Protein 1MUK (pdb70)

Secondary structure (DSSP, 8-state):
-THHHHHHHHHHHHTTTSS---HHHHHHHHHHHHHS-HHHHHHHHHTS---GGG-----GGGT----GGGGEEE-TT--EEEPPSS-TT--S------GGGEEE-SS-TTEEEE-HHHHHHHHTT-HHHHHHHHHHHHHHHHHT-BSS-HHHHHHHHHHHHTT-SPEETTTTEE--PPPGGG-HHHHHHHHHHHHHHTT-S---SEEE-SS-EEEE--TT--TTHHHHHHHHHHHHHHHHHS---HHHHHHHHHHHHHHHHSS-HHHHHHHHTTHHHHTTGGG--SS--EEEEEEEEEPSSGGG-BEEEEEEEE--GGGS--SPP-HHHHHHHHHHTT-HHHHHHHHHHHHT--EESHHHHHHHHHHHTSS---B----HHHHHHHHSS-----SSPPPGGGEEEEETTEEEE-TT--STHHHHHHHHHHHHHHHHH-GGGG-HHHHHHHHHTT-SSS---HHHHHHHHHTTT-PPP--TT--S-SSSHHHHHHHHTTS-HHHHGGGGGS-EE-EEEEEBTEEEEEE-B--HHHHHHHHHHHHHHHHIIIIISB-----SSGGGS-HHHHHHHHSTT-EEEEEEEETHHHHS-IIIIIHHHHHHHHHHTHHHHTT--BTTBPPEEEEE--SSS--EEEEE-HHHHHHHHHHHHHHH-EEEEEE-SSSTT-EEEEEE-PPPSBSSSHHHHHHHHHHHHHHHIIIIIHHHT---HHHHHHHHT--TTTTEEEETTEEEEEE--BTTBSPPHHHHHHHHHHHHHHHHTTT-EEEEE-SS-EEETTEEEETTEEE--GGGS-SSB----SSSPPPPTTHHHHHHHHHHHHHHHTT--HHHHHHHHHHHHHHHSEEEEEETTEEEEEE--HHHHHHTT---SS-TTPPTT-B-TTPPSHHHHHHHHHHHHHHHHHHHHHHTT-EEEEEETTTEEE-HHHHHHHTTHHHHHHHHTS-SS---HHHHHHHHHHHHHTTSHHHHHHHHHHHHHHHHHTBTTBS----GGGHHHHHHHHHHHTSPPPHHHHHHHHHHHHHHHHS--S---HHHHHHTTEEEEEEEEPPPSS-TT--SBTTBSTTSHHHHHHHHHH-B--B-HHHHHGGG-S-S---BTB-HHHHHHHHHHHHHTT--HHHHHHHHHTTT--HHHHHHHHHHHHH----HHHHHGGGT----GGGTTB-HHHHHHHSEE-S-TTS--TTTPPPTT-TTHHHHHHHHHHHHHHHBSSS-EEEEEEEETTHHHHHHHHHHHHHHHS--

Structure (mmCIF, N/CA/C/O backbone):
data_1MUK
#
_entry.id   1MUK
#
_cell.length_a   70.874
_cell.length_b   85.162
_cell.length_c   248.641
_cell.angle_alpha   90.00
_cell.angle_beta   90.00
_cell.angle_gamma   90.00
#
_symmetry.space_group_name_H-M   'P 21 21 21'
#
loop_
_entity.id
_entity.type
_entity.pdbx_description
1 polymer 'MINOR CORE PROTEIN LAMBDA 3'
2 water water
#
loop_
_atom_site.group_PDB
_atom_site.id
_atom_site.type_symbol
_atom_site.label_atom_id
_atom_site.label_alt_id
_atom_site.label_comp_id
_atom_site.label_asym_id
_atom_site.label_entity_id
_atom_site.label_seq_id
_atom_site.pdbx_PDB_ins_code
_atom_site.Cartn_x
_atom_site.Cartn_y
_atom_site.Cartn_z
_atom_site.occupancy
_atom_site.B_iso_or_equiv
_atom_site.auth_seq_id
_atom_site.auth_comp_id
_atom_site.auth_asym_id
_atom_site.auth_atom_id
_atom_site.pdbx_PDB_model_num
ATOM 1 N N . SER A 1 2 ? -30.214 108.820 54.075 1.00 62.98 2 SER A N 1
ATOM 2 C CA . SER A 1 2 ? -31.356 109.584 53.502 1.00 61.86 2 SER A CA 1
ATOM 3 C C . SER A 1 2 ? -32.684 108.918 53.875 1.00 60.52 2 SER A C 1
ATOM 4 O O . SER A 1 2 ? -33.207 108.093 53.121 1.00 61.90 2 SER A O 1
ATOM 7 N N . SER A 1 3 ? -33.211 109.286 55.046 1.00 57.92 3 SER A N 1
ATOM 8 C CA . SER A 1 3 ? -34.468 108.751 55.568 1.00 54.62 3 SER A CA 1
ATOM 9 C C . SER A 1 3 ? -34.659 107.274 55.243 1.00 51.47 3 SER A C 1
ATOM 10 O O . SER A 1 3 ? -34.262 106.417 56.022 1.00 52.03 3 SER A O 1
ATOM 13 N N . MET A 1 4 ? -35.265 106.973 54.100 1.00 47.22 4 MET A N 1
ATOM 14 C CA . MET A 1 4 ? -35.480 105.586 53.703 1.00 43.49 4 MET A CA 1
ATOM 15 C C . MET A 1 4 ? -34.140 104.828 53.747 1.00 41.15 4 MET A C 1
ATOM 16 O O . MET A 1 4 ? -34.039 103.773 54.384 1.00 41.16 4 MET A O 1
ATOM 21 N N . ILE A 1 5 ? -33.110 105.374 53.096 1.00 36.28 5 ILE A N 1
ATOM 22 C CA . ILE A 1 5 ? -31.791 104.737 53.079 1.00 32.40 5 ILE A CA 1
ATOM 23 C C . ILE A 1 5 ? -31.084 104.832 54.436 1.00 32.50 5 ILE A C 1
ATOM 24 O O . ILE A 1 5 ? -30.578 103.833 54.966 1.00 30.54 5 ILE A O 1
ATOM 29 N N . LEU A 1 6 ? -31.049 106.043 54.984 1.00 32.78 6 LEU A N 1
ATOM 30 C CA . LEU A 1 6 ? -30.412 106.309 56.272 1.00 33.31 6 LEU A CA 1
ATOM 31 C C . LEU A 1 6 ? -31.034 105.479 57.389 1.00 34.17 6 LEU A C 1
ATOM 32 O O . LEU A 1 6 ? -30.330 104.991 58.278 1.00 35.14 6 LEU A O 1
ATOM 37 N N . THR A 1 7 ? -32.355 105.323 57.339 1.00 33.47 7 THR A N 1
ATOM 38 C CA . THR A 1 7 ? -33.080 104.557 58.342 1.00 32.02 7 THR A CA 1
ATOM 39 C C . THR A 1 7 ? -32.695 103.087 58.284 1.00 31.24 7 THR A C 1
ATOM 40 O O . THR A 1 7 ? -32.455 102.461 59.313 1.00 32.45 7 THR A O 1
ATOM 44 N N . GLN A 1 8 ? -32.610 102.538 57.079 1.00 30.08 8 GLN A N 1
ATOM 45 C CA . GLN A 1 8 ? -32.270 101.125 56.926 1.00 28.34 8 GLN A CA 1
ATOM 46 C C . GLN A 1 8 ? -30.800 100.701 56.923 1.00 24.70 8 GLN A C 1
ATOM 47 O O . GLN A 1 8 ? -30.489 99.544 57.194 1.00 23.85 8 GLN A O 1
ATOM 53 N N . PHE A 1 9 ? -29.894 101.620 56.631 1.00 20.70 9 PHE A N 1
ATOM 54 C CA . PHE A 1 9 ? -28.485 101.258 56.582 1.00 17.79 9 PHE A CA 1
ATOM 55 C C . PHE A 1 9 ? -27.626 102.109 57.516 1.00 17.36 9 PHE A C 1
ATOM 56 O O . PHE A 1 9 ? -26.397 102.022 57.490 1.00 16.51 9 PHE A O 1
ATOM 64 N N . GLY A 1 10 ? -28.286 102.933 58.328 1.00 17.39 10 GLY A N 1
ATOM 65 C CA . GLY A 1 10 ? -27.601 103.816 59.258 1.00 15.61 10 GLY A CA 1
ATOM 66 C C . GLY A 1 10 ? -26.293 103.327 59.860 1.00 15.88 10 GLY A C 1
ATOM 67 O O . GLY A 1 10 ? -25.226 103.896 59.587 1.00 17.13 10 GLY A O 1
ATOM 68 N N . PRO A 1 11 ? -26.338 102.283 60.696 1.00 13.63 11 PRO A N 1
ATOM 69 C CA . PRO A 1 11 ? -25.130 101.748 61.326 1.00 13.72 11 PRO A CA 1
ATOM 70 C C . PRO A 1 11 ? -24.034 101.275 60.363 1.00 14.62 11 PRO A C 1
ATOM 71 O O . PRO A 1 11 ? -22.836 101.442 60.639 1.00 14.67 11 PRO A O 1
ATOM 75 N N . PHE A 1 12 ? -24.439 100.692 59.241 1.00 13.20 12 PHE A N 1
ATOM 76 C CA . PHE A 1 12 ? -23.488 100.202 58.260 1.00 14.09 12 PHE A CA 1
ATOM 77 C C . PHE A 1 12 ? -22.831 101.393 57.572 1.00 17.16 12 PHE A C 1
ATOM 78 O O . PHE A 1 12 ? -21.631 101.387 57.274 1.00 17.44 12 PHE A O 1
ATOM 86 N N . ILE A 1 13 ? -23.635 102.422 57.328 1.00 18.16 13 ILE A N 1
ATOM 87 C CA . ILE A 1 13 ? -23.160 103.625 56.667 1.00 18.69 13 ILE A CA 1
ATOM 88 C C . ILE A 1 13 ? -22.029 104.276 57.438 1.00 19.18 13 ILE A C 1
ATOM 89 O O . ILE A 1 13 ? -21.044 104.719 56.856 1.00 20.07 13 ILE A O 1
ATOM 94 N N . GLU A 1 14 ? -22.172 104.337 58.755 1.00 21.14 14 GLU A N 1
ATOM 95 C CA . GLU A 1 14 ? -21.152 104.964 59.573 1.00 22.44 14 GLU A CA 1
ATOM 96 C C . GLU A 1 14 ? -19.907 104.102 59.707 1.00 21.91 14 GLU A C 1
ATOM 97 O O . GLU A 1 14 ? -18.806 104.625 59.906 1.00 23.35 14 GLU A O 1
ATOM 103 N N . SER A 1 15 ? -20.076 102.790 59.585 1.00 21.00 15 SER A N 1
ATOM 104 C CA . SER A 1 15 ? -18.950 101.879 59.718 1.00 20.87 15 SER A CA 1
ATOM 105 C C . SER A 1 15 ? -18.065 101.873 58.471 1.00 21.36 15 SER A C 1
ATOM 106 O O . SER A 1 15 ? -16.896 101.471 58.530 1.00 21.18 15 SER A O 1
ATOM 109 N N . ILE A 1 16 ? -18.611 102.315 57.342 1.00 19.42 16 ILE A N 1
ATOM 110 C CA . ILE A 1 16 ? -17.829 102.334 56.124 1.00 18.44 16 ILE A CA 1
ATOM 111 C C . ILE A 1 16 ? -17.460 103.762 55.764 1.00 19.06 16 ILE A C 1
ATOM 112 O O . ILE A 1 16 ? -16.909 104.033 54.682 1.00 18.39 16 ILE A O 1
ATOM 117 N N . SER A 1 17 ? -17.771 104.679 56.678 1.00 17.86 17 SER A N 1
ATOM 118 C CA . SER A 1 17 ? -17.425 106.079 56.488 1.00 18.03 17 SER A CA 1
ATOM 119 C C . SER A 1 17 ? -16.303 106.501 57.436 1.00 18.24 17 SER A C 1
ATOM 120 O O . SER A 1 17 ? -15.846 107.637 57.382 1.00 20.65 17 SER A O 1
ATOM 123 N N . GLY A 1 18 ? -15.863 105.587 58.298 1.00 17.18 18 GLY A N 1
ATOM 124 C CA . GLY A 1 18 ? -14.785 105.896 59.224 1.00 18.52 18 GLY A CA 1
ATOM 125 C C . GLY A 1 18 ? -15.224 106.463 60.562 1.00 19.98 18 GLY A C 1
ATOM 126 O O . GLY A 1 18 ? -14.414 106.974 61.324 1.00 19.25 18 GLY A O 1
ATOM 127 N N . ILE A 1 19 ? -16.510 106.346 60.864 1.00 20.60 19 ILE A N 1
ATOM 128 C CA . ILE A 1 19 ? -17.063 106.877 62.101 1.00 20.16 19 ILE A CA 1
ATOM 129 C C . ILE A 1 19 ? -17.254 105.795 63.159 1.00 20.18 19 ILE A C 1
ATOM 130 O O . ILE A 1 19 ? -17.165 106.055 64.354 1.00 18.85 19 ILE A O 1
ATOM 135 N N . THR A 1 20 ? -17.499 104.581 62.692 1.00 20.77 20 THR A N 1
ATOM 136 C CA . THR A 1 20 ? -17.760 103.428 63.546 1.00 22.94 20 THR A CA 1
ATOM 137 C C . THR A 1 20 ? -16.928 102.227 63.103 1.00 22.05 20 THR A C 1
ATOM 138 O O . THR A 1 20 ? -16.519 102.153 61.949 1.00 22.76 20 THR A O 1
ATOM 142 N N . ASP A 1 21 ? -16.673 101.288 64.010 1.00 21.12 21 ASP A N 1
ATOM 143 C CA . ASP A 1 21 ? -15.939 100.084 63.636 1.00 18.39 21 ASP A CA 1
ATOM 144 C C . ASP A 1 21 ? -16.866 99.256 62.756 1.00 17.67 21 ASP A C 1
ATOM 145 O O . ASP A 1 21 ? -18.087 99.390 62.828 1.00 17.58 21 ASP A O 1
ATOM 150 N N . GLN A 1 22 ? -16.285 98.414 61.914 1.00 17.31 22 GLN A N 1
ATOM 151 C CA . GLN A 1 22 ? -17.067 97.523 61.068 1.00 16.88 22 GLN A CA 1
ATOM 152 C C . GLN A 1 22 ? -17.270 96.260 61.912 1.00 16.47 22 GLN A C 1
ATOM 153 O O . GLN A 1 22 ? -16.448 95.933 62.762 1.00 16.88 22 GLN A O 1
ATOM 159 N N . SER A 1 23 ? -18.355 95.545 61.681 1.00 15.64 23 SER A N 1
ATOM 160 C CA . SER A 1 23 ? -18.617 94.335 62.446 1.00 15.28 23 SER A CA 1
ATOM 161 C C . SER A 1 23 ? -19.495 93.475 61.567 1.00 15.75 23 SER A C 1
ATOM 162 O O . SER A 1 23 ? -20.395 93.989 60.890 1.00 13.73 23 SER A O 1
ATOM 165 N N . ASN A 1 24 ? -19.235 92.171 61.569 1.00 16.02 24 ASN A N 1
ATOM 166 C CA . ASN A 1 24 ? -20.009 91.281 60.737 1.00 17.25 24 ASN A CA 1
ATOM 167 C C . ASN A 1 24 ? -21.510 91.390 60.985 1.00 19.16 24 ASN A C 1
ATOM 168 O O . ASN A 1 24 ? -22.302 91.326 60.041 1.00 21.45 24 ASN A O 1
ATOM 173 N N . ASP A 1 25 ? -21.904 91.557 62.243 1.00 17.94 25 ASP A N 1
ATOM 174 C CA . ASP A 1 25 ? -23.318 91.690 62.561 1.00 19.34 25 ASP A CA 1
ATOM 175 C C . ASP A 1 25 ? -23.951 92.831 61.766 1.00 18.77 25 ASP A C 1
ATOM 176 O O . ASP A 1 25 ? -25.001 92.669 61.137 1.00 18.02 25 ASP A O 1
ATOM 181 N N . VAL A 1 26 ? -23.318 93.994 61.796 1.00 17.84 26 VAL A N 1
ATOM 182 C CA . VAL A 1 26 ? -23.866 95.120 61.069 1.00 17.09 26 VAL A CA 1
ATOM 183 C C . VAL A 1 26 ? -23.744 94.845 59.578 1.00 17.39 26 VAL A C 1
ATOM 184 O O . VAL A 1 26 ? -24.681 95.094 58.818 1.00 17.61 26 VAL A O 1
ATOM 188 N N . PHE A 1 27 ? -22.606 94.300 59.158 1.00 15.97 27 PHE A N 1
ATOM 189 C CA . PHE A 1 27 ? -22.420 94.005 57.743 1.00 15.06 27 PHE A CA 1
ATOM 190 C C . PHE A 1 27 ? -23.531 93.092 57.249 1.00 15.01 27 PHE A C 1
ATOM 191 O O . PHE A 1 27 ? -24.118 93.331 56.196 1.00 15.48 27 PHE A O 1
ATOM 199 N N . GLU A 1 28 ? -23.827 92.051 58.017 1.00 15.17 28 GLU A N 1
ATOM 200 C CA . GLU A 1 28 ? -24.848 91.107 57.598 1.00 17.97 28 GLU A CA 1
ATOM 201 C C . GLU A 1 28 ? -26.261 91.672 57.687 1.00 19.10 28 GLU A C 1
ATOM 202 O O . GLU A 1 28 ? -27.140 91.267 56.922 1.00 19.58 28 GLU A O 1
ATOM 208 N N . ASP A 1 29 ? -26.488 92.605 58.609 1.00 19.87 29 ASP A N 1
ATOM 209 C CA . ASP A 1 29 ? -27.806 93.223 58.709 1.00 20.22 29 A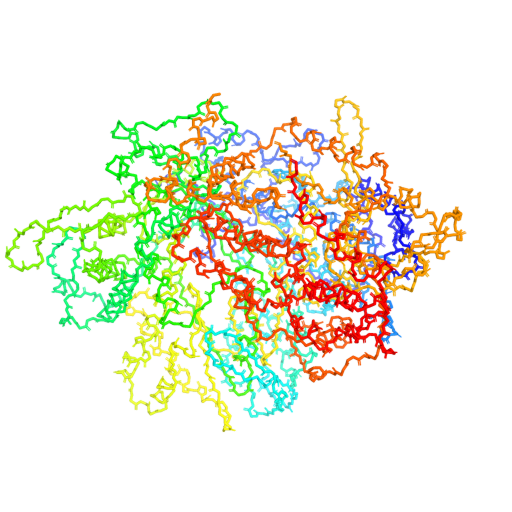SP A CA 1
ATOM 210 C C . ASP A 1 29 ? -27.985 94.045 57.438 1.00 17.96 29 ASP A C 1
ATOM 211 O O . ASP A 1 29 ? -29.056 94.041 56.822 1.00 17.33 29 ASP A O 1
ATOM 216 N N . ALA A 1 30 ? -26.924 94.747 57.049 1.00 15.14 30 ALA A N 1
ATOM 217 C CA . ALA A 1 30 ? -26.943 95.548 55.834 1.00 14.14 30 ALA A CA 1
ATOM 218 C C . ALA A 1 30 ? -27.203 94.613 54.635 1.00 14.37 30 ALA A C 1
ATOM 219 O O . ALA A 1 30 ? -27.990 94.929 53.741 1.00 12.12 30 ALA A O 1
ATOM 221 N N . ALA A 1 31 ? -26.538 93.462 54.619 1.00 12.93 31 ALA A N 1
ATOM 222 C CA . ALA A 1 31 ? -26.735 92.514 53.534 1.00 15.50 31 ALA A CA 1
ATOM 223 C C . ALA A 1 31 ? -28.214 92.083 53.471 1.00 16.73 31 ALA A C 1
ATOM 224 O O . ALA A 1 31 ? -28.811 92.020 52.397 1.00 16.01 31 ALA A O 1
ATOM 226 N N . LYS A 1 32 ? -28.802 91.793 54.622 1.00 18.65 32 LYS A N 1
ATOM 227 C CA . LYS A 1 32 ? -30.200 91.410 54.661 1.00 21.59 32 LYS A CA 1
ATOM 228 C C . LYS A 1 32 ? -31.049 92.566 54.119 1.00 21.94 32 LYS A C 1
ATOM 229 O O . LYS A 1 32 ? -32.024 92.336 53.395 1.00 22.27 32 LYS A O 1
ATOM 235 N N . ALA A 1 33 ? -30.670 93.798 54.459 1.00 18.85 33 ALA A N 1
ATOM 236 C CA . ALA A 1 33 ? -31.406 94.980 54.011 1.00 18.18 33 ALA A CA 1
ATOM 237 C C . ALA A 1 33 ? -31.338 95.153 52.506 1.00 18.43 33 ALA A C 1
ATOM 238 O O . ALA A 1 33 ? -32.330 95.519 51.869 1.00 20.07 33 ALA A O 1
ATOM 240 N N . PHE A 1 34 ? -30.172 94.898 51.929 1.00 17.65 34 PHE A N 1
ATOM 241 C CA . PHE A 1 34 ? -30.027 95.037 50.484 1.00 19.69 34 PHE A CA 1
ATOM 242 C C . PHE A 1 34 ? -30.919 94.036 49.745 1.00 21.53 34 PHE A C 1
ATOM 243 O O . PHE A 1 34 ? -31.606 94.384 48.783 1.00 22.30 34 PHE A O 1
ATOM 251 N N . SER A 1 35 ? -30.904 92.793 50.205 1.00 23.12 35 SER A N 1
ATOM 252 C CA . SER A 1 35 ? -31.663 91.734 49.568 1.00 25.40 35 SER A CA 1
ATOM 253 C C . SER A 1 35 ? -33.168 91.835 49.743 1.00 26.55 35 SER A C 1
ATOM 254 O O . SER A 1 35 ? -33.912 91.202 48.995 1.00 27.63 35 SER A O 1
ATOM 257 N N . MET A 1 36 ? -33.620 92.608 50.725 1.00 26.49 36 MET A N 1
ATOM 258 C CA . MET A 1 36 ? -35.051 92.745 50.959 1.00 28.40 36 MET A CA 1
ATOM 259 C C . MET A 1 36 ? -35.613 94.008 50.322 1.00 28.00 36 MET A C 1
ATOM 260 O O . MET A 1 36 ? -36.832 94.187 50.233 1.00 28.52 36 MET A O 1
ATOM 265 N N . PHE A 1 37 ? -34.716 94.884 49.886 1.00 25.67 37 PHE A N 1
ATOM 266 C CA . PHE A 1 37 ? -35.093 96.130 49.236 1.00 22.32 37 PHE A CA 1
ATOM 267 C C . PHE A 1 37 ? -35.740 95.809 47.891 1.00 23.36 37 PHE A C 1
ATOM 268 O O . PHE A 1 37 ? -35.094 95.242 47.002 1.00 22.67 37 P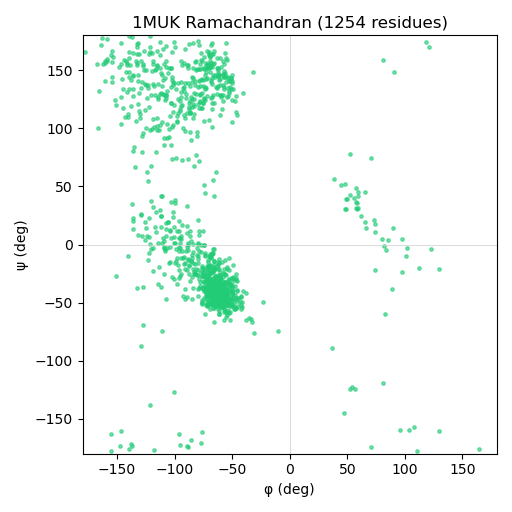HE A O 1
ATOM 276 N N . THR A 1 38 ? -37.009 96.162 47.733 1.00 23.13 38 THR A N 1
ATOM 277 C CA . THR A 1 38 ? -37.674 95.910 46.466 1.00 23.60 38 THR A CA 1
ATOM 278 C C . THR A 1 38 ? -37.060 96.843 45.419 1.00 22.51 38 THR A C 1
ATOM 279 O O . THR A 1 38 ? -36.563 97.932 45.734 1.00 20.27 38 THR A O 1
ATOM 283 N N . ARG A 1 39 ? -37.109 96.405 44.171 1.00 21.76 39 ARG A N 1
ATOM 284 C CA . ARG A 1 39 ? -36.569 97.167 43.060 1.00 22.05 39 ARG A CA 1
ATOM 285 C C . ARG A 1 39 ? -37.164 98.580 42.973 1.00 21.98 39 ARG A C 1
ATOM 286 O O . ARG A 1 39 ? -36.432 99.568 42.901 1.00 23.42 39 ARG A O 1
ATOM 294 N N . SER A 1 40 ? -38.487 98.686 43.000 1.00 21.26 40 SER A N 1
ATOM 295 C CA . SER A 1 40 ? -39.122 99.995 42.913 1.00 21.74 40 SER A CA 1
ATOM 296 C C . SER A 1 40 ? -38.812 100.876 44.112 1.00 21.68 40 SER A C 1
ATOM 297 O O . SER A 1 40 ? -38.933 102.099 44.038 1.00 20.70 40 SER A O 1
ATOM 300 N N . ASP A 1 41 ? -38.422 100.271 45.227 1.00 22.42 41 ASP A N 1
ATOM 301 C CA . ASP A 1 41 ? -38.097 101.084 46.387 1.00 23.63 41 ASP A CA 1
ATOM 302 C C . ASP A 1 41 ? -36.847 101.888 46.103 1.00 23.01 41 ASP A C 1
ATOM 303 O O . ASP A 1 41 ? -36.703 102.997 46.604 1.00 24.38 41 ASP A O 1
ATOM 308 N N . VAL A 1 42 ? -35.937 101.336 45.305 1.00 20.51 42 VAL A N 1
ATOM 309 C CA . VAL A 1 42 ? -34.713 102.053 44.994 1.00 18.59 42 VAL A CA 1
ATOM 310 C C . VAL A 1 42 ? -35.085 103.358 44.304 1.00 18.76 42 VAL A C 1
ATOM 311 O O . VAL A 1 42 ? -34.532 104.415 44.604 1.00 17.76 42 VAL A O 1
ATOM 315 N N . TYR A 1 43 ? -36.037 103.277 43.380 1.00 19.04 43 TYR A N 1
ATOM 316 C CA . TYR A 1 43 ? -36.504 104.458 42.663 1.00 20.35 43 TYR A CA 1
ATOM 317 C C . TYR A 1 43 ? -37.214 105.415 43.625 1.00 21.28 43 TYR A C 1
ATOM 318 O O . TYR A 1 43 ? -37.134 106.639 43.470 1.00 23.58 43 TYR A O 1
ATOM 327 N N . LYS A 1 44 ? -37.909 104.874 44.620 1.00 22.19 44 LYS A N 1
ATOM 328 C CA . LYS A 1 44 ? -38.563 105.749 45.583 1.00 23.89 44 LYS A CA 1
ATOM 329 C C . LYS A 1 44 ? -37.467 106.452 46.386 1.00 22.99 44 LYS A C 1
ATOM 330 O O . LYS A 1 44 ? -37.610 107.611 46.762 1.00 24.82 44 LYS A O 1
ATOM 336 N N . ALA A 1 45 ? -36.369 105.748 46.638 1.00 20.85 45 ALA A N 1
ATOM 337 C CA . ALA A 1 45 ? -35.255 106.331 47.372 1.00 19.56 45 ALA A CA 1
ATOM 338 C C . ALA A 1 45 ? -34.675 107.476 46.535 1.00 19.00 45 ALA A C 1
ATOM 339 O O . ALA A 1 45 ? -34.300 108.513 47.067 1.00 18.07 45 ALA A O 1
ATOM 341 N N . LEU A 1 46 ? -34.615 107.288 45.221 1.00 19.79 46 LEU A N 1
ATOM 342 C CA . LEU A 1 46 ? -34.102 108.328 44.339 1.00 20.48 46 LEU A CA 1
ATOM 343 C C . LEU A 1 46 ? -35.008 109.550 44.398 1.00 22.50 46 LEU A C 1
ATOM 344 O O . LEU A 1 46 ? -34.523 110.680 44.329 1.00 23.20 46 LEU A O 1
ATOM 349 N N . ASP A 1 47 ? -36.319 109.320 44.527 1.00 23.32 47 ASP A N 1
ATOM 350 C CA . ASP A 1 47 ? -37.306 110.409 44.633 1.00 23.39 47 ASP A CA 1
ATOM 351 C C . ASP A 1 47 ? -37.045 111.344 45.836 1.00 23.52 47 ASP A C 1
ATOM 352 O O . ASP A 1 47 ? -37.311 112.548 45.766 1.00 21.96 47 ASP A O 1
ATOM 357 N N . GLU A 1 48 ? -36.543 110.783 46.938 1.00 23.07 48 GLU A N 1
ATOM 358 C CA . GLU A 1 48 ? -36.269 111.555 48.147 1.00 24.72 48 GLU A CA 1
ATOM 359 C C . GLU A 1 48 ? -35.108 112.539 48.014 1.00 24.59 48 GLU A C 1
ATOM 360 O O . GLU A 1 48 ? -34.981 113.462 48.820 1.00 26.04 48 GLU A O 1
ATOM 366 N N . ILE A 1 49 ? -34.258 112.349 47.011 1.00 22.02 49 ILE A N 1
ATOM 367 C CA . ILE A 1 49 ? -33.124 113.246 46.812 1.00 21.56 49 ILE A CA 1
ATOM 368 C C . ILE A 1 49 ? -33.553 114.602 46.215 1.00 21.97 49 ILE A C 1
ATOM 369 O O . ILE A 1 49 ? -34.144 114.666 45.131 1.00 20.83 49 ILE A O 1
ATOM 374 N N . PRO A 1 50 ? -33.247 115.704 46.924 1.00 22.38 50 PRO A N 1
ATOM 375 C CA . PRO A 1 50 ? -33.572 117.077 46.524 1.00 22.70 50 PRO A CA 1
ATOM 376 C C . PRO A 1 50 ? -32.584 117.581 45.484 1.00 23.96 50 PRO A C 1
ATOM 377 O O . PRO A 1 50 ? -31.735 118.437 45.771 1.00 24.65 50 PRO A O 1
ATOM 381 N N . PHE A 1 51 ? -32.690 117.047 44.277 1.00 23.58 51 PHE A N 1
ATOM 382 C CA . PHE A 1 51 ? -31.787 117.445 43.217 1.00 23.67 51 PHE A CA 1
ATOM 383 C C . PHE A 1 51 ? -31.680 118.946 43.038 1.00 24.15 51 PHE A C 1
ATOM 384 O O . PHE A 1 51 ? -32.664 119.664 43.147 1.00 23.97 51 PHE A O 1
ATOM 392 N N . SER A 1 52 ? -30.459 119.402 42.771 1.00 26.26 52 SER A N 1
ATOM 393 C CA . SER A 1 52 ? -30.142 120.813 42.548 1.00 26.45 52 SER A CA 1
ATOM 394 C C . SER A 1 52 ? -30.327 121.142 41.069 1.00 26.52 52 SER A C 1
ATOM 395 O O . SER A 1 52 ? -30.219 120.254 40.216 1.00 26.62 52 SER A O 1
ATOM 398 N N . ASP A 1 53 ? -30.604 122.406 40.753 1.00 25.27 53 ASP A N 1
ATOM 399 C CA . ASP A 1 53 ? -30.798 122.773 39.360 1.00 25.93 53 ASP A CA 1
ATOM 400 C C . ASP A 1 53 ? -29.578 122.429 38.510 1.00 25.01 53 ASP A C 1
ATOM 401 O O . ASP A 1 53 ? -29.714 122.060 37.340 1.00 24.69 53 ASP A O 1
ATOM 406 N N . ASP A 1 54 ? -28.388 122.538 39.093 1.00 23.20 54 ASP A N 1
ATOM 407 C CA . ASP A 1 54 ? -27.178 122.248 38.337 1.00 22.34 54 ASP A CA 1
ATOM 408 C C . ASP A 1 54 ? -27.030 120.781 37.955 1.00 20.20 54 ASP A C 1
ATOM 409 O O . ASP A 1 54 ? -26.134 120.431 37.190 1.00 20.81 54 ASP A O 1
ATOM 414 N N . ALA A 1 55 ? -27.903 119.925 38.474 1.00 17.29 55 ALA A N 1
ATOM 415 C CA . ALA A 1 55 ? -27.831 118.507 38.130 1.00 18.63 55 ALA A CA 1
ATOM 416 C C . ALA A 1 55 ? -28.790 118.203 36.983 1.00 19.20 55 ALA A C 1
ATOM 417 O O . ALA A 1 55 ? -28.950 117.045 36.581 1.00 17.45 55 ALA A O 1
ATOM 419 N N . MET A 1 56 ? -29.408 119.250 36.442 1.00 20.48 56 MET A N 1
ATOM 420 C CA . MET A 1 56 ? -30.366 119.064 35.371 1.00 22.96 56 MET A CA 1
ATOM 421 C C . MET A 1 56 ? -29.954 119.607 34.024 1.00 23.69 56 MET A C 1
ATOM 422 O O . MET A 1 56 ? -29.173 120.549 33.916 1.00 24.42 56 MET A O 1
ATOM 427 N N . LEU A 1 57 ? -30.482 118.980 32.988 1.00 23.99 57 LEU A N 1
ATOM 428 C CA . LEU A 1 57 ? -30.225 119.416 31.629 1.00 25.42 57 LEU A CA 1
ATOM 429 C C . LEU A 1 57 ? -31.418 118.961 30.807 1.00 23.51 57 LEU A C 1
ATOM 430 O O . LEU A 1 57 ? -32.183 118.106 31.235 1.00 24.38 57 LEU A O 1
ATOM 435 N N . PRO A 1 58 ? -31.611 119.550 29.632 1.00 23.42 58 PRO A N 1
ATOM 436 C CA . PRO A 1 58 ? -32.732 119.205 28.748 1.00 24.13 58 PRO A CA 1
ATOM 437 C C . PRO A 1 58 ? -32.762 117.752 28.310 1.00 23.14 58 PRO A C 1
ATOM 438 O O . PRO A 1 58 ? -31.770 117.242 27.809 1.00 27.37 58 PRO A O 1
ATOM 442 N N . ILE A 1 59 ? -33.883 117.075 28.504 1.00 21.66 59 ILE A N 1
ATOM 443 C CA . ILE A 1 59 ? -33.972 115.691 28.060 1.00 21.59 59 ILE A CA 1
ATOM 444 C C . ILE A 1 59 ? -34.815 115.603 26.782 1.00 22.37 59 ILE A C 1
ATOM 445 O O . ILE A 1 59 ? -36.029 115.807 26.807 1.00 21.26 59 ILE A O 1
ATOM 450 N N . PRO A 1 60 ? -34.162 115.288 25.646 1.00 24.00 60 PRO A N 1
ATOM 451 C CA . PRO A 1 60 ? -34.756 115.153 24.307 1.00 24.70 60 PRO A CA 1
ATOM 452 C C . PRO A 1 60 ? -36.034 114.328 24.329 1.00 25.55 60 PRO A C 1
ATOM 453 O O . PRO A 1 60 ? -35.994 113.132 24.595 1.00 27.03 60 PRO A O 1
ATOM 457 N N . PRO A 1 61 ? -37.182 114.951 24.030 1.00 26.31 61 PRO A N 1
ATOM 458 C CA . PRO A 1 61 ? -38.448 114.204 24.041 1.00 25.22 61 PRO A CA 1
ATOM 459 C C . PRO A 1 61 ? -38.425 113.045 23.052 1.00 23.46 61 PRO A C 1
ATOM 460 O O . PRO A 1 61 ? -39.070 112.022 23.266 1.00 22.43 61 PRO A O 1
ATOM 464 N N . THR A 1 62 ? -37.661 113.209 21.978 1.00 23.63 62 THR A N 1
ATOM 465 C CA . THR A 1 62 ? -37.563 112.181 20.950 1.00 25.16 62 THR A CA 1
ATOM 466 C C . THR A 1 62 ? -36.897 110.892 21.443 1.00 26.45 62 THR A C 1
ATOM 467 O O . THR A 1 62 ? -36.804 109.907 20.711 1.00 29.00 62 THR A O 1
ATOM 471 N N . ILE A 1 63 ? -36.432 110.888 22.681 1.00 25.11 63 ILE A N 1
ATOM 472 C CA . ILE A 1 63 ? -35.818 109.691 23.224 1.00 25.30 63 ILE A CA 1
ATOM 473 C C . ILE A 1 63 ? -36.896 108.656 23.541 1.00 25.89 63 ILE A C 1
ATOM 474 O O . ILE A 1 63 ? -36.644 107.449 23.512 1.00 25.88 63 ILE A O 1
ATOM 479 N N . TYR A 1 64 ? -38.109 109.138 23.801 1.00 25.95 64 TYR A N 1
ATOM 480 C CA . TYR A 1 64 ? -39.220 108.272 24.185 1.00 25.92 64 TYR A CA 1
ATOM 481 C C . TYR A 1 64 ? -40.171 107.802 23.096 1.00 26.57 64 TYR A C 1
ATOM 482 O O . TYR A 1 64 ? -40.797 106.757 23.220 1.00 28.12 64 TYR A O 1
ATOM 491 N N . THR A 1 65 ? -40.312 108.565 22.034 1.00 27.23 65 THR A N 1
ATOM 492 C CA . THR A 1 65 ? -41.242 108.160 20.991 1.00 28.55 65 THR A CA 1
ATOM 493 C C . THR A 1 65 ? -40.451 107.634 19.819 1.00 27.28 65 THR A C 1
ATOM 494 O O . THR A 1 65 ? -39.942 108.418 19.024 1.00 29.71 65 THR A O 1
ATOM 498 N N . LYS A 1 66 ? -40.337 106.316 19.708 1.00 24.99 66 LYS A N 1
ATOM 499 C CA . LYS A 1 66 ? -39.552 105.745 18.618 1.00 23.61 66 LYS A CA 1
ATOM 500 C C . LYS A 1 66 ? -40.328 104.891 17.630 1.00 23.46 66 LYS A C 1
ATOM 501 O O . LYS A 1 66 ? -41.314 104.246 17.982 1.00 24.84 66 LYS A O 1
ATOM 507 N N . PRO A 1 67 ? -39.867 104.862 16.371 1.00 22.62 67 PRO A N 1
ATOM 508 C CA . PRO A 1 67 ? -40.486 104.097 15.285 1.00 21.87 67 PRO A CA 1
ATOM 509 C C . PRO A 1 67 ? -40.429 102.589 15.468 1.00 21.57 67 PRO A C 1
ATOM 510 O O . PRO A 1 67 ? -39.687 102.062 16.302 1.00 21.34 67 PRO A O 1
ATOM 514 N N . SER A 1 68 ? -41.213 101.906 14.644 1.00 21.93 68 SER A N 1
ATOM 515 C CA . SER A 1 68 ? -41.259 100.459 14.628 1.00 20.59 68 SER A CA 1
ATOM 516 C C . SER A 1 68 ? -39.938 99.942 14.076 1.00 19.88 68 SER A C 1
ATOM 517 O O . SER A 1 68 ? -39.309 100.577 13.239 1.00 19.24 68 SER A O 1
ATOM 520 N N . HIS A 1 69 ? -39.523 98.781 14.548 1.00 20.32 69 HIS A N 1
ATOM 521 C CA . HIS A 1 69 ? -38.283 98.188 14.084 1.00 20.62 69 HIS A CA 1
ATOM 522 C C . HIS A 1 69 ? -38.396 97.781 12.612 1.00 20.62 69 HIS A C 1
ATOM 523 O O . HIS A 1 69 ? -37.414 97.834 11.886 1.00 21.47 69 HIS A O 1
ATOM 530 N N . ASP A 1 70 ? -39.590 97.375 12.180 1.00 20.40 70 ASP A N 1
ATOM 531 C CA . ASP A 1 70 ? -39.771 96.865 10.824 1.00 20.24 70 ASP A CA 1
ATOM 532 C C . ASP A 1 70 ? -39.067 97.519 9.619 1.00 21.48 70 ASP A C 1
ATOM 533 O O . ASP A 1 70 ? -38.568 96.801 8.747 1.00 22.97 70 ASP A O 1
ATOM 538 N N . SER A 1 71 ? -38.983 98.842 9.559 1.00 19.91 71 SER A N 1
ATOM 539 C CA . SER A 1 71 ? -38.320 99.493 8.423 1.00 20.22 71 SER A CA 1
ATOM 540 C C . SER A 1 71 ? -36.803 99.431 8.504 1.00 21.59 71 SER A C 1
ATOM 541 O O . SER A 1 71 ? -36.095 99.924 7.615 1.00 20.80 71 SER A O 1
ATOM 544 N N . TYR A 1 72 ? -36.312 98.814 9.573 1.00 21.08 72 TYR A N 1
ATOM 545 C CA . TYR A 1 72 ? -34.883 98.708 9.824 1.00 19.55 72 TYR A CA 1
ATOM 546 C C . TYR A 1 72 ? -34.251 97.391 9.421 1.00 18.84 72 TYR A C 1
ATOM 547 O O . TYR A 1 72 ? -33.041 97.232 9.514 1.00 19.94 72 TYR A O 1
ATOM 556 N N . TYR A 1 73 ? -35.064 96.449 8.968 1.00 18.49 73 TYR A N 1
ATOM 557 C CA . TYR A 1 73 ? -34.542 95.156 8.551 1.00 18.04 73 TYR A CA 1
ATOM 558 C C . TYR A 1 73 ? -35.114 94.745 7.208 1.00 19.50 73 TYR A C 1
ATOM 559 O O . TYR A 1 73 ? -36.034 95.385 6.690 1.00 17.96 73 TYR A O 1
ATOM 568 N N . TYR A 1 74 ? -34.547 93.681 6.649 1.00 20.07 74 TYR A N 1
ATOM 569 C CA . TYR A 1 74 ? -34.999 93.135 5.377 1.00 20.73 74 TYR A CA 1
ATOM 570 C C . TYR A 1 74 ? -34.428 91.722 5.228 1.00 21.65 74 TYR A C 1
ATOM 571 O O . TYR A 1 74 ? -33.613 91.289 6.041 1.00 22.80 74 TYR A O 1
ATOM 580 N N . ILE A 1 75 ? -34.874 90.995 4.210 1.00 21.68 75 ILE A N 1
ATOM 581 C CA . ILE A 1 75 ? -34.365 89.650 3.960 1.00 21.20 75 ILE A CA 1
ATOM 582 C C . ILE A 1 75 ? -33.474 89.736 2.712 1.00 22.26 75 ILE A C 1
ATOM 583 O O . ILE A 1 75 ? -33.902 90.274 1.689 1.00 23.36 75 ILE A O 1
ATOM 588 N N . ASP A 1 76 ? -32.246 89.230 2.770 1.00 20.68 76 ASP A N 1
ATOM 589 C CA . ASP A 1 76 ? -31.401 89.335 1.584 1.00 20.72 76 ASP A CA 1
ATOM 590 C C . ASP A 1 76 ? -31.547 88.177 0.597 1.00 19.67 76 ASP A C 1
ATOM 591 O O . ASP A 1 76 ? -32.403 87.304 0.753 1.00 18.33 76 ASP A O 1
ATOM 596 N N . ALA A 1 77 ? -30.706 88.190 -0.427 1.00 18.99 77 ALA A N 1
ATOM 597 C CA . ALA A 1 77 ? -30.738 87.156 -1.454 1.00 21.32 77 ALA A CA 1
ATOM 598 C C . ALA A 1 77 ? -30.554 85.735 -0.905 1.00 20.83 77 ALA A C 1
ATOM 599 O O . ALA A 1 77 ? -31.096 84.777 -1.451 1.00 20.72 77 ALA A O 1
ATOM 601 N N . LEU A 1 78 ? -29.787 85.600 0.169 1.00 22.10 78 LEU A N 1
ATOM 602 C CA . LEU A 1 78 ? -29.555 84.298 0.775 1.00 21.31 78 LEU A CA 1
ATOM 603 C C . LEU A 1 78 ? -30.567 84.038 1.896 1.00 22.32 78 LEU A C 1
ATOM 604 O O . LEU A 1 78 ? -30.376 83.150 2.743 1.00 22.36 78 LEU A O 1
ATOM 609 N N . ASN A 1 79 ? -31.641 84.825 1.898 1.00 20.81 79 ASN A N 1
ATOM 610 C CA . ASN A 1 79 ? -32.711 84.684 2.883 1.00 21.47 79 ASN A CA 1
ATOM 611 C C . ASN A 1 79 ? -32.291 84.915 4.351 1.00 20.98 79 ASN A C 1
ATOM 612 O O . ASN A 1 79 ? -32.939 84.399 5.278 1.00 17.74 79 ASN A O 1
ATOM 617 N N . ARG A 1 80 ? -31.213 85.682 4.552 1.00 19.57 80 ARG A N 1
ATOM 618 C CA . ARG A 1 80 ? -30.727 85.992 5.898 1.00 19.59 80 ARG A CA 1
ATOM 619 C C . ARG A 1 80 ? -31.381 87.302 6.358 1.00 19.76 80 ARG A C 1
ATOM 620 O O . ARG A 1 80 ? -31.459 88.254 5.581 1.00 19.59 80 ARG A O 1
ATOM 628 N N . VAL A 1 81 ? -31.859 87.355 7.602 1.00 17.97 81 VAL A N 1
ATOM 629 C CA . VAL A 1 81 ? -32.435 88.597 8.116 1.00 17.55 81 VAL A CA 1
ATOM 630 C C . VAL A 1 81 ? -31.275 89.582 8.242 1.00 18.94 81 VAL A C 1
ATOM 631 O O . VAL A 1 81 ? -30.263 89.295 8.891 1.00 17.22 81 VAL A O 1
ATOM 635 N N . ARG A 1 82 ? -31.407 90.747 7.632 1.00 19.65 82 ARG A N 1
ATOM 636 C CA . ARG A 1 82 ? -30.319 91.701 7.702 1.00 21.79 82 ARG A CA 1
ATOM 637 C C . ARG A 1 82 ? -30.763 93.061 8.194 1.00 22.39 82 ARG A C 1
ATOM 638 O O . ARG A 1 82 ? -31.950 93.364 8.268 1.00 24.04 82 ARG A O 1
ATOM 646 N N . ARG A 1 83 ? -29.791 93.882 8.537 1.00 21.67 83 ARG A N 1
ATOM 647 C CA . ARG A 1 83 ? -30.097 95.213 8.983 1.00 22.95 83 ARG A CA 1
ATOM 648 C C . ARG A 1 83 ? -30.157 96.098 7.736 1.00 24.25 83 ARG A C 1
ATOM 649 O O . ARG A 1 83 ? -29.351 95.949 6.809 1.00 23.61 83 ARG A O 1
ATOM 657 N N . LYS A 1 84 ? -31.133 96.999 7.703 1.00 25.97 84 LYS A N 1
ATOM 658 C CA . LYS A 1 84 ? -31.302 97.907 6.570 1.00 26.35 84 LYS A CA 1
ATOM 659 C C . LYS A 1 84 ? -30.592 99.215 6.895 1.00 24.92 84 LYS A C 1
ATOM 660 O O . LYS A 1 84 ? -30.965 99.918 7.830 1.00 26.67 84 LYS A O 1
ATOM 666 N N . THR A 1 85 ? -29.575 99.538 6.113 1.00 23.75 85 THR A N 1
ATOM 667 C CA . THR A 1 85 ? -28.780 100.749 6.305 1.00 23.37 85 THR A CA 1
ATOM 668 C C . THR A 1 85 ? -29.400 102.088 5.892 1.00 23.81 85 THR A C 1
ATOM 669 O O . THR A 1 85 ? -29.998 102.203 4.821 1.00 25.30 85 THR A O 1
ATOM 673 N N . TYR A 1 86 ? -29.225 103.101 6.743 1.00 23.98 86 TYR A N 1
ATOM 674 C CA . TYR A 1 86 ? -29.745 104.448 6.493 1.00 22.63 86 TYR A CA 1
ATOM 675 C C . TYR A 1 86 ? -28.697 105.543 6.738 1.00 22.55 86 TYR A C 1
ATOM 676 O O . TYR A 1 86 ? -28.650 106.550 6.020 1.00 19.96 86 TYR A O 1
ATOM 685 N N . GLN A 1 87 ? -27.867 105.360 7.761 1.00 23.07 87 GLN A N 1
ATOM 686 C CA . GLN A 1 87 ? -26.854 106.362 8.079 1.00 23.36 87 GLN A CA 1
ATOM 687 C C . GLN A 1 87 ? -25.462 105.923 7.673 1.00 22.66 87 GLN A C 1
ATOM 688 O O . GLN A 1 87 ? -24.486 106.458 8.180 1.00 25.58 87 GLN A O 1
ATOM 694 N N . GLY A 1 88 ? -25.359 104.950 6.774 1.00 20.18 88 GLY A N 1
ATOM 695 C CA . GLY A 1 88 ? -24.046 104.507 6.354 1.00 20.84 88 GLY A CA 1
ATOM 696 C C . GLY A 1 88 ? -23.702 103.041 6.569 1.00 22.41 88 GLY A C 1
ATOM 697 O O . GLY A 1 88 ? -24.419 102.307 7.244 1.00 22.43 88 GLY A O 1
ATOM 698 N N . PRO A 1 89 ? -22.578 102.592 6.000 1.00 24.37 89 PRO A N 1
ATOM 699 C CA . PRO A 1 89 ? -22.079 101.214 6.087 1.00 26.51 89 PRO A CA 1
ATOM 700 C C . PRO A 1 89 ? -22.037 100.660 7.506 1.00 27.05 89 PRO A C 1
ATOM 701 O O . PRO A 1 89 ? -22.158 99.451 7.710 1.00 28.86 89 PRO A O 1
ATOM 705 N N . ASP A 1 90 ? -21.856 101.545 8.480 1.00 26.08 90 ASP A N 1
ATOM 706 C CA . ASP A 1 90 ? -21.786 101.143 9.878 1.00 26.24 90 ASP A CA 1
ATOM 707 C C . ASP A 1 90 ? -23.141 100.949 10.541 1.00 23.91 90 ASP A C 1
ATOM 708 O O . ASP A 1 90 ? -23.239 100.202 11.513 1.00 21.70 90 ASP A O 1
ATOM 713 N N . ASP A 1 91 ? -24.162 101.634 10.025 1.00 20.08 91 ASP A N 1
ATOM 714 C CA . ASP A 1 91 ? -25.506 101.597 10.593 1.00 19.74 91 ASP A CA 1
ATOM 715 C C . ASP A 1 91 ? -26.154 100.218 10.534 1.00 18.98 91 ASP A C 1
ATOM 716 O O . ASP A 1 91 ? -27.221 100.002 9.939 1.00 18.74 91 ASP A O 1
ATOM 721 N N . VAL A 1 92 ? -25.504 99.303 11.232 1.00 16.02 92 VAL A N 1
ATOM 722 C CA . VAL A 1 92 ? -25.889 97.919 11.271 1.00 13.90 92 VAL A CA 1
ATOM 723 C C . VAL A 1 92 ? -26.228 97.373 12.680 1.00 12.78 92 VAL A C 1
ATOM 724 O O . VAL A 1 92 ? -26.648 96.234 12.814 1.00 12.98 92 VAL A O 1
ATOM 728 N N . TYR A 1 93 ? -26.063 98.193 13.715 1.00 12.32 93 TYR A N 1
ATOM 729 C CA . TYR A 1 93 ? -26.333 97.782 15.098 1.00 12.60 93 TYR A CA 1
ATOM 730 C C . TYR A 1 93 ? -27.836 97.744 15.420 1.00 13.24 93 TYR A C 1
ATOM 731 O O . TYR A 1 93 ? -28.665 97.685 14.513 1.00 16.40 93 TYR A O 1
ATOM 740 N N . VAL A 1 94 ? -28.184 97.762 16.702 1.00 11.99 94 VAL A N 1
ATOM 741 C CA . VAL A 1 94 ? -29.584 97.748 17.113 1.00 12.24 94 VAL A CA 1
ATOM 742 C C . VAL A 1 94 ? -30.165 99.141 16.934 1.00 11.80 94 VAL A C 1
ATOM 743 O O . VAL A 1 94 ? -29.619 100.121 17.414 1.00 12.04 94 VAL A O 1
ATOM 747 N N . PRO A 1 95 ? -31.299 99.241 16.245 1.00 12.61 95 PRO A N 1
ATOM 748 C CA . PRO A 1 95 ? -31.964 100.523 15.992 1.00 11.31 95 PRO A CA 1
ATOM 749 C C . PRO A 1 95 ? -32.815 100.993 17.178 1.00 11.07 95 PRO A C 1
ATOM 750 O O . PRO A 1 95 ? -33.341 100.166 17.924 1.00 12.69 95 PRO A O 1
ATOM 754 N N . ASN A 1 96 ? -32.953 102.308 17.344 1.00 9.88 96 ASN A N 1
ATOM 755 C CA . ASN A 1 96 ? -33.746 102.879 18.438 1.00 10.60 96 ASN A CA 1
ATOM 756 C C . ASN A 1 96 ? -35.219 102.852 18.065 1.00 12.51 96 ASN A C 1
ATOM 757 O O . ASN A 1 96 ? -35.751 103.780 17.442 1.00 10.76 96 ASN A O 1
ATOM 762 N N . CYS A 1 97 ? -35.885 101.784 18.478 1.00 13.48 97 CYS A N 1
ATOM 763 C CA . CYS A 1 97 ? -37.278 101.603 18.132 1.00 15.55 97 CYS A CA 1
ATOM 764 C C . CYS A 1 97 ? -38.157 101.233 19.304 1.00 16.59 97 CYS A C 1
ATOM 765 O O . CYS A 1 97 ? -37.674 100.975 20.424 1.00 13.79 97 CYS A O 1
ATOM 768 N N . SER A 1 98 ? -39.460 101.203 19.024 1.00 16.77 98 SER A N 1
ATOM 769 C CA . SER A 1 98 ? -40.446 100.828 20.019 1.00 17.98 98 SER A CA 1
ATOM 770 C C . SER A 1 98 ? -40.220 99.341 20.295 1.00 18.10 98 SER A C 1
ATOM 771 O O . SER A 1 98 ? -39.444 98.678 19.599 1.00 16.14 98 SER A O 1
ATOM 774 N N . ILE A 1 99 ? -40.896 98.814 21.304 1.00 18.10 99 ILE A N 1
ATOM 775 C CA . ILE A 1 99 ? -40.686 97.428 21.667 1.00 17.63 99 ILE A CA 1
ATOM 776 C C . ILE A 1 99 ? -41.935 96.798 22.287 1.00 17.98 99 ILE A C 1
ATOM 777 O O . ILE A 1 99 ? -42.148 95.580 22.189 1.00 18.62 99 ILE A O 1
ATOM 782 N N . VAL A 1 100 ? -42.765 97.625 22.913 1.00 16.52 100 VAL A N 1
ATOM 783 C CA . VAL A 1 100 ? -43.956 97.117 23.563 1.00 16.99 100 VAL A CA 1
ATOM 784 C C . VAL A 1 100 ? -44.873 96.283 22.659 1.00 17.33 100 VAL A C 1
ATOM 785 O O . VAL A 1 100 ? -45.298 95.196 23.046 1.00 16.68 100 VAL A O 1
ATOM 789 N N . GLU A 1 101 ? -45.161 96.769 21.455 1.00 16.27 101 GLU A N 1
ATOM 790 C CA . GLU A 1 101 ? -46.043 96.045 20.556 1.00 18.02 101 GLU A CA 1
ATOM 791 C C . GLU A 1 101 ? -45.589 94.609 20.243 1.00 19.47 101 GLU A C 1
ATOM 792 O O . GLU A 1 101 ? -46.361 93.809 19.719 1.00 20.54 101 GLU A O 1
ATOM 798 N N . LEU A 1 102 ? -44.352 94.267 20.574 1.00 19.80 102 LEU A N 1
ATOM 799 C CA . LEU A 1 102 ? -43.844 92.927 20.289 1.00 20.09 102 LEU A CA 1
ATOM 800 C C . LEU A 1 102 ? -43.849 91.968 21.467 1.00 22.63 102 LEU A C 1
ATOM 801 O O . LEU A 1 102 ? -43.420 90.821 21.313 1.00 23.93 102 LEU A O 1
ATOM 806 N N . LEU A 1 103 ? -44.334 92.411 22.626 1.00 23.49 103 LEU A N 1
ATOM 807 C CA . LEU A 1 103 ? -44.307 91.572 23.827 1.00 25.68 103 LEU A CA 1
ATOM 808 C C . LEU A 1 103 ? -45.622 90.958 24.350 1.00 27.39 103 LEU A C 1
ATOM 809 O O . LEU A 1 103 ? -46.717 91.438 24.059 1.00 26.43 103 LEU A O 1
ATOM 814 N N . GLU A 1 104 ? -45.484 89.880 25.124 1.00 29.58 104 GLU A N 1
ATOM 815 C CA . GLU A 1 104 ? -46.616 89.191 25.752 1.00 32.26 104 GLU A CA 1
ATOM 816 C C . GLU A 1 104 ? -46.395 89.414 27.237 1.00 32.02 104 GLU A C 1
ATOM 817 O O . GLU A 1 104 ? -45.324 89.114 27.753 1.00 31.39 104 GLU A O 1
ATOM 823 N N . PRO A 1 105 ? -47.400 89.937 27.946 1.00 32.32 105 PRO A N 1
ATOM 824 C CA . PRO A 1 105 ? -47.246 90.179 29.383 1.00 32.51 105 PRO A CA 1
ATOM 825 C C . PRO A 1 105 ? -46.710 88.956 30.124 1.00 32.74 105 PRO A C 1
ATOM 826 O O . PRO A 1 105 ? -47.010 87.815 29.756 1.00 33.15 105 PRO A O 1
ATOM 830 N N . HIS A 1 106 ? -45.902 89.195 31.152 1.00 31.69 106 HIS A N 1
ATOM 831 C CA . HIS A 1 106 ? -45.357 88.106 31.950 1.00 33.39 106 HIS A CA 1
ATOM 832 C C . HIS A 1 106 ? -46.482 87.585 32.835 1.00 34.51 106 HIS A C 1
ATOM 833 O O . HIS A 1 106 ? -47.390 88.335 33.189 1.00 34.19 106 HIS A O 1
ATOM 840 N N . GLU A 1 107 ? -46.433 86.308 33.190 1.00 35.90 107 GLU A N 1
ATOM 841 C CA . GLU A 1 107 ? -47.476 85.749 34.036 1.00 39.31 107 GLU A CA 1
ATOM 842 C C . GLU A 1 107 ? -47.678 86.512 35.352 1.00 40.11 107 GLU A C 1
ATOM 843 O O . GLU A 1 107 ? -48.753 87.068 35.590 1.00 41.35 107 GLU A O 1
ATOM 849 N N . THR A 1 108 ? -46.645 86.547 36.194 1.00 38.74 108 THR A N 1
ATOM 850 C CA . THR A 1 108 ? -46.714 87.215 37.494 1.00 37.30 108 THR A CA 1
ATOM 851 C C . THR A 1 108 ? -46.445 88.727 37.475 1.00 36.28 108 THR A C 1
ATOM 852 O O . THR A 1 108 ? -47.072 89.483 38.221 1.00 35.71 108 THR A O 1
ATOM 856 N N . LEU A 1 109 ? -45.508 89.162 36.639 1.00 33.95 109 LEU A N 1
ATOM 857 C CA . LEU A 1 109 ? -45.174 90.576 36.540 1.00 32.90 109 LEU A CA 1
ATOM 858 C C . LEU A 1 109 ? -45.987 91.202 35.415 1.00 32.60 109 LEU A C 1
ATOM 859 O O . LEU A 1 109 ? -45.451 91.538 34.360 1.00 33.49 109 LEU A O 1
ATOM 864 N N . THR A 1 110 ? -47.279 91.368 35.655 1.00 32.43 110 THR A N 1
ATOM 865 C CA . THR A 1 110 ? -48.199 91.924 34.667 1.00 33.89 110 THR A CA 1
ATOM 866 C C . THR A 1 110 ? -47.768 93.186 33.915 1.00 33.30 110 THR A C 1
ATOM 867 O O . THR A 1 110 ? -48.195 93.394 32.778 1.00 34.42 110 THR A O 1
ATOM 871 N N . SER A 1 111 ? -46.941 94.028 34.529 1.00 31.25 111 SER A N 1
ATOM 872 C CA . SER A 1 111 ? -46.493 95.244 33.852 1.00 30.26 111 SER A CA 1
ATOM 873 C C . SER A 1 111 ? -45.228 95.065 33.001 1.00 28.47 111 SER A C 1
ATOM 874 O O . SER A 1 111 ? -44.734 96.017 32.398 1.00 26.74 111 SER A O 1
ATOM 877 N N . TYR A 1 112 ? -44.713 93.841 32.947 1.00 26.61 112 TYR A N 1
ATOM 878 C CA . TYR A 1 112 ? -43.522 93.549 32.158 1.00 24.88 112 TYR A CA 1
ATOM 879 C C . TYR A 1 112 ? -43.859 92.529 31.097 1.00 24.81 112 TYR A C 1
ATOM 880 O O . TYR A 1 112 ? -44.810 91.769 31.247 1.00 25.54 112 TYR A O 1
ATOM 889 N N . GLY A 1 113 ? -43.087 92.525 30.016 1.00 25.41 113 GLY A N 1
ATOM 890 C CA . GLY A 1 113 ? -43.329 91.583 28.942 1.00 25.33 113 GLY A CA 1
ATOM 891 C C . GLY A 1 113 ? -42.061 91.084 28.274 1.00 26.91 113 GLY A C 1
ATOM 892 O O . GLY A 1 113 ? -41.005 91.724 28.332 1.00 25.42 113 GLY A O 1
ATOM 893 N N . ARG A 1 114 ? -42.185 89.932 27.625 1.00 28.49 114 ARG A N 1
ATOM 894 C CA . ARG A 1 114 ? -41.089 89.286 26.922 1.00 30.00 114 ARG A CA 1
ATOM 895 C C . ARG A 1 114 ? -41.503 89.186 25.457 1.00 29.67 114 ARG A C 1
ATOM 896 O O . ARG A 1 114 ? -42.680 89.367 25.138 1.00 29.19 114 ARG A O 1
ATOM 904 N N . LEU A 1 115 ? -40.541 88.920 24.573 1.00 28.81 115 LEU A N 1
ATOM 905 C CA . LEU A 1 115 ? -40.822 88.784 23.148 1.00 27.90 115 LEU A CA 1
ATOM 906 C C . LEU A 1 115 ? -41.942 87.767 22.943 1.00 28.20 115 LEU A C 1
ATOM 907 O O . LEU A 1 115 ? -41.891 86.667 23.487 1.00 26.30 115 LEU A O 1
ATOM 912 N N . SER A 1 116 ? -42.946 88.137 22.154 1.00 29.58 116 SER A N 1
ATOM 913 C CA . SER A 1 116 ? -44.101 87.266 21.895 1.00 33.03 116 SER A CA 1
ATOM 914 C C . SER A 1 116 ? -43.775 85.838 21.460 1.00 34.21 116 SER A C 1
ATOM 915 O O . SER A 1 116 ? -43.079 85.615 20.465 1.00 34.24 116 SER A O 1
ATOM 918 N N . GLU A 1 117 ? -44.308 84.876 22.207 1.00 35.29 117 GLU A N 1
ATOM 919 C CA . GLU A 1 117 ? -44.101 83.462 21.926 1.00 36.14 117 GLU A CA 1
ATOM 920 C C . GLU A 1 117 ? -44.690 83.121 20.556 1.00 34.42 117 GLU A C 1
ATOM 921 O O . GLU A 1 117 ? -44.171 82.272 19.832 1.00 33.82 117 GLU A O 1
ATOM 927 N N . ALA A 1 118 ? -45.782 83.788 20.209 1.00 32.75 118 ALA A N 1
ATOM 928 C CA . ALA A 1 118 ? -46.414 83.562 18.919 1.00 32.05 118 ALA A CA 1
ATOM 929 C C . ALA A 1 118 ? -45.493 84.044 17.794 1.00 30.77 118 ALA A C 1
ATOM 930 O O . ALA A 1 118 ? -45.318 83.349 16.790 1.00 30.79 118 ALA A O 1
ATOM 932 N N . ILE A 1 119 ? -44.902 85.225 17.968 1.00 29.44 119 ILE A N 1
ATOM 933 C CA . ILE A 1 119 ? -44.002 85.780 16.960 1.00 27.34 119 ILE A CA 1
ATOM 934 C C . ILE A 1 119 ? -42.777 84.892 16.743 1.00 28.28 119 ILE A C 1
ATOM 935 O O . ILE A 1 119 ? -42.332 84.720 15.606 1.00 28.53 119 ILE A O 1
ATOM 940 N N . GLU A 1 120 ? -42.243 84.315 17.820 1.00 27.64 120 GLU A N 1
ATOM 941 C CA . GLU A 1 120 ? -41.064 83.457 17.706 1.00 28.43 120 GLU A CA 1
ATOM 942 C C . GLU A 1 120 ? -41.341 82.144 16.982 1.00 29.19 120 GLU A C 1
ATOM 943 O O . GLU A 1 120 ? -40.505 81.668 16.216 1.00 27.90 120 GLU A O 1
ATOM 949 N N . ASN A 1 121 ? -42.505 81.551 17.232 1.00 30.46 121 ASN A N 1
ATOM 950 C CA . ASN A 1 121 ? -42.861 80.292 16.586 1.00 29.72 121 ASN A CA 1
ATOM 951 C C . ASN A 1 121 ? -43.208 80.575 15.147 1.00 29.19 121 ASN A C 1
ATOM 952 O O . ASN A 1 121 ? -42.899 79.793 14.249 1.00 29.36 121 ASN A O 1
ATOM 957 N N . ARG A 1 122 ? -43.848 81.712 14.930 1.00 28.89 122 ARG A N 1
ATOM 958 C CA . ARG A 1 122 ? -44.217 82.102 13.587 1.00 30.40 122 ARG A CA 1
ATOM 959 C C . ARG A 1 122 ? -42.921 82.304 12.809 1.00 29.87 122 ARG A C 1
ATOM 960 O O . ARG A 1 122 ? -42.857 82.061 11.606 1.00 30.93 122 ARG A O 1
ATOM 968 N N . ALA A 1 123 ? -41.879 82.734 13.513 1.00 30.59 123 ALA A N 1
ATOM 969 C CA . ALA A 1 123 ? -40.576 82.957 12.889 1.00 29.66 123 ALA A CA 1
ATOM 970 C C . ALA A 1 123 ? -39.865 81.617 12.700 1.00 29.17 123 ALA A C 1
ATOM 971 O O . ALA A 1 123 ? -39.189 81.397 11.693 1.00 28.60 123 ALA A O 1
ATOM 973 N N . LYS A 1 124 ? -40.028 80.727 13.673 1.00 28.99 124 LYS A N 1
ATOM 974 C CA . LYS A 1 124 ? -39.402 79.416 13.617 1.00 31.27 124 LYS A CA 1
ATOM 975 C C . LYS A 1 124 ? -39.912 78.643 12.416 1.00 32.78 124 LYS A C 1
ATOM 976 O O . LYS A 1 124 ? -39.152 77.892 11.801 1.00 32.64 124 LYS A O 1
ATOM 982 N N . ASP A 1 125 ? -41.187 78.811 12.068 1.00 32.86 125 ASP A N 1
ATOM 983 C CA . ASP A 1 125 ? -41.683 78.090 10.910 1.00 34.66 125 ASP A CA 1
ATOM 984 C C . ASP A 1 125 ? -41.429 78.847 9.610 1.00 33.51 125 ASP A C 1
ATOM 985 O O . ASP A 1 125 ? -41.966 78.496 8.557 1.00 33.22 125 ASP A O 1
ATOM 990 N N . GLY A 1 126 ? -40.606 79.891 9.692 1.00 31.84 126 GLY A N 1
ATOM 991 C CA . GLY A 1 126 ? -40.229 80.628 8.498 1.00 29.71 126 GLY A CA 1
ATOM 992 C C . GLY A 1 126 ? -40.909 81.910 8.071 1.00 29.30 126 GLY A C 1
ATOM 993 O O . GLY A 1 126 ? -40.591 82.425 7.001 1.00 29.89 126 GLY A O 1
ATOM 994 N N . ASP A 1 127 ? -41.829 82.449 8.859 1.00 27.79 127 ASP A N 1
ATOM 995 C CA . ASP A 1 127 ? -42.454 83.682 8.417 1.00 27.28 127 ASP A CA 1
ATOM 996 C C . ASP A 1 127 ? -41.410 84.786 8.334 1.00 27.26 127 ASP A C 1
ATOM 997 O O . ASP A 1 127 ? -40.594 84.955 9.230 1.00 27.06 127 ASP A O 1
ATOM 1002 N N . SER A 1 128 ? -41.462 85.550 7.254 1.00 27.46 128 SER A N 1
ATOM 1003 C CA . SER A 1 128 ? -40.518 86.624 7.027 1.00 28.00 128 SER A CA 1
ATOM 1004 C C . SER A 1 128 ? -40.684 87.797 8.004 1.00 28.99 128 SER A C 1
ATOM 1005 O O . SER A 1 128 ? -39.704 88.286 8.561 1.00 28.88 128 SER A O 1
ATOM 1008 N N . GLN A 1 129 ? -41.918 88.245 8.229 1.00 29.34 129 GLN A N 1
ATOM 1009 C CA . GLN A 1 129 ? -42.153 89.372 9.130 1.00 28.09 129 GLN A CA 1
ATOM 1010 C C . GLN A 1 129 ? -41.751 89.041 10.570 1.00 26.82 129 GLN A C 1
ATOM 1011 O O . GLN A 1 129 ? -41.146 89.860 11.275 1.00 26.92 129 GLN A O 1
ATOM 1017 N N . ALA A 1 130 ? -42.090 87.836 11.003 1.00 24.18 130 ALA A N 1
ATOM 1018 C CA . ALA A 1 130 ? -41.761 87.407 12.346 1.00 22.69 130 ALA A CA 1
ATOM 1019 C C . ALA A 1 130 ? -40.242 87.224 12.528 1.00 22.42 130 ALA A C 1
ATOM 1020 O O . ALA A 1 130 ? -39.697 87.597 13.565 1.00 24.22 130 ALA A O 1
ATOM 1022 N N . ARG A 1 131 ? -39.557 86.661 11.534 1.00 20.78 131 ARG A N 1
ATOM 1023 C CA . ARG A 1 131 ? -38.106 86.482 11.644 1.00 20.50 131 ARG A CA 1
ATOM 1024 C C . ARG A 1 131 ? -37.470 87.840 11.947 1.00 21.16 131 ARG A C 1
ATOM 1025 O O . ARG A 1 131 ? -36.552 87.942 12.765 1.00 20.22 131 ARG A O 1
ATOM 1033 N N . ILE A 1 132 ? -37.976 88.880 11.286 1.00 20.57 132 ILE A N 1
ATOM 1034 C CA . ILE A 1 132 ? -37.469 90.225 11.485 1.00 21.38 132 ILE A CA 1
ATOM 1035 C C . ILE A 1 132 ? -37.740 90.694 12.906 1.00 20.62 132 ILE A C 1
ATOM 1036 O O . ILE A 1 132 ? -36.839 91.201 13.570 1.00 19.58 132 ILE A O 1
ATOM 1041 N N . ALA A 1 133 ? -38.976 90.525 13.370 1.00 19.12 133 ALA A N 1
ATOM 1042 C CA . ALA A 1 133 ? -39.330 90.963 14.722 1.00 17.94 133 ALA A CA 1
ATOM 1043 C C . ALA A 1 133 ? -38.574 90.152 15.769 1.00 15.96 133 ALA A C 1
ATOM 1044 O O . ALA A 1 133 ? -38.172 90.681 16.804 1.00 16.02 133 ALA A O 1
ATOM 1046 N N . THR A 1 134 ? -38.379 88.868 15.509 1.00 13.34 134 THR A N 1
ATOM 1047 C CA . THR A 1 134 ? -37.657 88.051 16.467 1.00 13.64 134 THR A CA 1
ATOM 1048 C C . THR A 1 134 ? -36.190 88.486 16.509 1.00 13.81 134 THR A C 1
ATOM 1049 O O . THR A 1 134 ? -35.592 88.558 17.588 1.00 14.57 134 THR A O 1
ATOM 1053 N N . THR A 1 135 ? -35.610 88.789 15.349 1.00 10.80 135 THR A N 1
ATOM 1054 C CA . THR A 1 135 ? -34.223 89.225 15.323 1.00 9.96 135 THR A CA 1
ATOM 1055 C C . THR A 1 135 ? -34.097 90.505 16.169 1.00 8.73 135 THR A C 1
ATOM 1056 O O . THR A 1 135 ? -33.255 90.587 17.066 1.00 7.31 135 THR A O 1
ATOM 1060 N N . TYR A 1 136 ? -34.948 91.487 15.895 1.00 7.23 136 TYR A N 1
ATOM 1061 C CA . TYR A 1 136 ? -34.935 92.750 16.637 1.00 8.01 136 TYR A CA 1
ATOM 1062 C C . TYR A 1 136 ? -35.135 92.534 18.126 1.00 9.08 136 TYR A C 1
ATOM 1063 O O . TYR A 1 136 ? -34.381 93.059 18.952 1.00 9.99 136 TYR A O 1
ATOM 1072 N N . GLY A 1 137 ? -36.163 91.770 18.467 1.00 10.10 137 GLY A N 1
ATOM 1073 C CA . GLY A 1 137 ? -36.430 91.493 19.864 1.00 12.74 137 GLY A CA 1
ATOM 1074 C C . GLY A 1 137 ? -35.234 90.884 20.577 1.00 12.85 137 GLY A C 1
ATOM 1075 O O . GLY A 1 137 ? -34.843 91.358 21.636 1.00 11.99 137 GLY A O 1
ATOM 1076 N N . ARG A 1 138 ? -34.658 89.840 19.985 1.00 14.51 138 ARG A N 1
ATOM 1077 C CA . ARG A 1 138 ? -33.505 89.148 20.550 1.00 14.26 138 ARG A CA 1
ATOM 1078 C C . ARG A 1 138 ? -32.248 90.008 20.621 1.00 15.99 138 ARG A C 1
ATOM 1079 O O . ARG A 1 138 ? -31.510 89.955 21.613 1.00 16.66 138 ARG A O 1
ATOM 1087 N N . ILE A 1 139 ? -31.995 90.792 19.574 1.00 15.65 139 ILE A N 1
ATOM 1088 C CA . ILE A 1 139 ? -30.798 91.615 19.559 1.00 15.83 139 ILE A CA 1
ATOM 1089 C C . ILE A 1 139 ? -30.935 92.775 20.528 1.00 15.72 139 ILE A C 1
ATOM 1090 O O . ILE A 1 139 ? -29.969 93.147 21.187 1.00 17.12 139 ILE A O 1
ATOM 1095 N N . ALA A 1 140 ? -32.130 93.344 20.640 1.00 15.38 140 ALA A N 1
ATOM 1096 C CA . ALA A 1 140 ? -32.327 94.445 21.586 1.00 15.76 140 ALA A CA 1
ATOM 1097 C C . ALA A 1 140 ? -32.104 93.901 23.000 1.00 16.01 140 ALA A C 1
ATOM 1098 O O . ALA A 1 140 ? -31.464 94.540 23.835 1.00 16.24 140 ALA A O 1
ATOM 1100 N N . GLU A 1 141 ? -32.637 92.710 23.253 1.00 14.73 141 GLU A N 1
ATOM 1101 C CA . GLU A 1 141 ? -32.482 92.052 24.535 1.00 16.14 141 GLU A CA 1
ATOM 1102 C C . GLU A 1 141 ? -30.991 91.900 24.849 1.00 16.97 141 GLU A C 1
ATOM 1103 O O . GLU A 1 141 ? -30.509 92.369 25.887 1.00 17.42 141 GLU A O 1
ATOM 1109 N N . SER A 1 142 ? -30.267 91.228 23.956 1.00 15.58 142 SER A N 1
ATOM 1110 C CA . SER A 1 142 ? -28.832 91.044 24.130 1.00 15.21 142 SER A CA 1
ATOM 1111 C C . SER A 1 142 ? -28.188 92.373 24.521 1.00 15.70 142 SER A C 1
ATOM 1112 O O . SER A 1 142 ? -27.373 92.432 25.446 1.00 15.95 142 SER A O 1
ATOM 1115 N N . GLN A 1 143 ? -28.551 93.444 23.821 1.00 13.93 143 GLN A N 1
ATOM 1116 C CA . GLN A 1 143 ? -27.993 94.751 24.153 1.00 12.85 143 GLN A CA 1
ATOM 1117 C C . GLN A 1 143 ? -28.321 95.120 25.613 1.00 12.10 143 GLN A C 1
ATOM 1118 O O . GLN A 1 143 ? -27.479 95.672 26.331 1.00 11.62 143 GLN A O 1
ATOM 1124 N N . ALA A 1 144 ? -29.529 94.794 26.063 1.00 9.88 144 ALA A N 1
ATOM 1125 C CA . ALA A 1 144 ? -29.913 95.098 27.430 1.00 10.81 144 ALA A CA 1
ATOM 1126 C C . ALA A 1 144 ? -29.200 94.217 28.473 1.00 13.30 144 ALA A C 1
ATOM 1127 O O . ALA A 1 144 ? -29.131 94.590 29.640 1.00 16.79 144 ALA A O 1
ATOM 1129 N N . ARG A 1 145 ? -28.657 93.075 28.056 1.00 12.57 145 ARG A N 1
ATOM 1130 C CA . ARG A 1 145 ? -27.960 92.162 28.972 1.00 15.41 145 ARG A CA 1
ATOM 1131 C C . ARG A 1 145 ? -26.468 92.392 29.165 1.00 14.64 145 ARG A C 1
ATOM 1132 O O . ARG A 1 145 ? -25.846 91.659 29.921 1.00 15.54 145 ARG A O 1
ATOM 1140 N N . GLN A 1 146 ? -25.881 93.364 28.478 1.00 15.15 146 GLN A N 1
ATOM 1141 C CA . GLN A 1 146 ? -24.435 93.591 28.589 1.00 14.10 146 GLN A CA 1
ATOM 1142 C C . GLN A 1 146 ? -23.968 94.230 29.901 1.00 12.99 146 GLN A C 1
ATOM 1143 O O . GLN A 1 146 ? -23.144 95.140 29.900 1.00 12.45 146 GLN A O 1
ATOM 1149 N N . ILE A 1 147 ? -24.497 93.736 31.014 1.00 13.04 147 ILE A N 1
ATOM 1150 C CA . ILE A 1 147 ? -24.146 94.234 32.338 1.00 10.91 147 ILE A CA 1
ATOM 1151 C C . ILE A 1 147 ? -23.944 93.035 33.267 1.00 11.52 147 ILE A C 1
ATOM 1152 O O . ILE A 1 147 ? -24.329 91.903 32.926 1.00 10.30 147 ILE A O 1
ATOM 1157 N N . LYS A 1 148 ? -23.318 93.291 34.417 1.00 9.93 148 LYS A N 1
ATOM 1158 C CA . LYS A 1 148 ? -23.013 92.256 35.397 1.00 10.13 148 LYS A CA 1
ATOM 1159 C C . LYS A 1 148 ? -24.196 91.852 36.218 1.00 9.89 148 LYS A C 1
ATOM 1160 O O . LYS A 1 148 ? -24.322 90.694 36.581 1.00 13.32 148 LYS A O 1
ATOM 1166 N N . ALA A 1 149 ? -25.051 92.819 36.527 1.00 9.84 149 ALA A N 1
ATOM 1167 C CA . ALA A 1 149 ? -26.216 92.584 37.363 1.00 10.13 149 ALA A CA 1
ATOM 1168 C C . ALA A 1 149 ? -27.181 93.741 37.193 1.00 10.28 149 ALA A C 1
ATOM 1169 O O . ALA A 1 149 ? -26.888 94.693 36.480 1.00 10.89 149 ALA A O 1
ATOM 1171 N N . PRO A 1 150 ? -28.343 93.680 37.864 1.00 10.17 150 PRO A N 1
ATOM 1172 C CA . PRO A 1 150 ? -29.349 94.746 37.768 1.00 10.21 150 PRO A CA 1
ATOM 1173 C C . PRO A 1 150 ? -28.799 96.108 38.167 1.00 10.86 150 PRO A C 1
ATOM 1174 O O . PRO A 1 150 ? -28.136 96.236 39.193 1.00 12.54 150 PRO A O 1
ATOM 1178 N N . LEU A 1 151 ? -29.080 97.128 37.367 1.00 10.79 151 LEU A N 1
ATOM 1179 C CA . LEU A 1 151 ? -28.603 98.462 37.688 1.00 11.45 151 LEU A CA 1
ATOM 1180 C C . LEU A 1 151 ? -28.988 98.902 39.107 1.00 12.65 151 LEU A C 1
ATOM 1181 O O . LEU A 1 151 ? -28.215 99.590 39.775 1.00 14.78 151 LEU A O 1
ATOM 1186 N N . GLU A 1 152 ? -30.166 98.498 39.573 1.00 11.98 152 GLU A N 1
ATOM 1187 C CA . GLU A 1 152 ? -30.625 98.871 40.909 1.00 12.16 152 GLU A CA 1
ATOM 1188 C C . GLU A 1 152 ? -29.665 98.475 42.040 1.00 13.62 152 GLU A C 1
ATOM 1189 O O . GLU A 1 152 ? -29.677 99.082 43.104 1.00 14.48 152 GLU A O 1
ATOM 1195 N N . LYS A 1 153 ? -28.847 97.453 41.821 1.00 14.69 153 LYS A N 1
ATOM 1196 C CA . LYS A 1 153 ? -27.883 97.019 42.831 1.00 15.47 153 LYS A CA 1
ATOM 1197 C C . LYS A 1 153 ? -26.800 98.080 42.945 1.00 14.27 153 LYS A C 1
ATOM 1198 O O . LYS A 1 153 ? -26.450 98.524 44.037 1.00 12.33 153 LYS A O 1
ATOM 1204 N N . PHE A 1 154 ? -26.271 98.484 41.798 1.00 14.10 154 PHE A N 1
ATOM 1205 C CA . PHE A 1 154 ? -25.224 99.500 41.765 1.00 14.09 154 PHE A CA 1
ATOM 1206 C C . PHE A 1 154 ? -25.709 100.850 42.255 1.00 14.03 154 PHE A C 1
ATOM 1207 O O . PHE A 1 154 ? -24.950 101.573 42.904 1.00 16.49 154 PHE A O 1
ATOM 1215 N N . VAL A 1 155 ? -26.966 101.186 41.964 1.00 13.64 155 VAL A N 1
ATOM 1216 C CA . VAL A 1 155 ? -27.530 102.460 42.416 1.00 13.73 155 VAL A CA 1
ATOM 1217 C C . VAL A 1 155 ? -27.775 102.402 43.921 1.00 14.26 155 VAL A C 1
ATOM 1218 O O . VAL A 1 155 ? -27.408 103.315 44.662 1.00 15.11 155 VAL A O 1
ATOM 1222 N N . LEU A 1 156 ? -28.392 101.319 44.377 1.00 14.42 156 LEU A N 1
ATOM 1223 C CA . LEU A 1 156 ? -28.669 101.191 45.793 1.00 13.15 156 LEU A CA 1
ATOM 1224 C C . LEU A 1 156 ? -27.349 101.291 46.544 1.00 13.00 156 LEU A C 1
ATOM 1225 O O . LEU A 1 156 ? -27.223 102.058 47.509 1.00 13.63 156 LEU A O 1
ATOM 1230 N N . ALA A 1 157 ? -26.346 100.549 46.096 1.00 12.11 157 ALA A N 1
ATOM 1231 C CA . ALA A 1 157 ? -25.063 100.622 46.786 1.00 12.83 157 ALA A CA 1
ATOM 1232 C C . ALA A 1 157 ? -24.547 102.066 46.774 1.00 13.51 157 ALA A C 1
ATOM 1233 O O . ALA A 1 157 ? -24.075 102.569 47.802 1.00 15.15 157 ALA A O 1
ATOM 1235 N N . LEU A 1 158 ? -24.646 102.750 45.633 1.00 12.28 158 LEU A N 1
ATOM 1236 C CA . LEU A 1 158 ? -24.166 104.129 45.594 1.00 12.19 158 LEU A CA 1
ATOM 1237 C C . LEU A 1 158 ? -24.922 105.025 46.607 1.00 13.89 158 LEU A C 1
ATOM 1238 O O . LEU A 1 158 ? -24.322 105.902 47.243 1.00 12.15 158 LEU A O 1
ATOM 1243 N N . LEU A 1 159 ? -26.230 104.809 46.765 1.00 13.89 159 LEU A N 1
ATOM 1244 C CA . LEU A 1 159 ? -26.991 105.604 47.725 1.00 14.46 159 LEU A CA 1
ATOM 1245 C C . LEU A 1 159 ? -26.522 105.303 49.158 1.00 14.63 159 LEU A C 1
ATOM 1246 O O . LEU A 1 159 ? -26.374 106.201 49.981 1.00 14.09 159 LEU A O 1
ATOM 1251 N N . VAL A 1 160 ? -26.282 104.036 49.454 1.00 14.31 160 VAL A N 1
ATOM 1252 C CA . VAL A 1 160 ? -25.861 103.684 50.791 1.00 15.58 160 VAL A CA 1
ATOM 1253 C C . VAL A 1 160 ? -24.485 104.262 51.104 1.00 16.88 160 VAL A C 1
ATOM 1254 O O . VAL A 1 160 ? -24.283 104.856 52.171 1.00 17.53 160 VAL A O 1
ATOM 1258 N N . ALA A 1 161 ? -23.554 104.124 50.166 1.00 16.00 161 ALA A N 1
ATOM 1259 C CA . ALA A 1 161 ? -22.205 104.634 50.368 1.00 16.47 161 ALA A CA 1
ATOM 1260 C C . ALA A 1 161 ? -22.158 106.153 50.526 1.00 16.74 161 ALA A C 1
ATOM 1261 O O . ALA A 1 161 ? -21.444 106.670 51.392 1.00 18.17 161 ALA A O 1
ATOM 1263 N N . GLU A 1 162 ? -22.931 106.861 49.702 1.00 15.59 162 GLU A N 1
ATOM 1264 C CA . GLU A 1 162 ? -22.959 108.323 49.732 1.00 13.19 162 GLU A CA 1
ATOM 1265 C C . GLU A 1 162 ? -23.741 108.950 50.874 1.00 10.81 162 GLU A C 1
ATOM 1266 O O . GLU A 1 162 ? -23.538 110.114 51.210 1.00 8.01 162 GLU A O 1
ATOM 1272 N N . ALA A 1 163 ? -24.613 108.178 51.504 1.00 12.40 163 ALA A N 1
ATOM 1273 C CA . ALA A 1 163 ? -25.380 108.719 52.620 1.00 13.15 163 ALA A CA 1
ATOM 1274 C C . ALA A 1 163 ? -24.427 108.999 53.788 1.00 15.03 163 ALA A C 1
ATOM 1275 O O . ALA A 1 163 ? -24.818 109.602 54.790 1.00 16.19 163 ALA A O 1
ATOM 1277 N N . GLY A 1 164 ? -23.173 108.569 53.640 1.00 15.08 164 GLY A N 1
ATOM 1278 C CA . GLY A 1 164 ? -22.185 108.776 54.674 1.00 14.55 164 GLY A CA 1
ATOM 1279 C C . GLY A 1 164 ? -21.546 110.144 54.598 1.00 16.87 164 GLY A C 1
ATOM 1280 O O . GLY A 1 164 ? -20.767 110.510 55.472 1.00 17.92 164 GLY A O 1
ATOM 1281 N N . GLY A 1 165 ? -21.864 110.902 53.553 1.00 17.60 165 GLY A N 1
ATOM 1282 C CA . GLY A 1 165 ? -21.298 112.235 53.407 1.00 16.79 165 GLY A CA 1
ATOM 1283 C C . GLY A 1 165 ? -19.817 112.263 53.070 1.00 17.20 165 GLY A C 1
ATOM 1284 O O . GLY A 1 165 ? -19.194 111.227 52.834 1.00 17.65 165 GLY A O 1
ATOM 1285 N N . SER A 1 166 ? -19.243 113.460 53.042 1.00 17.07 166 SER A N 1
ATOM 1286 C CA . SER A 1 166 ? -17.831 113.610 52.733 1.00 16.11 166 SER A CA 1
ATOM 1287 C C . SER A 1 166 ? -16.928 112.844 53.688 1.00 15.72 166 SER A C 1
ATOM 1288 O O . SER A 1 166 ? -17.224 112.703 54.878 1.00 13.46 166 SER A O 1
ATOM 1291 N N . LEU A 1 167 ? -15.818 112.355 53.148 1.00 14.57 167 LEU A N 1
ATOM 1292 C CA . LEU A 1 167 ? -14.861 111.605 53.929 1.00 13.98 167 LEU A CA 1
ATOM 1293 C C . LEU A 1 167 ? -13.637 112.427 54.326 1.00 14.99 167 LEU A C 1
ATOM 1294 O O . LEU A 1 167 ? -13.117 113.233 53.539 1.00 14.30 167 LEU A O 1
ATOM 1299 N N . TYR A 1 168 ? -13.197 112.215 55.569 1.00 14.96 168 TYR A N 1
ATOM 1300 C CA . TYR A 1 168 ? -12.046 112.911 56.135 1.00 13.39 168 TYR A CA 1
ATOM 1301 C C . TYR A 1 168 ? -10.758 112.211 55.758 1.00 12.00 168 TYR A C 1
ATOM 1302 O O . TYR A 1 168 ? -10.561 111.067 56.118 1.00 9.80 168 TYR A O 1
ATOM 1311 N N . ASP A 1 169 ? -9.875 112.897 55.041 1.00 13.57 169 ASP A N 1
ATOM 1312 C CA . ASP A 1 169 ? -8.610 112.289 54.642 1.00 14.95 169 ASP A CA 1
ATOM 1313 C C . ASP A 1 169 ? -7.626 112.307 55.804 1.00 14.59 169 ASP A C 1
ATOM 1314 O O . ASP A 1 169 ? -7.225 113.362 56.260 1.00 16.01 169 ASP A O 1
ATOM 1319 N N . PRO A 1 170 ? -7.200 111.129 56.271 1.00 16.05 170 PRO A N 1
ATOM 1320 C CA . PRO A 1 170 ? -6.260 111.019 57.391 1.00 17.74 170 PRO A CA 1
ATOM 1321 C C . PRO A 1 170 ? -4.924 111.736 57.174 1.00 18.67 170 PRO A C 1
ATOM 1322 O O . PRO A 1 170 ? -4.333 112.245 58.116 1.00 21.21 170 PRO A O 1
ATOM 1326 N N . VAL A 1 171 ? -4.442 111.772 55.940 1.00 18.76 171 VAL A N 1
ATOM 1327 C CA . VAL A 1 171 ? -3.171 112.430 55.663 1.00 19.39 171 VAL A CA 1
ATOM 1328 C C . VAL A 1 171 ? -3.307 113.938 55.441 1.00 18.64 171 VAL A C 1
ATOM 1329 O O . VAL A 1 171 ? -2.539 114.720 55.989 1.00 17.98 171 VAL A O 1
ATOM 1333 N N . LEU A 1 172 ? -4.280 114.334 54.628 1.00 18.71 172 LEU A N 1
ATOM 1334 C CA . LEU A 1 172 ? -4.516 115.743 54.329 1.00 19.15 172 LEU A CA 1
ATOM 1335 C C . LEU A 1 172 ? -5.185 116.458 55.497 1.00 19.68 172 LEU A C 1
ATOM 1336 O O . LEU A 1 172 ? -5.156 117.689 55.599 1.00 20.26 172 LEU A O 1
ATOM 1341 N N . GLN A 1 173 ? -5.809 115.670 56.360 1.00 18.10 173 GLN A N 1
ATOM 1342 C CA . GLN A 1 173 ? -6.497 116.192 57.518 1.00 18.58 173 GLN A CA 1
ATOM 1343 C C . GLN A 1 173 ? -7.617 117.178 57.203 1.00 17.35 173 GLN A C 1
ATOM 1344 O O . GLN A 1 173 ? -7.745 118.212 57.835 1.00 16.70 173 GLN A O 1
ATOM 1350 N N . LYS A 1 174 ? -8.431 116.828 56.217 1.00 16.54 174 LYS A N 1
ATOM 1351 C CA . LYS A 1 174 ? -9.585 117.626 55.827 1.00 17.58 174 LYS A CA 1
ATOM 1352 C C . LYS A 1 174 ? -10.609 116.771 55.065 1.00 17.01 174 LYS A C 1
ATOM 1353 O O . LYS A 1 174 ? -10.286 115.719 54.514 1.00 17.69 174 LYS A O 1
ATOM 1359 N N . TYR A 1 175 ? -11.851 117.219 55.051 1.00 16.66 175 TYR A N 1
ATOM 1360 C CA . TYR A 1 175 ? -12.899 116.489 54.356 1.00 18.00 175 TYR A CA 1
ATOM 1361 C C . TYR A 1 175 ? -12.775 116.785 52.871 1.00 17.91 175 TYR A C 1
ATOM 1362 O O . TYR A 1 175 ? -12.289 117.850 52.493 1.00 17.97 175 TYR A O 1
ATOM 1371 N N . ASP A 1 176 ? -13.187 115.843 52.025 1.00 18.59 176 ASP A N 1
ATOM 1372 C CA . ASP A 1 176 ? -13.100 116.078 50.591 1.00 18.35 176 ASP A CA 1
ATOM 1373 C C . ASP A 1 176 ? -14.211 117.064 50.237 1.00 18.81 176 ASP A C 1
ATOM 1374 O O . ASP A 1 176 ? -15.145 117.249 51.011 1.00 17.48 176 ASP A O 1
ATOM 1379 N N . GLU A 1 177 ? -14.108 117.713 49.085 1.00 19.85 177 GLU A N 1
ATOM 1380 C CA . GLU A 1 177 ? -15.136 118.666 48.698 1.00 22.56 177 GLU A CA 1
ATOM 1381 C C . GLU A 1 177 ? -15.935 118.168 47.497 1.00 22.31 177 GLU A C 1
ATOM 1382 O O . GLU A 1 177 ? -16.517 118.955 46.743 1.00 21.77 177 GLU A O 1
ATOM 1388 N N . ILE A 1 178 ? -15.956 116.848 47.332 1.00 21.19 178 ILE A N 1
ATOM 1389 C CA . ILE A 1 178 ? -16.699 116.223 46.252 1.00 20.44 178 ILE A CA 1
ATOM 1390 C C . ILE A 1 178 ? -18.192 116.417 46.501 1.00 18.37 178 ILE A C 1
ATOM 1391 O O . ILE A 1 178 ? -18.711 116.023 47.531 1.00 18.50 178 ILE A O 1
ATOM 1396 N N . PRO A 1 179 ? -18.896 117.044 45.549 1.00 17.24 179 PRO A N 1
ATOM 1397 C CA . PRO A 1 179 ? -20.340 117.311 45.646 1.00 16.92 179 PRO A CA 1
ATOM 1398 C C . PRO A 1 179 ? -21.222 116.109 46.002 1.00 15.94 179 PRO A C 1
ATOM 1399 O O . PRO A 1 179 ? -20.964 114.983 45.575 1.00 17.26 179 PRO A O 1
ATOM 1403 N N . ASP A 1 180 ? -22.265 116.342 46.786 1.00 15.09 180 ASP A N 1
ATOM 1404 C CA . ASP A 1 180 ? -23.139 115.238 47.151 1.00 17.79 180 ASP A CA 1
ATOM 1405 C C . ASP A 1 180 ? -24.101 114.893 46.006 1.00 17.22 180 ASP A C 1
ATOM 1406 O O . ASP A 1 180 ? -24.175 115.607 44.996 1.00 17.10 180 ASP A O 1
ATOM 1411 N N . LEU A 1 181 ? -24.828 113.793 46.168 1.00 15.40 181 LEU A N 1
ATOM 1412 C CA . LEU A 1 181 ? -25.736 113.314 45.136 1.00 14.04 181 LEU A CA 1
ATOM 1413 C C . LEU A 1 181 ? -26.763 114.289 44.590 1.00 14.32 181 LEU A C 1
ATOM 1414 O O . LEU A 1 181 ? -27.250 114.101 43.468 1.00 15.23 181 LEU A O 1
ATOM 1419 N N . SER A 1 182 ? -27.080 115.334 45.348 1.00 13.09 182 SER A N 1
ATOM 1420 C CA . SER A 1 182 ? -28.059 116.312 44.878 1.00 14.23 182 SER A CA 1
ATOM 1421 C C . SER A 1 182 ? -27.521 117.094 43.680 1.00 14.68 182 SER A C 1
ATOM 1422 O O . SER A 1 182 ? -28.254 117.840 43.046 1.00 15.85 182 SER A O 1
ATOM 1425 N N . HIS A 1 183 ? -26.241 116.897 43.368 1.00 15.94 183 HIS A N 1
ATOM 1426 C CA . HIS A 1 183 ? -25.571 117.575 42.260 1.00 16.15 183 HIS A CA 1
ATOM 1427 C C . HIS A 1 183 ? -25.124 116.587 41.187 1.00 16.31 183 HIS A C 1
ATOM 1428 O O . HIS A 1 183 ? -24.369 116.947 40.281 1.00 15.39 183 HIS A O 1
ATOM 1435 N N . ASN A 1 184 ? -25.582 115.345 41.293 1.00 16.02 184 ASN A N 1
ATOM 1436 C CA . ASN A 1 184 ? -25.192 114.296 40.351 1.00 15.49 184 ASN A CA 1
ATOM 1437 C C . ASN A 1 184 ? -26.178 114.240 39.168 1.00 16.64 184 ASN A C 1
ATOM 1438 O O . ASN A 1 184 ? -27.258 113.642 39.269 1.00 14.68 184 ASN A O 1
ATOM 1443 N N . CYS A 1 185 ? -25.805 114.884 38.059 1.00 16.55 185 CYS A N 1
ATOM 1444 C CA . CYS A 1 185 ? -26.645 114.924 36.862 1.00 17.13 185 CYS A CA 1
ATOM 1445 C C . CYS A 1 185 ? -26.910 113.525 36.295 1.00 18.39 185 CYS A C 1
ATOM 1446 O O . CYS A 1 185 ? -28.036 113.214 35.884 1.00 18.43 185 CYS A O 1
ATOM 1449 N N . PRO A 1 186 ? -25.882 112.657 36.247 1.00 18.20 186 PRO A N 1
ATOM 1450 C CA . PRO A 1 186 ? -26.219 111.335 35.711 1.00 17.81 186 PRO A CA 1
ATOM 1451 C C . PRO A 1 186 ? -27.389 110.708 36.501 1.00 15.39 186 PRO A C 1
ATOM 1452 O O . PRO A 1 186 ? -28.355 110.236 35.899 1.00 16.75 186 PRO A O 1
ATOM 1456 N N . LEU A 1 187 ? -27.315 110.729 37.834 1.00 13.94 187 LEU A N 1
ATOM 1457 C CA . LEU A 1 187 ? -28.378 110.151 38.680 1.00 14.77 187 LEU A CA 1
ATOM 1458 C C . LEU A 1 187 ? -29.744 110.813 38.489 1.00 14.43 187 LEU A C 1
ATOM 1459 O O . LEU A 1 187 ? -30.777 110.137 38.473 1.00 13.24 187 LEU A O 1
ATOM 1464 N N . TRP A 1 188 ? -29.742 112.138 38.367 1.00 15.40 188 TRP A N 1
ATOM 1465 C CA . TRP A 1 188 ? -30.971 112.889 38.169 1.00 15.87 188 TRP A CA 1
ATOM 1466 C C . TRP A 1 188 ? -31.622 112.405 36.871 1.00 18.39 188 TRP A C 1
ATOM 1467 O O . TRP A 1 188 ? -32.832 112.153 36.839 1.00 17.65 188 TRP A O 1
ATOM 1478 N N . CYS A 1 189 ? -30.820 112.280 35.805 1.00 19.09 189 CYS A N 1
ATOM 1479 C CA . CYS A 1 189 ? -31.326 111.803 34.515 1.00 21.14 189 CYS A CA 1
ATOM 1480 C C . CYS A 1 189 ? -31.915 110.410 34.647 1.00 20.10 189 CYS A C 1
ATOM 1481 O O . CYS A 1 189 ? -33.005 110.129 34.130 1.00 19.13 189 CYS A O 1
ATOM 1484 N N . PHE A 1 190 ? -31.179 109.534 35.321 1.00 18.62 190 PHE A N 1
ATOM 1485 C CA . PHE A 1 190 ? -31.644 108.168 35.525 1.00 17.69 190 PHE A CA 1
ATOM 1486 C C . PHE A 1 190 ? -33.052 108.224 36.152 1.00 18.71 190 PHE A C 1
ATOM 1487 O O . PHE A 1 190 ? -33.980 107.547 35.698 1.00 18.96 190 PHE A O 1
ATOM 1495 N N . ARG A 1 191 ? -33.218 109.046 37.184 1.00 17.27 191 ARG A N 1
ATOM 1496 C CA . ARG A 1 191 ? -34.515 109.138 37.822 1.00 17.97 191 ARG A CA 1
ATOM 1497 C C . ARG A 1 191 ? -35.593 109.665 36.874 1.00 19.60 191 ARG A C 1
ATOM 1498 O O . ARG A 1 191 ? -36.658 109.055 36.759 1.00 20.84 191 ARG A O 1
ATOM 1506 N N . GLU A 1 192 ? -35.324 110.778 36.185 1.00 20.65 192 GLU A N 1
ATOM 1507 C CA . GLU A 1 192 ? -36.312 111.363 35.271 1.00 20.69 192 GLU A CA 1
ATOM 1508 C C . GLU A 1 192 ? -36.674 110.473 34.099 1.00 19.85 192 GLU A C 1
ATOM 1509 O O . GLU A 1 192 ? -37.855 110.320 33.782 1.00 19.04 192 GLU A O 1
ATOM 1515 N N . ILE A 1 193 ? -35.661 109.889 33.458 1.00 18.34 193 ILE A N 1
ATOM 1516 C CA . ILE A 1 193 ? -35.883 109.029 32.308 1.00 14.27 193 ILE A CA 1
ATOM 1517 C C . ILE A 1 193 ? -36.865 107.943 32.715 1.00 14.77 193 ILE A C 1
ATOM 1518 O O . ILE A 1 193 ? -37.936 107.794 32.118 1.00 14.60 193 ILE A O 1
ATOM 1523 N N . CYS A 1 194 ? -36.496 107.193 33.748 1.00 14.30 194 CYS A N 1
ATOM 1524 C CA . CYS A 1 194 ? -37.318 106.098 34.248 1.00 13.81 194 CYS A CA 1
ATOM 1525 C C . CYS A 1 194 ? -38.696 106.544 34.719 1.00 13.97 194 CYS A C 1
ATOM 1526 O O . CYS A 1 194 ? -39.695 105.898 34.406 1.00 16.90 194 CYS A O 1
ATOM 1529 N N . ARG A 1 195 ? -38.763 107.647 35.452 1.00 12.22 195 ARG A N 1
ATOM 1530 C CA . ARG A 1 195 ? -40.039 108.140 35.930 1.00 12.84 195 ARG A CA 1
ATOM 1531 C C . ARG A 1 195 ? -40.937 108.461 34.723 1.00 13.41 195 ARG A C 1
ATOM 1532 O O . ARG A 1 195 ? -42.110 108.081 34.686 1.00 13.63 195 ARG A O 1
ATOM 1540 N N . HIS A 1 196 ? -40.383 109.139 33.727 1.00 11.60 196 HIS A N 1
ATOM 1541 C CA . HIS A 1 196 ? -41.172 109.489 32.562 1.00 13.69 196 HIS A CA 1
ATOM 1542 C C . HIS A 1 196 ? -41.693 108.226 31.889 1.00 15.27 196 HIS A C 1
ATOM 1543 O O . HIS A 1 196 ? -42.811 108.196 31.376 1.00 15.52 196 HIS A O 1
ATOM 1550 N N . ILE A 1 197 ? -40.883 107.176 31.900 1.00 15.50 197 ILE A N 1
ATOM 1551 C CA . ILE A 1 197 ? -41.282 105.940 31.259 1.00 14.70 197 ILE A CA 1
ATOM 1552 C C . ILE A 1 197 ? -42.302 105.168 32.055 1.00 14.83 197 ILE A C 1
ATOM 1553 O O . ILE A 1 197 ? -43.202 104.569 31.484 1.00 16.14 197 ILE A O 1
ATOM 1558 N N . SER A 1 198 ? -42.174 105.163 33.371 1.00 14.82 198 SER A N 1
ATOM 1559 C CA . SER A 1 198 ? -43.134 104.404 34.166 1.00 17.70 198 SER A CA 1
ATOM 1560 C C . SER A 1 198 ? -44.487 105.108 34.268 1.00 17.13 198 SER A C 1
ATOM 1561 O O . SER A 1 198 ? -45.525 104.450 34.354 1.00 15.78 198 SER A O 1
ATOM 1564 N N . GLY A 1 199 ? -44.464 106.440 34.253 1.00 17.59 199 GLY A N 1
ATOM 1565 C CA . GLY A 1 199 ? -45.691 107.212 34.355 1.00 18.38 199 GLY A CA 1
ATOM 1566 C C . GLY A 1 199 ? -46.518 106.827 35.570 1.00 19.26 199 GLY A C 1
ATOM 1567 O O . GLY A 1 199 ? -46.023 106.876 36.698 1.00 20.82 199 GLY A O 1
ATOM 1568 N N . PRO A 1 200 ? -47.777 106.416 35.376 1.00 18.72 200 PRO A N 1
ATOM 1569 C CA . PRO A 1 200 ? -48.633 106.031 36.499 1.00 19.09 200 PRO A CA 1
ATOM 1570 C C . PRO A 1 200 ? -48.362 104.619 37.014 1.00 19.21 200 PRO A C 1
ATOM 1571 O O . PRO A 1 200 ? -48.780 104.266 38.112 1.00 19.08 200 PRO A O 1
ATOM 1575 N N . LEU A 1 201 ? -47.668 103.811 36.224 1.00 18.81 201 LEU A N 1
ATOM 1576 C CA . LEU A 1 201 ? -47.392 102.445 36.635 1.00 20.83 201 LEU A CA 1
ATOM 1577 C C . LEU A 1 201 ? -46.637 102.383 37.960 1.00 21.33 201 LEU A C 1
ATOM 1578 O O . LEU A 1 201 ? -45.721 103.162 38.192 1.00 21.62 201 LEU A O 1
ATOM 1583 N N . PRO A 1 202 ? -47.028 101.454 38.850 1.00 22.03 202 PRO A N 1
ATOM 1584 C CA . PRO A 1 202 ? -46.416 101.251 40.168 1.00 23.29 202 PRO A CA 1
ATOM 1585 C C . PRO A 1 202 ? -44.982 100.742 40.026 1.00 23.66 202 PRO A C 1
ATOM 1586 O O . PRO A 1 202 ? -44.127 101.011 40.870 1.00 25.28 202 PRO A O 1
ATOM 1590 N N . ASP A 1 203 ? -44.734 99.985 38.965 1.00 21.72 203 ASP A N 1
ATOM 1591 C CA . ASP A 1 203 ? -43.401 99.474 38.700 1.00 21.28 203 ASP A CA 1
ATOM 1592 C C . ASP A 1 203 ? -42.537 100.624 38.179 1.00 20.75 203 ASP A C 1
ATOM 1593 O O . ASP A 1 203 ? -42.907 101.310 37.224 1.00 20.72 203 ASP A O 1
ATOM 1598 N N . ARG A 1 204 ? -41.395 100.844 38.819 1.00 19.52 204 ARG A N 1
ATOM 1599 C CA . ARG A 1 204 ? -40.494 101.930 38.439 1.00 17.39 204 ARG A CA 1
ATOM 1600 C C . ARG A 1 204 ? -39.375 101.517 37.480 1.00 16.84 204 ARG A C 1
ATOM 1601 O O . ARG A 1 204 ? -38.864 102.341 36.733 1.00 16.88 204 ARG A O 1
ATOM 1609 N N . ALA A 1 205 ? -39.007 100.240 37.491 1.00 17.65 205 ALA A N 1
ATOM 1610 C CA . ALA A 1 205 ? -37.945 99.741 36.619 1.00 18.08 205 ALA A CA 1
ATOM 1611 C C . ALA A 1 205 ? -38.381 99.642 35.165 1.00 18.50 205 ALA A C 1
ATOM 1612 O O . ALA A 1 205 ? -39.376 98.996 34.852 1.00 17.83 205 ALA A O 1
ATOM 1614 N N . PRO A 1 206 ? -37.636 100.290 34.257 1.00 19.27 206 PRO A N 1
ATOM 1615 C CA . PRO A 1 206 ? -37.925 100.282 32.817 1.00 18.55 206 PRO A CA 1
ATOM 1616 C C . PRO A 1 206 ? -37.722 98.909 32.176 1.00 17.70 206 PRO A C 1
ATOM 1617 O O . PRO A 1 206 ? -38.284 98.630 31.134 1.00 17.58 206 PRO A O 1
ATOM 1621 N N . TYR A 1 207 ? -36.895 98.070 32.789 1.00 18.07 207 TYR A N 1
ATOM 1622 C CA . TYR A 1 207 ? -36.657 96.707 32.307 1.00 19.65 207 TYR A CA 1
ATOM 1623 C C . TYR A 1 207 ? -36.081 95.904 33.459 1.00 20.53 207 TYR A C 1
ATOM 1624 O O . TYR A 1 207 ? -35.513 96.474 34.387 1.00 20.25 207 TYR A O 1
ATOM 1633 N N . LEU A 1 208 ? -36.241 94.588 33.415 1.00 21.36 208 LEU A N 1
ATOM 1634 C CA . LEU A 1 208 ? -35.722 93.742 34.477 1.00 23.08 208 LEU A CA 1
ATOM 1635 C C . LEU A 1 208 ? -34.623 92.866 33.899 1.00 26.82 208 LEU A C 1
ATOM 1636 O O . LEU A 1 208 ? -34.841 92.171 32.900 1.00 26.90 208 LEU A O 1
ATOM 1641 N N . TYR A 1 209 ? -33.439 92.923 34.512 1.00 28.70 209 TYR A N 1
ATOM 1642 C CA . TYR A 1 209 ? -32.303 92.117 34.069 1.00 29.86 209 TYR A CA 1
ATOM 1643 C C . TYR A 1 209 ? -32.421 90.723 34.670 1.00 30.41 209 TYR A C 1
ATOM 1644 O O . TYR A 1 209 ? -32.394 90.558 35.887 1.00 30.19 209 TYR A O 1
ATOM 1653 N N . LEU A 1 210 ? -32.525 89.720 33.809 1.00 32.60 210 LEU A N 1
ATOM 1654 C CA . LEU A 1 210 ? -32.658 88.335 34.256 1.00 33.67 210 LEU A CA 1
ATOM 1655 C C . LEU A 1 210 ? -31.428 87.529 33.904 1.00 34.37 210 LEU A C 1
ATOM 1656 O O . LEU A 1 210 ? -30.640 87.917 33.040 1.00 35.98 210 LEU A O 1
ATOM 1661 N N . SER A 1 211 ? -31.305 86.384 34.564 1.00 35.65 211 SER A N 1
ATOM 1662 C CA . SER A 1 211 ? -30.194 85.457 34.388 1.00 36.76 211 SER A CA 1
ATOM 1663 C C . SER A 1 211 ? -29.825 85.160 32.937 1.00 36.52 211 SER A C 1
ATOM 1664 O O . SER A 1 211 ? -28.660 84.890 32.635 1.00 36.30 211 SER A O 1
ATOM 1667 N N . ALA A 1 212 ? -30.802 85.199 32.040 1.00 35.79 212 ALA A N 1
ATOM 1668 C CA . ALA A 1 212 ? -30.514 84.909 30.641 1.00 37.76 212 ALA A CA 1
ATOM 1669 C C . ALA A 1 212 ? -31.268 85.827 29.686 1.00 38.62 212 ALA A C 1
ATOM 1670 O O . ALA A 1 212 ? -31.008 85.848 28.477 1.00 38.89 212 ALA A O 1
ATOM 1672 N N . GLY A 1 213 ? -32.203 86.593 30.231 1.00 38.55 213 GLY A N 1
ATOM 1673 C CA . GLY A 1 213 ? -32.979 87.472 29.385 1.00 36.21 213 GLY A CA 1
ATOM 1674 C C . GLY A 1 213 ? -33.387 88.769 30.045 1.00 34.32 213 GLY A C 1
ATOM 1675 O O . GLY A 1 213 ? -32.822 89.188 31.057 1.00 35.42 213 GLY A O 1
ATOM 1676 N N . VAL A 1 214 ? -34.400 89.391 29.461 1.00 30.70 214 VAL A N 1
ATOM 1677 C CA . VAL A 1 214 ? -34.895 90.662 29.936 1.00 26.17 214 VAL A CA 1
ATOM 1678 C C . VAL A 1 214 ? -36.402 90.777 29.728 1.00 23.40 214 VAL A C 1
ATOM 1679 O O . VAL A 1 214 ? -36.981 90.108 28.875 1.00 21.11 214 VAL A O 1
ATOM 1683 N N . PHE A 1 215 ? -37.032 91.611 30.539 1.00 20.16 215 PHE A N 1
ATOM 1684 C CA . PHE A 1 215 ? -38.449 91.868 30.419 1.00 19.74 215 PHE A CA 1
ATOM 1685 C C . PHE A 1 215 ? -38.513 93.371 30.366 1.00 19.24 215 PHE A C 1
ATOM 1686 O O . PHE A 1 215 ? -37.766 94.044 31.066 1.00 20.91 215 PHE A O 1
ATOM 1694 N N . TRP A 1 216 ? -39.378 93.913 29.525 1.00 19.43 216 TRP A N 1
ATOM 1695 C CA . TRP A 1 216 ? -39.471 95.360 29.437 1.00 18.62 216 TRP A CA 1
ATOM 1696 C C . TRP A 1 216 ? -40.757 95.853 30.119 1.00 19.15 216 TRP A C 1
ATOM 1697 O O . TRP A 1 216 ? -41.782 95.166 30.133 1.00 19.04 216 TRP A O 1
ATOM 1708 N N . LEU A 1 217 ? -40.690 97.038 30.709 1.00 18.15 217 LEU A N 1
ATOM 1709 C CA . LEU A 1 217 ? -41.859 97.618 31.334 1.00 17.48 217 LEU A CA 1
ATOM 1710 C C . LEU A 1 217 ? -42.778 97.895 30.140 1.00 19.59 217 LEU A C 1
ATOM 1711 O O . LEU A 1 217 ? -42.361 98.502 29.147 1.00 18.33 217 LEU A O 1
ATOM 1716 N N . MET A 1 218 ? -44.018 97.426 30.229 1.00 21.73 218 MET A N 1
ATOM 1717 C CA . MET A 1 218 ? -44.994 97.583 29.155 1.00 22.01 218 MET A CA 1
ATOM 1718 C C . MET A 1 218 ? -45.413 99.031 28.923 1.00 22.10 218 MET A C 1
ATOM 1719 O O . MET A 1 218 ? -46.598 99.340 28.953 1.00 23.34 218 MET A O 1
ATOM 1724 N N . SER A 1 219 ? -44.449 99.913 28.684 1.00 19.79 219 SER A N 1
ATOM 1725 C CA . SER A 1 219 ? -44.746 101.319 28.469 1.00 18.08 219 SER A CA 1
ATOM 1726 C C . SER A 1 219 ? -44.476 101.692 27.021 1.00 18.41 219 SER A C 1
ATOM 1727 O O . SER A 1 219 ? -43.456 101.301 26.460 1.00 19.69 219 SER A O 1
ATOM 1730 N N . PRO A 1 220 ? -45.387 102.463 26.398 1.00 16.38 220 PRO A N 1
ATOM 1731 C CA . PRO A 1 220 ? -45.244 102.888 25.003 1.00 14.74 220 PRO A CA 1
ATOM 1732 C C . PRO A 1 220 ? -44.119 103.899 24.874 1.00 16.22 220 PRO A C 1
ATOM 1733 O O . PRO A 1 220 ? -43.712 104.264 23.773 1.00 15.69 220 PRO A O 1
ATOM 1737 N N . ARG A 1 221 ? -43.631 104.353 26.020 1.00 17.73 221 ARG A N 1
ATOM 1738 C CA . ARG A 1 221 ? -42.549 105.327 26.065 1.00 19.53 221 ARG A CA 1
ATOM 1739 C C . ARG A 1 221 ? -41.187 104.646 26.191 1.00 18.88 221 ARG A C 1
ATOM 1740 O O . ARG A 1 221 ? -40.148 105.300 26.136 1.00 19.54 221 ARG A O 1
ATOM 1748 N N . MET A 1 222 ? -41.209 103.326 26.360 1.00 17.06 222 MET A N 1
ATOM 1749 C CA . MET A 1 222 ? -39.988 102.557 26.472 1.00 16.09 222 MET A CA 1
ATOM 1750 C C . MET A 1 222 ? -39.381 102.361 25.077 1.00 14.89 222 MET A C 1
ATOM 1751 O O . MET A 1 222 ? -40.089 102.313 24.074 1.00 14.76 222 MET A O 1
ATOM 1756 N N . THR A 1 223 ? -38.065 102.236 25.034 1.00 14.61 223 THR A N 1
ATOM 1757 C CA . THR A 1 223 ? -37.329 102.068 23.785 1.00 15.18 223 THR A CA 1
ATOM 1758 C C . THR A 1 223 ? -36.208 101.055 23.962 1.00 15.12 223 THR A C 1
ATOM 1759 O O . THR A 1 223 ? -35.787 100.784 25.084 1.00 16.70 223 THR A O 1
ATOM 1763 N N . SER A 1 224 ? -35.712 100.506 22.857 1.00 16.27 224 SER A N 1
ATOM 1764 C CA . SER A 1 224 ? -34.624 99.540 22.925 1.00 16.05 224 SER A CA 1
ATOM 1765 C C . SER A 1 224 ? -33.353 100.246 23.345 1.00 15.55 224 SER A C 1
ATOM 1766 O O . SER A 1 224 ? -32.408 99.614 23.793 1.00 17.83 224 SER A O 1
ATOM 1769 N N . ALA A 1 225 ? -33.330 101.561 23.207 1.00 14.96 225 ALA A N 1
ATOM 1770 C CA . ALA A 1 225 ? -32.144 102.323 23.569 1.00 16.81 225 ALA A CA 1
ATOM 1771 C C . ALA A 1 225 ? -32.032 102.649 25.070 1.00 17.40 225 ALA A C 1
ATOM 1772 O O . ALA A 1 225 ? -30.946 102.995 25.562 1.00 20.69 225 ALA A O 1
ATOM 1774 N N . ILE A 1 226 ? -33.130 102.524 25.805 1.00 15.12 226 ILE A N 1
ATOM 1775 C CA . ILE A 1 226 ? -33.108 102.868 27.222 1.00 14.38 226 ILE A CA 1
ATOM 1776 C C . ILE A 1 226 ? -32.110 102.097 28.114 1.00 13.38 226 ILE A C 1
ATOM 1777 O O . ILE A 1 226 ? -31.427 102.700 28.942 1.00 15.06 226 ILE A O 1
ATOM 1782 N N . PRO A 1 227 ? -32.018 100.767 27.970 1.00 12.43 227 PRO A N 1
ATOM 1783 C CA . PRO A 1 227 ? -31.059 100.046 28.824 1.00 13.04 227 PRO A CA 1
ATOM 1784 C C . PRO A 1 227 ? -29.608 100.560 28.664 1.00 14.53 227 PRO A C 1
ATOM 1785 O O . PRO A 1 227 ? -28.932 100.848 29.653 1.00 16.14 227 PRO A O 1
ATOM 1789 N N . PRO A 1 228 ? -29.105 100.670 27.421 1.00 14.94 228 PRO A N 1
ATOM 1790 C CA . PRO A 1 228 ? -27.732 101.164 27.278 1.00 14.01 228 PRO A CA 1
ATOM 1791 C C . PRO A 1 228 ? -27.571 102.551 27.907 1.00 13.64 228 PRO A C 1
ATOM 1792 O O . PRO A 1 228 ? -26.615 102.795 28.661 1.00 11.12 228 PRO A O 1
ATOM 1796 N N . LEU A 1 229 ? -28.505 103.453 27.586 1.00 11.82 229 LEU A N 1
ATOM 1797 C CA . LEU A 1 229 ? -28.483 104.809 28.131 1.00 11.24 229 LEU A CA 1
ATOM 1798 C C . LEU A 1 229 ? -28.379 104.793 29.644 1.00 12.41 229 LEU A C 1
ATOM 1799 O O . LEU A 1 229 ? -27.512 105.453 30.231 1.00 12.49 229 LEU A O 1
ATOM 1804 N N . LEU A 1 230 ? -29.287 104.051 30.273 1.00 12.94 230 LEU A N 1
ATOM 1805 C CA . LEU A 1 230 ? -29.311 103.945 31.725 1.00 12.11 230 LEU A CA 1
ATOM 1806 C C . LEU A 1 230 ? -28.010 103.376 32.275 1.00 12.92 230 LEU A C 1
ATOM 1807 O O . LEU A 1 230 ? -27.509 103.824 33.307 1.00 13.47 230 LEU A O 1
ATOM 1812 N N . SER A 1 231 ? -27.443 102.402 31.574 1.00 12.92 231 SER A N 1
ATOM 1813 C CA . SER A 1 231 ? -26.212 101.792 32.033 1.00 10.38 231 SER A CA 1
ATOM 1814 C C . SER A 1 231 ? -25.062 102.793 32.011 1.00 10.04 231 SER A C 1
ATOM 1815 O O . SER A 1 231 ? -24.182 102.752 32.877 1.00 11.01 231 SER A O 1
ATOM 1818 N N . ASP A 1 232 ? -25.055 103.691 31.030 1.00 9.02 232 ASP A N 1
ATOM 1819 C CA . ASP A 1 232 ? -23.980 104.690 30.963 1.00 8.62 232 ASP A CA 1
ATOM 1820 C C . ASP A 1 232 ? -24.142 105.677 32.110 1.00 8.36 232 ASP A C 1
ATOM 1821 O O . ASP A 1 232 ? -23.167 106.064 32.751 1.00 8.44 232 ASP A O 1
ATOM 1826 N N . LEU A 1 233 ? -25.390 106.075 32.360 1.00 8.60 233 LEU A N 1
ATOM 1827 C CA . LEU A 1 233 ? -25.702 107.030 33.417 1.00 9.48 233 LEU A CA 1
ATOM 1828 C C . LEU A 1 233 ? -25.278 106.542 34.787 1.00 8.35 233 LEU A C 1
ATOM 1829 O O . LEU A 1 233 ? -24.732 107.303 35.570 1.00 8.37 233 LEU A O 1
ATOM 1834 N N . VAL A 1 234 ? -25.510 105.268 35.079 1.00 10.67 234 VAL A N 1
ATOM 1835 C CA . VAL A 1 234 ? -25.120 104.731 36.373 1.00 10.42 234 VAL A CA 1
ATOM 1836 C C . VAL A 1 234 ? -23.604 104.786 36.531 1.00 11.12 234 VAL A C 1
ATOM 1837 O O . VAL A 1 234 ? -23.111 105.225 37.582 1.00 11.61 234 VAL A O 1
ATOM 1841 N N . ASN A 1 235 ? -22.860 104.370 35.501 1.00 9.59 235 ASN A N 1
ATOM 1842 C CA . ASN A 1 235 ? -21.402 104.416 35.594 1.00 10.51 235 ASN A CA 1
ATOM 1843 C C . ASN A 1 235 ? -20.933 105.830 35.864 1.00 11.76 235 ASN A C 1
ATOM 1844 O O . ASN A 1 235 ? -20.057 106.053 36.721 1.00 10.61 235 ASN A O 1
ATOM 1849 N N . LEU A 1 236 ? -21.505 106.788 35.128 1.00 10.33 236 LEU A N 1
ATOM 1850 C CA . LEU A 1 236 ? -21.112 108.170 35.302 1.00 7.79 236 LEU A CA 1
ATOM 1851 C C . LEU A 1 236 ? -21.454 108.644 36.694 1.00 9.09 236 LEU A C 1
ATOM 1852 O O . LEU A 1 236 ? -20.648 109.332 37.332 1.00 10.67 236 LEU A O 1
ATOM 1857 N N . ALA A 1 237 ? -22.637 108.266 37.177 1.00 7.49 237 ALA A N 1
ATOM 1858 C CA . ALA A 1 237 ? -23.077 108.671 38.508 1.00 7.22 237 ALA A CA 1
ATOM 1859 C C . ALA A 1 237 ? -22.080 108.246 39.590 1.00 7.31 237 ALA A C 1
ATOM 1860 O O . ALA A 1 237 ? -21.706 109.046 40.457 1.00 4.63 237 ALA A O 1
ATOM 1862 N N . ILE A 1 238 ? -21.666 106.979 39.519 1.00 9.62 238 ILE A N 1
ATOM 1863 C CA . ILE A 1 238 ? -20.703 106.375 40.445 1.00 10.38 238 ILE A CA 1
ATOM 1864 C C . ILE A 1 238 ? -19.305 107.003 40.296 1.00 12.37 238 ILE A C 1
ATOM 1865 O O . ILE A 1 238 ? -18.667 107.341 41.301 1.00 11.72 238 ILE A O 1
ATOM 1870 N N . LEU A 1 239 ? -18.838 107.170 39.055 1.00 11.66 239 LEU A N 1
ATOM 1871 C CA . LEU A 1 239 ? -17.514 107.750 38.821 1.00 12.97 239 LEU A CA 1
ATOM 1872 C C . LEU A 1 239 ? -17.410 109.195 39.302 1.00 15.41 239 LEU A C 1
ATOM 1873 O O . LEU A 1 239 ? -16.355 109.615 39.792 1.00 18.14 239 LEU A O 1
ATOM 1878 N N . GLN A 1 240 ? -18.490 109.963 39.169 1.00 16.75 240 GLN A N 1
ATOM 1879 C CA . GLN A 1 240 ? -18.464 111.344 39.626 1.00 15.17 240 GLN A CA 1
ATOM 1880 C C . GLN A 1 240 ? -18.281 111.361 41.137 1.00 14.05 240 GLN A C 1
ATOM 1881 O O . GLN A 1 240 ? -17.621 112.245 41.676 1.00 15.07 240 GLN A O 1
ATOM 1887 N N . GLN A 1 241 ? -18.861 110.387 41.827 1.00 12.18 241 GLN A N 1
ATOM 1888 C CA . GLN A 1 241 ? -18.716 110.359 43.272 1.00 12.06 241 GLN A CA 1
ATOM 1889 C C . GLN A 1 241 ? -17.428 109.676 43.684 1.00 13.06 241 GLN A C 1
ATOM 1890 O O . GLN A 1 241 ? -16.870 109.998 44.728 1.00 14.32 241 GLN A O 1
ATOM 1896 N N . THR A 1 242 ? -16.938 108.752 42.858 1.00 15.19 242 THR A N 1
ATOM 1897 C CA . THR A 1 242 ? -15.729 108.008 43.205 1.00 15.11 242 THR A CA 1
ATOM 1898 C C . THR A 1 242 ? -14.430 108.381 42.520 1.00 15.69 242 THR A C 1
ATOM 1899 O O . THR A 1 242 ? -13.352 107.969 42.963 1.00 17.53 242 THR A O 1
ATOM 1903 N N . ALA A 1 243 ? -14.497 109.140 41.440 1.00 14.96 243 ALA A N 1
ATOM 1904 C CA . ALA A 1 243 ? -13.254 109.543 40.796 1.00 15.02 243 ALA A CA 1
ATOM 1905 C C . ALA A 1 243 ? -13.170 111.048 40.955 1.00 15.68 243 ALA A C 1
ATOM 1906 O O . ALA A 1 243 ? -12.223 111.685 40.475 1.00 16.25 243 ALA A O 1
ATOM 1908 N N . GLY A 1 244 ? -14.180 111.599 41.635 1.00 13.80 244 GLY A N 1
ATOM 1909 C CA . GLY A 1 244 ? -14.256 113.027 41.857 1.00 13.42 244 GLY A CA 1
ATOM 1910 C C . GLY A 1 244 ? -14.249 113.784 40.543 1.00 14.50 244 GLY A C 1
ATOM 1911 O O . GLY A 1 244 ? -13.748 114.903 40.475 1.00 13.90 244 GLY A O 1
ATOM 1912 N N . LEU A 1 245 ? -14.802 113.170 39.497 1.00 14.81 245 LEU A N 1
ATOM 1913 C CA . LEU A 1 245 ? -14.852 113.790 38.179 1.00 15.36 245 LEU A CA 1
ATOM 1914 C C . LEU A 1 245 ? -15.477 115.161 38.244 1.00 14.95 245 LEU A C 1
ATOM 1915 O O . LEU A 1 245 ? -16.424 115.395 38.998 1.00 14.79 245 LEU A O 1
ATOM 1920 N N . ASP A 1 246 ? -14.957 116.066 37.428 1.00 15.52 246 ASP A N 1
ATOM 1921 C CA . ASP A 1 246 ? -15.505 117.412 37.366 1.00 16.33 246 ASP A CA 1
ATOM 1922 C C . ASP A 1 246 ? -16.980 117.285 36.956 1.00 14.32 246 ASP A C 1
ATOM 1923 O O . ASP A 1 246 ? -17.288 116.828 35.858 1.00 14.25 246 ASP A O 1
ATOM 1928 N N . PRO A 1 247 ? -17.910 117.697 37.830 1.00 13.90 247 PRO A N 1
ATOM 1929 C CA . PRO A 1 247 ? -19.339 117.592 37.490 1.00 13.50 247 PRO A CA 1
ATOM 1930 C C . PRO A 1 247 ? -19.711 118.229 36.155 1.00 14.19 247 PRO A C 1
ATOM 1931 O O . PRO A 1 247 ? -20.600 117.740 35.452 1.00 17.02 247 PRO A O 1
ATOM 1935 N N . SER A 1 248 ? -19.031 119.314 35.798 1.00 13.76 248 SER A N 1
ATOM 1936 C CA . SER A 1 248 ? -19.339 120.002 34.544 1.00 15.38 248 SER A CA 1
ATOM 1937 C C . SER A 1 248 ? -18.926 119.205 33.314 1.00 15.07 248 SER A C 1
ATOM 1938 O O . SER A 1 248 ? -19.582 119.299 32.278 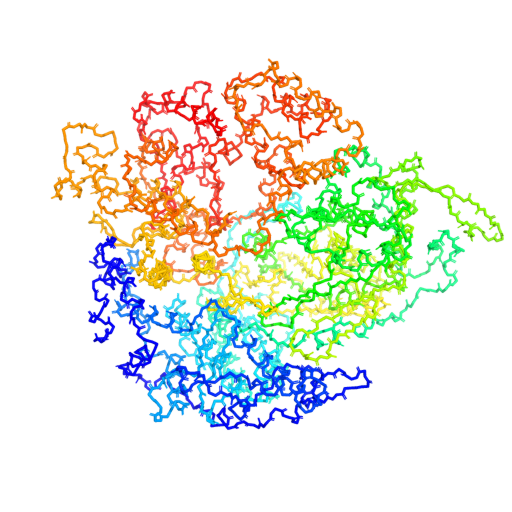1.00 18.91 248 SER A O 1
ATOM 1941 N N . LEU A 1 249 ? -17.840 118.439 33.407 1.00 13.40 249 LEU A N 1
ATOM 1942 C CA . LEU A 1 249 ? -17.429 117.619 32.272 1.00 11.81 249 LEU A CA 1
ATOM 1943 C C . LEU A 1 249 ? -18.410 116.473 32.177 1.00 11.19 249 LEU A C 1
ATOM 1944 O O . LEU A 1 249 ? -18.867 116.123 31.099 1.00 11.60 249 LEU A O 1
ATOM 1949 N N . VAL A 1 250 ? -18.751 115.903 33.325 1.00 11.95 250 VAL A N 1
ATOM 1950 C CA . VAL A 1 250 ? -19.696 114.808 33.371 1.00 11.20 250 VAL A CA 1
ATOM 1951 C C . VAL A 1 250 ? -20.984 115.159 32.612 1.00 13.29 250 VAL A C 1
ATOM 1952 O O . VAL A 1 250 ? -21.417 114.383 31.763 1.00 15.37 250 VAL A O 1
ATOM 1956 N N . LYS A 1 251 ? -21.590 116.314 32.891 1.00 13.90 251 LYS A N 1
ATOM 1957 C CA . LYS A 1 251 ? -22.819 116.702 32.184 1.00 15.98 251 LYS A CA 1
ATOM 1958 C C . LYS A 1 251 ? -22.662 116.654 30.668 1.00 16.30 251 LYS A C 1
ATOM 1959 O O . LYS A 1 251 ? -23.632 116.413 29.951 1.00 16.13 251 LYS A O 1
ATOM 1965 N N . LEU A 1 252 ? -21.454 116.891 30.167 1.00 15.10 252 LEU A N 1
ATOM 1966 C CA . LEU A 1 252 ? -21.244 116.810 28.726 1.00 15.28 252 LEU A CA 1
ATOM 1967 C C . LEU A 1 252 ? -21.442 115.363 28.277 1.00 15.60 252 LEU A C 1
ATOM 1968 O O . LEU A 1 252 ? -22.145 115.084 27.302 1.00 16.74 252 LEU A O 1
ATOM 1973 N N . GLY A 1 253 ? -20.813 114.441 28.998 1.00 16.59 253 GLY A N 1
ATOM 1974 C CA . GLY A 1 253 ? -20.942 113.038 28.673 1.00 15.27 253 GLY A CA 1
ATOM 1975 C C . GLY A 1 253 ? -22.391 112.596 28.700 1.00 15.87 253 GLY A C 1
ATOM 1976 O O . GLY A 1 253 ? -22.802 111.768 27.888 1.00 16.46 253 GLY A O 1
ATOM 1977 N N . VAL A 1 254 ? -23.180 113.125 29.634 1.00 16.13 254 VAL A N 1
ATOM 1978 C CA . VAL A 1 254 ? -24.590 112.741 29.680 1.00 16.02 254 VAL A CA 1
ATOM 1979 C C . VAL A 1 254 ? -25.282 113.231 28.411 1.00 15.32 254 VAL A C 1
ATOM 1980 O O . VAL A 1 254 ? -26.079 112.508 27.819 1.00 16.55 254 VAL A O 1
ATOM 1984 N N . GLN A 1 255 ? -24.964 114.450 27.987 1.00 14.98 255 GLN A N 1
ATOM 1985 C CA . GLN A 1 255 ? -25.536 114.996 26.764 1.00 16.88 255 GLN A CA 1
ATOM 1986 C C . GLN A 1 255 ? -25.285 114.062 25.599 1.00 16.99 255 GLN A C 1
ATOM 1987 O O . GLN A 1 255 ? -26.210 113.697 24.868 1.00 18.26 255 GLN A O 1
ATOM 1993 N N . ILE A 1 256 ? -24.025 113.677 25.422 1.00 16.14 256 ILE A N 1
ATOM 1994 C CA . ILE A 1 256 ? -23.681 112.799 24.317 1.00 14.14 256 ILE A CA 1
ATOM 1995 C C . ILE A 1 256 ? -24.537 111.540 24.344 1.00 14.59 256 ILE A C 1
ATOM 1996 O O . ILE A 1 256 ? -25.018 111.102 23.295 1.00 13.15 256 ILE A O 1
ATOM 2001 N N . CYS A 1 257 ? -24.751 110.979 25.537 1.00 14.78 257 CYS A N 1
ATOM 2002 C CA . CYS A 1 257 ? -25.554 109.767 25.664 1.00 15.48 257 CYS A CA 1
ATOM 2003 C C . CYS A 1 257 ? -27.011 110.059 25.308 1.00 15.79 257 CYS A C 1
ATOM 2004 O O . CYS A 1 257 ? -27.648 109.292 24.571 1.00 15.55 257 CYS A O 1
ATOM 2007 N N . LEU A 1 258 ? -27.540 111.166 25.827 1.00 15.31 258 LEU A N 1
ATOM 2008 C CA . LEU A 1 258 ? -28.915 111.554 25.519 1.00 15.06 258 LEU A CA 1
ATOM 2009 C C . LEU A 1 258 ? -29.061 111.672 23.994 1.00 16.25 258 LEU A C 1
ATOM 2010 O O . LEU A 1 258 ? -30.061 111.222 23.419 1.00 14.83 258 LEU A O 1
ATOM 2015 N N . HIS A 1 259 ? -28.057 112.255 23.339 1.00 16.18 259 HIS A N 1
ATOM 2016 C CA . HIS A 1 259 ? -28.092 112.375 21.888 1.00 17.40 259 HIS A CA 1
ATOM 2017 C C . HIS A 1 259 ? -28.053 111.000 21.222 1.00 17.64 259 HIS A C 1
ATOM 2018 O O . HIS A 1 259 ? -28.673 110.797 20.176 1.00 17.07 259 HIS A O 1
ATOM 2025 N N . ALA A 1 260 ? -27.331 110.058 21.824 1.00 16.19 260 ALA A N 1
ATOM 2026 C CA . ALA A 1 260 ? -27.255 108.711 21.265 1.00 16.39 260 ALA A CA 1
ATOM 2027 C C . ALA A 1 260 ? -28.631 108.025 21.351 1.00 16.26 260 ALA A C 1
ATOM 2028 O O . ALA A 1 260 ? -29.038 107.293 20.438 1.00 15.79 260 ALA A O 1
ATOM 2030 N N . ALA A 1 261 ? -29.342 108.268 22.450 1.00 14.83 261 ALA A N 1
ATOM 2031 C CA . ALA A 1 261 ? -30.670 107.686 22.644 1.00 12.43 261 ALA A CA 1
ATOM 2032 C C . ALA A 1 261 ? -31.683 108.380 21.730 1.00 11.51 261 ALA A C 1
ATOM 2033 O O . ALA A 1 261 ? -32.662 107.771 21.296 1.00 9.71 261 ALA A O 1
ATOM 2035 N N . ALA A 1 262 ? -31.439 109.661 21.457 1.00 10.03 262 ALA A N 1
ATOM 2036 C CA . ALA A 1 262 ? -32.311 110.459 20.601 1.00 11.38 262 ALA A CA 1
ATOM 2037 C C . ALA A 1 262 ? -32.133 110.095 19.125 1.00 11.93 262 ALA A C 1
ATOM 2038 O O . ALA A 1 262 ? -33.014 110.354 18.309 1.00 11.70 262 ALA A O 1
ATOM 2040 N N . SER A 1 263 ? -30.998 109.487 18.796 1.00 12.78 263 SER A N 1
ATOM 2041 C CA . SER A 1 263 ? -30.697 109.111 17.417 1.00 14.41 263 SER A CA 1
ATOM 2042 C C . SER A 1 263 ? -31.450 107.856 17.005 1.00 15.26 263 SER A C 1
ATOM 2043 O O . SER A 1 263 ? -32.312 107.372 17.735 1.00 15.77 263 SER A O 1
ATOM 2046 N N . SER A 1 264 ? -31.109 107.325 15.837 1.00 15.65 264 SER A N 1
ATOM 2047 C CA . SER A 1 264 ? -31.769 106.126 15.337 1.00 15.56 264 SER A CA 1
ATOM 2048 C C . SER A 1 264 ? -31.060 104.854 15.780 1.00 15.22 264 SER A C 1
ATOM 2049 O O . SER A 1 264 ? -31.549 103.759 15.522 1.00 14.84 264 SER A O 1
ATOM 2052 N N . SER A 1 265 ? -29.911 104.999 16.440 1.00 15.48 265 SER A N 1
ATOM 2053 C CA . SER A 1 265 ? -29.153 103.837 16.900 1.00 14.81 265 SER A CA 1
ATOM 2054 C C . SER A 1 265 ? -28.071 104.239 17.895 1.00 16.67 265 SER A C 1
ATOM 2055 O O . SER A 1 265 ? -26.999 104.727 17.522 1.00 16.51 265 SER A O 1
ATOM 2058 N N . TYR A 1 266 ? -28.374 104.030 19.171 1.00 17.66 266 TYR A N 1
ATOM 2059 C CA . TYR A 1 266 ? -27.484 104.364 20.277 1.00 17.67 266 TYR A CA 1
ATOM 2060 C C . TYR A 1 266 ? -26.059 103.858 20.086 1.00 18.09 266 TYR A C 1
ATOM 2061 O O . TYR A 1 266 ? -25.079 104.607 20.163 1.00 18.93 266 TYR A O 1
ATOM 2070 N N . SER A 1 267 ? -25.959 102.558 19.875 1.00 18.10 267 SER A N 1
ATOM 2071 C CA . SER A 1 267 ? -24.676 101.909 19.699 1.00 17.60 267 SER A CA 1
ATOM 2072 C C . SER A 1 267 ? -23.892 102.502 18.520 1.00 15.74 267 SER A C 1
ATOM 2073 O O . SER A 1 267 ? -22.697 102.779 18.638 1.00 12.53 267 SER A O 1
ATOM 2076 N N . TRP A 1 268 ? -24.576 102.707 17.396 1.00 14.76 268 TRP A N 1
ATOM 2077 C CA . TRP A 1 268 ? -23.959 103.290 16.196 1.00 13.97 268 TRP A CA 1
ATOM 2078 C C . TRP A 1 268 ? -23.453 104.717 16.474 1.00 12.47 268 TRP A C 1
ATOM 2079 O O . TRP A 1 268 ? -22.321 105.071 16.126 1.00 11.64 268 TRP A O 1
ATOM 2090 N N . PHE A 1 269 ? -24.302 105.523 17.108 1.00 10.77 269 PHE A N 1
ATOM 2091 C CA . PHE A 1 269 ? -23.978 106.908 17.436 1.00 10.87 269 PHE A CA 1
ATOM 2092 C C . PHE A 1 269 ? -22.727 107.000 18.324 1.00 10.77 269 PHE A C 1
ATOM 2093 O O . PHE A 1 269 ? -21.858 107.844 18.103 1.00 11.41 269 PHE A O 1
ATOM 2101 N N . ILE A 1 270 ? -22.644 106.130 19.325 1.00 11.10 270 ILE A N 1
ATOM 2102 C CA . ILE A 1 270 ? -21.508 106.101 20.240 1.00 10.17 270 ILE A CA 1
ATOM 2103 C C . ILE A 1 270 ? -20.245 105.728 19.484 1.00 11.98 270 ILE A C 1
ATOM 2104 O O . ILE A 1 270 ? -19.171 106.293 19.718 1.00 12.85 270 ILE A O 1
ATOM 2109 N N . LEU A 1 271 ? -20.378 104.766 18.581 1.00 12.62 271 LEU A N 1
ATOM 2110 C CA . LEU A 1 271 ? -19.255 104.329 17.764 1.00 14.58 271 LEU A CA 1
ATOM 2111 C C . LEU A 1 271 ? -18.695 105.495 16.928 1.00 15.51 271 LEU A C 1
ATOM 2112 O O . LEU A 1 271 ? -17.477 105.667 16.808 1.00 15.15 271 LEU A O 1
ATOM 2117 N N . LYS A 1 272 ? -19.593 106.300 16.366 1.00 14.96 272 LYS A N 1
ATOM 2118 C CA . LYS A 1 272 ? -19.181 107.417 15.518 1.00 15.99 272 LYS A CA 1
ATOM 2119 C C . LYS A 1 272 ? -18.639 108.617 16.266 1.00 15.35 272 LYS A C 1
ATOM 2120 O O . LYS A 1 272 ? -17.836 109.366 15.715 1.00 17.07 272 LYS A O 1
ATOM 2126 N N . THR A 1 273 ? -19.068 108.810 17.509 1.00 13.53 273 THR A N 1
ATOM 2127 C CA . THR A 1 273 ? -18.610 109.959 18.271 1.00 13.42 273 THR A CA 1
ATOM 2128 C C . THR A 1 273 ? -17.682 109.668 19.442 1.00 13.81 273 THR A C 1
ATOM 2129 O O . THR A 1 273 ? -17.335 110.585 20.184 1.00 12.25 273 THR A O 1
ATOM 2133 N N . LYS A 1 274 ? -17.274 108.408 19.602 1.00 14.75 274 LYS A N 1
ATOM 2134 C CA . LYS A 1 274 ? -16.394 107.997 20.708 1.00 16.07 274 LYS A CA 1
ATOM 2135 C C . LYS A 1 274 ? -15.081 108.782 20.834 1.00 16.51 274 LYS A C 1
ATOM 2136 O O . LYS A 1 274 ? -14.435 108.764 21.894 1.00 17.77 274 LYS A O 1
ATOM 2142 N N . SER A 1 275 ? -14.667 109.455 19.768 1.00 14.89 275 SER A N 1
ATOM 2143 C CA . SER A 1 275 ? -13.412 110.194 19.829 1.00 16.07 275 SER A CA 1
ATOM 2144 C C . SER A 1 275 ? -13.539 111.607 20.406 1.00 15.42 275 SER A C 1
ATOM 2145 O O . SER A 1 275 ? -12.530 112.219 20.738 1.00 15.14 275 SER A O 1
ATOM 2148 N N . ILE A 1 276 ? -14.766 112.118 20.523 1.00 15.43 276 ILE A N 1
ATOM 2149 C CA . ILE A 1 276 ? -14.994 113.475 21.041 1.00 16.42 276 ILE A CA 1
ATOM 2150 C C . ILE A 1 276 ? -14.093 113.927 22.197 1.00 16.64 276 ILE A C 1
ATOM 2151 O O . ILE A 1 276 ? -13.302 114.869 22.054 1.00 17.28 276 ILE A O 1
ATOM 2156 N N . PHE A 1 277 ? -14.222 113.270 23.341 1.00 15.14 277 PHE A N 1
ATOM 2157 C CA . PHE A 1 277 ? -13.450 113.657 24.516 1.00 15.65 277 PHE A CA 1
ATOM 2158 C C . PHE A 1 277 ? -11.921 113.571 24.399 1.00 16.46 277 PHE A C 1
ATOM 2159 O O . PHE A 1 277 ? -11.214 114.498 24.807 1.00 15.58 277 PHE A O 1
ATOM 2167 N N . PRO A 1 278 ? -11.386 112.473 23.835 1.00 15.98 278 PRO A N 1
ATOM 2168 C CA . PRO A 1 278 ? -9.926 112.381 23.721 1.00 15.14 278 PRO A CA 1
ATOM 2169 C C . PRO A 1 278 ? -9.345 113.393 22.726 1.00 16.10 278 PRO A C 1
ATOM 2170 O O . PRO A 1 278 ? -8.341 114.072 22.994 1.00 15.52 278 PRO A O 1
ATOM 2174 N N . GLN A 1 279 ? -9.982 113.475 21.570 1.00 15.63 279 GLN A N 1
ATOM 2175 C CA . GLN A 1 279 ? -9.527 114.361 20.525 1.00 16.84 279 GLN A CA 1
ATOM 2176 C C . GLN A 1 279 ? -9.506 115.805 20.995 1.00 16.34 279 GLN A C 1
ATOM 2177 O O . GLN A 1 279 ? -8.525 116.518 20.782 1.00 16.70 279 GLN A O 1
ATOM 2183 N N . ASN A 1 280 ? -10.563 116.232 21.672 1.00 16.20 280 ASN A N 1
ATOM 2184 C CA . ASN A 1 280 ? -10.626 117.608 22.120 1.00 16.01 280 ASN A CA 1
ATOM 2185 C C . ASN A 1 280 ? -9.960 117.941 23.459 1.00 16.86 280 ASN A C 1
ATOM 2186 O O . ASN A 1 280 ? -10.018 119.090 23.923 1.00 15.94 280 ASN A O 1
ATOM 2191 N N . THR A 1 281 ? -9.319 116.943 24.069 1.00 16.20 281 THR A N 1
ATOM 2192 C CA . THR A 1 281 ? -8.587 117.146 25.318 1.00 16.04 281 THR A CA 1
ATOM 2193 C C . THR A 1 281 ? -7.181 116.568 25.148 1.00 15.77 281 THR A C 1
ATOM 2194 O O . THR A 1 281 ? -6.258 117.281 24.751 1.00 15.99 281 THR A O 1
ATOM 2198 N N . LEU A 1 282 ? -7.031 115.272 25.421 1.00 14.89 282 LEU A N 1
ATOM 2199 C CA . LEU A 1 282 ? -5.743 114.577 25.297 1.00 13.55 282 LEU A CA 1
ATOM 2200 C C . LEU A 1 282 ? -4.940 114.962 24.051 1.00 13.16 282 LEU A C 1
ATOM 2201 O O . LEU A 1 282 ? -3.780 115.353 24.160 1.00 11.22 282 LEU A O 1
ATOM 2206 N N . HIS A 1 283 ? -5.570 114.858 22.881 1.00 13.42 283 HIS A N 1
ATOM 2207 C CA . HIS A 1 283 ? -4.916 115.162 21.608 1.00 13.18 283 HIS A CA 1
ATOM 2208 C C . HIS A 1 283 ? -4.776 116.651 21.221 1.00 13.28 283 HIS A C 1
ATOM 2209 O O . HIS A 1 283 ? -4.361 116.952 20.102 1.00 11.04 283 HIS A O 1
ATOM 2216 N N . SER A 1 284 ? -5.091 117.577 22.126 1.00 13.03 284 SER A N 1
ATOM 2217 C CA . SER A 1 284 ? -4.995 119.003 21.798 1.00 12.77 284 SER A CA 1
ATOM 2218 C C . SER A 1 284 ? -4.359 119.803 22.922 1.00 15.61 284 SER A C 1
ATOM 2219 O O . SER A 1 284 ? -4.423 121.043 22.937 1.00 17.10 284 SER A O 1
ATOM 2222 N N . MET A 1 285 ? -3.752 119.095 23.865 1.00 15.53 285 MET A N 1
ATOM 2223 C CA . MET A 1 285 ? -3.136 119.745 25.004 1.00 15.01 285 MET A CA 1
ATOM 2224 C C . MET A 1 285 ? -1.857 120.500 24.689 1.00 16.60 285 MET A C 1
ATOM 2225 O O . MET A 1 285 ? -1.117 120.181 23.746 1.00 16.60 285 MET A O 1
ATOM 2230 N N . TYR A 1 286 ? -1.624 121.526 25.495 1.00 16.67 286 TYR A N 1
ATOM 2231 C CA . TYR A 1 286 ? -0.429 122.338 25.415 1.00 16.95 286 TYR A CA 1
ATOM 2232 C C . TYR A 1 286 ? -0.122 123.018 24.092 1.00 20.08 286 TYR A C 1
ATOM 2233 O O . TYR A 1 286 ? 1.007 122.959 23.592 1.00 19.54 286 TYR A O 1
ATOM 2242 N N . GLU A 1 287 ? -1.124 123.677 23.521 1.00 23.14 287 GLU A N 1
ATOM 2243 C CA . GLU A 1 287 ? -0.887 124.407 22.288 1.00 26.75 287 GLU A CA 1
ATOM 2244 C C . GLU A 1 287 ? 0.096 125.511 22.733 1.00 26.59 287 GLU A C 1
ATOM 2245 O O . GLU A 1 287 ? 0.925 126.005 21.959 1.00 26.38 287 GLU A O 1
ATOM 2251 N N . SER A 1 288 ? 0.009 125.866 24.009 1.00 25.91 288 SER A N 1
ATOM 2252 C CA . SER A 1 288 ? 0.913 126.839 24.607 1.00 27.54 288 SER A CA 1
ATOM 2253 C C . SER A 1 288 ? 1.448 126.206 25.877 1.00 27.58 288 SER A C 1
ATOM 2254 O O . SER A 1 288 ? 0.713 126.015 26.831 1.00 31.83 288 SER A O 1
ATOM 2257 N N . LEU A 1 289 ? 2.717 125.836 25.873 1.00 27.23 289 LEU A N 1
ATOM 2258 C CA . LEU A 1 289 ? 3.313 125.240 27.046 1.00 27.77 289 LEU A CA 1
ATOM 2259 C C . LEU A 1 289 ? 4.151 126.333 27.685 1.00 28.26 289 LEU A C 1
ATOM 2260 O O . LEU A 1 289 ? 5.063 126.877 27.076 1.00 28.96 289 LEU A O 1
ATOM 2265 N N . GLU A 1 290 ? 3.841 126.635 28.929 1.00 28.62 290 GLU A N 1
ATOM 2266 C CA . GLU A 1 290 ? 4.497 127.712 29.636 1.00 29.30 290 GLU A CA 1
ATOM 2267 C C . GLU A 1 290 ? 5.240 127.234 30.881 1.00 29.13 290 GLU A C 1
ATOM 2268 O O . GLU A 1 290 ? 5.894 128.037 31.553 1.00 27.35 290 GLU A O 1
ATOM 2274 N N . GLY A 1 291 ? 5.136 125.937 31.187 1.00 27.72 291 GLY A N 1
ATOM 2275 C CA . GLY A 1 291 ? 5.811 125.404 32.358 1.00 27.21 291 GLY A CA 1
ATOM 2276 C C . GLY A 1 291 ? 5.359 124.031 32.836 1.00 27.30 291 GLY A C 1
ATOM 2277 O O . GLY A 1 291 ? 4.502 123.392 32.220 1.00 26.21 291 GLY A O 1
ATOM 2278 N N . GLY A 1 292 ? 5.937 123.591 33.957 1.00 25.93 292 GLY A N 1
ATOM 2279 C CA . GLY A 1 292 ? 5.627 122.287 34.521 1.00 24.05 292 GLY A CA 1
ATOM 2280 C C . GLY A 1 292 ? 6.817 121.335 34.384 1.00 23.92 292 GLY A C 1
ATOM 2281 O O . GLY A 1 292 ? 7.867 121.720 33.862 1.00 24.00 292 GLY A O 1
ATOM 2282 N N . TYR A 1 293 ? 6.654 120.088 34.819 1.00 22.26 293 TYR A N 1
ATOM 2283 C CA . TYR A 1 293 ? 7.734 119.102 34.766 1.00 20.79 293 TYR A CA 1
ATOM 2284 C C . TYR A 1 293 ? 7.301 117.752 34.186 1.00 20.80 293 TYR A C 1
ATOM 2285 O O . TYR A 1 293 ? 6.133 117.392 34.242 1.00 21.65 293 TYR A O 1
ATOM 2294 N N . CYS A 1 294 ? 8.248 117.009 33.629 1.00 18.86 294 CYS A N 1
ATOM 2295 C CA . CYS A 1 294 ? 7.952 115.698 33.081 1.00 18.07 294 CYS A CA 1
ATOM 2296 C C . CYS A 1 294 ? 9.133 114.788 33.423 1.00 18.11 294 CYS A C 1
ATOM 2297 O O . CYS A 1 294 ? 10.244 115.258 33.658 1.00 17.53 294 CYS A O 1
ATOM 2300 N N . PRO A 1 295 ? 8.905 113.473 33.462 1.00 17.23 295 PRO A N 1
ATOM 2301 C CA . PRO A 1 295 ? 9.960 112.512 33.790 1.00 17.23 295 PRO A CA 1
ATOM 2302 C C . PRO A 1 295 ? 11.133 112.566 32.822 1.00 17.01 295 PRO A C 1
ATOM 2303 O O . PRO A 1 295 ? 10.986 112.943 31.666 1.00 17.92 295 PRO A O 1
ATOM 2307 N N . ASN A 1 296 ? 12.300 112.186 33.315 1.00 16.61 296 ASN A N 1
ATOM 2308 C CA . ASN A 1 296 ? 13.492 112.108 32.499 1.00 16.90 296 ASN A CA 1
ATOM 2309 C C . ASN A 1 296 ? 14.008 110.701 32.736 1.00 16.94 296 ASN A C 1
ATOM 2310 O O . ASN A 1 296 ? 14.698 110.437 33.723 1.00 16.73 296 ASN A O 1
ATOM 2315 N N . LEU A 1 297 ? 13.643 109.797 31.834 1.00 15.19 297 LEU A N 1
ATOM 2316 C CA . LEU A 1 297 ? 14.051 108.413 31.937 1.00 14.17 297 LEU A CA 1
ATOM 2317 C C . LEU A 1 297 ? 15.147 108.034 30.951 1.00 13.51 297 LEU A C 1
ATOM 2318 O O . LEU A 1 297 ? 15.281 108.624 29.878 1.00 10.81 297 LEU A O 1
ATOM 2323 N N . GLU A 1 298 ? 15.946 107.049 31.349 1.00 14.02 298 GLU A N 1
ATOM 2324 C CA . GLU A 1 298 ? 16.991 106.510 30.501 1.00 12.68 298 GLU A CA 1
ATOM 2325 C C . GLU A 1 298 ? 16.542 105.090 30.173 1.00 13.54 298 GLU A C 1
ATOM 2326 O O . GLU A 1 298 ? 16.156 104.333 31.062 1.00 13.66 298 GLU A O 1
ATOM 2332 N N . TRP A 1 299 ? 16.555 104.737 28.892 1.00 15.02 299 TRP A N 1
ATOM 2333 C CA . TRP A 1 299 ? 16.151 103.399 28.467 1.00 13.50 299 TRP A CA 1
ATOM 2334 C C . TRP A 1 299 ? 17.423 102.557 28.504 1.00 13.40 299 TRP A C 1
ATOM 2335 O O . TRP A 1 299 ? 18.350 102.802 27.742 1.00 14.40 299 TRP A O 1
ATOM 2346 N N . LEU A 1 300 ? 17.475 101.588 29.412 1.00 13.55 300 LEU A N 1
ATOM 2347 C CA . LEU A 1 300 ? 18.641 100.724 29.564 1.00 13.52 300 LEU A CA 1
ATOM 2348 C C . LEU A 1 300 ? 18.849 99.770 28.389 1.00 14.94 300 LEU A C 1
ATOM 2349 O O . LEU A 1 300 ? 17.927 99.518 27.612 1.00 13.59 300 LEU A O 1
ATOM 2354 N N . GLU A 1 301 ? 20.065 99.237 28.276 1.00 15.66 301 GLU A N 1
ATOM 2355 C CA . GLU A 1 301 ? 20.410 98.285 27.220 1.00 17.90 301 GLU A CA 1
ATOM 2356 C C . GLU A 1 301 ? 20.411 96.901 27.869 1.00 17.22 301 GLU A C 1
ATOM 2357 O O . GLU A 1 301 ? 20.854 96.741 29.004 1.00 17.80 301 GLU A O 1
ATOM 2363 N N . PRO A 1 302 ? 19.921 95.876 27.163 1.00 15.53 302 PRO A N 1
ATOM 2364 C CA . PRO A 1 302 ? 19.335 95.868 25.819 1.00 13.44 302 PRO A CA 1
ATOM 2365 C C . PRO A 1 302 ? 17.947 96.503 25.859 1.00 12.14 302 PRO A C 1
ATOM 2366 O O . PRO A 1 302 ? 17.150 96.183 26.743 1.00 12.11 302 PRO A O 1
ATOM 2370 N N . ARG A 1 303 ? 17.643 97.376 24.905 1.00 12.44 303 ARG A N 1
ATOM 2371 C CA . ARG A 1 303 ? 16.335 98.009 24.889 1.00 14.42 303 ARG A CA 1
ATOM 2372 C C . ARG A 1 303 ? 15.200 96.986 24.999 1.00 16.18 303 ARG A C 1
ATOM 2373 O O . ARG A 1 303 ? 14.147 97.291 25.565 1.00 16.69 303 ARG A O 1
ATOM 2381 N N . SER A 1 304 ? 15.434 95.767 24.510 1.00 15.62 304 SER A N 1
ATOM 2382 C CA . SER A 1 304 ? 14.426 94.710 24.546 1.00 17.38 304 SER A CA 1
ATOM 2383 C C . SER A 1 304 ? 14.064 94.206 25.944 1.00 18.35 304 SER A C 1
ATOM 2384 O O . SER A 1 304 ? 13.146 93.398 26.095 1.00 19.77 304 SER A O 1
ATOM 2387 N N . ASP A 1 305 ? 14.796 94.651 26.958 1.00 18.32 305 ASP A N 1
ATOM 2388 C CA . ASP A 1 305 ? 14.506 94.254 28.331 1.00 19.59 305 ASP A CA 1
ATOM 2389 C C . ASP A 1 305 ? 13.416 95.160 28.905 1.00 17.91 305 ASP A C 1
ATOM 2390 O O . ASP A 1 305 ? 12.822 94.843 29.928 1.00 16.16 305 ASP A O 1
ATOM 2395 N N . TYR A 1 306 ? 13.179 96.288 28.238 1.00 15.43 306 TYR A N 1
ATOM 2396 C CA . TYR A 1 306 ? 12.173 97.260 28.660 1.00 13.98 306 TYR A CA 1
ATOM 2397 C C . TYR A 1 306 ? 12.405 97.712 30.085 1.00 13.13 306 TYR A C 1
ATOM 2398 O O . TYR A 1 306 ? 11.467 97.867 30.850 1.00 12.96 306 TYR A O 1
ATOM 2407 N N . LYS A 1 307 ? 13.670 97.906 30.433 1.00 13.96 307 LYS A N 1
ATOM 2408 C CA . LYS A 1 307 ? 14.053 98.333 31.764 1.00 13.53 307 LYS A CA 1
ATOM 2409 C C . LYS A 1 307 ? 14.518 99.773 31.673 1.00 15.01 307 LYS A C 1
ATOM 2410 O O . LYS A 1 307 ? 15.423 100.109 30.901 1.00 13.66 307 LYS A O 1
ATOM 2416 N N . PHE A 1 308 ? 13.880 100.623 32.470 1.00 15.36 308 PHE A N 1
ATOM 2417 C CA . PHE A 1 308 ? 14.171 102.045 32.494 1.00 13.56 308 PHE A CA 1
ATOM 2418 C C . PHE A 1 308 ? 14.654 102.507 33.860 1.00 14.98 308 PHE A C 1
ATOM 2419 O O . PHE A 1 308 ? 14.401 101.855 34.883 1.00 17.47 308 PHE A O 1
ATOM 2427 N N . MET A 1 309 ? 15.357 103.630 33.881 1.00 14.63 309 MET A N 1
ATOM 2428 C CA . MET A 1 309 ? 15.824 104.197 35.138 1.00 14.25 309 MET A CA 1
ATOM 2429 C C . MET A 1 309 ? 15.461 105.672 35.169 1.00 14.43 309 MET A C 1
ATOM 2430 O O . MET A 1 309 ? 15.694 106.410 34.204 1.00 12.72 309 MET A O 1
ATOM 2435 N N . TYR A 1 310 ? 14.849 106.077 36.278 1.00 14.08 310 TYR A N 1
ATOM 2436 C CA . TYR A 1 310 ? 14.412 107.442 36.479 1.00 13.60 310 TYR A CA 1
ATOM 2437 C C . TYR A 1 310 ? 15.587 108.313 36.849 1.00 16.15 310 TYR A C 1
ATOM 2438 O O . TYR A 1 310 ? 16.254 108.057 37.850 1.00 15.35 310 TYR A O 1
ATOM 2447 N N . MET A 1 311 ? 15.824 109.360 36.065 1.00 18.25 311 MET A N 1
ATOM 2448 C CA . MET A 1 311 ? 16.943 110.253 36.327 1.00 19.94 311 MET A CA 1
ATOM 2449 C C . MET A 1 311 ? 16.586 111.648 36.835 1.00 20.57 311 MET A C 1
ATOM 2450 O O . MET A 1 311 ? 17.476 112.473 37.048 1.00 22.20 311 MET A O 1
ATOM 2455 N N . GLY A 1 312 ? 15.301 111.911 37.050 1.00 20.56 312 GLY A N 1
ATOM 2456 C CA . GLY A 1 312 ? 14.896 113.224 37.529 1.00 19.94 312 GLY A CA 1
ATOM 2457 C C . GLY A 1 312 ? 13.777 113.843 36.711 1.00 20.73 312 GLY A C 1
ATOM 2458 O O . GLY A 1 312 ? 13.070 113.156 35.984 1.00 19.87 312 GLY A O 1
ATOM 2459 N N . VAL A 1 313 ? 13.621 115.153 36.819 1.00 21.72 313 VAL A N 1
ATOM 2460 C CA . VAL A 1 313 ? 12.574 115.850 36.090 1.00 22.11 313 VAL A CA 1
ATOM 2461 C C . VAL A 1 313 ? 13.138 116.709 34.968 1.00 23.49 313 VAL A C 1
ATOM 2462 O O . VAL A 1 313 ? 14.290 117.142 35.024 1.00 23.71 313 VAL A O 1
ATOM 2466 N N . MET A 1 314 ? 12.303 116.958 33.963 1.00 24.96 314 MET A N 1
ATOM 2467 C CA . MET A 1 314 ? 12.647 117.771 32.792 1.00 25.53 314 MET A CA 1
ATOM 2468 C C . MET A 1 314 ? 11.755 119.018 32.800 1.00 24.45 314 MET A C 1
ATOM 2469 O O . MET A 1 314 ? 10.551 118.940 32.559 1.00 23.19 314 MET A O 1
ATOM 2474 N N . PRO A 1 315 ? 12.340 120.184 33.083 1.00 23.75 315 PRO A N 1
ATOM 2475 C CA . PRO A 1 315 ? 11.612 121.458 33.134 1.00 23.63 315 PRO A CA 1
ATOM 2476 C C . PRO A 1 315 ? 10.980 121.749 31.793 1.00 23.52 315 PRO A C 1
ATOM 2477 O O . PRO A 1 315 ? 11.662 121.719 30.768 1.00 25.28 315 PRO A O 1
ATOM 2481 N N . LEU A 1 316 ? 9.691 122.045 31.784 1.00 22.29 316 LEU A N 1
ATOM 2482 C CA . LEU A 1 316 ? 9.022 122.321 30.523 1.00 21.98 316 LEU A CA 1
ATOM 2483 C C . LEU A 1 316 ? 8.992 123.807 30.176 1.00 23.32 316 LEU A C 1
ATOM 2484 O O . LEU A 1 316 ? 9.064 124.674 31.055 1.00 24.08 316 LEU A O 1
ATOM 2489 N N . SER A 1 317 ? 8.905 124.099 28.884 1.00 23.48 317 SER A N 1
ATOM 2490 C CA . SER A 1 317 ? 8.840 125.480 28.417 1.00 24.63 317 SER A CA 1
ATOM 2491 C C . SER A 1 317 ? 8.240 125.494 27.018 1.00 25.86 317 SER A C 1
ATOM 2492 O O . SER A 1 317 ? 7.932 124.441 26.465 1.00 27.34 317 SER A O 1
ATOM 2495 N N . ALA A 1 318 ? 8.051 126.683 26.456 1.00 27.34 318 ALA A N 1
ATOM 2496 C CA . ALA A 1 318 ? 7.471 126.819 25.123 1.00 26.80 318 ALA A CA 1
ATOM 2497 C C . ALA A 1 318 ? 8.167 125.903 24.122 1.00 27.52 318 ALA A C 1
ATOM 2498 O O . ALA A 1 318 ? 7.576 125.486 23.133 1.00 27.49 318 ALA A O 1
ATOM 2500 N N . LYS A 1 319 ? 9.435 125.610 24.393 1.00 28.93 319 LYS A N 1
ATOM 2501 C CA . LYS A 1 319 ? 10.269 124.741 23.559 1.00 30.53 319 LYS A CA 1
ATOM 2502 C C . LYS A 1 319 ? 9.557 123.406 23.239 1.00 30.48 319 LYS A C 1
ATOM 2503 O O . LYS A 1 319 ? 9.675 122.875 22.129 1.00 30.77 319 LYS A O 1
ATOM 2509 N N . TYR A 1 320 ? 8.803 122.885 24.210 1.00 27.90 320 TYR A N 1
ATOM 2510 C CA . TYR A 1 320 ? 8.097 121.612 24.053 1.00 24.47 320 TYR A CA 1
ATOM 2511 C C . TYR A 1 320 ? 6.593 121.685 23.812 1.00 22.47 320 TYR A C 1
ATOM 2512 O O . TYR A 1 320 ? 5.912 120.663 23.895 1.00 22.31 320 TYR A O 1
ATOM 2521 N N . ALA A 1 321 ? 6.074 122.871 23.515 1.00 18.99 321 ALA A N 1
ATOM 2522 C CA . ALA A 1 321 ? 4.647 123.019 23.258 1.00 19.37 321 ALA A CA 1
ATOM 2523 C C . ALA A 1 321 ? 4.236 122.092 22.112 1.00 19.73 321 ALA A C 1
ATOM 2524 O O . ALA A 1 321 ? 5.066 121.726 21.288 1.00 20.42 321 ALA A O 1
ATOM 2526 N N . ARG A 1 322 ? 2.959 121.713 22.065 1.00 20.50 322 ARG A N 1
ATOM 2527 C CA . ARG A 1 322 ? 2.455 120.816 21.025 1.00 21.87 322 ARG A CA 1
ATOM 2528 C C . ARG A 1 322 ? 2.957 121.267 19.661 1.00 23.46 322 ARG A C 1
ATOM 2529 O O . ARG A 1 322 ? 2.802 122.433 19.302 1.00 25.77 322 ARG A O 1
ATOM 2537 N N . SER A 1 323 ? 3.567 120.351 18.910 1.00 24.38 323 SER A N 1
ATOM 2538 C CA . SER A 1 323 ? 4.089 120.675 17.588 1.00 24.09 323 SER A CA 1
ATOM 2539 C C . SER A 1 323 ? 3.469 119.774 16.533 1.00 26.47 323 SER A C 1
ATOM 2540 O O . SER A 1 323 ? 3.681 119.967 15.336 1.00 26.86 323 SER A O 1
ATOM 2543 N N . ALA A 1 324 ? 2.708 118.780 16.974 1.00 28.02 324 ALA A N 1
ATOM 2544 C CA . ALA A 1 324 ? 2.064 117.855 16.042 1.00 29.02 324 ALA A CA 1
ATOM 2545 C C . ALA A 1 324 ? 0.967 118.572 15.266 1.00 28.65 324 ALA A C 1
ATOM 2546 O O . ALA A 1 324 ? 0.508 119.639 15.670 1.00 28.95 324 ALA A O 1
ATOM 2548 N N . PRO A 1 325 ? 0.538 117.996 14.137 1.00 28.33 325 PRO A N 1
ATOM 2549 C CA . PRO A 1 325 ? -0.515 118.602 13.321 1.00 29.46 325 PRO A CA 1
ATOM 2550 C C . PRO A 1 325 ? -1.768 118.951 14.141 1.00 30.91 325 PRO A C 1
ATOM 2551 O O . PRO A 1 325 ? -2.168 118.203 15.044 1.00 30.48 325 PRO A O 1
ATOM 2555 N N . SER A 1 326 ? -2.367 120.099 13.822 1.00 29.63 326 SER A N 1
ATOM 2556 C CA . SER A 1 326 ? -3.573 120.563 14.492 1.00 29.05 326 SER A CA 1
ATOM 2557 C C . SER A 1 326 ? -4.726 119.674 14.048 1.00 27.31 326 SER A C 1
ATOM 2558 O O . SER A 1 326 ? -4.694 119.124 12.955 1.00 27.38 326 SER A O 1
ATOM 2561 N N . ASN A 1 327 ? -5.743 119.527 14.886 1.00 25.52 327 ASN A N 1
ATOM 2562 C CA . ASN A 1 327 ? -6.878 118.694 14.516 1.00 24.17 327 ASN A CA 1
ATOM 2563 C C . ASN A 1 327 ? -8.214 119.425 14.684 1.00 22.61 327 ASN A C 1
ATOM 2564 O O . ASN A 1 327 ? -9.283 118.839 14.519 1.00 20.47 327 ASN A O 1
ATOM 2569 N N . ASP A 1 328 ? -8.124 120.722 14.979 1.00 23.21 328 ASP A N 1
ATOM 2570 C CA . ASP A 1 328 ? -9.278 121.605 15.164 1.00 22.66 328 ASP A CA 1
ATOM 2571 C C . ASP A 1 328 ? -10.345 121.455 14.078 1.00 23.42 328 ASP A C 1
ATOM 2572 O O . ASP A 1 328 ? -11.530 121.335 14.371 1.00 23.50 328 ASP A O 1
ATOM 2577 N N . LYS A 1 329 ? -9.920 121.475 12.822 1.00 25.02 329 LYS A N 1
ATOM 2578 C CA . LYS A 1 329 ? -10.849 121.356 11.711 1.00 27.34 329 LYS A CA 1
ATOM 2579 C C . LYS A 1 329 ? -11.599 120.021 11.744 1.00 27.18 329 LYS A C 1
ATOM 2580 O O . LYS A 1 329 ? -12.832 119.998 11.821 1.00 28.06 329 LYS A O 1
ATOM 2586 N N . LYS A 1 330 ? -10.861 118.916 11.683 1.00 27.08 330 LYS A N 1
ATOM 2587 C CA . LYS A 1 330 ? -11.480 117.592 11.716 1.00 27.91 330 LYS A CA 1
ATOM 2588 C C . LYS A 1 330 ? -12.382 117.443 12.945 1.00 25.30 330 LYS A C 1
ATOM 2589 O O . LYS A 1 330 ? -13.535 117.023 12.834 1.00 23.90 330 LYS A O 1
ATOM 2595 N N . ALA A 1 331 ? -11.841 117.791 14.111 1.00 22.28 331 ALA A N 1
ATOM 2596 C CA . ALA A 1 331 ? -12.577 117.696 15.364 1.00 21.25 331 ALA A CA 1
ATOM 2597 C C . ALA A 1 331 ? -13.913 118.436 15.297 1.00 21.06 331 ALA A C 1
ATOM 2598 O O . ALA A 1 331 ? -14.958 117.880 15.643 1.00 17.94 331 ALA A O 1
ATOM 2600 N N . ARG A 1 332 ? -13.879 119.691 14.849 1.00 21.29 332 ARG A N 1
ATOM 2601 C CA . ARG A 1 332 ? -15.106 120.473 14.740 1.00 20.43 332 ARG A CA 1
ATOM 2602 C C . ARG A 1 332 ? -16.047 119.923 13.684 1.00 19.87 332 ARG A C 1
ATOM 2603 O O . ARG A 1 332 ? -17.261 120.008 13.830 1.00 20.26 332 ARG A O 1
ATOM 2611 N N . GLU A 1 333 ? -15.497 119.347 12.626 1.00 20.33 333 GLU A N 1
ATOM 2612 C CA . GLU A 1 333 ? -16.358 118.791 11.597 1.00 21.08 333 GLU A CA 1
ATOM 2613 C C . GLU A 1 333 ? -17.110 117.615 12.193 1.00 20.73 333 GLU A C 1
ATOM 2614 O O . GLU A 1 333 ? -18.308 117.473 11.963 1.00 22.33 333 GLU A O 1
ATOM 2620 N N . LEU A 1 334 ? -16.418 116.781 12.973 1.00 21.07 334 LEU A N 1
ATOM 2621 C CA . LEU A 1 334 ? -17.058 115.616 13.603 1.00 20.17 334 LEU A CA 1
ATOM 2622 C C . LEU A 1 334 ? -18.249 116.041 14.457 1.00 19.23 334 LEU A C 1
ATOM 2623 O O . LEU A 1 334 ? -19.333 115.471 14.351 1.00 19.76 334 LEU A O 1
ATOM 2628 N N . GLY A 1 335 ? -18.046 117.050 15.292 1.00 18.19 335 GLY A N 1
ATOM 2629 C CA . GLY A 1 335 ? -19.121 117.535 16.138 1.00 20.48 335 GLY A CA 1
ATOM 2630 C C . GLY A 1 335 ? -20.344 118.014 15.367 1.00 21.12 335 GLY A C 1
ATOM 2631 O O . GLY A 1 335 ? -21.469 117.567 15.633 1.00 19.05 335 GLY A O 1
ATOM 2632 N N . GLU A 1 336 ? -20.125 118.935 14.424 1.00 21.94 336 GLU A N 1
ATOM 2633 C CA . GLU A 1 336 ? -21.196 119.482 13.583 1.00 21.36 336 GLU A CA 1
ATOM 2634 C C . GLU A 1 336 ? -22.010 118.358 12.947 1.00 22.46 336 GLU A C 1
ATOM 2635 O O . GLU A 1 336 ? -23.246 118.389 12.943 1.00 22.63 336 GLU A O 1
ATOM 2641 N N . LYS A 1 337 ? -21.296 117.371 12.407 1.00 20.53 337 LYS A N 1
ATOM 2642 C CA . LYS A 1 337 ? -21.906 116.231 11.750 1.00 18.69 337 LYS A CA 1
ATOM 2643 C C . LYS A 1 337 ? -22.829 115.380 12.632 1.00 18.95 337 LYS A C 1
ATOM 2644 O O . LYS A 1 337 ? -23.762 114.752 12.123 1.00 17.52 337 LYS A O 1
ATOM 2650 N N . TYR A 1 338 ? -22.569 115.337 13.939 1.00 17.60 338 TYR A N 1
ATOM 2651 C CA . TYR A 1 338 ? -23.412 114.539 14.837 1.00 17.80 338 TYR A CA 1
ATOM 2652 C C . TYR A 1 338 ? -24.159 115.360 15.877 1.00 18.14 338 TYR A C 1
ATOM 2653 O O . TYR A 1 338 ? -24.473 114.868 16.956 1.00 19.82 338 TYR A O 1
ATOM 2662 N N . GLY A 1 339 ? -24.441 116.614 15.543 1.00 18.48 339 GLY A N 1
ATOM 2663 C CA . GLY A 1 339 ? -25.159 117.482 16.452 1.00 18.81 339 GLY A CA 1
ATOM 2664 C C . GLY A 1 339 ? -24.505 117.723 17.802 1.00 20.54 339 GLY A C 1
ATOM 2665 O O . GLY A 1 339 ? -25.211 117.946 18.787 1.00 18.78 339 GLY A O 1
ATOM 2666 N N . LEU A 1 340 ? -23.171 117.722 17.853 1.00 21.25 340 LEU A N 1
ATOM 2667 C CA . LEU A 1 340 ? -22.466 117.931 19.116 1.00 22.84 340 LEU A CA 1
ATOM 2668 C C . LEU A 1 340 ? -21.435 119.070 19.121 1.00 23.18 340 LEU A C 1
ATOM 2669 O O . LEU A 1 340 ? -20.558 119.116 20.000 1.00 23.18 340 LEU A O 1
ATOM 2674 N N . SER A 1 341 ? -21.542 119.994 18.170 1.00 22.53 341 SER A N 1
ATOM 2675 C CA . SER A 1 341 ? -20.578 121.089 18.079 1.00 23.80 341 SER A CA 1
ATOM 2676 C C . SER A 1 341 ? -20.421 121.925 19.356 1.00 23.00 341 SER A C 1
ATOM 2677 O O . SER A 1 341 ? -19.331 122.426 19.644 1.00 21.44 341 SER A O 1
ATOM 2680 N N . SER A 1 342 ? -21.496 122.070 20.125 1.00 22.53 342 SER A N 1
ATOM 2681 C CA . SER A 1 342 ? -21.436 122.840 21.369 1.00 23.00 342 SER A CA 1
ATOM 2682 C C . SER A 1 342 ? -20.503 122.153 22.358 1.00 22.31 342 SER A C 1
ATOM 2683 O O . SER A 1 342 ? -19.766 122.806 23.104 1.00 22.49 342 SER A O 1
ATOM 2686 N N . VAL A 1 343 ? -20.562 120.824 22.364 1.00 21.17 343 VAL A N 1
ATOM 2687 C CA . VAL A 1 343 ? -19.731 120.010 23.235 1.00 19.21 343 VAL A CA 1
ATOM 2688 C C . VAL A 1 343 ? -18.280 120.090 22.770 1.00 18.76 343 VAL A C 1
ATOM 2689 O O . VAL A 1 343 ? -17.370 120.298 23.573 1.00 19.06 343 VAL A O 1
ATOM 2693 N N . VAL A 1 344 ? -18.053 119.924 21.475 1.00 17.57 344 VAL A N 1
ATOM 2694 C CA . VAL A 1 344 ? -16.690 120.022 20.973 1.00 17.60 344 VAL A CA 1
ATOM 2695 C C . VAL A 1 344 ? -16.153 121.433 21.264 1.00 18.70 344 VAL A C 1
ATOM 2696 O O . VAL A 1 344 ? -15.059 121.592 21.817 1.00 18.57 344 VAL A O 1
ATOM 2700 N N . GLY A 1 345 ? -16.944 122.448 20.918 1.00 19.85 345 GLY A N 1
ATOM 2701 C CA . GLY A 1 345 ? -16.539 123.826 21.133 1.00 18.34 345 GLY A CA 1
ATOM 2702 C C . GLY A 1 345 ? -16.145 124.118 22.565 1.00 20.22 345 GLY A C 1
ATOM 2703 O O . GLY A 1 345 ? -15.098 124.726 22.811 1.00 19.89 345 GLY A O 1
ATOM 2704 N N . GLU A 1 346 ? -16.985 123.687 23.509 1.00 20.48 346 GLU A N 1
ATOM 2705 C CA . GLU A 1 346 ? -16.728 123.893 24.934 1.00 20.42 346 GLU A CA 1
ATOM 2706 C C . GLU A 1 346 ? -15.440 123.183 25.354 1.00 19.69 346 GLU A C 1
ATOM 2707 O O . GLU A 1 346 ? -14.599 123.760 26.043 1.00 19.13 346 GLU A O 1
ATOM 2713 N N . LEU A 1 347 ? -15.284 121.931 24.929 1.00 18.59 347 LEU A N 1
ATOM 2714 C CA . LEU A 1 347 ? -14.089 121.163 25.268 1.00 17.13 347 LEU A CA 1
ATOM 2715 C C . LEU A 1 347 ? -12.812 121.809 24.733 1.00 16.03 347 LEU A C 1
ATOM 2716 O O . LEU A 1 347 ? -11.801 121.854 25.442 1.00 12.79 347 LEU A O 1
ATOM 2721 N N . ARG A 1 348 ? -12.858 122.311 23.494 1.00 16.11 348 ARG A N 1
ATOM 2722 C CA . ARG A 1 348 ? -11.682 122.951 22.886 1.00 14.70 348 ARG A CA 1
ATOM 2723 C C . ARG A 1 348 ? -11.299 124.198 23.658 1.00 14.47 348 ARG A C 1
ATOM 2724 O O . ARG A 1 348 ? -10.119 124.434 23.945 1.00 15.25 348 ARG A O 1
ATOM 2732 N N . LYS A 1 349 ? -12.310 124.980 24.015 1.00 15.08 349 LYS A N 1
ATOM 2733 C CA . LYS A 1 349 ? -12.113 126.194 24.786 1.00 14.98 349 LYS A CA 1
ATOM 2734 C C . LYS A 1 349 ? -11.497 125.870 26.146 1.00 15.57 349 LYS A C 1
ATOM 2735 O O . LYS A 1 349 ? -10.536 126.508 26.566 1.00 17.77 349 LYS A O 1
ATOM 2741 N N . ARG A 1 350 ? -12.041 124.887 26.850 1.00 15.33 350 ARG A N 1
ATOM 2742 C CA . ARG A 1 350 ? -11.464 124.556 28.138 1.00 17.32 350 ARG A CA 1
ATOM 2743 C C . ARG A 1 350 ? -10.017 124.077 27.989 1.00 17.30 350 ARG A C 1
ATOM 2744 O O . ARG A 1 350 ? -9.140 124.494 28.746 1.00 17.11 350 ARG A O 1
ATOM 2752 N N . THR A 1 351 ? -9.758 123.230 27.000 1.00 15.83 351 THR A N 1
ATOM 2753 C CA . THR A 1 351 ? -8.413 122.716 26.798 1.00 16.37 351 THR A CA 1
ATOM 2754 C C . THR A 1 351 ? -7.340 123.787 26.610 1.00 17.38 351 THR A C 1
ATOM 2755 O O . THR A 1 351 ? -6.225 123.631 27.097 1.00 18.23 351 THR A O 1
ATOM 2759 N N . LYS A 1 352 ? -7.667 124.874 25.920 1.00 18.53 352 LYS A N 1
ATOM 2760 C CA . LYS A 1 352 ? -6.689 125.937 25.702 1.00 18.38 352 LYS A CA 1
ATOM 2761 C C . LYS A 1 352 ? -6.272 126.659 26.984 1.00 17.88 352 LYS A C 1
ATOM 2762 O O . LYS A 1 352 ? -5.209 127.286 27.015 1.00 16.32 352 LYS A O 1
ATOM 2768 N N . THR A 1 353 ? -7.087 126.566 28.037 1.00 16.06 353 THR A N 1
ATOM 2769 C CA . THR A 1 353 ? -6.753 127.232 29.293 1.00 15.14 353 THR A CA 1
ATOM 2770 C C . THR A 1 353 ? -5.613 126.594 30.064 1.00 15.76 353 THR A C 1
ATOM 2771 O O . THR A 1 353 ? -4.999 127.254 30.896 1.00 18.46 353 THR A O 1
ATOM 2775 N N . TYR A 1 354 ? -5.330 125.317 29.820 1.00 15.64 354 TYR A N 1
ATOM 2776 C CA . TYR A 1 354 ? -4.221 124.659 30.527 1.00 16.42 354 TYR A CA 1
ATOM 2777 C C . TYR A 1 354 ? -2.935 124.981 29.783 1.00 16.23 354 TYR A C 1
ATOM 2778 O O . TYR A 1 354 ? -2.685 124.490 28.687 1.00 17.24 354 TYR A O 1
ATOM 2787 N N . VAL A 1 355 ? -2.126 125.818 30.408 1.00 17.24 355 VAL A N 1
ATOM 2788 C CA . VAL A 1 355 ? -0.897 126.287 29.818 1.00 18.78 355 VAL A CA 1
ATOM 2789 C C . VAL A 1 355 ? 0.305 125.672 30.503 1.00 19.17 355 VAL A C 1
ATOM 2790 O O . VAL A 1 355 ? 1.447 125.885 30.099 1.00 19.19 355 VAL A O 1
ATOM 2794 N N . LYS A 1 356 ? 0.041 124.895 31.544 1.00 19.70 356 LYS A N 1
ATOM 2795 C CA . LYS A 1 356 ? 1.109 124.189 32.245 1.00 21.01 356 LYS A CA 1
ATOM 2796 C C . LYS A 1 356 ? 0.726 122.719 32.288 1.00 19.59 356 LYS A C 1
ATOM 2797 O O . LYS A 1 356 ? -0.455 122.374 32.291 1.00 18.29 356 LYS A O 1
ATOM 2803 N N . HIS A 1 357 ? 1.732 121.856 32.292 1.00 18.69 357 HIS A N 1
ATOM 2804 C CA . HIS A 1 357 ? 1.502 120.429 32.387 1.00 16.37 357 HIS A CA 1
ATOM 2805 C C . HIS A 1 357 ? 1.713 120.090 33.856 1.00 15.42 357 HIS A C 1
ATOM 2806 O O . HIS A 1 357 ? 2.831 120.168 34.361 1.00 13.67 357 HIS A O 1
ATOM 2813 N N . ASP A 1 358 ? 0.629 119.749 34.542 1.00 15.02 358 ASP A N 1
ATOM 2814 C CA . ASP A 1 358 ? 0.696 119.401 35.956 1.00 15.49 358 ASP A CA 1
ATOM 2815 C C . ASP A 1 358 ? -0.467 118.492 36.368 1.00 14.11 358 ASP A C 1
ATOM 2816 O O . ASP A 1 358 ? -1.291 118.106 35.527 1.00 14.49 358 ASP A O 1
ATOM 2821 N N . PHE A 1 359 ? -0.535 118.149 37.653 1.00 12.52 359 PHE A N 1
ATOM 2822 C CA . PHE A 1 359 ? -1.598 117.272 38.148 1.00 11.50 359 PHE A CA 1
ATOM 2823 C C . PHE A 1 359 ? -2.961 117.741 37.663 1.00 10.57 359 PHE A C 1
ATOM 2824 O O . PHE A 1 359 ? -3.734 116.967 37.096 1.00 10.28 359 PHE A O 1
ATOM 2832 N N . ALA A 1 360 ? -3.238 119.021 37.877 1.00 10.57 360 ALA A N 1
ATOM 2833 C CA . ALA A 1 360 ? -4.499 119.620 37.451 1.00 11.23 360 ALA A CA 1
ATOM 2834 C C . ALA A 1 360 ? -4.848 119.334 35.988 1.00 10.43 360 ALA A C 1
ATOM 2835 O O . ALA A 1 360 ? -5.972 118.929 35.692 1.00 12.68 360 ALA A O 1
ATOM 2837 N N . SER A 1 361 ? -3.900 119.532 35.077 1.00 9.40 361 SER A N 1
ATOM 2838 C CA . SER A 1 361 ? -4.185 119.306 33.660 1.00 10.22 361 SER A CA 1
ATOM 2839 C C . SER A 1 361 ? -4.392 117.836 33.252 1.00 9.68 361 SER A C 1
ATOM 2840 O O . SER A 1 361 ? -5.311 117.526 32.492 1.00 9.81 361 SER A O 1
ATOM 2843 N N . VAL A 1 362 ? -3.556 116.928 33.743 1.00 9.57 362 VAL A N 1
ATOM 2844 C CA . VAL A 1 362 ? -3.728 115.537 33.368 1.00 9.73 362 VAL A CA 1
ATOM 2845 C C . VAL A 1 362 ? -5.010 114.994 33.995 1.00 10.94 362 VAL A C 1
ATOM 2846 O O . VAL A 1 362 ? -5.689 114.148 33.401 1.00 10.06 362 VAL A O 1
ATOM 2850 N N . ARG A 1 363 ? -5.359 115.505 35.176 1.00 10.68 363 ARG A N 1
ATOM 2851 C CA . ARG A 1 363 ? -6.593 115.091 35.849 1.00 10.42 363 ARG A CA 1
ATOM 2852 C C . ARG A 1 363 ? -7.778 115.568 35.005 1.00 10.88 363 ARG A C 1
ATOM 2853 O O . ARG A 1 363 ? -8.817 114.910 34.936 1.00 10.51 363 ARG A O 1
ATOM 2861 N N . TYR A 1 364 ? -7.605 116.720 34.365 1.00 11.71 364 TYR A N 1
ATOM 2862 C CA . TYR A 1 364 ? -8.642 117.293 33.525 1.00 12.87 364 TYR A CA 1
ATOM 2863 C C . TYR A 1 364 ? -8.912 116.351 32.348 1.00 13.55 364 TYR A C 1
ATOM 2864 O O . TYR A 1 364 ? -10.071 116.060 32.025 1.00 13.25 364 TYR A O 1
ATOM 2873 N N . ILE A 1 365 ? -7.832 115.885 31.720 1.00 12.42 365 ILE A N 1
ATOM 2874 C CA . ILE A 1 365 ? -7.908 114.960 30.589 1.00 11.43 365 ILE A CA 1
ATOM 2875 C C . ILE A 1 365 ? -8.599 113.678 31.049 1.00 11.11 365 ILE A C 1
ATOM 2876 O O . ILE A 1 365 ? -9.545 113.186 30.408 1.00 11.47 365 ILE A O 1
ATOM 2881 N N . ARG A 1 366 ? -8.124 113.147 32.170 1.00 8.21 366 ARG A N 1
ATOM 2882 C CA . ARG A 1 366 ? -8.668 111.913 32.700 1.00 7.44 366 ARG A CA 1
ATOM 2883 C C . ARG A 1 366 ? -10.159 112.054 32.923 1.00 8.23 366 ARG A C 1
ATOM 2884 O O . ARG A 1 366 ? -10.950 111.215 32.487 1.00 8.58 366 ARG A O 1
ATOM 2892 N N . ASP A 1 367 ? -10.543 113.126 33.593 1.00 9.32 367 ASP A N 1
ATOM 2893 C CA . ASP A 1 367 ? -11.950 113.364 33.861 1.00 12.14 367 ASP A CA 1
ATOM 2894 C C . ASP A 1 367 ? -12.757 113.394 32.586 1.00 13.34 367 ASP A C 1
ATOM 2895 O O . ASP A 1 367 ? -13.843 112.812 32.517 1.00 13.45 367 ASP A O 1
ATOM 2900 N N . ALA A 1 368 ? -12.216 114.065 31.575 1.00 13.22 368 ALA A N 1
ATOM 2901 C CA . ALA A 1 368 ? -12.906 114.188 30.305 1.00 13.37 368 ALA A CA 1
ATOM 2902 C C . ALA A 1 368 ? -13.043 112.826 29.654 1.00 13.74 368 ALA A C 1
ATOM 2903 O O . ALA A 1 368 ? -14.107 112.487 29.132 1.00 13.11 368 ALA A O 1
ATOM 2905 N N . MET A 1 369 ? -11.975 112.033 29.720 1.00 13.47 369 MET A N 1
ATOM 2906 C CA . MET A 1 369 ? -11.987 110.724 29.087 1.00 12.05 369 MET A CA 1
ATOM 2907 C C . MET A 1 369 ? -12.817 109.688 29.812 1.00 12.00 369 MET A C 1
ATOM 2908 O O . MET A 1 369 ? -13.045 108.587 29.300 1.00 12.45 369 MET A O 1
ATOM 2913 N N . ALA A 1 370 ? -13.304 110.047 30.991 1.00 11.95 370 ALA A N 1
ATOM 2914 C CA . ALA A 1 370 ? -14.111 109.115 31.769 1.00 11.16 370 ALA A CA 1
ATOM 2915 C C . ALA A 1 370 ? -15.566 109.247 31.378 1.00 10.88 370 ALA A C 1
ATOM 2916 O O . ALA A 1 370 ? -16.394 108.409 31.734 1.00 10.81 370 ALA A O 1
ATOM 2918 N N . CYS A 1 371 ? -15.868 110.300 30.635 1.00 11.17 371 CYS A N 1
ATOM 2919 C CA . CYS A 1 371 ? -17.241 110.579 30.260 1.00 13.41 371 CYS A CA 1
ATOM 2920 C C . CYS A 1 371 ? -17.769 109.868 29.025 1.00 13.63 371 CYS A C 1
ATOM 2921 O O . CYS A 1 371 ? -18.965 109.913 28.760 1.00 15.64 371 CYS A O 1
ATOM 2924 N N . THR A 1 372 ? -16.882 109.201 28.290 1.00 12.57 372 THR A N 1
ATOM 2925 C CA . THR A 1 372 ? -17.235 108.467 27.077 1.00 11.63 372 THR A CA 1
ATOM 2926 C C . THR A 1 372 ? -18.101 107.259 27.429 1.00 11.04 372 THR A C 1
ATOM 2927 O O . THR A 1 3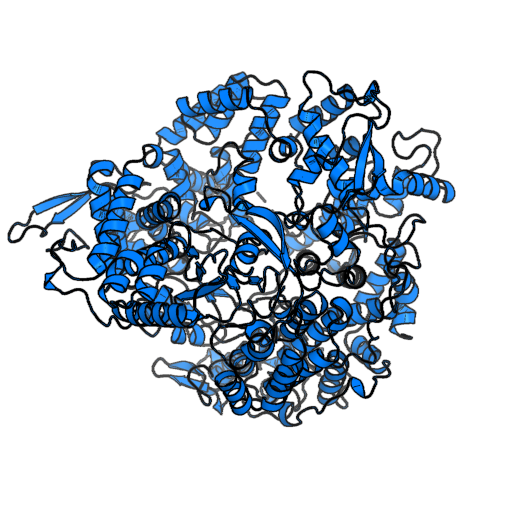72 ? -17.891 106.621 28.461 1.00 11.66 372 THR A O 1
ATOM 2931 N N . SER A 1 373 ? -19.068 106.939 26.575 1.00 11.29 373 SER A N 1
ATOM 2932 C CA . SER A 1 373 ? -19.940 105.795 26.828 1.00 10.88 373 SER A CA 1
ATOM 2933 C C . SER A 1 373 ? -19.111 104.547 27.021 1.00 10.61 373 SER A C 1
ATOM 2934 O O . SER A 1 373 ? -18.126 104.334 26.314 1.00 12.96 373 SER A O 1
ATOM 2937 N N . GLY A 1 374 ? -19.508 103.717 27.972 1.00 10.82 374 GLY A N 1
ATOM 2938 C CA . GLY A 1 374 ? -18.761 102.502 28.225 1.00 11.03 374 GLY A CA 1
ATOM 2939 C C . GLY A 1 374 ? -19.539 101.256 27.849 1.00 12.12 374 GLY A C 1
ATOM 2940 O O . GLY A 1 374 ? -19.278 100.173 28.365 1.00 14.04 374 GLY A O 1
ATOM 2941 N N . ILE A 1 375 ? -20.495 101.385 26.940 1.00 10.65 375 ILE A N 1
ATOM 2942 C CA . ILE A 1 375 ? -21.278 100.222 26.573 1.00 10.28 375 ILE A CA 1
ATOM 2943 C C . ILE A 1 375 ? -20.508 99.267 25.674 1.00 12.46 375 ILE A C 1
ATOM 2944 O O . ILE A 1 375 ? -19.603 99.667 24.938 1.00 12.52 375 ILE A O 1
ATOM 2949 N N . PHE A 1 376 ? -20.867 97.992 25.753 1.00 12.53 376 PHE A N 1
ATOM 2950 C CA . PHE A 1 376 ? -20.256 96.979 24.910 1.00 12.08 376 PHE A CA 1
ATOM 2951 C C . PHE A 1 376 ? -21.174 96.964 23.697 1.00 13.39 376 PHE A C 1
ATOM 2952 O O . PHE A 1 376 ? -22.308 96.511 23.796 1.00 16.38 376 PHE A O 1
ATOM 2960 N N . LEU A 1 377 ? -20.702 97.471 22.567 1.00 11.50 377 LEU A N 1
ATOM 2961 C CA . LEU A 1 377 ? -21.521 97.526 21.367 1.00 12.89 377 LEU A CA 1
ATOM 2962 C C . LEU A 1 377 ? -22.045 96.155 20.949 1.00 13.74 377 LEU A C 1
ATOM 2963 O O . LEU A 1 377 ? -21.314 95.169 20.936 1.00 13.28 377 LEU A O 1
ATOM 2968 N N . VAL A 1 378 ? -23.323 96.100 20.590 1.00 14.46 378 VAL A N 1
ATOM 2969 C CA . VAL A 1 378 ? -23.923 94.835 20.194 1.00 11.92 378 VAL A CA 1
ATOM 2970 C C . VAL A 1 378 ? -24.591 94.871 18.837 1.00 10.41 378 VAL A C 1
ATOM 2971 O O . VAL A 1 378 ? -25.260 95.836 18.497 1.00 9.23 378 VAL A O 1
ATOM 2975 N N . ARG A 1 379 ? -24.389 93.802 18.071 1.00 11.39 379 ARG A N 1
ATOM 2976 C CA . ARG A 1 379 ? -25.019 93.622 16.764 1.00 11.30 379 ARG A CA 1
ATOM 2977 C C . ARG A 1 379 ? -25.064 92.120 16.524 1.00 11.83 379 ARG A C 1
ATOM 2978 O O . ARG A 1 379 ? -24.375 91.361 17.196 1.00 12.74 379 ARG A O 1
ATOM 2986 N N . THR A 1 380 ? -25.878 91.678 15.583 1.00 11.63 380 THR A N 1
ATOM 2987 C CA . THR A 1 380 ? -25.997 90.246 15.332 1.00 11.43 380 THR A CA 1
ATOM 2988 C C . THR A 1 380 ? -24.719 89.692 14.696 1.00 12.03 380 THR A C 1
ATOM 2989 O O . THR A 1 380 ? -23.994 90.422 14.010 1.00 12.45 380 THR A O 1
ATOM 2993 N N . PRO A 1 381 ? -24.424 88.395 14.919 1.00 12.06 381 PRO A N 1
ATOM 2994 C CA . PRO A 1 381 ? -23.222 87.797 14.337 1.00 12.37 381 PRO A CA 1
ATOM 2995 C C . PRO A 1 381 ? -23.247 87.935 12.828 1.00 13.59 381 PRO A C 1
ATOM 2996 O O . PRO A 1 381 ? -22.221 88.203 12.205 1.00 16.60 381 PRO A O 1
ATOM 3000 N N . THR A 1 382 ? -24.422 87.763 12.239 1.00 13.74 382 THR A N 1
ATOM 3001 C CA . THR A 1 382 ? -24.555 87.905 10.793 1.00 14.78 382 THR A CA 1
ATOM 3002 C C . THR A 1 382 ? -23.943 89.231 10.334 1.00 15.67 382 THR A C 1
ATOM 3003 O O . THR A 1 382 ? -23.194 89.272 9.359 1.00 17.60 382 THR A O 1
ATOM 3007 N N . GLU A 1 383 ? -24.275 90.312 11.033 1.00 15.47 383 GLU A N 1
ATOM 3008 C CA . GLU A 1 383 ? -23.761 91.625 10.671 1.00 17.33 383 GLU A CA 1
ATOM 3009 C C . GLU A 1 383 ? -22.249 91.713 10.831 1.00 17.40 383 GLU A C 1
ATOM 3010 O O . GLU A 1 383 ? -21.571 92.248 9.967 1.00 17.26 383 GLU A O 1
ATOM 3016 N N . THR A 1 384 ? -21.721 91.197 11.934 1.00 18.17 384 THR A N 1
ATOM 3017 C CA . THR A 1 384 ? -20.278 91.232 12.138 1.00 19.13 384 THR A CA 1
ATOM 3018 C C . THR A 1 384 ? -19.571 90.416 11.060 1.00 19.22 384 THR A C 1
ATOM 3019 O O . THR A 1 384 ? -18.578 90.859 10.499 1.00 18.05 384 THR A O 1
ATOM 3023 N N . VAL A 1 385 ? -20.085 89.228 10.766 1.00 20.38 385 VAL A N 1
ATOM 3024 C CA . VAL A 1 385 ? -19.463 88.392 9.751 1.00 23.37 385 VAL A CA 1
ATOM 3025 C C . VAL A 1 385 ? -19.418 89.095 8.401 1.00 24.52 385 VAL A C 1
ATOM 3026 O O . VAL A 1 385 ? -18.377 89.132 7.740 1.00 24.84 385 VAL A O 1
ATOM 3030 N N . LEU A 1 386 ? -20.550 89.654 7.994 1.00 23.98 386 LEU A N 1
ATOM 3031 C CA . LEU A 1 386 ? -20.625 90.316 6.710 1.00 24.84 386 LEU A CA 1
ATOM 3032 C C . LEU A 1 386 ? -19.834 91.618 6.600 1.00 27.82 386 LEU A C 1
ATOM 3033 O O . LEU A 1 386 ? -19.550 92.070 5.492 1.00 28.94 386 LEU A O 1
ATOM 3038 N N . GLN A 1 387 ? -19.454 92.219 7.725 1.00 30.37 387 GLN A N 1
ATOM 3039 C CA . GLN A 1 387 ? -18.689 93.458 7.653 1.00 32.65 387 GLN A CA 1
ATOM 3040 C C . GLN A 1 387 ? -17.182 93.253 7.813 1.00 34.07 387 GLN A C 1
ATOM 3041 O O . GLN A 1 387 ? -16.394 93.953 7.186 1.00 35.11 387 GLN A O 1
ATOM 3047 N N . GLU A 1 388 ? -16.776 9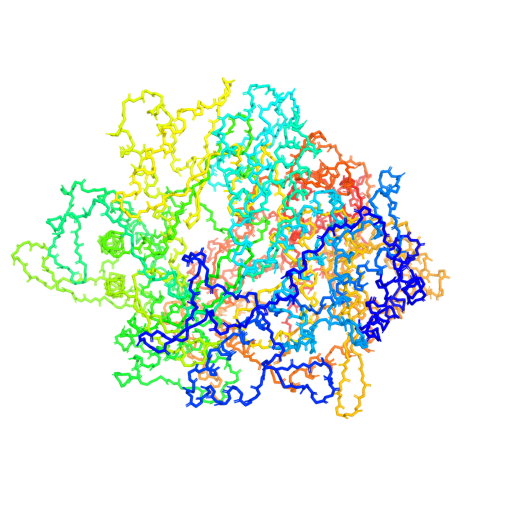2.284 8.628 1.00 36.54 388 GLU A N 1
ATOM 3048 C CA . GLU A 1 388 ? -15.351 92.042 8.871 1.00 39.46 388 GLU A CA 1
ATOM 3049 C C . GLU A 1 388 ? -14.698 90.955 7.991 1.00 41.10 388 GLU A C 1
ATOM 3050 O O . GLU A 1 388 ? -13.504 90.680 8.127 1.00 40.97 388 GLU A O 1
ATOM 3056 N N . TYR A 1 389 ? -15.459 90.352 7.080 1.00 43.08 389 TYR A N 1
ATOM 3057 C CA . TYR A 1 389 ? -14.908 89.300 6.224 1.00 44.76 389 TYR A CA 1
ATOM 3058 C C . TYR A 1 389 ? -15.332 89.458 4.772 1.00 45.34 389 TYR A C 1
ATOM 3059 O O . TYR A 1 389 ? -15.319 88.501 4.008 1.00 45.36 389 TYR A O 1
ATOM 3068 N N . THR A 1 390 ? -15.691 90.665 4.375 1.00 48.15 390 THR A N 1
ATOM 3069 C CA . THR A 1 390 ? -16.167 90.856 3.022 1.00 51.32 390 THR A CA 1
ATOM 3070 C C . THR A 1 390 ? -15.184 91.465 2.028 1.00 52.72 390 THR A C 1
ATOM 3071 O O . THR A 1 390 ? -15.260 91.203 0.823 1.00 53.32 390 THR A O 1
ATOM 3075 N N . GLN A 1 391 ? -14.255 92.267 2.521 1.00 54.27 391 GLN A N 1
ATOM 3076 C CA . GLN A 1 391 ? -13.329 92.920 1.610 1.00 57.28 391 GLN A CA 1
ATOM 3077 C C . GLN A 1 391 ? -11.894 92.434 1.729 1.00 55.89 391 GLN A C 1
ATOM 3078 O O . GLN A 1 391 ? -11.424 92.081 2.811 1.00 56.50 391 GLN A O 1
ATOM 3084 N N . SER A 1 392 ? -11.202 92.440 0.597 1.00 53.59 392 SER A N 1
ATOM 3085 C CA . SER A 1 392 ? -9.814 92.020 0.540 1.00 52.01 392 SER A CA 1
ATOM 3086 C C . SER A 1 392 ? -8.936 93.270 0.469 1.00 49.79 392 SER A C 1
ATOM 3087 O O . SER A 1 392 ? -9.425 94.367 0.221 1.00 49.77 392 SER A O 1
ATOM 3090 N N . PRO A 1 393 ? -7.630 93.124 0.707 1.00 47.80 393 PRO A N 1
ATOM 3091 C CA . PRO A 1 393 ? -6.761 94.300 0.642 1.00 46.72 393 PRO A CA 1
ATOM 3092 C C . PRO A 1 393 ? -6.470 94.641 -0.816 1.00 44.51 393 PRO A C 1
ATOM 3093 O O . PRO A 1 393 ? -6.545 93.773 -1.683 1.00 44.58 393 PRO A O 1
ATOM 3097 N N . GLU A 1 394 ? -6.152 95.897 -1.099 1.00 42.07 394 GLU A N 1
ATOM 3098 C CA . GLU A 1 394 ? -5.827 96.254 -2.473 1.00 39.84 394 GLU A CA 1
ATOM 3099 C C . GLU A 1 394 ? -4.311 96.277 -2.623 1.00 37.23 394 GLU A C 1
ATOM 3100 O O . GLU A 1 394 ? -3.653 97.191 -2.125 1.00 36.04 394 GLU A O 1
ATOM 3106 N N . ILE A 1 395 ? -3.760 95.265 -3.289 1.00 33.61 395 ILE A N 1
ATOM 3107 C CA . ILE A 1 395 ? -2.324 95.198 -3.513 1.00 31.19 395 ILE A CA 1
ATOM 3108 C C . ILE A 1 395 ? -2.027 96.118 -4.689 1.00 30.16 395 ILE A C 1
ATOM 3109 O O . ILE A 1 395 ? -2.165 95.710 -5.843 1.00 29.42 395 ILE A O 1
ATOM 3114 N N . LYS A 1 396 ? -1.612 97.348 -4.408 1.00 27.87 396 LYS A N 1
ATOM 3115 C CA . LYS A 1 396 ? -1.352 98.285 -5.490 1.00 28.90 396 LYS A CA 1
ATOM 3116 C C . LYS A 1 396 ? -0.187 97.918 -6.407 1.00 28.09 396 LYS A C 1
ATOM 3117 O O . LYS A 1 396 ? -0.137 98.388 -7.545 1.00 28.36 396 LYS A O 1
ATOM 3123 N N . VAL A 1 397 ? 0.740 97.092 -5.922 1.00 26.09 397 VAL A N 1
ATOM 3124 C CA . VAL A 1 397 ? 1.872 96.637 -6.735 1.00 24.74 397 VAL A CA 1
ATOM 3125 C C . VAL A 1 397 ? 2.049 95.138 -6.493 1.00 23.82 397 VAL A C 1
ATOM 3126 O O . VAL A 1 397 ? 2.916 94.723 -5.731 1.00 23.93 397 VAL A O 1
ATOM 3130 N N . PRO A 1 398 ? 1.232 94.306 -7.153 1.00 22.76 398 PRO A N 1
ATOM 3131 C CA . PRO A 1 398 ? 1.290 92.846 -7.005 1.00 21.26 398 PRO A CA 1
ATOM 3132 C C . PRO A 1 398 ? 2.655 92.254 -7.306 1.00 20.30 398 PRO A C 1
ATOM 3133 O O . PRO A 1 398 ? 3.520 92.886 -7.914 1.00 18.27 398 PRO A O 1
ATOM 3137 N N . ILE A 1 399 ? 2.842 91.014 -6.888 1.00 20.29 399 ILE A N 1
ATOM 3138 C CA . ILE A 1 399 ? 4.095 90.344 -7.165 1.00 20.62 399 ILE A CA 1
ATOM 3139 C C . ILE A 1 399 ? 3.937 89.779 -8.574 1.00 21.46 399 ILE A C 1
ATOM 3140 O O . ILE A 1 399 ? 3.008 89.020 -8.847 1.00 20.95 399 ILE A O 1
ATOM 3145 N N . PRO A 1 400 ? 4.824 90.182 -9.497 1.00 23.29 400 PRO A N 1
ATOM 3146 C CA . PRO A 1 400 ? 4.759 89.704 -10.879 1.00 24.62 400 PRO A CA 1
ATOM 3147 C C . PRO A 1 400 ? 4.634 88.189 -10.905 1.00 26.80 400 PRO A C 1
ATOM 3148 O O . PRO A 1 400 ? 5.358 87.494 -10.194 1.00 26.24 400 PRO A O 1
ATOM 3152 N N . GLN A 1 401 ? 3.715 87.693 -11.728 1.00 27.61 401 GLN A N 1
ATOM 3153 C CA . GLN A 1 401 ? 3.485 86.266 -11.884 1.00 27.65 401 GLN A CA 1
ATOM 3154 C C . GLN A 1 401 ? 4.782 85.557 -12.325 1.00 27.14 401 GLN A C 1
ATOM 3155 O O . GLN A 1 401 ? 5.076 84.442 -11.886 1.00 24.03 401 GLN A O 1
ATOM 3161 N N . LYS A 1 402 ? 5.565 86.220 -13.173 1.00 26.84 402 LYS A N 1
ATOM 3162 C CA . LYS A 1 402 ? 6.815 85.644 -13.662 1.00 27.10 402 LYS A CA 1
ATOM 3163 C C . LYS A 1 402 ? 7.902 85.527 -12.597 1.00 27.52 402 LYS A C 1
ATOM 3164 O O . LYS A 1 402 ? 8.933 84.888 -12.827 1.00 26.78 402 LYS A O 1
ATOM 3170 N N . ASP A 1 403 ? 7.683 86.134 -11.433 1.00 27.01 403 ASP A N 1
ATOM 3171 C CA . ASP A 1 403 ? 8.684 86.058 -10.377 1.00 28.21 403 ASP A CA 1
ATOM 3172 C C . ASP A 1 403 ? 8.608 84.793 -9.498 1.00 27.22 403 ASP A C 1
ATOM 3173 O O . ASP A 1 403 ? 9.407 84.615 -8.572 1.00 26.04 403 ASP A O 1
ATOM 3178 N N . TRP A 1 404 ? 7.657 83.914 -9.798 1.00 25.08 404 TRP A N 1
ATOM 3179 C CA . TRP A 1 404 ? 7.527 82.661 -9.058 1.00 24.90 404 TRP A CA 1
ATOM 3180 C C . TRP A 1 404 ? 8.083 81.498 -9.896 1.00 24.41 404 TRP A C 1
ATOM 3181 O O . TRP A 1 404 ? 8.069 81.547 -11.130 1.00 24.16 404 TRP A O 1
ATOM 3192 N N . THR A 1 405 ? 8.569 80.456 -9.228 1.00 23.33 405 THR A N 1
ATOM 3193 C CA . THR A 1 405 ? 9.087 79.293 -9.937 1.00 23.40 405 THR A CA 1
ATOM 3194 C C . THR A 1 405 ? 7.914 78.351 -10.150 1.00 22.82 405 THR A C 1
ATOM 3195 O O . THR A 1 405 ? 6.772 78.701 -9.856 1.00 19.41 405 THR A O 1
ATOM 3199 N N . GLY A 1 406 ? 8.210 77.160 -10.667 1.00 24.05 406 GLY A N 1
ATOM 3200 C CA . GLY A 1 406 ? 7.173 76.171 -10.860 1.00 25.53 406 GLY A CA 1
ATOM 3201 C C . GLY A 1 406 ? 6.848 75.712 -9.452 1.00 27.29 406 GLY A C 1
ATOM 3202 O O . GLY A 1 406 ? 7.619 75.995 -8.532 1.00 28.17 406 GLY A O 1
ATOM 3203 N N . PRO A 1 407 ? 5.738 74.994 -9.241 1.00 27.33 407 PRO A N 1
ATOM 3204 C CA . PRO A 1 407 ? 5.375 74.536 -7.899 1.00 27.35 407 PRO A CA 1
ATOM 3205 C C . PRO A 1 407 ? 6.243 73.423 -7.320 1.00 26.94 407 PRO A C 1
ATOM 3206 O O . PRO A 1 407 ? 6.835 72.630 -8.045 1.00 26.92 407 PRO A O 1
ATOM 3210 N N . ILE A 1 408 ? 6.310 73.404 -5.997 1.00 26.28 408 ILE A N 1
ATOM 3211 C CA . ILE A 1 408 ? 7.006 72.382 -5.248 1.00 26.09 408 ILE A CA 1
ATOM 3212 C C . ILE A 1 408 ? 5.890 72.002 -4.292 1.00 24.76 408 ILE A C 1
ATOM 3213 O O . ILE A 1 408 ? 5.845 72.453 -3.159 1.00 27.57 408 ILE A O 1
ATOM 3218 N N . GLY A 1 409 ? 4.971 71.188 -4.787 1.00 23.21 409 GLY A N 1
ATOM 3219 C CA . GLY A 1 409 ? 3.827 70.808 -4.001 1.00 22.13 409 GLY A CA 1
ATOM 3220 C C . GLY A 1 409 ? 2.799 71.919 -4.075 1.00 23.18 409 GLY A C 1
ATOM 3221 O O . GLY A 1 409 ? 2.320 72.261 -5.147 1.00 23.37 409 GLY A O 1
ATOM 3222 N N . GLU A 1 410 ? 2.466 72.490 -2.930 1.00 23.94 410 GLU A N 1
ATOM 3223 C CA . GLU A 1 410 ? 1.475 73.545 -2.861 1.00 26.29 410 GLU A CA 1
ATOM 3224 C C . GLU A 1 410 ? 2.080 74.937 -2.993 1.00 25.79 410 GLU A C 1
ATOM 3225 O O . GLU A 1 410 ? 1.368 75.902 -3.240 1.00 25.20 410 GLU A O 1
ATOM 3231 N N . ILE A 1 411 ? 3.393 75.041 -2.831 1.00 26.25 411 ILE A N 1
ATOM 3232 C CA . ILE A 1 411 ? 4.040 76.345 -2.885 1.00 26.41 411 ILE A CA 1
ATOM 3233 C C . ILE A 1 411 ? 4.931 76.610 -4.094 1.00 26.33 411 ILE A C 1
ATOM 3234 O O . ILE A 1 411 ? 5.277 75.705 -4.853 1.00 26.86 411 ILE A O 1
ATOM 3239 N N . ARG A 1 412 ? 5.305 77.874 -4.238 1.00 25.87 412 ARG A N 1
ATOM 3240 C CA . ARG A 1 412 ? 6.183 78.336 -5.306 1.00 25.23 412 ARG A CA 1
ATOM 3241 C C . ARG A 1 412 ? 7.269 79.207 -4.666 1.00 24.00 412 ARG A C 1
ATOM 3242 O O . ARG A 1 412 ? 7.005 79.976 -3.741 1.00 23.96 412 ARG A O 1
ATOM 3250 N N . ILE A 1 413 ? 8.495 79.074 -5.145 1.00 22.96 413 ILE A N 1
ATOM 3251 C CA . ILE A 1 413 ? 9.579 79.867 -4.608 1.00 22.98 413 ILE A CA 1
ATOM 3252 C C . ILE A 1 413 ? 9.619 81.223 -5.304 1.00 23.13 413 ILE A C 1
ATOM 3253 O O . ILE A 1 413 ? 9.401 81.325 -6.511 1.00 21.63 413 ILE A O 1
ATOM 3258 N N . LEU A 1 414 ? 9.877 82.266 -4.526 1.00 23.57 414 LEU A N 1
ATOM 3259 C CA . LEU A 1 414 ? 9.961 83.620 -5.051 1.00 24.30 414 LEU A CA 1
ATOM 3260 C C . LEU A 1 414 ? 11.411 83.798 -5.508 1.00 25.43 414 LEU A C 1
ATOM 3261 O O . LEU A 1 414 ? 12.345 83.753 -4.696 1.00 25.94 414 LEU A O 1
ATOM 3266 N N . LYS A 1 415 ? 11.597 83.960 -6.814 1.00 26.07 415 LYS A N 1
ATOM 3267 C CA . LYS A 1 415 ? 12.933 84.118 -7.376 1.00 28.49 415 LYS A CA 1
ATOM 3268 C C . LYS A 1 415 ? 13.640 85.307 -6.741 1.00 28.97 415 LYS A C 1
ATOM 3269 O O . LYS A 1 415 ? 13.013 86.313 -6.423 1.00 28.60 415 LYS A O 1
ATOM 3275 N N . ASP A 1 416 ? 14.947 85.181 -6.554 1.00 31.30 416 ASP A N 1
ATOM 3276 C CA . ASP A 1 416 ? 15.735 86.245 -5.959 1.00 33.97 416 ASP A CA 1
ATOM 3277 C C . ASP A 1 416 ? 15.851 87.439 -6.910 1.00 33.76 416 ASP A C 1
ATOM 3278 O O . ASP A 1 416 ? 16.051 88.576 -6.471 1.00 34.55 416 ASP A O 1
ATOM 3283 N N . THR A 1 417 ? 15.723 87.182 -8.209 1.00 32.23 417 THR A N 1
ATOM 3284 C CA . THR A 1 417 ? 15.824 88.244 -9.207 1.00 31.00 417 THR A CA 1
ATOM 3285 C C . THR A 1 417 ? 14.647 89.200 -9.143 1.00 29.31 417 THR A C 1
ATOM 3286 O O . THR A 1 417 ? 14.668 90.245 -9.774 1.00 28.84 417 THR A O 1
ATOM 3290 N N . THR A 1 418 ? 13.622 88.840 -8.379 1.00 29.29 418 THR A N 1
ATOM 3291 C CA . THR A 1 418 ? 12.429 89.670 -8.280 1.00 27.98 418 THR A CA 1
ATOM 3292 C C . THR A 1 418 ? 12.717 91.086 -7.836 1.00 29.12 418 THR A C 1
ATOM 3293 O O . THR A 1 418 ? 13.622 91.338 -7.037 1.00 31.10 418 THR A O 1
ATOM 3297 N N . SER A 1 419 ? 11.913 92.005 -8.346 1.00 28.51 419 SER A N 1
ATOM 3298 C CA . SER A 1 419 ? 12.073 93.409 -8.035 1.00 28.65 419 SER A CA 1
ATOM 3299 C C . SER A 1 419 ? 11.094 93.832 -6.960 1.00 27.59 419 SER A C 1
ATOM 3300 O O . SER A 1 419 ? 11.255 94.888 -6.350 1.00 28.52 419 SER A O 1
ATOM 3303 N N . SER A 1 420 ? 10.082 93.002 -6.732 1.00 26.02 420 SER A N 1
ATOM 3304 C CA . SER A 1 420 ? 9.049 93.278 -5.734 1.00 24.24 420 SER A CA 1
ATOM 3305 C C . SER A 1 420 ? 9.572 93.484 -4.318 1.00 24.80 420 SER A C 1
ATOM 3306 O O . SER A 1 420 ? 10.667 93.029 -3.966 1.00 24.63 420 SER A O 1
ATOM 3309 N N . ILE A 1 421 ? 8.769 94.167 -3.508 1.00 24.18 421 ILE A N 1
ATOM 3310 C CA . ILE A 1 421 ? 9.123 94.411 -2.122 1.00 24.16 421 ILE A CA 1
ATOM 3311 C C . ILE A 1 421 ? 9.087 93.069 -1.388 1.00 22.61 421 ILE A C 1
ATOM 3312 O O . ILE A 1 421 ? 9.712 92.908 -0.349 1.00 22.37 421 ILE A O 1
ATOM 3317 N N . ALA A 1 422 ? 8.361 92.107 -1.945 1.00 21.27 422 ALA A N 1
ATOM 3318 C CA . ALA A 1 422 ? 8.244 90.780 -1.344 1.00 22.70 422 ALA A CA 1
ATOM 3319 C C . ALA A 1 422 ? 9.618 90.170 -1.072 1.00 22.52 422 ALA A C 1
ATOM 3320 O O . ALA A 1 422 ? 9.811 89.414 -0.114 1.00 21.68 422 ALA A O 1
ATOM 3322 N N . ARG A 1 423 ? 10.562 90.500 -1.940 1.00 22.75 423 ARG A N 1
ATOM 3323 C CA . ARG A 1 423 ? 11.932 90.034 -1.823 1.00 23.39 423 ARG A CA 1
ATOM 3324 C C . ARG A 1 423 ? 12.396 90.094 -0.357 1.00 21.47 423 ARG A C 1
ATOM 3325 O O . ARG A 1 423 ? 12.923 89.117 0.177 1.00 19.21 423 ARG A O 1
ATOM 3333 N N . TYR A 1 424 ? 12.172 91.239 0.286 1.00 18.60 424 TYR A N 1
ATOM 3334 C CA . TYR A 1 424 ? 12.580 91.450 1.670 1.00 16.60 424 TYR A CA 1
ATOM 3335 C C . TYR A 1 424 ? 11.761 90.671 2.690 1.00 15.74 424 TYR A C 1
ATOM 3336 O O . TYR A 1 424 ? 12.312 90.165 3.669 1.00 14.26 424 TYR A O 1
ATOM 3345 N N . LEU A 1 425 ? 10.453 90.571 2.462 1.00 14.63 425 LEU A N 1
ATOM 3346 C CA . LEU A 1 425 ? 9.576 89.825 3.359 1.00 13.70 425 LEU A CA 1
ATOM 3347 C C . LEU A 1 425 ? 10.002 88.365 3.314 1.00 15.99 425 LEU A C 1
ATOM 3348 O O . LEU A 1 425 ? 9.853 87.618 4.283 1.00 15.88 425 LEU A O 1
ATOM 3353 N N . TYR A 1 426 ? 10.535 87.969 2.167 1.00 16.54 426 TYR A N 1
ATOM 3354 C CA . TYR A 1 426 ? 10.989 86.608 1.971 1.00 18.28 426 TYR A CA 1
ATOM 3355 C C . TYR A 1 426 ? 12.283 86.349 2.736 1.00 18.57 426 TYR A C 1
ATOM 3356 O O . TYR A 1 426 ? 12.319 85.483 3.610 1.00 19.29 426 TYR A O 1
ATOM 3365 N N . ARG A 1 427 ? 13.332 87.106 2.414 1.00 19.75 427 ARG A N 1
ATOM 3366 C CA . ARG A 1 427 ? 14.638 86.959 3.069 1.00 22.61 427 ARG A CA 1
ATOM 3367 C C . ARG A 1 427 ? 14.555 86.843 4.592 1.00 22.01 427 ARG A C 1
ATOM 3368 O O . ARG A 1 427 ? 15.193 85.964 5.200 1.00 20.23 427 ARG A O 1
ATOM 3376 N N . THR A 1 428 ? 13.757 87.725 5.194 1.00 20.53 428 THR A N 1
ATOM 3377 C CA . THR A 1 428 ? 13.580 87.753 6.633 1.00 19.52 428 THR A CA 1
ATOM 3378 C C . THR A 1 428 ? 12.960 86.478 7.204 1.00 19.58 428 THR A C 1
ATOM 3379 O O . THR A 1 428 ? 13.481 85.927 8.185 1.00 18.28 428 THR A O 1
ATOM 3383 N N . TRP A 1 429 ? 11.865 86.007 6.604 1.00 17.70 429 TRP A N 1
ATOM 3384 C CA . TRP A 1 429 ? 11.222 84.788 7.092 1.00 16.29 429 TRP A CA 1
ATOM 3385 C C . TRP A 1 429 ? 12.084 83.564 6.801 1.00 18.02 429 TRP A C 1
ATOM 3386 O O . TRP A 1 429 ? 12.121 82.622 7.592 1.00 19.56 429 TRP A O 1
ATOM 3397 N N . TYR A 1 430 ? 12.785 83.587 5.672 1.00 18.03 430 TYR A N 1
ATOM 3398 C CA . TYR A 1 430 ? 13.666 82.488 5.288 1.00 18.78 430 TYR A CA 1
ATOM 3399 C C . TYR A 1 430 ? 14.770 82.373 6.323 1.00 17.49 430 TYR A C 1
ATOM 3400 O O . TYR A 1 430 ? 15.026 81.302 6.863 1.00 18.23 430 TYR A O 1
ATOM 3409 N N . LEU A 1 431 ? 15.423 83.497 6.582 1.00 18.25 431 LEU A N 1
ATOM 3410 C CA . LEU A 1 431 ? 16.512 83.560 7.544 1.00 20.00 431 LEU A CA 1
ATOM 3411 C C . LEU A 1 431 ? 16.053 83.003 8.885 1.00 18.57 431 LEU A C 1
ATOM 3412 O O . LEU A 1 431 ? 16.652 82.067 9.426 1.00 18.20 431 LEU A O 1
ATOM 3417 N N . ALA A 1 432 ? 14.981 83.585 9.413 1.00 16.17 432 ALA A N 1
ATOM 3418 C CA . ALA A 1 432 ? 14.439 83.157 10.691 1.00 14.37 432 ALA A CA 1
ATOM 3419 C C . ALA A 1 432 ? 14.124 81.657 10.722 1.00 14.02 432 ALA A C 1
ATOM 3420 O O . ALA A 1 432 ? 14.482 80.967 11.673 1.00 12.72 432 ALA A O 1
ATOM 3422 N N . ALA A 1 433 ? 13.454 81.156 9.686 1.00 15.05 433 ALA A N 1
ATOM 3423 C CA . ALA A 1 433 ? 13.112 79.736 9.627 1.00 15.72 433 ALA A CA 1
ATOM 3424 C C . ALA A 1 433 ? 14.369 78.896 9.803 1.00 16.76 433 ALA A C 1
ATOM 3425 O O . ALA A 1 433 ? 14.420 77.994 10.652 1.00 18.24 433 ALA A O 1
ATOM 3427 N N . ALA A 1 434 ? 15.389 79.214 9.014 1.00 15.88 434 ALA A N 1
ATOM 3428 C CA . ALA A 1 434 ? 16.656 78.495 9.076 1.00 14.56 434 ALA A CA 1
ATOM 3429 C C . ALA A 1 434 ? 17.292 78.502 10.464 1.00 14.83 434 ALA A C 1
ATOM 3430 O O . ALA A 1 434 ? 17.808 77.481 10.907 1.00 16.73 434 ALA A O 1
ATOM 3432 N N . ARG A 1 435 ? 17.268 79.637 11.156 1.00 15.61 435 ARG A N 1
ATOM 3433 C CA . ARG A 1 435 ? 17.879 79.697 12.481 1.00 15.79 435 ARG A CA 1
ATOM 3434 C C . ARG A 1 435 ? 17.020 78.995 13.503 1.00 16.64 435 ARG A C 1
ATOM 3435 O O . ARG A 1 435 ? 17.519 78.335 14.423 1.00 16.73 435 ARG A O 1
ATOM 3443 N N . MET A 1 436 ? 15.715 79.123 13.323 1.00 18.01 436 MET A N 1
ATOM 3444 C CA . MET A 1 436 ? 14.767 78.480 14.212 1.00 18.34 436 MET A CA 1
ATOM 3445 C C . MET A 1 436 ? 14.990 76.970 14.097 1.00 19.71 436 MET A C 1
ATOM 3446 O O . MET A 1 436 ? 15.268 76.291 15.099 1.00 20.53 436 MET A O 1
ATOM 3451 N N . ALA A 1 437 ? 14.910 76.458 12.870 1.00 18.22 437 ALA A N 1
ATOM 3452 C CA . ALA A 1 437 ? 15.101 75.034 12.617 1.00 18.60 437 ALA A CA 1
ATOM 3453 C C . ALA A 1 437 ? 16.486 74.503 12.988 1.00 18.53 437 ALA A C 1
ATOM 3454 O O . ALA A 1 437 ? 16.635 73.314 13.267 1.00 20.82 437 ALA A O 1
ATOM 3456 N N . ALA A 1 438 ? 17.500 75.358 12.984 1.00 17.15 438 ALA A N 1
ATOM 3457 C CA . ALA A 1 438 ? 18.853 74.898 13.321 1.00 19.88 438 ALA A CA 1
ATOM 3458 C C . ALA A 1 438 ? 19.083 74.752 14.824 1.00 20.68 438 ALA A C 1
ATOM 3459 O O . ALA A 1 438 ? 20.105 74.220 15.250 1.00 20.51 438 ALA A O 1
ATOM 3461 N N . GLN A 1 439 ? 18.149 75.242 15.629 1.00 21.81 439 GLN A N 1
ATOM 3462 C CA . GLN A 1 439 ? 18.306 75.144 17.073 1.00 22.85 439 GLN A CA 1
ATOM 3463 C C . GLN A 1 439 ? 18.103 73.707 17.492 1.00 22.17 439 GLN A C 1
ATOM 3464 O O . GLN A 1 439 ? 17.105 73.087 17.133 1.00 23.24 439 GLN A O 1
ATOM 3470 N N . PRO A 1 440 ? 19.059 73.152 18.244 1.00 21.84 440 PRO A N 1
ATOM 3471 C CA . PRO A 1 440 ? 18.980 71.768 18.715 1.00 20.88 440 PRO A CA 1
ATOM 3472 C C . PRO A 1 440 ? 17.672 71.517 19.470 1.00 21.94 440 PRO A C 1
ATOM 3473 O O . PRO A 1 440 ? 17.048 70.462 19.333 1.00 21.03 440 PRO A O 1
ATOM 3477 N N . ARG A 1 441 ? 17.257 72.503 20.256 1.00 23.68 441 ARG A N 1
ATOM 3478 C CA . ARG A 1 441 ? 16.031 72.399 21.043 1.00 26.88 441 ARG A CA 1
ATOM 3479 C C . ARG A 1 441 ? 14.793 72.098 20.195 1.00 26.05 441 ARG A C 1
ATOM 3480 O O . ARG A 1 441 ? 13.910 71.350 20.611 1.00 26.08 441 ARG A O 1
ATOM 3488 N N . THR A 1 442 ? 14.720 72.692 19.013 1.00 25.02 442 THR A N 1
ATOM 3489 C CA . THR A 1 442 ? 13.591 72.452 18.126 1.00 23.57 442 THR A CA 1
ATOM 3490 C C . THR A 1 442 ? 13.335 70.957 17.947 1.00 24.43 442 THR A C 1
ATOM 3491 O O . THR A 1 442 ? 12.187 70.537 17.777 1.00 23.66 442 THR A O 1
ATOM 3495 N N . TRP A 1 443 ? 14.405 70.161 17.984 1.00 24.56 443 TRP A N 1
ATOM 3496 C CA . TRP A 1 443 ? 14.294 68.716 17.797 1.00 25.25 443 TRP A CA 1
ATOM 3497 C C . TRP A 1 443 ? 14.236 67.909 19.095 1.00 25.44 443 TRP A C 1
ATOM 3498 O O . TRP A 1 443 ? 14.345 66.680 19.076 1.00 26.15 443 TRP A O 1
ATOM 3509 N N . ASP A 1 444 ? 14.057 68.603 20.215 1.00 24.82 444 ASP A N 1
ATOM 3510 C CA . ASP A 1 444 ? 13.951 67.944 21.514 1.00 26.10 444 ASP A CA 1
ATOM 3511 C C . ASP A 1 444 ? 12.486 67.528 21.711 1.00 24.91 444 ASP A C 1
ATOM 3512 O O . ASP A 1 444 ? 11.576 68.351 21.583 1.00 24.58 444 ASP A O 1
ATOM 3517 N N . PRO A 1 445 ? 12.242 66.243 22.024 1.00 23.53 445 PRO A N 1
ATOM 3518 C CA . PRO A 1 445 ? 10.890 65.714 22.237 1.00 21.39 445 PRO A CA 1
ATOM 3519 C C . PRO A 1 445 ? 10.046 66.551 23.198 1.00 19.99 445 PRO A C 1
ATOM 3520 O O . PRO A 1 445 ? 8.847 66.732 22.975 1.00 20.11 445 PRO A O 1
ATOM 3524 N N . LEU A 1 446 ? 10.668 67.051 24.266 1.00 18.61 446 LEU A N 1
ATOM 3525 C CA . LEU A 1 446 ? 9.959 67.871 25.251 1.00 16.33 446 LEU A CA 1
ATOM 3526 C C . LEU A 1 446 ? 9.420 69.122 24.605 1.00 15.72 446 LEU A C 1
ATOM 3527 O O . LEU A 1 446 ? 8.255 69.498 24.799 1.00 15.09 446 LEU A O 1
ATOM 3532 N N . PHE A 1 447 ? 10.284 69.776 23.843 1.00 15.92 447 PHE A N 1
ATOM 3533 C CA . PHE A 1 447 ? 9.897 70.989 23.161 1.00 17.75 447 PHE A CA 1
ATOM 3534 C C . PHE A 1 447 ? 8.711 70.745 22.248 1.00 18.21 447 PHE A C 1
ATOM 3535 O O . PHE A 1 447 ? 7.813 71.586 22.150 1.00 19.64 447 PHE A O 1
ATOM 3543 N N . GLN A 1 448 ? 8.713 69.597 21.578 1.00 17.83 448 GLN A N 1
ATOM 3544 C CA . GLN A 1 448 ? 7.628 69.253 20.672 1.00 18.43 448 GLN A CA 1
ATOM 3545 C C . GLN A 1 448 ? 6.357 68.853 21.409 1.00 18.83 448 GLN A C 1
ATOM 3546 O O . GLN A 1 448 ? 5.258 68.991 20.880 1.00 20.62 448 GLN A O 1
ATOM 3552 N N . ALA A 1 449 ? 6.498 68.337 22.621 1.00 19.35 449 ALA A N 1
ATOM 3553 C CA . ALA A 1 449 ? 5.323 67.983 23.396 1.00 19.13 449 ALA A CA 1
ATOM 3554 C C . ALA A 1 449 ? 4.704 69.325 23.781 1.00 20.06 449 ALA A C 1
ATOM 3555 O O . ALA A 1 449 ? 3.489 69.493 23.756 1.00 21.65 449 ALA A O 1
ATOM 3557 N N . ILE A 1 450 ? 5.557 70.290 24.115 1.00 20.48 450 ILE A N 1
ATOM 3558 C CA . ILE A 1 450 ? 5.088 71.614 24.514 1.00 21.59 450 ILE A CA 1
ATOM 3559 C C . ILE A 1 450 ? 4.301 72.275 23.383 1.00 22.26 450 ILE A C 1
ATOM 3560 O O . ILE A 1 450 ? 3.224 72.824 23.602 1.00 23.05 450 ILE A O 1
ATOM 3565 N N . MET A 1 451 ? 4.834 72.204 22.171 1.00 23.94 451 MET A N 1
ATOM 3566 C CA . MET A 1 451 ? 4.166 72.785 21.013 1.00 23.98 451 MET A CA 1
ATOM 3567 C C . MET A 1 451 ? 2.839 72.086 20.737 1.00 24.69 451 MET A C 1
ATOM 3568 O O . MET A 1 451 ? 1.878 72.727 20.305 1.00 26.37 451 MET A O 1
ATOM 3573 N N . ARG A 1 452 ? 2.788 70.780 21.000 1.00 23.91 452 ARG A N 1
ATOM 3574 C CA . ARG A 1 452 ? 1.576 69.998 20.787 1.00 23.96 452 ARG A CA 1
ATOM 3575 C C . ARG A 1 452 ? 0.531 70.206 21.879 1.00 23.67 452 ARG A C 1
ATOM 3576 O O . ARG A 1 452 ? -0.656 69.989 21.659 1.00 23.54 452 ARG A O 1
ATOM 3584 N N . SER A 1 453 ? 0.970 70.631 23.057 1.00 24.56 453 SER A N 1
ATOM 3585 C CA . SER A 1 453 ? 0.058 70.849 24.174 1.00 25.17 453 SER A CA 1
ATOM 3586 C C . SER A 1 453 ? -0.421 72.292 24.222 1.00 26.36 453 SER A C 1
ATOM 3587 O O . SER A 1 453 ? -1.338 72.623 24.962 1.00 25.92 453 SER A O 1
ATOM 3590 N N . GLN A 1 454 ? 0.213 73.148 23.434 1.00 27.11 454 GLN A N 1
ATOM 3591 C CA . GLN A 1 454 ? -0.125 74.557 23.426 1.00 28.96 454 GLN A CA 1
ATOM 3592 C C . GLN A 1 454 ? -1.598 74.797 23.149 1.00 27.82 454 GLN A C 1
ATOM 3593 O O . GLN A 1 454 ? -2.236 75.607 23.809 1.00 27.35 454 GLN A O 1
ATOM 3599 N N . TYR A 1 455 ? -2.137 74.077 22.176 1.00 27.03 455 TYR A N 1
ATOM 3600 C CA . TYR A 1 455 ? -3.529 74.249 21.799 1.00 25.31 455 TYR A CA 1
ATOM 3601 C C . TYR A 1 455 ? -4.476 73.203 22.364 1.00 24.73 455 TYR A C 1
ATOM 3602 O O . TYR A 1 455 ? -5.649 73.181 22.015 1.00 24.80 455 TYR A O 1
ATOM 3611 N N . VAL A 1 456 ? -3.968 72.338 23.235 1.00 25.43 456 VAL A N 1
ATOM 3612 C CA . VAL A 1 456 ? -4.797 71.312 23.863 1.00 24.48 456 VAL A CA 1
ATOM 3613 C C . VAL A 1 456 ? -5.418 71.986 25.065 1.00 23.99 456 VAL A C 1
ATOM 3614 O O . VAL A 1 456 ? -4.857 71.966 26.153 1.00 25.32 456 VAL A O 1
ATOM 3618 N N . THR A 1 457 ? -6.580 72.594 24.873 1.00 24.00 457 THR A N 1
ATOM 3619 C CA . THR A 1 457 ? -7.217 73.311 25.966 1.00 22.91 457 THR A CA 1
ATOM 3620 C C . THR A 1 457 ? -8.719 73.097 26.093 1.00 24.35 457 THR A C 1
ATOM 3621 O O . THR A 1 457 ? -9.317 72.287 25.381 1.00 22.10 457 THR A O 1
ATOM 3625 N N . ALA A 1 458 ? -9.314 73.863 27.006 1.00 25.61 458 ALA A N 1
ATOM 3626 C CA . ALA A 1 458 ? -10.738 73.794 27.284 1.00 26.18 458 ALA A CA 1
ATOM 3627 C C . ALA A 1 458 ? -11.538 74.563 26.249 1.00 27.53 458 ALA A C 1
ATOM 3628 O O . ALA A 1 458 ? -12.728 74.307 26.066 1.00 28.83 458 ALA A O 1
ATOM 3630 N N . ARG A 1 459 ? -10.886 75.498 25.567 1.00 29.03 459 ARG A N 1
ATOM 3631 C CA . ARG A 1 459 ? -11.557 76.293 24.540 1.00 31.95 459 ARG A CA 1
ATOM 3632 C C . ARG A 1 459 ? -12.002 75.450 23.338 1.00 30.20 459 ARG A C 1
ATOM 3633 O O . ARG A 1 459 ? -11.436 74.392 23.061 1.00 28.33 459 ARG A O 1
ATOM 3641 N N . GLY A 1 460 ? -13.004 75.946 22.614 1.00 29.67 460 GLY A N 1
ATOM 3642 C CA . GLY A 1 460 ? -13.506 75.237 21.448 1.00 28.81 460 GLY A CA 1
ATOM 3643 C C . GLY A 1 460 ? -12.508 75.193 20.301 1.00 28.99 460 GLY A C 1
ATOM 3644 O O . GLY A 1 460 ? -11.649 76.070 20.177 1.00 26.82 460 GLY A O 1
ATOM 3645 N N . GLY A 1 461 ? -12.620 74.162 19.465 1.00 29.20 461 GLY A N 1
ATOM 3646 C CA . GLY A 1 461 ? -11.724 74.014 18.330 1.00 27.63 461 GLY A CA 1
ATOM 3647 C C . GLY A 1 461 ? -12.475 73.586 17.080 1.00 27.01 461 GLY A C 1
ATOM 3648 O O . GLY A 1 461 ? -11.951 72.832 16.259 1.00 26.18 461 GLY A O 1
ATOM 3649 N N . SER A 1 462 ? -13.705 74.074 16.936 1.00 26.45 462 SER A N 1
ATOM 3650 C CA . SER A 1 462 ? -14.554 73.747 15.794 1.00 25.54 462 SER A CA 1
ATOM 3651 C C . SER A 1 462 ? -14.784 72.237 15.715 1.00 26.80 462 SER A C 1
ATOM 3652 O O . SER A 1 462 ? -14.759 71.645 14.628 1.00 25.78 462 SER A O 1
ATOM 3655 N N . GLY A 1 463 ? -15.016 71.629 16.883 1.00 28.23 463 GLY A N 1
ATOM 3656 C CA . GLY A 1 463 ? -15.247 70.191 16.982 1.00 28.65 463 GLY A CA 1
ATOM 3657 C C . GLY A 1 463 ? -16.246 69.593 16.001 1.00 28.66 463 GLY A C 1
ATOM 3658 O O . GLY A 1 463 ? -16.016 68.531 15.419 1.00 27.41 463 GLY A O 1
ATOM 3659 N N . ALA A 1 464 ? -17.364 70.278 15.815 1.00 29.23 464 ALA A N 1
ATOM 3660 C CA . ALA A 1 464 ? -18.390 69.806 14.899 1.00 29.90 464 ALA A CA 1
ATOM 3661 C C . ALA A 1 464 ? -17.873 69.586 13.472 1.00 29.65 464 ALA A C 1
ATOM 3662 O O . ALA A 1 464 ? -18.016 68.490 12.908 1.00 28.56 464 ALA A O 1
ATOM 3664 N N . ALA A 1 465 ? -17.285 70.631 12.893 1.00 28.13 465 ALA A N 1
ATOM 3665 C CA . ALA A 1 465 ? -16.777 70.556 11.529 1.00 28.03 465 ALA A CA 1
ATOM 3666 C C . ALA A 1 465 ? -15.660 69.527 11.360 1.00 27.46 465 ALA A C 1
ATOM 3667 O O . ALA A 1 465 ? -15.542 68.902 10.306 1.00 24.40 465 ALA A O 1
ATOM 3669 N N . LEU A 1 466 ? -14.840 69.353 12.390 1.00 29.14 466 LEU A N 1
ATOM 3670 C CA . LEU A 1 466 ? -13.753 68.384 12.308 1.00 30.97 466 LEU A CA 1
ATOM 3671 C C . LEU A 1 466 ? -14.330 66.978 12.161 1.00 32.13 466 LEU A C 1
ATOM 3672 O O . LEU A 1 466 ? -13.920 66.217 11.284 1.00 31.79 466 LEU A O 1
ATOM 3677 N N . ARG A 1 467 ? -15.293 66.642 13.012 1.00 34.36 467 ARG A N 1
ATOM 3678 C CA . ARG A 1 467 ? -15.920 65.330 12.952 1.00 38.08 467 ARG A CA 1
ATOM 3679 C C . ARG A 1 467 ? -16.621 65.106 11.616 1.00 38.72 467 ARG A C 1
ATOM 3680 O O . ARG A 1 467 ? -16.690 63.978 11.135 1.00 39.50 467 ARG A O 1
ATOM 3688 N N . GLU A 1 468 ? -17.133 66.180 11.018 1.00 39.16 468 GLU A N 1
ATOM 3689 C CA . GLU A 1 468 ? -17.825 66.083 9.734 1.00 39.74 468 GLU A CA 1
ATOM 3690 C C . GLU A 1 468 ? -16.853 65.880 8.574 1.00 39.85 468 GLU A C 1
ATOM 3691 O O . GLU A 1 468 ? -17.068 65.023 7.714 1.00 39.63 468 GLU A O 1
ATOM 3697 N N . SER A 1 469 ? -15.779 66.660 8.548 1.00 39.23 469 SER A N 1
ATOM 3698 C CA . SER A 1 469 ? -14.802 66.521 7.479 1.00 38.34 469 SER A CA 1
ATOM 3699 C C . SER A 1 469 ? -14.142 65.156 7.611 1.00 38.27 469 SER A C 1
ATOM 3700 O O . SER A 1 469 ? -13.826 64.511 6.616 1.00 38.00 469 SER A O 1
ATOM 3703 N N . LEU A 1 470 ? -13.942 64.712 8.847 1.00 38.58 470 LEU A N 1
ATOM 3704 C CA . LEU A 1 470 ? -13.319 63.422 9.081 1.00 38.70 470 LEU A CA 1
ATOM 3705 C C . LEU A 1 470 ? -14.316 62.320 8.776 1.00 41.88 470 LEU A C 1
ATOM 3706 O O . LEU A 1 470 ? -13.963 61.294 8.196 1.00 43.49 470 LEU A O 1
ATOM 3711 N N . TYR A 1 471 ? -15.570 62.529 9.152 1.00 44.43 471 TYR A N 1
ATOM 3712 C CA . TYR A 1 471 ? -16.577 61.519 8.883 1.00 47.09 471 TYR A CA 1
ATOM 3713 C C . TYR A 1 471 ? -16.727 61.293 7.377 1.00 46.04 471 TYR A C 1
ATOM 3714 O O . TYR A 1 471 ? -17.081 60.197 6.934 1.00 46.19 471 TYR A O 1
ATOM 3723 N N . ALA A 1 472 ? -16.448 62.337 6.602 1.00 45.13 472 ALA A N 1
ATOM 3724 C CA . ALA A 1 472 ? -16.566 62.290 5.147 1.00 42.95 472 ALA A CA 1
ATOM 3725 C C . ALA A 1 472 ? -15.574 61.349 4.468 1.00 42.11 472 ALA A C 1
ATOM 3726 O O . ALA A 1 472 ? -15.612 61.173 3.249 1.00 41.51 472 ALA A O 1
ATOM 3728 N N . ILE A 1 473 ? -14.679 60.751 5.245 1.00 40.92 473 ILE A N 1
ATOM 3729 C CA . ILE A 1 473 ? -13.713 59.836 4.664 1.00 39.43 473 ILE A CA 1
ATOM 3730 C C . ILE A 1 473 ? -13.673 58.511 5.412 1.00 40.69 473 ILE A C 1
ATOM 3731 O O . ILE A 1 473 ? -12.664 57.806 5.405 1.00 40.97 473 ILE A O 1
ATOM 3736 N N . ASN A 1 474 ? -14.786 58.185 6.057 1.00 41.32 474 ASN A N 1
ATOM 3737 C CA . ASN A 1 474 ? -14.925 56.933 6.788 1.00 43.52 474 ASN A CA 1
ATOM 3738 C C . ASN A 1 474 ? -13.913 56.705 7.896 1.00 42.93 474 ASN A C 1
ATOM 3739 O O . ASN A 1 474 ? -13.466 55.582 8.134 1.00 42.99 474 ASN A O 1
ATOM 3744 N N . VAL A 1 475 ? -13.553 57.790 8.565 1.00 43.26 475 VAL A N 1
ATOM 3745 C CA . VAL A 1 475 ? -12.639 57.738 9.686 1.00 43.32 475 VAL A CA 1
ATOM 3746 C C . VAL A 1 475 ? -13.483 58.178 10.867 1.00 44.91 475 VAL A C 1
ATOM 3747 O O . VAL A 1 475 ? -13.701 59.377 11.063 1.00 45.61 475 VAL A O 1
ATOM 3751 N N . SER A 1 476 ? -13.984 57.218 11.636 1.00 44.81 476 SER A N 1
ATOM 3752 C CA . SER A 1 476 ? -14.805 57.567 12.779 1.00 46.62 476 SER A CA 1
ATOM 3753 C C . SER A 1 476 ? -13.955 57.729 14.037 1.00 46.84 476 SER A C 1
ATOM 3754 O O . SER A 1 476 ? -13.012 56.965 14.282 1.00 46.01 476 SER A O 1
ATOM 3757 N N . LEU A 1 477 ? -14.294 58.747 14.818 1.00 46.26 477 LEU A N 1
ATOM 3758 C CA . LEU A 1 477 ? -13.581 59.052 16.046 1.00 46.23 477 LEU A CA 1
ATOM 3759 C C . LEU A 1 477 ? -14.370 58.564 17.253 1.00 46.45 477 LEU A C 1
ATOM 3760 O O . LEU A 1 477 ? -15.604 58.629 17.264 1.00 46.76 477 LEU A O 1
ATOM 3765 N N . PRO A 1 478 ? -13.665 58.079 18.289 1.00 45.85 478 PRO A N 1
ATOM 3766 C CA . PRO A 1 478 ? -14.306 57.583 19.509 1.00 45.51 478 PRO A CA 1
ATOM 3767 C C . PRO A 1 478 ? -15.235 58.649 20.081 1.00 45.44 478 PRO A C 1
ATOM 3768 O O . PRO A 1 478 ? -14.941 59.843 20.018 1.00 43.58 478 PRO A O 1
ATOM 3772 N N . ASP A 1 479 ? -16.358 58.213 20.636 1.00 46.43 479 ASP A N 1
ATOM 3773 C CA . ASP A 1 479 ? -17.328 59.142 21.203 1.00 46.83 479 ASP A CA 1
ATOM 3774 C C . ASP A 1 479 ? -17.220 59.269 22.717 1.00 44.80 479 ASP A C 1
ATOM 3775 O O . ASP A 1 479 ? -17.777 60.198 23.295 1.00 42.84 479 ASP A O 1
ATOM 3780 N N . PHE A 1 480 ? -16.498 58.345 23.351 1.00 44.36 480 PHE A N 1
ATOM 3781 C CA . PHE A 1 480 ? -16.348 58.359 24.809 1.00 45.54 480 PHE A CA 1
ATOM 3782 C C . PHE A 1 480 ? -17.732 58.534 25.438 1.00 46.47 480 PHE A C 1
ATOM 3783 O O . PHE A 1 480 ? -17.945 59.424 26.270 1.00 47.10 480 PHE A O 1
ATOM 3791 N N . LYS A 1 481 ? -18.670 57.684 25.031 1.00 46.89 481 LYS A N 1
ATOM 3792 C CA . LYS A 1 481 ? -20.036 57.761 25.533 1.00 48.26 481 LYS A CA 1
ATOM 3793 C C . LYS A 1 481 ? -20.125 57.642 27.054 1.00 47.73 481 LYS A C 1
ATOM 3794 O O . LYS A 1 481 ? -19.644 56.672 27.639 1.00 47.25 481 LYS A O 1
ATOM 3800 N N . GLY A 1 482 ? -20.728 58.641 27.691 1.00 47.33 482 GLY A N 1
ATOM 3801 C CA . GLY A 1 482 ? -20.872 58.593 29.131 1.00 47.54 482 GLY A CA 1
ATOM 3802 C C . GLY A 1 482 ? -19.921 59.427 29.969 1.00 48.07 482 GLY A C 1
ATOM 3803 O O . GLY A 1 482 ? -20.056 59.440 31.191 1.00 48.42 482 GLY A O 1
ATOM 3804 N N . LEU A 1 483 ? -18.966 60.116 29.347 1.00 47.65 483 LEU A N 1
ATOM 3805 C CA . LEU A 1 483 ? -18.029 60.948 30.104 1.00 47.34 483 LEU A CA 1
ATOM 3806 C C . LEU A 1 483 ? -18.540 62.375 30.357 1.00 46.42 483 LEU A C 1
ATOM 3807 O O . LEU A 1 483 ? -18.821 63.121 29.419 1.00 46.50 483 LEU A O 1
ATOM 3812 N N . PRO A 1 484 ? -18.645 62.774 31.638 1.00 45.46 484 PRO A N 1
ATOM 3813 C CA . PRO A 1 484 ? -19.115 64.098 32.070 1.00 44.21 484 PRO A CA 1
ATOM 3814 C C . PRO A 1 484 ? -18.209 65.267 31.677 1.00 42.74 484 PRO A C 1
ATOM 3815 O O . PRO A 1 484 ? -17.983 66.178 32.479 1.00 42.79 484 PRO A O 1
ATOM 3819 N N . VAL A 1 485 ? -17.691 65.250 30.456 1.00 39.87 485 VAL A N 1
ATOM 3820 C CA . VAL A 1 485 ? -16.821 66.330 30.019 1.00 36.94 485 VAL A CA 1
ATOM 3821 C C . VAL A 1 485 ? -17.441 67.106 28.869 1.00 36.32 485 VAL A C 1
ATOM 3822 O O . VAL A 1 485 ? -18.272 66.580 28.122 1.00 35.37 485 VAL A O 1
ATOM 3826 N N . LYS A 1 486 ? -17.041 68.365 28.737 1.00 34.77 486 LYS A N 1
ATOM 3827 C CA . LYS A 1 486 ? -17.535 69.200 27.654 1.00 34.37 486 LYS A CA 1
ATOM 3828 C C . LYS A 1 486 ? -16.842 68.746 26.357 1.00 34.34 486 LYS A C 1
ATOM 3829 O O . LYS A 1 486 ? -15.652 68.997 26.148 1.00 34.46 486 LYS A O 1
ATOM 3835 N N . ALA A 1 487 ? -17.589 68.065 25.495 1.00 33.89 487 ALA A N 1
ATOM 3836 C CA . ALA A 1 487 ? -17.044 67.566 24.237 1.00 32.36 487 ALA A CA 1
ATOM 3837 C C . ALA A 1 487 ? -16.508 68.682 23.345 1.00 31.51 487 ALA A C 1
ATOM 3838 O O . ALA A 1 487 ? -15.524 68.492 22.627 1.00 30.14 487 ALA A O 1
ATOM 3840 N N . ALA A 1 488 ? -17.153 69.845 23.394 1.00 30.83 488 ALA A N 1
ATOM 3841 C CA . ALA A 1 488 ? -16.731 70.968 22.565 1.00 30.39 488 ALA A CA 1
ATOM 3842 C C . ALA A 1 488 ? -15.452 71.622 23.071 1.00 29.40 488 ALA A C 1
ATOM 3843 O O . ALA A 1 488 ? -15.390 72.836 23.245 1.00 30.13 488 ALA A O 1
ATOM 3845 N N . THR A 1 489 ? -14.430 70.811 23.304 1.00 28.28 489 THR A N 1
ATOM 3846 C CA . THR A 1 489 ? -13.150 71.326 23.764 1.00 28.53 489 THR A CA 1
ATOM 3847 C C . THR A 1 489 ? -12.035 70.638 22.987 1.00 28.33 489 THR A C 1
ATOM 3848 O O . THR A 1 489 ? -12.140 69.454 22.649 1.00 28.83 489 THR A O 1
ATOM 3852 N N . LYS A 1 490 ? -10.966 71.373 22.707 1.00 26.91 490 LYS A N 1
ATOM 3853 C CA . LYS A 1 490 ? -9.842 70.796 21.991 1.00 24.93 490 LYS A CA 1
ATOM 3854 C C . LYS A 1 490 ? -9.250 69.626 22.792 1.00 24.97 490 LYS A C 1
ATOM 3855 O O . LYS A 1 490 ? -8.668 68.707 22.218 1.00 25.77 490 LYS A O 1
ATOM 3861 N N . ILE A 1 491 ? -9.425 69.653 24.113 1.00 23.63 491 ILE A N 1
ATOM 3862 C CA . ILE A 1 491 ? -8.959 68.574 24.976 1.00 22.01 491 ILE A CA 1
ATOM 3863 C C . ILE A 1 491 ? -9.676 67.294 24.521 1.00 23.56 491 ILE A C 1
ATOM 3864 O O . ILE A 1 491 ? -9.055 66.243 24.338 1.00 24.06 491 ILE A O 1
ATOM 3869 N N . PHE A 1 492 ? -10.988 67.392 24.334 1.00 24.13 492 PHE A N 1
ATOM 3870 C CA . PHE A 1 492 ? -11.771 66.255 23.877 1.00 24.86 492 PHE A CA 1
ATOM 3871 C C . PHE A 1 492 ? -11.266 65.867 22.484 1.00 24.19 492 PHE A C 1
ATOM 3872 O O . PHE A 1 492 ? -11.086 64.690 22.173 1.00 24.74 492 PHE A O 1
ATOM 3880 N N . GLN A 1 493 ? -11.042 66.868 21.643 1.00 23.63 493 GLN A N 1
ATOM 3881 C CA . GLN A 1 493 ? -10.537 66.620 20.300 1.00 23.53 493 GLN A CA 1
ATOM 3882 C C . GLN A 1 493 ? -9.236 65.825 20.346 1.00 22.94 493 GLN A C 1
ATOM 3883 O O . GLN A 1 493 ? -9.039 64.898 19.563 1.00 22.62 493 GLN A O 1
ATOM 3889 N N . ALA A 1 494 ? -8.348 66.199 21.265 1.00 23.20 494 ALA A N 1
ATOM 3890 C CA . ALA A 1 494 ? -7.061 65.532 21.401 1.00 23.69 494 ALA A CA 1
ATOM 3891 C C . ALA A 1 494 ? -7.286 64.071 21.738 1.00 24.78 494 ALA A C 1
ATOM 3892 O O . ALA A 1 494 ? -6.643 63.179 21.180 1.00 24.77 494 ALA A O 1
ATOM 3894 N N . ALA A 1 495 ? -8.205 63.832 22.662 1.00 25.30 495 ALA A N 1
ATOM 3895 C CA . ALA A 1 495 ? -8.521 62.474 23.063 1.00 26.15 495 ALA A CA 1
ATOM 3896 C C . ALA A 1 495 ? -8.985 61.645 21.866 1.00 25.46 495 ALA A C 1
ATOM 3897 O O . ALA A 1 495 ? -8.578 60.493 21.719 1.00 26.50 495 ALA A O 1
ATOM 3899 N N . GLN A 1 496 ? -9.827 62.224 21.013 1.00 24.32 496 GLN A N 1
ATOM 3900 C CA . GLN A 1 496 ? -10.330 61.499 19.843 1.00 24.37 496 GLN A CA 1
ATOM 3901 C C . GLN A 1 496 ? -9.274 61.210 18.767 1.00 24.57 496 GLN A C 1
ATOM 3902 O O . GLN A 1 496 ? -9.313 60.170 18.104 1.00 23.42 496 GLN A O 1
ATOM 3908 N N . LEU A 1 497 ? -8.330 62.126 18.597 1.00 25.27 497 LEU A N 1
ATOM 3909 C CA . LEU A 1 497 ? -7.315 61.981 17.565 1.00 25.76 497 LEU A CA 1
ATOM 3910 C C . LEU A 1 497 ? -6.097 61.190 18.003 1.00 25.80 497 LEU A C 1
ATOM 3911 O O . LEU A 1 497 ? -5.417 60.578 17.189 1.00 25.23 497 LEU A O 1
ATOM 3916 N N . ALA A 1 498 ? -5.848 61.196 19.302 1.00 27.60 498 ALA A N 1
ATOM 3917 C CA . ALA A 1 498 ? -4.706 60.516 19.907 1.00 28.82 498 ALA A CA 1
ATOM 3918 C C . ALA A 1 498 ? -4.042 59.345 19.171 1.00 30.17 498 ALA A C 1
ATOM 3919 O O . ALA A 1 498 ? -2.821 59.323 19.024 1.00 30.46 498 ALA A O 1
ATOM 3921 N N . ASN A 1 499 ? -4.812 58.370 18.703 1.00 30.49 499 ASN A N 1
ATOM 3922 C CA . ASN A 1 499 ? -4.173 57.221 18.063 1.00 32.55 499 ASN A CA 1
ATOM 3923 C C . ASN A 1 499 ? -4.382 57.081 16.560 1.00 32.50 499 ASN A C 1
ATOM 3924 O O . ASN A 1 499 ? -4.600 55.978 16.054 1.00 33.83 499 ASN A O 1
ATOM 3929 N N . LEU A 1 500 ? -4.304 58.189 15.841 1.00 31.20 500 LEU A N 1
ATOM 3930 C CA . LEU A 1 500 ? -4.490 58.144 14.404 1.00 30.80 500 LEU A CA 1
ATOM 3931 C C . LEU A 1 500 ? -3.287 58.764 13.722 1.00 31.75 500 LEU A C 1
ATOM 3932 O O . LEU A 1 500 ? -2.748 59.774 14.185 1.00 33.20 500 LEU A O 1
ATOM 3937 N N . PRO A 1 501 ? -2.810 58.138 12.641 1.00 31.55 501 PRO A N 1
ATOM 3938 C CA . PRO A 1 501 ? -1.651 58.712 11.953 1.00 31.05 501 PRO A CA 1
ATOM 3939 C C . PRO A 1 501 ? -2.050 60.018 11.284 1.00 31.21 501 PRO A C 1
ATOM 3940 O O . PRO A 1 501 ? -3.223 60.222 10.965 1.00 30.62 501 PRO A O 1
ATOM 3944 N N . PHE A 1 502 ? -1.073 60.898 11.096 1.00 31.14 502 PHE A N 1
ATOM 3945 C CA . PHE A 1 502 ? -1.296 62.185 10.460 1.00 31.15 502 PHE A CA 1
ATOM 3946 C C . PHE A 1 502 ? -2.133 62.022 9.203 1.00 32.84 502 PHE A C 1
ATOM 3947 O O . PHE A 1 502 ? -2.997 62.844 8.917 1.00 33.86 502 PHE A O 1
ATOM 3955 N N . SER A 1 503 ? -1.875 60.951 8.462 1.00 34.58 503 SER A N 1
ATOM 3956 C CA . SER A 1 503 ? -2.575 60.675 7.206 1.00 36.75 503 SER A CA 1
ATOM 3957 C C . SER A 1 503 ? -4.090 60.487 7.284 1.00 36.10 503 SER A C 1
ATOM 3958 O O . SER A 1 503 ? -4.795 60.744 6.308 1.00 37.65 503 SER A O 1
ATOM 3961 N N . HIS A 1 504 ? -4.594 60.040 8.425 1.00 35.40 504 HIS A N 1
ATOM 3962 C CA . HIS A 1 504 ? -6.031 59.822 8.585 1.00 34.97 504 HIS A CA 1
ATOM 3963 C C . HIS A 1 504 ? -6.801 61.088 8.914 1.00 34.11 504 HIS A C 1
ATOM 3964 O O . HIS A 1 504 ? -7.992 61.183 8.655 1.00 34.76 504 HIS A O 1
ATOM 3971 N N . THR A 1 505 ? -6.117 62.063 9.489 1.00 33.40 505 THR A N 1
ATOM 3972 C CA . THR A 1 505 ? -6.762 63.303 9.868 1.00 32.52 505 THR A CA 1
ATOM 3973 C C . THR A 1 505 ? -6.389 64.463 8.941 1.00 32.58 505 THR A C 1
ATOM 3974 O O . THR A 1 505 ? -6.902 65.568 9.085 1.00 33.23 505 THR A O 1
ATOM 3978 N N . SER A 1 506 ? -5.504 64.209 7.986 1.00 31.54 506 SER A N 1
ATOM 3979 C CA . SER A 1 506 ? -5.068 65.244 7.054 1.00 31.56 506 SER A CA 1
ATOM 3980 C C . SER A 1 506 ? -6.188 66.136 6.547 1.00 30.34 506 SER A C 1
ATOM 3981 O O . SER A 1 506 ? -6.083 67.362 6.608 1.00 30.01 506 SER A O 1
ATOM 3984 N N . VAL A 1 507 ? -7.258 65.526 6.039 1.00 27.91 507 VAL A N 1
ATOM 3985 C CA . VAL A 1 507 ? -8.361 66.306 5.490 1.00 27.47 507 VAL A CA 1
ATOM 3986 C C . VAL A 1 507 ? -8.987 67.276 6.480 1.00 25.24 507 VAL A C 1
ATOM 3987 O O . VAL A 1 507 ? -9.570 68.277 6.084 1.00 24.85 507 VAL A O 1
ATOM 3991 N N . ALA A 1 508 ? -8.859 66.987 7.767 1.00 24.01 508 ALA A N 1
ATOM 3992 C CA . ALA A 1 508 ? -9.431 67.858 8.782 1.00 23.33 508 ALA A CA 1
ATOM 3993 C C . ALA A 1 508 ? -8.793 69.238 8.726 1.00 22.10 508 ALA A C 1
ATOM 3994 O O . ALA A 1 508 ? -9.345 70.203 9.250 1.00 22.54 508 ALA A O 1
ATOM 3996 N N . ILE A 1 509 ? -7.635 69.332 8.079 1.00 21.13 509 ILE A N 1
ATOM 3997 C CA . ILE A 1 509 ? -6.936 70.606 7.974 1.00 19.69 509 ILE A CA 1
ATOM 3998 C C . ILE A 1 509 ? -7.720 71.594 7.128 1.00 20.08 509 ILE A C 1
ATOM 3999 O O . ILE A 1 509 ? -7.569 72.806 7.274 1.00 21.50 509 ILE A O 1
ATOM 4004 N N . LEU A 1 510 ? -8.592 71.075 6.275 1.00 21.41 510 LEU A N 1
ATOM 4005 C CA . LEU A 1 510 ? -9.412 71.920 5.415 1.00 20.99 510 LEU A CA 1
ATOM 4006 C C . LEU A 1 510 ? -10.862 72.059 5.892 1.00 20.78 510 LEU A C 1
ATOM 4007 O O . LEU A 1 510 ? -11.682 72.665 5.208 1.00 19.44 510 LEU A O 1
ATOM 4012 N N . ALA A 1 511 ? -11.186 71.515 7.063 1.00 20.31 511 ALA A N 1
ATOM 4013 C CA . ALA A 1 511 ? -12.557 71.615 7.576 1.00 21.26 511 ALA A CA 1
ATOM 4014 C C . ALA A 1 511 ? -12.977 73.044 7.969 1.00 23.09 511 ALA A C 1
ATOM 4015 O O . ALA A 1 511 ? -12.132 73.892 8.273 1.00 22.40 511 ALA A O 1
ATOM 4017 N N . ASP A 1 512 ? -14.289 73.296 7.966 1.00 24.46 512 ASP A N 1
ATOM 4018 C CA . ASP A 1 512 ? -14.840 74.601 8.344 1.00 24.43 512 ASP A CA 1
ATOM 4019 C C . ASP A 1 512 ? -14.371 75.035 9.738 1.00 24.99 512 ASP A C 1
ATOM 4020 O O . ASP A 1 512 ? -13.954 74.217 10.567 1.00 23.58 512 ASP A O 1
ATOM 4025 N N . THR A 1 513 ? -14.485 76.335 9.988 1.00 25.78 513 THR A N 1
ATOM 4026 C CA . THR A 1 513 ? -14.106 76.944 11.259 1.00 25.87 513 THR A CA 1
ATOM 4027 C C . THR A 1 513 ? -15.366 77.612 11.845 1.00 26.99 513 THR A C 1
ATOM 4028 O O . THR A 1 513 ? -16.050 78.373 11.157 1.00 26.99 513 THR A O 1
ATOM 4032 N N . SER A 1 514 ? -15.684 77.320 13.102 1.00 27.78 514 SER A N 1
ATOM 4033 C CA . SER A 1 514 ? -16.875 77.895 13.726 1.00 29.88 514 SER A CA 1
ATOM 4034 C C . SER A 1 514 ? -16.621 79.250 14.363 1.00 30.63 514 SER A C 1
ATOM 4035 O O . SER A 1 514 ? -15.768 79.387 15.235 1.00 31.44 514 SER A O 1
ATOM 4038 N N . MET A 1 515 ? -17.383 80.248 13.937 1.00 31.02 515 MET A N 1
ATOM 4039 C CA . MET A 1 515 ? -17.215 81.586 14.461 1.00 32.01 515 MET A CA 1
ATOM 4040 C C . MET A 1 515 ? -17.714 81.825 15.871 1.00 31.38 515 MET A C 1
ATOM 4041 O O . MET A 1 515 ? -18.823 81.442 16.221 1.00 32.12 515 MET A O 1
ATOM 4046 N N . GLY A 1 516 ? -16.874 82.485 16.664 1.00 31.21 516 GLY A N 1
ATOM 4047 C CA . GLY A 1 516 ? -17.209 82.839 18.031 1.00 29.97 516 GLY A CA 1
ATOM 4048 C C . GLY A 1 516 ? -17.320 84.354 18.048 1.00 30.10 516 GLY A C 1
ATOM 4049 O O . GLY A 1 516 ? -17.018 85.014 17.047 1.00 29.10 516 GLY A O 1
ATOM 4050 N N . LEU A 1 517 ? -17.738 84.924 19.168 1.00 28.70 517 LEU A N 1
ATOM 4051 C CA . LEU A 1 517 ? -17.892 86.364 19.220 1.00 27.36 517 LEU A CA 1
ATOM 4052 C C . LEU A 1 517 ? -17.626 86.908 20.599 1.00 27.57 517 LEU A C 1
ATOM 4053 O O . LEU A 1 517 ? -17.816 86.207 21.593 1.00 29.14 517 LEU A O 1
ATOM 4058 N N . ARG A 1 518 ? -17.186 88.162 20.654 1.00 26.07 518 ARG A N 1
ATOM 4059 C CA . ARG A 1 518 ? -16.924 88.829 21.914 1.00 25.59 518 ARG A CA 1
ATOM 4060 C C . ARG A 1 518 ? -17.135 90.318 21.709 1.00 23.85 518 ARG A C 1
ATOM 4061 O O . ARG A 1 518 ? -16.533 90.926 20.819 1.00 22.84 518 ARG A O 1
ATOM 4069 N N . ASN A 1 519 ? -18.007 90.904 22.521 1.00 20.38 519 ASN A N 1
ATOM 4070 C CA . ASN A 1 519 ? -18.295 92.320 22.395 1.00 18.28 519 ASN A CA 1
ATOM 4071 C C . ASN A 1 519 ? -17.242 93.203 23.079 1.00 18.00 519 ASN A C 1
ATOM 4072 O O . ASN A 1 519 ? -16.510 92.765 23.976 1.00 15.45 519 ASN A O 1
ATOM 4077 N N . GLN A 1 520 ? -17.161 94.452 22.638 1.00 17.40 520 GLN A N 1
ATOM 4078 C CA . GLN A 1 520 ? -16.159 95.371 23.163 1.00 17.59 520 GLN A CA 1
ATOM 4079 C C . GLN A 1 520 ? -16.708 96.741 23.523 1.00 15.58 520 GLN A C 1
ATOM 4080 O O . GLN A 1 520 ? -17.739 97.178 23.013 1.00 14.14 520 GLN A O 1
ATOM 4086 N N . VAL A 1 521 ? -16.002 97.431 24.397 1.00 13.83 521 VAL A N 1
ATOM 4087 C CA . VAL A 1 521 ? -16.413 98.767 24.740 1.00 13.71 521 VAL A CA 1
ATOM 4088 C C . VAL A 1 521 ? -15.876 99.683 23.634 1.00 15.32 521 VAL A C 1
ATOM 4089 O O . VAL A 1 521 ? -14.774 99.473 23.119 1.00 14.43 521 VAL A O 1
ATOM 4093 N N . GLN A 1 522 ? -16.668 100.675 23.244 1.00 16.33 522 GLN A N 1
ATOM 4094 C CA . GLN A 1 522 ? -16.250 101.630 22.217 1.00 18.46 522 GLN A CA 1
ATOM 4095 C C . GLN A 1 522 ? -15.679 101.027 20.946 1.00 20.08 522 GLN A C 1
ATOM 4096 O O . GLN A 1 522 ? -14.844 101.660 20.289 1.00 20.03 522 GLN A O 1
ATOM 4102 N N . ARG A 1 523 ? -16.135 99.830 20.583 1.00 21.16 523 ARG A N 1
ATOM 4103 C CA . ARG A 1 523 ? -15.632 99.160 19.385 1.00 21.21 523 ARG A CA 1
ATOM 4104 C C . ARG A 1 523 ? -16.601 98.104 18.854 1.00 20.18 523 ARG A C 1
ATOM 4105 O O . ARG A 1 523 ? -17.470 97.636 19.580 1.00 21.04 523 ARG A O 1
ATOM 4113 N N . ARG A 1 524 ? -16.451 97.741 17.584 1.00 19.68 524 ARG A N 1
ATOM 4114 C CA . ARG A 1 524 ? -17.293 96.728 16.966 1.00 20.75 524 ARG A CA 1
ATOM 4115 C C . ARG A 1 524 ? -16.921 95.380 17.584 1.00 20.79 524 ARG A C 1
ATOM 4116 O O . ARG A 1 524 ? -15.869 95.251 18.203 1.00 20.80 524 ARG A O 1
ATOM 4124 N N . PRO A 1 525 ? -17.779 94.360 17.434 1.00 20.85 525 PRO A N 1
ATOM 4125 C CA . PRO A 1 525 ? -17.476 93.040 18.005 1.00 23.10 525 PRO A CA 1
ATOM 4126 C C . PRO A 1 525 ? -16.251 92.354 17.395 1.00 25.76 525 PRO A C 1
ATOM 4127 O O . PRO A 1 525 ? -15.967 92.491 16.208 1.00 25.20 525 PRO A O 1
ATOM 4131 N N . ARG A 1 526 ? -15.538 91.606 18.228 1.00 30.08 526 ARG A N 1
ATOM 4132 C CA . ARG A 1 526 ? -14.349 90.868 17.814 1.00 32.15 526 ARG A CA 1
ATOM 4133 C C . ARG A 1 526 ? -14.778 89.437 17.468 1.00 32.51 526 ARG A C 1
ATOM 4134 O O . ARG A 1 526 ? -15.431 88.761 18.269 1.00 30.92 526 ARG A O 1
ATOM 4142 N N . SER A 1 527 ? -14.423 88.986 16.270 1.00 33.63 527 SER A N 1
ATOM 4143 C CA . SER A 1 527 ? -14.776 87.642 15.828 1.00 34.88 527 SER A CA 1
ATOM 4144 C C . SER A 1 527 ? -13.754 86.633 16.337 1.00 34.99 527 SER A C 1
ATOM 4145 O O . SER A 1 527 ? -12.559 86.929 16.407 1.00 35.32 527 SER A O 1
ATOM 4148 N N . ILE A 1 528 ? -14.224 85.442 16.692 1.00 34.76 528 ILE A N 1
ATOM 4149 C CA . ILE A 1 528 ? -13.340 84.398 17.202 1.00 35.10 528 ILE A CA 1
ATOM 4150 C C . ILE A 1 528 ? -13.332 83.163 16.300 1.00 34.92 528 ILE A C 1
ATOM 4151 O O . ILE A 1 528 ? -14.248 82.351 16.349 1.00 33.51 528 ILE A O 1
ATOM 4156 N N . MET A 1 529 ? -12.297 83.028 15.474 1.00 35.04 529 MET A N 1
ATOM 4157 C CA . MET A 1 529 ? -12.202 81.884 14.574 1.00 34.99 529 MET A CA 1
ATOM 4158 C C . MET A 1 529 ? -11.142 80.915 15.081 1.00 32.37 529 MET A C 1
ATOM 4159 O O . MET A 1 529 ? -9.966 81.036 14.748 1.00 32.62 529 MET A O 1
ATOM 4164 N N . PRO A 1 530 ? -11.553 79.931 15.893 1.00 29.65 530 PRO A N 1
ATOM 4165 C CA . PRO A 1 530 ? -10.707 78.901 16.500 1.00 26.59 530 PRO A CA 1
ATOM 4166 C C . PRO A 1 530 ? -10.476 77.664 15.633 1.00 25.54 530 PRO A C 1
ATOM 4167 O O . PRO A 1 530 ? -11.399 76.882 15.376 1.00 25.39 530 PRO A O 1
ATOM 4171 N N . LEU A 1 531 ? -9.234 77.480 15.204 1.00 23.02 531 LEU A N 1
ATOM 4172 C CA . LEU A 1 531 ? -8.866 76.335 14.380 1.00 20.47 531 LEU A CA 1
ATOM 4173 C C . LEU A 1 531 ? -8.960 75.020 15.159 1.00 18.58 531 LEU A C 1
ATOM 4174 O O . LEU A 1 531 ? -9.032 75.023 16.393 1.00 17.62 531 LEU A O 1
ATOM 4179 N N . ASN A 1 532 ? -8.974 73.896 14.445 1.00 16.85 532 ASN A N 1
ATOM 4180 C CA . ASN A 1 532 ? -9.038 72.604 15.125 1.00 16.24 532 ASN A CA 1
ATOM 4181 C C . ASN A 1 532 ? -7.633 72.064 15.410 1.00 15.45 532 ASN A C 1
ATOM 4182 O O . ASN A 1 532 ? -6.632 72.573 14.889 1.00 12.60 532 ASN A O 1
ATOM 4187 N N . VAL A 1 533 ? -7.566 71.024 16.233 1.00 15.03 533 VAL A N 1
ATOM 4188 C CA . VAL A 1 533 ? -6.282 70.446 16.594 1.00 14.66 533 VAL A CA 1
ATOM 4189 C C . VAL A 1 533 ? -5.383 70.126 15.388 1.00 15.46 533 VAL A C 1
ATOM 4190 O O . VAL A 1 533 ? -4.219 70.536 15.361 1.00 15.76 533 VAL A O 1
ATOM 4194 N N . PRO A 1 534 ? -5.896 69.390 14.377 1.00 14.85 534 PRO A N 1
ATOM 4195 C CA . PRO A 1 534 ? -5.023 69.091 13.227 1.00 15.08 534 PRO A CA 1
ATOM 4196 C C . PRO A 1 534 ? -4.528 70.362 12.530 1.00 16.72 534 PRO A C 1
ATOM 4197 O O . PRO A 1 534 ? -3.400 70.406 12.043 1.00 19.65 534 PRO A O 1
ATOM 4201 N N . GLN A 1 535 ? -5.370 71.390 12.475 1.00 17.09 535 GLN A N 1
ATOM 4202 C CA . GLN A 1 535 ? -4.979 72.653 11.847 1.00 18.97 535 GLN A CA 1
ATOM 4203 C C . GLN A 1 535 ? -3.885 73.345 12.668 1.00 19.03 535 GLN A C 1
ATOM 4204 O O . GLN A 1 535 ? -2.880 73.811 12.128 1.00 21.14 535 GLN A O 1
ATOM 4210 N N . GLN A 1 536 ? -4.078 73.410 13.978 1.00 17.92 536 GLN A N 1
ATOM 4211 C CA . GLN A 1 536 ? -3.091 74.041 14.836 1.00 17.43 536 GLN A CA 1
ATOM 4212 C C . GLN A 1 536 ? -1.764 73.308 14.724 1.00 17.34 536 GLN A C 1
ATOM 4213 O O . GLN A 1 536 ? -0.708 73.930 14.604 1.00 17.55 536 GLN A O 1
ATOM 4219 N N . GLN A 1 537 ? -1.823 71.982 14.747 1.00 17.24 537 GLN A N 1
ATOM 4220 C CA . GLN A 1 537 ? -0.611 71.171 14.664 1.00 17.28 537 GLN A CA 1
ATOM 4221 C C . GLN A 1 537 ? 0.216 71.585 13.453 1.00 16.86 537 GLN A C 1
ATOM 4222 O O . GLN A 1 537 ? 1.418 71.875 13.552 1.00 15.59 537 GLN A O 1
ATOM 4228 N N . VAL A 1 538 ? -0.459 71.631 12.314 1.00 16.25 538 VAL A N 1
ATOM 4229 C CA . VAL A 1 538 ? 0.165 71.967 11.052 1.00 15.82 538 VAL A CA 1
ATOM 4230 C C . VAL A 1 538 ? 0.649 73.423 10.985 1.00 16.85 538 VAL A C 1
ATOM 4231 O O . VAL A 1 538 ? 1.511 73.755 10.169 1.00 15.66 538 VAL A O 1
ATOM 4235 N N . SER A 1 539 ? 0.114 74.277 11.861 1.00 15.91 539 SER A N 1
ATOM 4236 C CA . SER A 1 539 ? 0.497 75.692 11.907 1.00 15.64 539 SER A CA 1
ATOM 4237 C C . SER A 1 539 ? 1.816 75.958 12.657 1.00 15.00 539 SER A C 1
ATOM 4238 O O . SER A 1 539 ? 2.347 77.072 12.616 1.00 15.20 539 SER A O 1
ATOM 4241 N N . ALA A 1 540 ? 2.345 74.941 13.329 1.00 12.14 540 ALA A N 1
ATOM 4242 C CA . ALA A 1 540 ? 3.561 75.095 14.118 1.00 13.27 540 ALA A CA 1
ATOM 4243 C C . ALA A 1 540 ? 4.742 75.810 13.461 1.00 14.28 540 ALA A C 1
ATOM 4244 O O . ALA A 1 540 ? 5.359 76.693 14.072 1.00 13.70 540 ALA A O 1
ATOM 4246 N N . PRO A 1 541 ? 5.084 75.433 12.220 1.00 13.38 541 PRO A N 1
ATOM 4247 C CA . PRO A 1 541 ? 6.213 76.068 11.527 1.00 14.93 541 PRO A CA 1
ATOM 4248 C C . PRO A 1 541 ? 6.050 77.581 11.379 1.00 14.04 541 PRO A C 1
ATOM 4249 O O . PRO A 1 541 ? 6.982 78.346 11.575 1.00 14.64 541 PRO A O 1
ATOM 4253 N N . HIS A 1 542 ? 4.844 77.987 11.028 1.00 14.22 542 HIS A N 1
ATOM 4254 C CA . HIS A 1 542 ? 4.489 79.380 10.851 1.00 13.41 542 HIS A CA 1
ATOM 4255 C C . HIS A 1 542 ? 4.700 80.088 12.199 1.00 12.83 542 HIS A C 1
ATOM 4256 O O . HIS A 1 542 ? 5.408 81.102 12.302 1.00 12.32 542 HIS A O 1
ATOM 4263 N N . THR A 1 543 ? 4.101 79.525 13.235 1.00 12.24 543 THR A N 1
ATOM 4264 C CA . THR A 1 543 ? 4.195 80.083 14.572 1.00 13.12 543 THR A CA 1
ATOM 4265 C C . THR A 1 543 ? 5.626 80.156 15.125 1.00 13.15 543 THR A C 1
ATOM 4266 O O . THR A 1 543 ? 6.041 81.185 15.671 1.00 11.61 543 THR A O 1
ATOM 4270 N N . LEU A 1 544 ? 6.368 79.062 14.984 1.00 12.25 544 LEU A N 1
ATOM 4271 C CA . LEU A 1 544 ? 7.735 78.987 15.489 1.00 13.50 544 LEU A CA 1
ATOM 4272 C C . LEU A 1 544 ? 8.648 80.007 14.846 1.00 13.80 544 LEU A C 1
ATOM 4273 O O . LEU A 1 544 ? 9.413 80.679 15.538 1.00 14.10 544 LEU A O 1
ATOM 4278 N N . THR A 1 545 ? 8.569 80.123 13.525 1.00 13.87 545 THR A N 1
ATOM 4279 C CA . THR A 1 545 ? 9.401 81.081 12.817 1.00 14.85 545 THR A CA 1
ATOM 4280 C C . THR A 1 545 ? 9.035 82.495 13.270 1.00 15.07 545 THR A C 1
ATOM 4281 O O . THR A 1 545 ? 9.905 83.358 13.424 1.00 15.26 545 THR A O 1
ATOM 4285 N N . ALA A 1 546 ? 7.746 82.725 13.498 1.00 15.43 546 ALA A N 1
ATOM 4286 C CA . ALA A 1 546 ? 7.280 84.033 13.949 1.00 14.66 546 ALA A CA 1
ATOM 4287 C C . ALA A 1 546 ? 7.875 84.352 15.326 1.00 13.82 546 ALA A C 1
ATOM 4288 O O . ALA A 1 546 ? 8.376 85.446 15.549 1.00 14.35 546 ALA A O 1
ATOM 4290 N N . ASP A 1 547 ? 7.831 83.394 16.245 1.00 14.27 547 ASP A N 1
ATOM 4291 C CA . ASP A 1 547 ? 8.397 83.618 17.574 1.00 14.83 547 ASP A CA 1
ATOM 4292 C C . ASP A 1 547 ? 9.885 83.939 17.490 1.00 14.41 547 ASP A C 1
ATOM 4293 O O . ASP A 1 547 ? 10.389 84.822 18.196 1.00 14.73 547 ASP A O 1
ATOM 4298 N N . TYR A 1 548 ? 10.586 83.210 16.629 1.00 14.62 548 TYR A N 1
ATOM 4299 C CA . TYR A 1 548 ? 12.017 83.412 16.457 1.00 14.69 548 TYR A CA 1
ATOM 4300 C C . TYR A 1 548 ? 12.309 84.860 16.054 1.00 15.22 548 TYR A C 1
ATOM 4301 O O . TYR A 1 548 ? 13.233 85.495 16.583 1.00 14.90 548 TYR A O 1
ATOM 4310 N N . ILE A 1 549 ? 11.516 85.367 15.113 1.00 12.20 549 ILE A N 1
ATOM 4311 C CA . ILE A 1 549 ? 11.664 86.723 14.636 1.00 10.77 549 ILE A CA 1
ATOM 4312 C C . ILE A 1 549 ? 11.407 87.700 15.774 1.00 13.51 549 ILE A C 1
ATOM 4313 O O . ILE A 1 549 ? 12.178 88.647 15.968 1.00 13.88 549 ILE A O 1
ATOM 4318 N N . ASN A 1 550 ? 10.335 87.467 16.533 1.00 13.46 550 ASN A N 1
ATOM 4319 C CA . ASN A 1 550 ? 9.987 88.353 17.638 1.00 16.06 550 ASN A CA 1
ATOM 4320 C C . ASN A 1 550 ? 10.946 88.244 18.807 1.00 18.20 550 ASN A C 1
ATOM 4321 O O . ASN A 1 550 ? 11.021 89.150 19.650 1.00 18.68 550 ASN A O 1
ATOM 4326 N N . TYR A 1 551 ? 11.671 87.137 18.879 1.00 20.30 551 TYR A N 1
ATOM 4327 C CA . TYR A 1 551 ? 12.611 86.981 19.968 1.00 24.47 551 TYR A CA 1
ATOM 4328 C C . TYR A 1 551 ? 14.004 87.506 19.620 1.00 23.99 551 TYR A C 1
ATOM 4329 O O . TYR A 1 551 ? 14.661 88.111 20.455 1.00 23.54 551 TYR A O 1
ATOM 4338 N N . HIS A 1 552 ? 14.442 87.294 18.386 1.00 25.13 552 HIS A N 1
ATOM 4339 C CA . HIS A 1 552 ? 15.790 87.705 17.984 1.00 25.92 552 HIS A CA 1
ATOM 4340 C C . HIS A 1 552 ? 15.905 88.879 17.021 1.00 25.91 552 HIS A C 1
ATOM 4341 O O . HIS A 1 552 ? 16.923 89.571 17.006 1.00 25.73 552 HIS A O 1
ATOM 4348 N N . MET A 1 553 ? 14.868 89.122 16.231 1.00 25.43 553 MET A N 1
ATOM 4349 C CA . MET A 1 553 ? 14.964 90.164 15.224 1.00 24.07 553 MET A CA 1
ATOM 4350 C C . MET A 1 553 ? 14.274 91.493 15.414 1.00 23.10 553 MET A C 1
ATOM 4351 O O . MET A 1 553 ? 14.603 92.442 14.707 1.00 22.68 553 MET A O 1
ATOM 4356 N N . ASN A 1 554 ? 13.322 91.585 16.339 1.00 23.33 554 ASN A N 1
ATOM 4357 C CA . ASN A 1 554 ? 12.643 92.865 16.552 1.00 21.63 554 ASN A CA 1
ATOM 4358 C C . ASN A 1 554 ? 12.420 93.237 18.001 1.00 20.85 554 ASN A C 1
ATOM 4359 O O . ASN A 1 554 ? 12.745 92.494 18.926 1.00 22.21 554 ASN A O 1
ATOM 4364 N N . LEU A 1 555 ? 11.838 94.411 18.168 1.00 20.06 555 LEU A N 1
ATOM 4365 C CA . LEU A 1 555 ? 11.523 94.966 19.461 1.00 20.10 555 LEU A CA 1
ATOM 4366 C C . LEU A 1 555 ? 10.007 94.809 19.642 1.00 19.94 555 LEU A C 1
ATOM 4367 O O . LEU A 1 555 ? 9.240 95.676 19.230 1.00 22.93 555 LEU A O 1
ATOM 4372 N N . SER A 1 556 ? 9.575 93.706 20.250 1.00 20.17 556 SER A N 1
ATOM 4373 C CA . SER A 1 556 ? 8.140 93.443 20.442 1.00 22.02 556 SER A CA 1
ATOM 4374 C C . SER A 1 556 ? 7.751 93.002 21.854 1.00 22.50 556 SER A C 1
ATOM 4375 O O . SER A 1 556 ? 8.607 92.644 22.643 1.00 22.77 556 SER A O 1
ATOM 4378 N N . PRO A 1 557 ? 6.449 93.071 22.199 1.00 25.94 557 PRO A N 1
ATOM 4379 C CA . PRO A 1 557 ? 6.003 92.651 23.522 1.00 27.81 557 PRO A CA 1
ATOM 4380 C C . PRO A 1 557 ? 4.970 91.529 23.335 1.00 30.13 557 PRO A C 1
ATOM 4381 O O . PRO A 1 557 ? 4.525 91.243 22.212 1.00 29.80 557 PRO A O 1
ATOM 4385 N N . THR A 1 558 ? 4.613 90.890 24.443 1.00 33.28 558 THR A N 1
ATOM 4386 C CA . THR A 1 558 ? 3.630 89.822 24.446 1.00 35.93 558 THR A CA 1
ATOM 4387 C C . THR A 1 558 ? 2.722 90.138 25.628 1.00 37.71 558 THR A C 1
ATOM 4388 O O . THR A 1 558 ? 2.698 89.417 26.622 1.00 40.01 558 THR A O 1
ATOM 4392 N N . SER A 1 559 ? 1.983 91.234 25.508 1.00 39.66 559 SER A N 1
ATOM 4393 C CA . SER A 1 559 ? 1.088 91.704 26.558 1.00 40.82 559 SER A CA 1
ATOM 4394 C C . SER A 1 559 ? -0.294 91.043 26.633 1.00 42.55 559 SER A C 1
ATOM 4395 O O . SER A 1 559 ? -0.798 90.480 25.654 1.00 42.63 559 SER A O 1
ATOM 4398 N N . GLY A 1 560 ? -0.892 91.121 27.819 1.00 43.65 560 GLY A N 1
ATOM 4399 C CA . GLY A 1 560 ? -2.209 90.558 28.037 1.00 46.49 560 GLY A CA 1
ATOM 4400 C C . GLY A 1 560 ? -3.281 91.636 27.986 1.00 48.47 560 GLY A C 1
ATOM 4401 O O . GLY A 1 560 ? -3.345 92.409 27.030 1.00 50.14 560 GLY A O 1
ATOM 4402 N N . SER A 1 561 ? -4.113 91.704 29.020 1.00 49.36 561 SER A N 1
ATOM 4403 C CA . SER A 1 561 ? -5.186 92.692 29.070 1.00 49.48 561 SER A CA 1
ATOM 4404 C C . SER A 1 561 ? -5.107 93.590 30.310 1.00 49.87 561 SER A C 1
ATOM 4405 O O . SER A 1 561 ? -5.781 94.620 30.382 1.00 49.18 561 SER A O 1
ATOM 4408 N N . ALA A 1 562 ? -4.280 93.201 31.278 1.00 50.01 562 ALA A N 1
ATOM 4409 C CA . ALA A 1 562 ? -4.121 93.970 32.513 1.00 50.05 562 ALA A CA 1
ATOM 4410 C C . ALA A 1 562 ? -3.091 95.090 32.367 1.00 49.85 562 ALA A C 1
ATOM 4411 O O . ALA A 1 562 ? -2.083 94.930 31.681 1.00 48.92 562 ALA A O 1
ATOM 4413 N N . VAL A 1 563 ? -3.352 96.220 33.018 1.00 50.07 563 VAL A N 1
ATOM 4414 C CA . VAL A 1 563 ? -2.447 97.367 32.967 1.00 50.34 563 VAL A CA 1
ATOM 4415 C C . VAL A 1 563 ? -1.053 96.950 33.438 1.00 50.11 563 VAL A C 1
ATOM 4416 O O . VAL A 1 563 ? -0.042 97.399 32.900 1.00 49.56 563 VAL A O 1
ATOM 4420 N N . ILE A 1 564 ? -1.021 96.078 34.442 1.00 50.18 564 ILE A N 1
ATOM 4421 C CA . ILE A 1 564 ? 0.222 95.577 35.032 1.00 49.75 564 ILE A CA 1
ATOM 4422 C C . ILE A 1 564 ? 1.201 94.932 34.045 1.00 48.31 564 ILE A C 1
ATOM 4423 O O . ILE A 1 564 ? 2.412 94.911 34.281 1.00 47.71 564 ILE A O 1
ATOM 4428 N N . GLU A 1 565 ? 0.680 94.408 32.943 1.00 45.91 565 GLU A N 1
ATOM 4429 C CA . GLU A 1 565 ? 1.526 93.754 31.961 1.00 44.04 565 GLU A CA 1
ATOM 4430 C C . GLU A 1 565 ? 1.650 94.479 30.634 1.00 41.07 565 GLU A C 1
ATOM 4431 O O . GLU A 1 565 ? 2.120 93.904 29.663 1.00 40.70 565 GLU A O 1
ATOM 4437 N N . LYS A 1 566 ? 1.248 95.743 30.588 1.00 39.60 566 LYS A N 1
ATOM 4438 C CA . LYS A 1 566 ? 1.328 96.509 29.342 1.00 39.13 566 LYS A CA 1
ATOM 4439 C C . LYS A 1 566 ? 2.479 97.509 29.271 1.00 36.62 566 LYS A C 1
ATOM 4440 O O . LYS A 1 566 ? 2.332 98.597 28.722 1.00 36.56 566 LYS A O 1
ATOM 4446 N N . VAL A 1 567 ? 3.617 97.123 29.839 1.00 34.96 567 VAL A N 1
ATOM 4447 C CA . VAL A 1 567 ? 4.838 97.929 29.847 1.00 32.37 567 VAL A CA 1
ATOM 4448 C C . VAL A 1 567 ? 4.660 99.441 30.044 1.00 30.32 567 VAL A C 1
ATOM 4449 O O . VAL A 1 567 ? 5.119 100.243 29.226 1.00 30.26 567 VAL A O 1
ATOM 4453 N N . ILE A 1 568 ? 4.012 99.828 31.139 1.00 27.20 568 ILE A N 1
ATOM 4454 C CA . ILE A 1 568 ? 3.788 101.240 31.436 1.00 24.01 568 ILE A CA 1
ATOM 4455 C C . ILE A 1 568 ? 5.029 102.133 31.204 1.00 22.88 568 ILE A C 1
ATOM 4456 O O . ILE A 1 568 ? 4.920 103.201 30.598 1.00 22.69 568 ILE A O 1
ATOM 4461 N N . PRO A 1 569 ? 6.217 101.710 31.678 1.00 20.99 569 PRO A N 1
ATOM 4462 C CA . PRO A 1 569 ? 7.469 102.470 31.522 1.00 20.34 569 PRO A CA 1
ATOM 4463 C C . PRO A 1 569 ? 7.792 102.940 30.103 1.00 18.57 569 PRO A C 1
ATOM 4464 O O . PRO A 1 569 ? 8.261 104.058 29.906 1.00 17.08 569 PRO A O 1
ATOM 4468 N N . LEU A 1 570 ? 7.553 102.079 29.120 1.00 17.93 570 LEU A N 1
ATOM 4469 C CA . LEU A 1 570 ? 7.818 102.429 27.735 1.00 18.62 570 LEU A CA 1
ATOM 4470 C C . LEU A 1 570 ? 7.032 103.695 27.356 1.00 17.93 570 LEU A C 1
ATOM 4471 O O . LEU A 1 570 ? 7.589 104.659 26.831 1.00 16.49 570 LEU A O 1
ATOM 4476 N N . GLY A 1 571 ? 5.733 103.677 27.637 1.00 18.51 571 GLY A N 1
ATOM 4477 C CA . GLY A 1 571 ? 4.881 104.813 27.332 1.00 18.17 571 GLY A CA 1
ATOM 4478 C C . GLY A 1 571 ? 5.386 106.087 27.973 1.00 17.85 571 GLY A C 1
ATOM 4479 O O . GLY A 1 571 ? 5.382 107.145 27.347 1.00 19.95 571 GLY A O 1
ATOM 4480 N N . VAL A 1 572 ? 5.821 105.985 29.225 1.00 16.96 572 VAL A N 1
ATOM 4481 C CA . VAL A 1 572 ? 6.350 107.132 29.961 1.00 15.74 572 VAL A CA 1
ATOM 4482 C C . VAL A 1 572 ? 7.518 107.752 29.200 1.00 15.95 572 VAL A C 1
ATOM 4483 O O . VAL A 1 572 ? 7.579 108.967 29.018 1.00 15.16 572 VAL A O 1
ATOM 4487 N N . TYR A 1 573 ? 8.441 106.890 28.777 1.00 15.95 573 TYR A N 1
ATOM 4488 C CA . TYR A 1 573 ? 9.635 107.281 28.047 1.00 14.90 573 TYR A CA 1
ATOM 4489 C C . TYR A 1 573 ? 9.312 107.914 26.707 1.00 15.14 573 TYR A C 1
ATOM 4490 O O . TYR A 1 573 ? 9.814 108.996 26.371 1.00 13.44 573 TYR A O 1
ATOM 4499 N N . ALA A 1 574 ? 8.491 107.201 25.943 1.00 13.53 574 ALA A N 1
ATOM 4500 C CA . ALA A 1 574 ? 8.099 107.618 24.611 1.00 12.67 574 ALA A CA 1
ATOM 4501 C C . ALA A 1 574 ? 7.299 108.910 24.600 1.00 13.07 574 ALA A C 1
ATOM 4502 O O . ALA A 1 574 ? 7.333 109.659 23.623 1.00 12.70 574 ALA A O 1
ATOM 4504 N N . SER A 1 575 ? 6.582 109.182 25.683 1.00 12.54 575 SER A N 1
ATOM 4505 C CA . SER A 1 575 ? 5.775 110.385 25.710 1.00 13.09 575 SER A CA 1
ATOM 4506 C C . SER A 1 575 ? 6.462 111.589 26.379 1.00 15.10 575 SER A C 1
ATOM 4507 O O . SER A 1 575 ? 5.914 112.689 26.394 1.00 17.22 575 SER A O 1
ATOM 4510 N N . SER A 1 576 ? 7.663 111.395 26.905 1.00 14.92 576 SER A N 1
ATOM 4511 C CA . SER A 1 576 ? 8.349 112.495 27.569 1.00 16.90 576 SER A CA 1
ATOM 4512 C C . SER A 1 576 ? 9.185 113.386 26.681 1.00 16.63 576 SER A C 1
ATOM 4513 O O . SER A 1 576 ? 10.172 112.954 26.107 1.00 14.68 576 SER A O 1
ATOM 4516 N N . PRO A 1 577 ? 8.831 114.667 26.609 1.00 16.58 577 PRO A N 1
ATOM 4517 C CA . PRO A 1 577 ? 9.623 115.555 25.772 1.00 18.95 577 PRO A CA 1
ATOM 4518 C C . PRO A 1 577 ? 11.028 115.529 26.398 1.00 19.33 577 PRO A C 1
ATOM 4519 O O . PRO A 1 577 ? 11.193 115.434 27.605 1.00 19.91 577 PRO A O 1
ATOM 4523 N N . PRO A 1 578 ? 12.081 115.617 25.573 1.00 19.70 578 PRO A N 1
ATOM 4524 C CA . PRO A 1 578 ? 12.264 115.758 24.127 1.00 19.05 578 PRO A CA 1
ATOM 4525 C C . PRO A 1 578 ? 11.860 114.582 23.254 1.00 18.89 578 PRO A C 1
ATOM 4526 O O . PRO A 1 578 ? 11.804 114.743 22.038 1.00 18.08 578 PRO A O 1
ATOM 4530 N N . ASN A 1 579 ? 11.583 113.398 23.800 1.00 17.00 579 ASN A N 1
ATOM 4531 C CA . ASN A 1 579 ? 11.147 112.264 22.941 1.00 16.08 579 ASN A CA 1
ATOM 4532 C C . ASN A 1 579 ? 9.755 112.455 22.332 1.00 17.38 579 ASN A C 1
ATOM 4533 O O . ASN A 1 579 ? 8.970 113.245 22.839 1.00 15.00 579 ASN A O 1
ATOM 4538 N N . GLN A 1 580 ? 9.477 111.753 21.234 1.00 17.55 580 GLN A N 1
ATOM 4539 C CA . GLN A 1 580 ? 8.158 111.822 20.601 1.00 18.99 580 GLN A CA 1
ATOM 4540 C C . GLN A 1 580 ? 7.764 110.431 20.101 1.00 19.73 580 GLN A C 1
ATOM 4541 O O . GLN A 1 580 ? 8.630 109.595 19.825 1.00 21.35 580 GLN A O 1
ATOM 4547 N N . SER A 1 581 ? 6.466 110.174 19.989 1.00 18.96 581 SER A N 1
ATOM 4548 C CA . SER A 1 581 ? 6.016 108.876 19.519 1.00 19.86 581 SER A CA 1
ATOM 4549 C C . SER A 1 581 ? 4.871 109.010 18.538 1.00 19.85 581 SER A C 1
ATOM 4550 O O . SER A 1 581 ? 4.008 109.873 18.680 1.00 20.01 581 SER A O 1
ATOM 4553 N N . ILE A 1 582 ? 4.900 108.160 17.523 1.00 19.46 582 ILE A N 1
ATOM 4554 C CA . ILE A 1 582 ? 3.871 108.117 16.499 1.00 19.98 582 ILE A CA 1
ATOM 4555 C C . ILE A 1 582 ? 3.152 106.800 16.774 1.00 21.07 582 ILE A C 1
ATOM 4556 O O . ILE A 1 582 ? 3.790 105.763 16.918 1.00 21.57 582 ILE A O 1
ATOM 4561 N N . ASN A 1 583 ? 1.834 106.829 16.864 1.00 22.53 583 ASN A N 1
ATOM 4562 C CA . ASN A 1 583 ? 1.093 105.597 17.103 1.00 23.07 583 ASN A CA 1
ATOM 4563 C C . ASN A 1 583 ? 0.700 105.077 15.725 1.00 23.78 583 ASN A C 1
ATOM 4564 O O . ASN A 1 583 ? 0.038 105.770 14.947 1.00 23.22 583 ASN A O 1
ATOM 4569 N N . ILE A 1 584 ? 1.163 103.872 15.407 1.00 25.03 584 ILE A N 1
ATOM 4570 C CA . ILE A 1 584 ? 0.886 103.265 14.114 1.00 25.53 584 ILE A CA 1
ATOM 4571 C C . ILE A 1 584 ? 0.096 101.993 14.281 1.00 25.52 584 ILE A C 1
ATOM 4572 O O . ILE A 1 584 ? 0.387 101.184 15.154 1.00 28.10 584 ILE A O 1
ATOM 4577 N N . ASP A 1 585 ? -0.915 101.822 13.443 1.00 25.56 585 ASP A N 1
ATOM 4578 C CA . ASP A 1 585 ? -1.740 100.628 13.501 1.00 24.45 585 ASP A CA 1
ATOM 4579 C C . ASP A 1 585 ? -2.013 100.091 12.100 1.00 22.28 585 ASP A C 1
ATOM 4580 O O . ASP A 1 585 ? -2.111 100.847 11.127 1.00 19.73 585 ASP A O 1
ATOM 4585 N N . ILE A 1 586 ? -2.104 98.773 12.002 1.00 19.22 586 ILE A N 1
ATOM 4586 C CA . ILE A 1 586 ? -2.409 98.132 10.739 1.00 19.10 586 ILE A CA 1
ATOM 4587 C C . ILE A 1 586 ? -3.910 97.858 10.834 1.00 19.57 586 ILE A C 1
ATOM 4588 O O . ILE A 1 586 ? -4.336 96.972 11.581 1.00 20.11 586 ILE A O 1
ATOM 4593 N N . SER A 1 587 ? -4.710 98.640 10.109 1.00 19.06 587 SER A N 1
ATOM 4594 C CA . SER A 1 587 ? -6.161 98.472 10.125 1.00 19.99 587 SER A CA 1
ATOM 4595 C C . SER A 1 587 ? -6.543 97.218 9.353 1.00 19.41 587 SER A C 1
ATOM 4596 O O . SER A 1 587 ? -5.865 96.854 8.388 1.00 18.93 587 SER A O 1
ATOM 4599 N N . ALA A 1 588 ? -7.630 96.570 9.779 1.00 18.97 588 ALA A N 1
ATOM 4600 C CA . ALA A 1 588 ? -8.102 95.328 9.153 1.00 19.19 588 ALA A CA 1
ATOM 4601 C C . ALA A 1 588 ? -6.903 94.405 8.901 1.00 19.80 588 ALA A C 1
ATOM 4602 O O . ALA A 1 588 ? -6.698 93.911 7.787 1.00 20.07 588 ALA A O 1
ATOM 4604 N N . CYS A 1 589 ? -6.109 94.190 9.945 1.00 19.67 589 CYS A N 1
ATOM 4605 C CA . CYS A 1 589 ? -4.922 93.359 9.838 1.00 21.21 589 CYS A CA 1
ATOM 4606 C C . CYS A 1 589 ? -5.177 91.945 9.310 1.00 21.34 589 CYS A C 1
ATOM 4607 O O . CYS A 1 589 ? -4.515 91.515 8.363 1.00 21.81 589 CYS A O 1
ATOM 4610 N N . ASP A 1 590 ? -6.119 91.219 9.910 1.00 21.61 590 ASP A N 1
ATOM 4611 C CA . ASP A 1 590 ? -6.414 89.863 9.456 1.00 21.61 590 ASP A CA 1
ATOM 4612 C C . ASP A 1 590 ? -6.852 89.830 8.004 1.00 22.20 590 ASP A C 1
ATOM 4613 O O . ASP A 1 590 ? -6.508 88.911 7.266 1.00 24.09 590 ASP A O 1
ATOM 4618 N N . ALA A 1 591 ? -7.621 90.829 7.591 1.00 22.66 591 ALA A N 1
ATOM 4619 C CA . ALA A 1 591 ? -8.101 90.887 6.216 1.00 21.88 591 ALA A CA 1
ATOM 4620 C C . ALA A 1 591 ? -7.010 91.358 5.258 1.00 21.17 591 ALA A C 1
ATOM 4621 O O . ALA A 1 591 ? -7.202 91.351 4.042 1.00 22.92 591 ALA A O 1
ATOM 4623 N N . SER A 1 592 ? -5.862 91.758 5.798 1.00 20.02 592 SER A N 1
ATOM 4624 C CA . SER A 1 592 ? -4.776 92.260 4.954 1.00 18.95 592 SER A CA 1
ATOM 4625 C C . SER A 1 592 ? -3.593 91.317 4.874 1.00 17.36 592 SER A C 1
ATOM 4626 O O . SER A 1 592 ? -2.624 91.602 4.196 1.00 17.68 592 SER A O 1
ATOM 4629 N N . ILE A 1 593 ? -3.667 90.206 5.594 1.00 19.08 593 ILE A N 1
ATOM 4630 C CA . ILE A 1 593 ? -2.610 89.195 5.565 1.00 19.48 593 ILE A CA 1
ATOM 4631 C C . ILE A 1 593 ? -3.232 88.010 4.815 1.00 19.26 593 ILE A C 1
ATOM 4632 O O . ILE A 1 593 ? -3.786 87.083 5.415 1.00 19.46 593 ILE A O 1
ATOM 4637 N N . THR A 1 594 ? -3.146 88.059 3.494 1.00 18.42 594 THR A N 1
ATOM 4638 C CA . THR A 1 594 ? -3.724 87.017 2.666 1.00 16.73 594 THR A CA 1
ATOM 4639 C C . THR A 1 594 ? -2.673 86.289 1.847 1.00 17.77 594 THR A C 1
ATOM 4640 O O . THR A 1 594 ? -1.479 86.562 1.965 1.00 18.63 594 THR A O 1
ATOM 4644 N N . TRP A 1 595 ? -3.119 85.364 1.010 1.00 18.92 595 TRP A N 1
ATOM 4645 C CA . TRP A 1 595 ? -2.202 84.580 0.196 1.00 20.07 595 TRP A CA 1
ATOM 4646 C C . TRP A 1 595 ? -1.508 85.348 -0.929 1.00 21.08 595 TRP A C 1
ATOM 4647 O O . TRP A 1 595 ? -0.310 85.180 -1.147 1.00 21.25 595 TRP A O 1
ATOM 4658 N N . ASP A 1 596 ? -2.261 86.190 -1.632 1.00 23.54 596 ASP A N 1
ATOM 4659 C CA . ASP A 1 596 ? -1.732 86.962 -2.759 1.00 25.58 596 ASP A CA 1
ATOM 4660 C C . ASP A 1 596 ? -0.397 87.659 -2.548 1.00 24.76 596 ASP A C 1
ATOM 4661 O O . ASP A 1 596 ? 0.378 87.815 -3.487 1.00 24.49 596 ASP A O 1
ATOM 4666 N N . PHE A 1 597 ? -0.118 88.077 -1.322 1.00 25.01 597 PHE A N 1
ATOM 4667 C CA . PHE A 1 597 ? 1.138 88.748 -1.062 1.00 23.70 597 PHE A CA 1
ATOM 4668 C C . PHE A 1 597 ? 1.906 88.112 0.086 1.00 22.10 597 PHE A C 1
ATOM 4669 O O . PHE A 1 597 ? 2.946 87.498 -0.120 1.00 24.32 597 PHE A O 1
ATOM 4677 N N . PHE A 1 598 ? 1.389 88.255 1.295 1.00 19.62 598 PHE A N 1
ATOM 4678 C CA . PHE A 1 598 ? 2.059 87.722 2.471 1.00 17.13 598 PHE A CA 1
ATOM 4679 C C . PHE A 1 598 ? 2.199 86.211 2.596 1.00 15.59 598 PHE A C 1
ATOM 4680 O O . PHE A 1 598 ? 3.305 85.682 2.558 1.00 14.38 598 PHE A O 1
ATOM 4688 N N . LEU A 1 599 ? 1.081 85.516 2.751 1.00 15.33 599 LEU A N 1
ATOM 4689 C CA . LEU A 1 599 ? 1.124 84.072 2.954 1.00 15.92 599 LEU A CA 1
ATOM 4690 C C . LEU A 1 599 ? 1.837 83.230 1.904 1.00 15.57 599 LEU A C 1
ATOM 4691 O O . LEU A 1 599 ? 2.519 82.274 2.258 1.00 17.66 599 LEU A O 1
ATOM 4696 N N . SER A 1 600 ? 1.695 83.554 0.625 1.00 15.81 600 SER A N 1
ATOM 4697 C CA . SER A 1 600 ? 2.392 82.766 -0.388 1.00 15.82 600 SER A CA 1
ATOM 4698 C C . SER A 1 600 ? 3.904 82.963 -0.210 1.00 16.62 600 SER A C 1
ATOM 4699 O O . SER A 1 600 ? 4.694 82.039 -0.423 1.00 16.83 600 SER A O 1
ATOM 4702 N N . VAL A 1 601 ? 4.301 84.170 0.183 1.00 15.01 601 VAL A N 1
ATOM 4703 C CA . VAL A 1 601 ? 5.710 84.473 0.408 1.00 15.76 601 VAL A CA 1
ATOM 4704 C C . VAL A 1 601 ? 6.240 83.734 1.651 1.00 16.56 601 VAL A C 1
ATOM 4705 O O . VAL A 1 601 ? 7.215 82.979 1.578 1.00 16.66 601 VAL A O 1
ATOM 4709 N N . ILE A 1 602 ? 5.576 83.945 2.780 1.00 14.88 602 ILE A N 1
ATOM 4710 C CA . ILE A 1 602 ? 5.964 83.340 4.039 1.00 15.04 602 ILE A CA 1
ATOM 4711 C C . ILE A 1 602 ? 6.017 81.806 4.004 1.00 15.86 602 ILE A C 1
ATOM 4712 O O . ILE A 1 602 ? 6.992 81.194 4.472 1.00 14.69 602 ILE A O 1
ATOM 4717 N N . MET A 1 603 ? 4.983 81.179 3.453 1.00 15.62 603 MET A N 1
ATOM 4718 C CA . MET A 1 603 ? 4.967 79.725 3.371 1.00 16.50 603 MET A CA 1
ATOM 4719 C C . MET A 1 603 ? 6.182 79.218 2.600 1.00 17.84 603 MET A C 1
ATOM 4720 O O . MET A 1 603 ? 6.784 78.204 2.961 1.00 17.79 603 MET A O 1
ATOM 4725 N N . ALA A 1 604 ? 6.548 79.937 1.543 1.00 17.05 604 ALA A N 1
ATOM 4726 C CA . ALA A 1 604 ? 7.677 79.541 0.715 1.00 17.16 604 ALA A CA 1
ATOM 4727 C C . ALA A 1 604 ? 9.015 79.737 1.417 1.00 16.56 604 ALA A C 1
ATOM 4728 O O . ALA A 1 604 ? 9.902 78.889 1.345 1.00 15.20 604 ALA A O 1
ATOM 4730 N N . ALA A 1 605 ? 9.154 80.870 2.085 1.00 15.88 605 ALA A N 1
ATOM 4731 C CA . ALA A 1 605 ? 10.385 81.179 2.773 1.00 16.52 605 ALA A CA 1
ATOM 4732 C C . ALA A 1 605 ? 10.656 80.166 3.878 1.00 17.60 605 ALA A C 1
ATOM 4733 O O . ALA A 1 605 ? 11.807 79.755 4.091 1.00 18.36 605 ALA A O 1
ATOM 4735 N N . ILE A 1 606 ? 9.595 79.751 4.570 1.00 17.45 606 ILE A N 1
ATOM 4736 C CA . ILE A 1 606 ? 9.730 78.787 5.659 1.00 16.20 606 ILE A CA 1
ATOM 4737 C C . ILE A 1 606 ? 10.039 77.411 5.092 1.00 15.61 606 ILE A C 1
ATOM 4738 O O . ILE A 1 606 ? 10.996 76.758 5.506 1.00 14.55 606 ILE A O 1
ATOM 4743 N N . HIS A 1 607 ? 9.225 76.984 4.134 1.00 15.51 607 HIS A N 1
ATOM 4744 C CA . HIS A 1 607 ? 9.406 75.690 3.496 1.00 16.61 607 HIS A CA 1
ATOM 4745 C C . HIS A 1 607 ? 10.848 75.505 3.016 1.00 17.94 607 HIS A C 1
ATOM 4746 O O . HIS A 1 607 ? 11.389 74.397 3.073 1.00 19.79 607 HIS A O 1
ATOM 4753 N N . GLU A 1 608 ? 11.479 76.577 2.548 1.00 17.54 608 GLU A N 1
ATOM 4754 C CA . GLU A 1 608 ? 12.851 76.455 2.071 1.00 18.70 608 GLU A CA 1
ATOM 4755 C C . GLU A 1 608 ? 13.904 76.680 3.161 1.00 18.78 608 GLU A C 1
ATOM 4756 O O . GLU A 1 608 ? 14.857 75.902 3.272 1.00 17.64 608 GLU A O 1
ATOM 4762 N N . GLY A 1 609 ? 13.721 77.720 3.977 1.00 18.12 609 GLY A N 1
ATOM 4763 C CA . GLY A 1 609 ? 14.693 78.013 5.019 1.00 16.55 609 GLY A CA 1
ATOM 4764 C C . GLY A 1 609 ? 14.854 76.896 6.033 1.00 16.41 609 GLY A C 1
ATOM 4765 O O . GLY A 1 609 ? 15.871 76.776 6.721 1.00 18.18 609 GLY A O 1
ATOM 4766 N N . VAL A 1 610 ? 13.843 76.053 6.095 1.00 14.99 610 VAL A N 1
ATOM 4767 C CA . VAL A 1 610 ? 13.787 74.953 7.030 1.00 15.35 610 VAL A CA 1
ATOM 4768 C C . VAL A 1 610 ? 14.366 73.636 6.481 1.00 17.72 610 VAL A C 1
ATOM 4769 O O . VAL A 1 610 ? 14.699 72.723 7.241 1.00 17.49 610 VAL A O 1
ATOM 4773 N N . ALA A 1 611 ? 14.523 73.565 5.161 1.00 19.11 611 ALA A N 1
ATOM 4774 C CA . ALA A 1 611 ? 15.017 72.364 4.481 1.00 20.50 611 ALA A CA 1
ATOM 4775 C C . ALA A 1 611 ? 16.270 71.623 4.980 1.00 21.45 611 ALA A C 1
ATOM 4776 O O . ALA A 1 611 ? 16.194 70.432 5.246 1.00 23.31 611 ALA A O 1
ATOM 4778 N N . SER A 1 612 ? 17.409 72.295 5.112 1.00 22.56 612 SER A N 1
ATOM 4779 C CA . SER A 1 612 ? 18.636 71.602 5.524 1.00 24.64 612 SER A CA 1
ATOM 4780 C C . SER A 1 612 ? 18.723 71.113 6.967 1.00 25.28 612 SER A C 1
ATOM 4781 O O . SER A 1 612 ? 19.319 70.067 7.234 1.00 25.53 612 SER A O 1
ATOM 4784 N N . SER A 1 613 ? 18.134 71.852 7.897 1.00 25.54 613 SER A N 1
ATOM 4785 C CA . SER A 1 613 ? 18.183 71.446 9.293 1.00 25.17 613 SER A CA 1
ATOM 4786 C C . SER A 1 613 ? 17.128 70.418 9.690 1.00 26.98 613 SER A C 1
ATOM 4787 O O . SER A 1 613 ? 17.319 69.669 10.651 1.00 27.63 613 SER A O 1
ATOM 4790 N N . SER A 1 614 ? 16.015 70.376 8.964 1.00 26.18 614 SER A N 1
ATOM 4791 C CA . SER A 1 614 ? 14.953 69.425 9.279 1.00 25.09 614 SER A CA 1
ATOM 4792 C C . SER A 1 614 ? 14.997 68.217 8.352 1.00 25.77 614 SER A C 1
ATOM 4793 O O . SER A 1 614 ? 14.177 67.308 8.466 1.00 25.05 614 SER A O 1
ATOM 4796 N N . ILE A 1 615 ? 15.983 68.224 7.457 1.00 27.46 615 ILE A N 1
ATOM 4797 C CA . ILE A 1 615 ? 16.213 67.201 6.434 1.00 29.95 615 ILE A CA 1
ATOM 4798 C C . ILE A 1 615 ? 15.464 65.862 6.425 1.00 31.12 615 ILE A C 1
ATOM 4799 O O . ILE A 1 615 ? 14.574 65.655 5.589 1.00 33.04 615 ILE A O 1
ATOM 4804 N N . GLY A 1 616 ? 15.812 64.938 7.314 1.00 30.04 616 GLY A N 1
ATOM 4805 C CA . GLY A 1 616 ? 15.126 63.653 7.276 1.00 30.57 616 GLY A CA 1
ATOM 4806 C C . GLY A 1 616 ? 14.454 63.279 8.575 1.00 31.57 616 GLY A C 1
ATOM 4807 O O . GLY A 1 616 ? 14.687 62.200 9.124 1.00 31.83 616 GLY A O 1
ATOM 4808 N N . LYS A 1 617 ? 13.595 64.164 9.063 1.00 30.63 617 LYS A N 1
ATOM 4809 C CA . LYS A 1 617 ? 12.932 63.918 10.322 1.00 28.41 617 LYS A CA 1
ATOM 4810 C C . LYS A 1 617 ? 11.469 64.307 10.323 1.00 27.51 617 LYS A C 1
ATOM 4811 O O . LYS A 1 617 ? 11.029 65.153 9.552 1.00 28.58 617 LYS A O 1
ATOM 4817 N N . PRO A 1 618 ? 10.686 63.675 11.192 1.00 26.97 618 PRO A N 1
ATOM 4818 C CA . PRO A 1 618 ? 9.268 63.998 11.277 1.00 25.64 618 PRO A CA 1
ATOM 4819 C C . PRO A 1 618 ? 9.233 65.154 12.271 1.00 24.34 618 PRO A C 1
ATOM 4820 O O . PRO A 1 618 ? 10.254 65.490 12.882 1.00 21.68 618 PRO A O 1
ATOM 4824 N N . PHE A 1 619 ? 8.078 65.773 12.441 1.00 23.36 619 PHE A N 1
ATOM 4825 C CA . PHE A 1 619 ? 8.001 66.864 13.399 1.00 20.38 619 PHE A CA 1
ATOM 4826 C C . PHE A 1 619 ? 6.632 66.915 14.063 1.00 19.08 619 PHE A C 1
ATOM 4827 O O . PHE A 1 619 ? 5.600 66.936 13.395 1.00 19.32 619 PHE A O 1
ATOM 4835 N N . MET A 1 620 ? 6.638 66.923 15.389 1.00 18.73 620 MET A N 1
ATOM 4836 C CA . MET A 1 620 ? 5.406 66.977 16.164 1.00 17.83 620 MET A CA 1
ATOM 4837 C C . MET A 1 620 ? 4.352 65.979 15.714 1.00 18.07 620 MET A C 1
ATOM 4838 O O . MET A 1 620 ? 3.162 66.237 15.835 1.00 19.15 620 MET A O 1
ATOM 4843 N N . GLY A 1 621 ? 4.791 64.839 15.196 1.00 19.77 621 GLY A N 1
ATOM 4844 C CA . GLY A 1 621 ? 3.852 63.826 14.752 1.00 20.41 621 GLY A CA 1
ATOM 4845 C C . GLY A 1 621 ? 3.622 63.784 13.252 1.00 20.86 621 GLY A C 1
ATOM 4846 O O . GLY A 1 621 ? 2.985 62.863 12.749 1.00 22.74 621 GLY A O 1
ATOM 4847 N N . VAL A 1 622 ? 4.118 64.772 12.521 1.00 19.80 622 VAL A N 1
ATOM 4848 C CA . VAL A 1 622 ? 3.918 64.759 11.083 1.00 18.72 622 VAL A CA 1
ATOM 4849 C C . VAL A 1 622 ? 5.147 64.173 10.400 1.00 18.89 622 VAL A C 1
ATOM 4850 O O . VAL A 1 622 ? 6.277 64.626 10.606 1.00 18.98 622 VAL A O 1
ATOM 4854 N N . PRO A 1 623 ? 4.934 63.143 9.579 1.00 18.03 623 PRO A N 1
ATOM 4855 C CA . PRO A 1 623 ? 5.979 62.437 8.841 1.00 19.62 623 PRO A CA 1
ATOM 4856 C C . PRO A 1 623 ? 6.507 63.170 7.625 1.00 20.82 623 PRO A C 1
ATOM 4857 O O . PRO A 1 623 ? 5.840 64.040 7.066 1.00 20.89 623 PRO A O 1
ATOM 4861 N N . ALA A 1 624 ? 7.713 62.796 7.217 1.00 21.34 624 ALA A N 1
ATOM 4862 C CA . ALA A 1 624 ? 8.314 63.363 6.023 1.00 22.24 624 ALA A CA 1
ATOM 4863 C C . ALA A 1 624 ? 7.496 62.784 4.867 1.00 22.46 624 ALA A C 1
ATOM 4864 O O . ALA A 1 624 ? 6.710 61.846 5.060 1.00 21.69 624 ALA A O 1
ATOM 4866 N N . SER A 1 625 ? 7.642 63.357 3.677 1.00 23.59 625 SER A N 1
ATOM 4867 C CA . SER A 1 625 ? 6.928 62.830 2.519 1.00 25.72 625 SER A CA 1
ATOM 4868 C C . SER A 1 625 ? 7.600 63.156 1.194 1.00 27.06 625 SER A C 1
ATOM 4869 O O . SER A 1 625 ? 8.791 63.485 1.146 1.00 27.38 625 SER A O 1
ATOM 4872 N N . ILE A 1 626 ? 6.833 63.025 0.117 1.00 28.43 626 ILE A N 1
ATOM 4873 C CA . ILE A 1 626 ? 7.339 63.284 -1.221 1.00 28.52 626 ILE A CA 1
ATOM 4874 C C . ILE A 1 626 ? 6.383 64.226 -1.895 1.00 27.98 626 ILE A C 1
ATOM 4875 O O . ILE A 1 626 ? 5.167 64.039 -1.839 1.00 27.02 626 ILE A O 1
ATOM 4880 N N . VAL A 1 627 ? 6.947 65.227 -2.552 1.00 27.81 627 VAL A N 1
ATOM 4881 C CA . VAL A 1 627 ? 6.154 66.231 -3.230 1.00 28.77 627 VAL A CA 1
ATOM 4882 C C . VAL A 1 627 ? 6.590 66.401 -4.680 1.00 29.40 627 VAL A C 1
ATOM 4883 O O . VAL A 1 627 ? 7.729 66.090 -5.042 1.00 28.97 627 VAL A O 1
ATOM 4887 N N . ASN A 1 628 ? 5.660 66.872 -5.505 1.00 31.61 628 ASN A N 1
ATOM 4888 C CA . ASN A 1 628 ? 5.902 67.112 -6.925 1.00 33.35 628 ASN A CA 1
ATOM 4889 C C . ASN A 1 628 ? 6.759 68.368 -7.066 1.00 34.22 628 ASN A C 1
ATOM 4890 O O . ASN A 1 628 ? 6.412 69.427 -6.545 1.00 33.80 628 ASN A O 1
ATOM 4895 N N . ASP A 1 629 ? 7.885 68.246 -7.762 1.00 34.95 629 ASP A N 1
ATOM 4896 C CA . ASP A 1 629 ? 8.797 69.375 -7.920 1.00 36.88 629 ASP A CA 1
ATOM 4897 C C . ASP A 1 629 ? 8.975 69.893 -9.344 1.00 38.47 629 ASP A C 1
ATOM 4898 O O . ASP A 1 629 ? 9.721 69.321 -10.139 1.00 39.03 629 ASP A O 1
ATOM 4903 N N . GLU A 1 630 ? 8.308 70.996 -9.650 1.00 40.03 630 GLU A N 1
ATOM 4904 C CA . GLU A 1 630 ? 8.413 71.609 -10.962 1.00 42.20 630 GLU A CA 1
ATOM 4905 C C . GLU A 1 630 ? 9.123 72.954 -10.792 1.00 43.05 630 GLU A C 1
ATOM 4906 O O . GLU A 1 630 ? 8.905 73.899 -11.544 1.00 42.67 630 GLU A O 1
ATOM 4912 N N . SER A 1 631 ? 9.991 73.001 -9.783 1.00 45.45 631 SER A N 1
ATOM 4913 C CA . SER A 1 631 ? 10.786 74.176 -9.430 1.00 47.68 631 SER A CA 1
ATOM 4914 C C . SER A 1 631 ? 11.718 74.596 -10.565 1.00 49.34 631 SER A C 1
ATOM 4915 O O . SER A 1 631 ? 11.642 75.719 -11.070 1.00 49.01 631 SER A O 1
ATOM 4918 N N . VAL A 1 632 ? 12.608 73.686 -10.948 1.00 51.14 632 VAL A N 1
ATOM 4919 C CA . VAL A 1 632 ? 13.553 73.939 -12.029 1.00 51.87 632 VAL A CA 1
ATOM 4920 C C . VAL A 1 632 ? 12.775 73.823 -13.328 1.00 52.43 632 VAL A C 1
ATOM 4921 O O . VAL A 1 632 ? 12.044 72.858 -13.534 1.00 52.19 632 VAL A O 1
ATOM 4925 N N . VAL A 1 633 ? 12.925 74.817 -14.195 1.00 53.73 633 VAL A N 1
ATOM 4926 C CA . VAL A 1 633 ? 12.218 74.836 -15.471 1.00 54.88 633 VAL A CA 1
ATOM 4927 C C . VAL A 1 633 ? 12.435 73.547 -16.279 1.00 55.48 633 VAL A C 1
ATOM 4928 O O . VAL A 1 633 ? 13.561 73.052 -16.394 1.00 54.40 633 VAL A O 1
ATOM 4932 N N . GLY A 1 634 ? 11.345 73.009 -16.826 1.00 55.87 634 GLY A N 1
ATOM 4933 C CA . GLY A 1 634 ? 11.419 71.790 -17.618 1.00 57.01 634 GLY A CA 1
ATOM 4934 C C . GLY A 1 634 ? 11.433 70.517 -16.789 1.00 57.16 634 GLY A C 1
ATOM 4935 O O . GLY A 1 634 ? 10.559 69.661 -16.921 1.00 56.81 634 GLY A O 1
ATOM 4936 N N . VAL A 1 635 ? 12.444 70.398 -15.934 1.00 57.53 635 VAL A N 1
ATOM 4937 C CA . VAL A 1 635 ? 12.605 69.247 -15.056 1.00 57.52 635 VAL A CA 1
ATOM 4938 C C . VAL A 1 635 ? 11.387 69.068 -14.155 1.00 57.80 635 VAL A C 1
ATOM 4939 O O . VAL A 1 635 ? 10.757 70.038 -13.731 1.00 58.24 635 VAL A O 1
ATOM 4943 N N . ARG A 1 636 ? 11.054 67.819 -13.867 1.00 57.49 636 ARG A N 1
ATOM 4944 C CA . ARG A 1 636 ? 9.930 67.529 -13.000 1.00 56.83 636 ARG A CA 1
ATOM 4945 C C . ARG A 1 636 ? 10.241 66.281 -12.211 1.00 55.46 636 ARG A C 1
ATOM 4946 O O . ARG A 1 636 ? 10.164 65.178 -12.741 1.00 55.88 636 ARG A O 1
ATOM 4954 N N . ALA A 1 637 ? 10.589 66.458 -10.942 1.00 54.47 637 ALA A N 1
ATOM 4955 C CA . ALA A 1 637 ? 10.929 65.330 -10.087 1.00 53.59 637 ALA A CA 1
ATOM 4956 C C . ALA A 1 637 ? 10.050 65.228 -8.856 1.00 52.86 637 ALA A C 1
ATOM 4957 O O . ALA A 1 637 ? 9.155 66.041 -8.638 1.00 52.97 637 ALA A O 1
ATOM 4959 N N . ALA A 1 638 ? 10.313 64.202 -8.059 1.00 51.35 638 ALA A N 1
ATOM 4960 C CA . ALA A 1 638 ? 9.589 63.981 -6.824 1.00 50.36 638 ALA A CA 1
ATOM 4961 C C . ALA A 1 638 ? 10.624 64.247 -5.745 1.00 49.62 638 ALA A C 1
ATOM 4962 O O . ALA A 1 638 ? 11.518 63.429 -5.523 1.00 49.86 638 ALA A O 1
ATOM 4964 N N . ARG A 1 639 ? 10.512 65.395 -5.083 1.00 47.78 639 ARG A N 1
ATOM 4965 C CA . ARG A 1 639 ? 11.469 65.764 -4.050 1.00 45.20 639 ARG A CA 1
ATOM 4966 C C . ARG A 1 639 ? 11.069 65.393 -2.624 1.00 41.26 639 ARG A C 1
ATOM 4967 O O . ARG A 1 639 ? 9.948 65.634 -2.190 1.00 41.62 639 ARG A O 1
ATOM 4975 N N . PRO A 1 640 ? 11.990 64.770 -1.884 1.00 38.15 640 PRO A N 1
ATOM 4976 C CA . PRO A 1 640 ? 11.705 64.391 -0.499 1.00 35.93 640 PRO A CA 1
ATOM 4977 C C . PRO A 1 640 ? 11.718 65.648 0.374 1.00 33.54 640 PRO A C 1
ATOM 4978 O O . PRO A 1 640 ? 12.601 66.505 0.244 1.00 32.76 640 PRO A O 1
ATOM 4982 N N . ILE A 1 641 ? 10.733 65.759 1.256 1.00 30.57 641 ILE A N 1
ATOM 4983 C CA . ILE A 1 641 ? 10.651 66.903 2.148 1.00 26.09 641 ILE A CA 1
ATOM 4984 C C . ILE A 1 641 ? 10.491 66.373 3.561 1.00 24.78 641 ILE A C 1
ATOM 4985 O O . ILE A 1 641 ? 10.063 65.237 3.751 1.00 23.45 641 ILE A O 1
ATOM 4990 N N . SER A 1 642 ? 10.838 67.196 4.547 1.00 23.92 642 SER A N 1
ATOM 4991 C CA . SER A 1 642 ? 10.765 66.807 5.952 1.00 22.81 642 SER A CA 1
ATOM 4992 C C . SER A 1 642 ? 9.358 66.880 6.533 1.00 22.84 642 SER A C 1
ATOM 4993 O O . SER A 1 642 ? 8.412 67.320 5.866 1.00 23.14 642 SER A O 1
ATOM 4996 N N . GLY A 1 643 ? 9.227 66.441 7.783 1.00 21.49 643 GLY A N 1
ATOM 4997 C CA . GLY A 1 643 ? 7.941 66.507 8.450 1.00 19.48 643 GLY A CA 1
ATOM 4998 C C . GLY A 1 643 ? 7.535 67.968 8.580 1.00 18.73 643 GLY A C 1
ATOM 4999 O O . GLY A 1 643 ? 6.398 68.351 8.289 1.00 17.45 643 GLY A O 1
ATOM 5000 N N . MET A 1 644 ? 8.483 68.791 9.012 1.00 18.85 644 MET A N 1
ATOM 5001 C CA . MET A 1 644 ? 8.242 70.217 9.171 1.00 19.25 644 MET A CA 1
ATOM 5002 C C . MET A 1 644 ? 7.728 70.795 7.843 1.00 18.46 644 MET A C 1
ATOM 5003 O O . MET A 1 644 ? 6.689 71.453 7.804 1.00 18.32 644 MET A O 1
ATOM 5008 N N . GLN A 1 645 ? 8.443 70.514 6.758 1.00 18.34 645 GLN A N 1
ATOM 5009 C CA . GLN A 1 645 ? 8.060 70.987 5.432 1.00 18.20 645 GLN A CA 1
ATOM 5010 C C . GLN A 1 645 ? 6.694 70.436 5.061 1.00 19.37 645 GLN A C 1
ATOM 5011 O O . GLN A 1 645 ? 5.862 71.135 4.458 1.00 20.16 645 GLN A O 1
ATOM 5017 N N . ASN A 1 646 ? 6.458 69.181 5.429 1.00 19.61 646 ASN A N 1
ATOM 5018 C CA . ASN A 1 646 ? 5.182 68.547 5.134 1.00 19.77 646 ASN A CA 1
ATOM 5019 C C . ASN A 1 646 ? 4.063 69.367 5.768 1.00 19.68 646 ASN A C 1
ATOM 5020 O O . ASN A 1 646 ? 3.002 69.550 5.158 1.00 20.96 646 ASN A O 1
ATOM 5025 N N . MET A 1 647 ? 4.296 69.874 6.979 1.00 18.40 647 MET A N 1
ATOM 5026 C CA . MET A 1 647 ? 3.272 70.679 7.644 1.00 18.45 647 MET A CA 1
ATOM 5027 C C . MET A 1 647 ? 2.983 71.922 6.811 1.00 19.32 647 MET A C 1
ATOM 5028 O O . MET A 1 647 ? 1.840 72.162 6.422 1.00 18.82 647 MET A O 1
ATOM 5033 N N . ILE A 1 648 ? 4.026 72.707 6.547 1.00 18.90 648 ILE A N 1
ATOM 5034 C CA . ILE A 1 648 ? 3.882 73.930 5.771 1.00 19.96 648 ILE A CA 1
ATOM 5035 C C . ILE A 1 648 ? 3.135 73.625 4.487 1.00 21.36 648 ILE A C 1
ATOM 5036 O O . ILE A 1 648 ? 2.265 74.390 4.054 1.00 19.71 648 ILE A O 1
ATOM 5041 N N . GLN A 1 649 ? 3.481 72.484 3.895 1.00 23.37 649 GLN A N 1
ATOM 5042 C CA . GLN A 1 649 ? 2.872 72.026 2.653 1.00 23.39 649 GLN A CA 1
ATOM 5043 C C . GLN A 1 649 ? 1.344 71.915 2.823 1.00 23.23 649 GLN A C 1
ATOM 5044 O O . GLN A 1 649 ? 0.585 72.471 2.027 1.00 23.64 649 GLN A O 1
ATOM 5050 N N . HIS A 1 650 ? 0.886 71.229 3.866 1.00 23.03 650 HIS A N 1
ATOM 5051 C CA . HIS A 1 650 ? -0.555 71.101 4.106 1.00 22.47 650 HIS A CA 1
ATOM 5052 C C . HIS A 1 650 ? -1.211 72.412 4.529 1.00 22.39 650 HIS A C 1
ATOM 5053 O O . HIS A 1 650 ? -2.372 72.660 4.207 1.00 22.87 650 HIS A O 1
ATOM 5060 N N . LEU A 1 651 ? -0.468 73.239 5.263 1.00 21.15 651 LEU A N 1
ATOM 5061 C CA . LEU A 1 651 ? -0.969 74.524 5.738 1.00 18.90 651 LEU A CA 1
ATOM 5062 C C . LEU A 1 651 ? -1.228 75.480 4.573 1.00 19.36 651 LEU A C 1
ATOM 5063 O O . LEU A 1 651 ? -2.212 76.230 4.575 1.00 17.77 651 LEU A O 1
ATOM 5068 N N . SER A 1 652 ? -0.331 75.444 3.586 1.00 18.71 652 SER A N 1
ATOM 5069 C CA . SER A 1 652 ? -0.415 76.299 2.403 1.00 18.19 652 SER A CA 1
ATOM 5070 C C . SER A 1 652 ? -1.705 76.069 1.634 1.00 19.74 652 SER A C 1
ATOM 5071 O O . SER A 1 652 ? -2.283 77.005 1.065 1.00 19.81 652 SER A O 1
ATOM 5074 N N . LYS A 1 653 ? -2.156 74.818 1.624 1.00 19.64 653 LYS A N 1
ATOM 5075 C CA . LYS A 1 653 ? -3.373 74.465 0.917 1.00 20.43 653 LYS A CA 1
ATOM 5076 C C . LYS A 1 653 ? -4.548 75.195 1.549 1.00 18.87 653 LYS A C 1
ATOM 5077 O O . LYS A 1 653 ? -5.401 75.731 0.849 1.00 17.62 653 LYS A O 1
ATOM 5083 N N . LEU A 1 654 ? -4.580 75.225 2.876 1.00 18.70 654 LEU A N 1
ATOM 5084 C CA . LEU A 1 654 ? -5.643 75.917 3.585 1.00 18.60 654 LEU A CA 1
ATOM 5085 C C . LEU A 1 654 ? -5.511 77.423 3.374 1.00 19.97 654 LEU A C 1
ATOM 5086 O O . LEU A 1 654 ? -6.481 78.092 2.998 1.00 19.26 654 LEU A O 1
ATOM 5091 N N . TYR A 1 655 ? -4.314 77.956 3.627 1.00 21.22 655 TYR A N 1
ATOM 5092 C CA . TYR A 1 655 ? -4.086 79.393 3.486 1.00 21.41 655 TYR A CA 1
ATOM 5093 C C . TYR A 1 655 ? -4.439 79.852 2.095 1.00 22.64 655 TYR A C 1
ATOM 5094 O O . TYR A 1 655 ? -5.033 80.907 1.916 1.00 22.83 655 TYR A O 1
ATOM 5103 N N . LYS A 1 656 ? -4.076 79.035 1.112 1.00 24.92 656 LYS A N 1
ATOM 5104 C CA . LYS A 1 656 ? -4.319 79.342 -0.287 1.00 25.14 656 LYS A CA 1
ATOM 5105 C C . LYS A 1 656 ? -5.801 79.279 -0.667 1.00 25.45 656 LYS A C 1
ATOM 5106 O O . LYS A 1 656 ? -6.302 80.148 -1.384 1.00 22.99 656 LYS A O 1
ATOM 5112 N N . ARG A 1 657 ? -6.492 78.254 -0.178 1.00 26.45 657 ARG A N 1
ATOM 5113 C CA . ARG A 1 657 ? -7.911 78.064 -0.468 1.00 28.57 657 ARG A CA 1
ATOM 5114 C C . ARG A 1 657 ? -8.772 79.166 0.123 1.00 28.55 657 ARG A C 1
ATOM 5115 O O . ARG A 1 657 ? -9.641 79.737 -0.539 1.00 28.16 657 ARG A O 1
ATOM 5123 N N . GLY A 1 658 ? -8.517 79.465 1.384 1.00 29.56 658 GLY A N 1
ATOM 5124 C CA . GLY A 1 658 ? -9.309 80.465 2.064 1.00 29.61 658 GLY A CA 1
ATOM 5125 C C . GLY A 1 658 ? -9.985 79.756 3.217 1.00 28.91 658 GLY A C 1
ATOM 5126 O O . GLY A 1 658 ? -9.891 78.534 3.344 1.00 29.71 658 GLY A O 1
ATOM 5127 N N . PHE A 1 659 ? -10.676 80.505 4.053 1.00 26.93 659 PHE A N 1
ATOM 5128 C CA . PHE A 1 659 ? -11.319 79.901 5.193 1.00 27.92 659 PHE A CA 1
ATOM 5129 C C . PHE A 1 659 ? -12.821 79.837 5.050 1.00 29.05 659 PHE A C 1
ATOM 5130 O O . PHE A 1 659 ? -13.417 80.649 4.343 1.00 30.41 659 PHE A O 1
ATOM 5138 N N . SER A 1 660 ? -13.426 78.852 5.706 1.00 28.94 660 SER A N 1
ATOM 5139 C CA . SER A 1 660 ? -14.873 78.694 5.670 1.00 28.92 660 SER A CA 1
ATOM 5140 C C . SER A 1 660 ? -15.417 78.828 7.072 1.00 28.87 660 SER A C 1
ATOM 5141 O O . SER A 1 660 ? -15.237 77.946 7.923 1.00 25.87 660 SER A O 1
ATOM 5144 N N . TYR A 1 661 ? -16.075 79.958 7.301 1.00 29.36 661 TYR A N 1
ATOM 5145 C CA . TYR A 1 661 ? -16.648 80.252 8.592 1.00 29.29 661 TYR A CA 1
ATOM 5146 C C . TYR A 1 661 ? -18.103 79.853 8.681 1.00 28.65 661 TYR A C 1
ATOM 5147 O O . TYR A 1 661 ? -18.935 80.322 7.908 1.00 28.54 661 TYR A O 1
ATOM 5156 N N . ARG A 1 662 ? -18.388 78.951 9.615 1.00 28.44 662 ARG A N 1
ATOM 5157 C CA . ARG A 1 662 ? -19.746 78.490 9.850 1.00 27.66 662 ARG A CA 1
ATOM 5158 C C . ARG A 1 662 ? -20.378 79.471 10.824 1.00 27.40 662 ARG A C 1
ATOM 5159 O O . ARG A 1 662 ? -19.979 79.564 11.984 1.00 26.43 662 ARG A O 1
ATOM 5167 N N . VAL A 1 663 ? -21.366 80.206 10.340 1.00 27.41 663 VAL A N 1
ATOM 5168 C CA . VAL A 1 663 ? -22.051 81.193 11.148 1.00 27.03 663 VAL A CA 1
ATOM 5169 C C . VAL A 1 663 ? -23.385 80.671 11.652 1.00 27.20 663 VAL A C 1
ATOM 5170 O O . VAL A 1 663 ? -24.247 80.328 10.858 1.00 27.99 663 VAL A O 1
ATOM 5174 N N . ASN A 1 664 ? -23.546 80.606 12.970 1.00 28.92 664 ASN A N 1
ATOM 5175 C CA . ASN A 1 664 ? -24.805 80.160 13.583 1.00 30.13 664 ASN A CA 1
ATOM 5176 C C . ASN A 1 664 ? -25.417 81.312 14.382 1.00 28.87 664 ASN A C 1
ATOM 5177 O O . ASN A 1 664 ? -25.305 81.362 15.611 1.00 27.25 664 ASN A O 1
ATOM 5182 N N . ASP A 1 665 ? -26.070 82.234 13.679 1.00 26.58 665 ASP A N 1
ATOM 5183 C CA . ASP A 1 665 ? -26.658 83.391 14.336 1.00 25.46 665 ASP A CA 1
ATOM 5184 C C . ASP A 1 665 ? -27.842 83.030 15.243 1.00 25.27 665 ASP A C 1
ATOM 5185 O O . ASP A 1 665 ? -28.962 82.816 14.797 1.00 26.98 665 ASP A O 1
ATOM 5190 N N . SER A 1 666 ? -27.569 82.984 16.533 1.00 24.59 666 SER A N 1
ATOM 5191 C CA . SER A 1 666 ? -28.555 82.643 17.532 1.00 23.79 666 SER A CA 1
ATOM 5192 C C . SER A 1 666 ? -29.613 83.735 17.686 1.00 22.85 666 SER A C 1
ATOM 5193 O O . SER A 1 666 ? -30.736 83.477 18.105 1.00 21.12 666 SER A O 1
ATOM 5196 N N . PHE A 1 667 ? -29.256 84.961 17.345 1.00 21.88 667 PHE A N 1
ATOM 5197 C CA . PHE A 1 667 ? -30.200 86.057 17.484 1.00 21.03 667 PHE A CA 1
ATOM 5198 C C . PHE A 1 667 ? -31.096 86.254 16.257 1.00 20.44 667 PHE A C 1
ATOM 5199 O O . PHE A 1 667 ? -32.135 86.891 16.350 1.00 19.35 667 PHE A O 1
ATOM 5207 N N . SER A 1 668 ? -30.697 85.710 15.113 1.00 20.00 668 SER A N 1
ATOM 5208 C CA . SER A 1 668 ? -31.465 85.894 13.884 1.00 20.74 668 SER A CA 1
ATOM 5209 C C . SER A 1 668 ? -31.932 84.556 13.336 1.00 21.61 668 SER A C 1
ATOM 5210 O O . SER A 1 668 ? -31.178 83.864 12.656 1.00 21.99 668 SER A O 1
ATOM 5213 N N . PRO A 1 669 ? -33.197 84.190 13.600 1.00 22.18 669 PRO A N 1
ATOM 5214 C CA . PRO A 1 669 ? -33.767 82.921 13.138 1.00 22.62 669 PRO A CA 1
ATOM 5215 C C . PRO A 1 669 ? -33.588 82.738 11.636 1.00 24.10 669 PRO A C 1
ATOM 5216 O O . PRO A 1 669 ? -33.879 83.653 10.854 1.00 24.54 669 PRO A O 1
ATOM 5220 N N . GLY A 1 670 ? -33.114 81.563 11.235 1.00 23.00 670 GLY A N 1
ATOM 5221 C CA . GLY A 1 670 ? -32.934 81.300 9.819 1.00 23.55 670 GLY A CA 1
ATOM 5222 C C . GLY A 1 670 ? -31.618 81.789 9.255 1.00 24.97 670 GLY A C 1
ATOM 5223 O O . GLY A 1 670 ? -31.384 81.689 8.056 1.00 25.90 670 GLY A O 1
ATOM 5224 N N . ASN A 1 671 ? -30.753 82.327 10.108 1.00 27.13 671 ASN A N 1
ATOM 5225 C CA . ASN A 1 671 ? -29.453 82.812 9.650 1.00 28.34 671 ASN A CA 1
ATOM 5226 C C . ASN A 1 671 ? -28.323 81.838 9.990 1.00 29.38 671 ASN A C 1
ATOM 5227 O O . ASN A 1 671 ? -27.528 82.065 10.904 1.00 30.03 671 ASN A O 1
ATOM 5232 N N . ASP A 1 672 ? -28.282 80.736 9.253 1.00 30.68 672 ASP A N 1
ATOM 5233 C CA . ASP A 1 672 ? -27.254 79.716 9.422 1.00 32.15 672 ASP A CA 1
ATOM 5234 C C . ASP A 1 672 ? -26.590 79.614 8.062 1.00 30.51 672 ASP A C 1
ATOM 5235 O O . ASP A 1 672 ? -27.245 79.296 7.074 1.00 32.33 672 ASP A O 1
ATOM 5240 N N . PHE A 1 673 ? -25.302 79.902 7.991 1.00 27.40 673 PHE A N 1
ATOM 5241 C CA . PHE A 1 673 ? -24.635 79.841 6.705 1.00 24.99 673 PHE A CA 1
ATOM 5242 C C . PHE A 1 673 ? -23.133 79.731 6.830 1.00 25.89 673 PHE A C 1
ATOM 5243 O O . PHE A 1 673 ? -22.554 80.073 7.861 1.00 25.58 673 PHE A O 1
ATOM 5251 N N . THR A 1 674 ? -22.509 79.224 5.776 1.00 26.58 674 THR A N 1
ATOM 5252 C CA . THR A 1 674 ? -21.066 79.102 5.745 1.00 27.84 674 THR A CA 1
ATOM 5253 C C . THR A 1 674 ? -20.566 80.266 4.893 1.00 29.03 674 THR A C 1
ATOM 5254 O O . THR A 1 674 ? -21.142 80.601 3.855 1.00 26.19 674 THR A O 1
ATOM 5258 N N . HIS A 1 675 ? -19.498 80.897 5.353 1.00 31.80 675 HIS A N 1
ATOM 5259 C CA . HIS A 1 675 ? -18.950 82.040 4.649 1.00 35.08 675 HIS A CA 1
ATOM 5260 C C . HIS A 1 675 ? -17.481 81.799 4.323 1.00 35.80 675 HIS A C 1
ATOM 5261 O O . HIS A 1 675 ? -16.682 81.465 5.200 1.00 36.30 675 HIS A O 1
ATOM 5268 N N . MET A 1 676 ? -17.139 81.943 3.049 1.00 36.72 676 MET A N 1
ATOM 5269 C CA . MET A 1 676 ? -15.768 81.742 2.600 1.00 36.62 676 MET A CA 1
ATOM 5270 C C . MET A 1 676 ? -15.127 83.116 2.489 1.00 34.20 676 MET A C 1
ATOM 5271 O O . MET A 1 676 ? -15.730 84.042 1.957 1.00 34.28 676 MET A O 1
ATOM 5276 N N . THR A 1 677 ? -13.912 83.257 3.006 1.00 31.88 677 THR A N 1
ATOM 5277 C CA . THR A 1 677 ? -13.223 84.539 2.949 1.00 29.74 677 THR A CA 1
ATOM 5278 C C . THR A 1 677 ? -11.713 84.336 2.996 1.00 28.74 677 THR A C 1
ATOM 5279 O O . THR A 1 677 ? -11.248 83.249 3.318 1.00 29.61 677 THR A O 1
ATOM 5283 N N . THR A 1 678 ? -10.951 85.377 2.674 1.00 26.71 678 THR A N 1
ATOM 5284 C CA . THR A 1 678 ? -9.495 85.286 2.710 1.00 26.33 678 THR A CA 1
ATOM 5285 C C . THR A 1 678 ? -8.965 85.835 4.030 1.00 26.21 678 THR A C 1
ATOM 5286 O O . THR A 1 678 ? -7.770 85.759 4.313 1.00 26.57 678 THR A O 1
ATOM 5290 N N . THR A 1 679 ? -9.867 86.390 4.829 1.00 25.25 679 THR A N 1
ATOM 5291 C CA . THR A 1 679 ? -9.520 86.966 6.117 1.00 24.24 679 THR A CA 1
ATOM 5292 C C . THR A 1 679 ? -8.920 85.911 7.044 1.00 24.48 679 THR A C 1
ATOM 5293 O O . THR A 1 679 ? -9.500 84.844 7.253 1.00 24.36 679 THR A O 1
ATOM 5297 N N . PHE A 1 680 ? -7.761 86.230 7.612 1.00 24.16 680 PHE A N 1
ATOM 5298 C CA . PHE A 1 680 ? -7.024 85.317 8.486 1.00 24.00 680 PHE A CA 1
ATOM 5299 C C . PHE A 1 680 ? -7.715 84.873 9.788 1.00 24.50 680 PHE A C 1
ATOM 5300 O O . PHE A 1 680 ? -8.443 85.640 10.408 1.00 26.66 680 PHE A O 1
ATOM 5308 N N . PRO A 1 681 ? -7.486 83.620 10.222 1.00 24.03 681 PRO A N 1
ATOM 5309 C CA . PRO A 1 681 ? -8.109 83.134 11.459 1.00 23.94 681 PRO A CA 1
ATOM 5310 C C . PRO A 1 681 ? -7.520 83.871 12.654 1.00 24.19 681 PRO A C 1
ATOM 5311 O O . PRO A 1 681 ? -6.312 84.107 12.701 1.00 24.04 681 PRO A O 1
ATOM 5315 N N . SER A 1 682 ? -8.360 84.226 13.617 1.00 23.14 682 SER A N 1
ATOM 5316 C CA . SER A 1 682 ? -7.885 84.923 14.804 1.00 22.84 682 SER A CA 1
ATOM 5317 C C . SER A 1 682 ? -7.520 83.933 15.913 1.00 22.87 682 SER A C 1
ATOM 5318 O O . SER A 1 682 ? -6.748 84.260 16.811 1.00 23.22 682 SER A O 1
ATOM 5321 N N . GLY A 1 683 ? -8.070 82.721 15.835 1.00 21.44 683 GLY A N 1
ATOM 5322 C CA . GLY A 1 683 ? -7.802 81.706 16.838 1.00 19.24 683 GLY A CA 1
ATOM 5323 C C . GLY A 1 683 ? -6.761 80.661 16.467 1.00 20.34 683 GLY A C 1
ATOM 5324 O O . GLY A 1 683 ? -6.908 79.468 16.779 1.00 20.49 683 GLY A O 1
ATOM 5325 N N . SER A 1 684 ? -5.713 81.101 15.776 1.00 20.57 684 SER A N 1
ATOM 5326 C CA . SER A 1 684 ? -4.617 80.218 15.394 1.00 19.96 684 SER A CA 1
ATOM 5327 C C . SER A 1 684 ? -3.460 80.519 16.339 1.00 19.15 684 SER A C 1
ATOM 5328 O O . SER A 1 684 ? -3.339 81.632 16.836 1.00 18.60 684 SER A O 1
ATOM 5331 N N . THR A 1 685 ? -2.611 79.534 16.595 1.00 19.29 685 THR A N 1
ATOM 5332 C CA . THR A 1 685 ? -1.471 79.764 17.469 1.00 19.90 685 THR A CA 1
ATOM 5333 C C . THR A 1 685 ? -0.520 80.767 16.810 1.00 21.91 685 THR A C 1
ATOM 5334 O O . THR A 1 685 ? 0.371 81.318 17.460 1.00 22.45 685 THR A O 1
ATOM 5338 N N . ALA A 1 686 ? -0.720 81.013 15.519 1.00 22.27 686 ALA A N 1
ATOM 5339 C CA . ALA A 1 686 ? 0.155 81.921 14.792 1.00 23.15 686 ALA A CA 1
ATOM 5340 C C . ALA A 1 686 ? -0.360 83.338 14.667 1.00 22.92 686 ALA A C 1
ATOM 5341 O O . ALA A 1 686 ? 0.425 84.274 14.592 1.00 23.06 686 ALA A O 1
ATOM 5343 N N . THR A 1 687 ? -1.675 83.498 14.667 1.00 23.52 687 THR A N 1
ATOM 5344 C CA . THR A 1 687 ? -2.276 84.813 14.494 1.00 22.77 687 THR A CA 1
ATOM 5345 C C . THR A 1 687 ? -1.472 85.995 15.031 1.00 24.77 687 THR A C 1
ATOM 5346 O O . THR A 1 687 ? -0.840 86.733 14.253 1.00 25.14 687 THR A O 1
ATOM 5350 N N . SER A 1 688 ? -1.483 86.179 16.349 1.00 24.52 688 SER A N 1
ATOM 5351 C CA . SER A 1 688 ? -0.785 87.317 16.934 1.00 24.54 688 SER A CA 1
ATOM 5352 C C . SER A 1 688 ? 0.706 87.427 16.634 1.00 24.04 688 SER A C 1
ATOM 5353 O O . SER A 1 688 ? 1.166 88.461 16.148 1.00 23.63 688 SER A O 1
ATOM 5356 N N . THR A 1 689 ? 1.461 86.368 16.919 1.00 22.33 689 THR A N 1
ATOM 5357 C CA . THR A 1 689 ? 2.904 86.400 16.703 1.00 21.36 689 THR A CA 1
ATOM 5358 C C . THR A 1 689 ? 3.295 86.598 15.234 1.00 21.05 689 THR A C 1
ATOM 5359 O O . THR A 1 689 ? 4.322 87.201 14.932 1.00 19.69 689 THR A O 1
ATOM 5363 N N . GLU A 1 690 ? 2.446 86.091 14.341 1.00 21.18 690 GLU A N 1
ATOM 5364 C CA . GLU A 1 690 ? 2.603 86.156 12.881 1.00 18.27 690 GLU A CA 1
ATOM 5365 C C . GLU A 1 690 ? 2.474 87.601 12.422 1.00 19.31 690 GLU A C 1
ATOM 5366 O O . GLU A 1 690 ? 3.287 88.103 11.637 1.00 18.82 690 GLU A O 1
ATOM 5372 N N . HIS A 1 691 ? 1.433 88.264 12.919 1.00 19.52 691 HIS A N 1
ATOM 5373 C CA . HIS A 1 691 ? 1.171 89.659 12.588 1.00 18.23 691 HIS A CA 1
ATOM 5374 C C . HIS A 1 691 ? 2.256 90.554 13.167 1.00 17.75 691 HIS A C 1
ATOM 5375 O O . HIS A 1 691 ? 2.634 91.552 12.558 1.00 18.57 691 HIS A O 1
ATOM 5382 N N . THR A 1 692 ? 2.759 90.199 14.346 1.00 16.25 692 THR A N 1
ATOM 5383 C CA . THR A 1 692 ? 3.797 90.996 14.970 1.00 15.76 692 THR A CA 1
ATOM 5384 C C . THR A 1 692 ? 5.039 90.980 14.104 1.00 16.09 692 THR A C 1
ATOM 5385 O O . THR A 1 692 ? 5.652 92.027 13.866 1.00 16.52 692 THR A O 1
ATOM 5389 N N . ALA A 1 693 ? 5.399 89.789 13.632 1.00 13.71 693 ALA A N 1
ATOM 5390 C CA . ALA A 1 693 ? 6.590 89.623 12.808 1.00 15.41 693 ALA A CA 1
ATOM 5391 C C . ALA A 1 693 ? 6.506 90.327 11.457 1.00 16.20 693 ALA A C 1
ATOM 5392 O O . ALA A 1 693 ? 7.505 90.882 10.989 1.00 15.16 693 ALA A O 1
ATOM 5394 N N . ASN A 1 694 ? 5.330 90.291 10.821 1.00 16.44 694 ASN A N 1
ATOM 5395 C CA . ASN A 1 694 ? 5.156 90.966 9.533 1.00 16.18 694 ASN A CA 1
ATOM 5396 C C . ASN A 1 694 ? 5.137 92.465 9.754 1.00 16.71 694 ASN A C 1
ATOM 5397 O O . ASN A 1 694 ? 5.660 93.222 8.936 1.00 17.35 694 ASN A O 1
ATOM 5402 N N . ASN A 1 695 ? 4.525 92.892 10.857 1.00 15.32 695 ASN A N 1
ATOM 5403 C CA . ASN A 1 695 ? 4.481 94.308 11.191 1.00 15.73 695 ASN A CA 1
ATOM 5404 C C . ASN A 1 695 ? 5.929 94.883 11.164 1.00 16.32 695 ASN A C 1
ATOM 5405 O O . ASN A 1 695 ? 6.231 95.788 10.386 1.00 16.80 695 ASN A O 1
ATOM 5410 N N . SER A 1 696 ? 6.819 94.329 11.988 1.00 16.03 696 SER A N 1
ATOM 5411 C CA . SER A 1 696 ? 8.207 94.794 12.065 1.00 15.70 696 SER A CA 1
ATOM 5412 C C . SER A 1 696 ? 9.011 94.580 10.795 1.00 15.27 696 SER A C 1
ATOM 5413 O O . SER A 1 696 ? 9.820 95.429 10.421 1.00 17.59 696 SER A O 1
ATOM 5416 N N . THR A 1 697 ? 8.814 93.443 10.139 1.00 14.95 697 THR A N 1
ATOM 5417 C CA . THR A 1 697 ? 9.557 93.156 8.917 1.00 14.78 697 THR A CA 1
ATOM 5418 C C . THR A 1 697 ? 9.283 94.210 7.842 1.00 15.55 697 THR A C 1
ATOM 5419 O O . THR A 1 697 ? 10.195 94.667 7.138 1.00 16.45 697 THR A O 1
ATOM 5423 N N . MET A 1 698 ? 8.031 94.612 7.716 1.00 14.45 698 MET A N 1
ATOM 5424 C CA . MET A 1 698 ? 7.702 95.621 6.734 1.00 16.94 698 MET A CA 1
ATOM 5425 C C . MET A 1 698 ? 8.209 96.999 7.183 1.00 17.30 698 MET A C 1
ATOM 5426 O O . MET A 1 698 ? 8.693 97.785 6.366 1.00 17.91 698 MET A O 1
ATOM 5431 N N . MET A 1 699 ? 8.127 97.286 8.480 1.00 17.32 699 MET A N 1
ATOM 5432 C CA . MET A 1 699 ? 8.579 98.588 8.982 1.00 18.88 699 MET A CA 1
ATOM 5433 C C . MET A 1 699 ? 10.085 98.684 8.795 1.00 19.34 699 MET A C 1
ATOM 5434 O O . MET A 1 699 ? 10.627 99.745 8.490 1.00 19.39 699 MET A O 1
ATOM 5439 N N . GLU A 1 700 ? 10.760 97.559 8.970 1.00 19.86 700 GLU A N 1
ATOM 5440 C CA . GLU A 1 700 ? 12.202 97.525 8.802 1.00 20.92 700 GLU A CA 1
ATOM 5441 C C . GLU A 1 700 ? 12.553 97.807 7.331 1.00 18.74 700 GLU A C 1
ATOM 5442 O O . GLU A 1 700 ? 13.438 98.605 7.042 1.00 18.80 700 GLU A O 1
ATOM 5448 N N . THR A 1 701 ? 11.832 97.161 6.416 1.00 17.13 701 THR A N 1
ATOM 5449 C CA . THR A 1 701 ? 12.043 97.321 4.983 1.00 15.89 701 THR A CA 1
ATOM 5450 C C . THR A 1 701 ? 11.841 98.768 4.550 1.00 15.94 701 THR A C 1
ATOM 5451 O O . THR A 1 701 ? 12.548 99.271 3.671 1.00 15.55 701 THR A O 1
ATOM 5455 N N . PHE A 1 702 ? 10.864 99.429 5.159 1.00 15.58 702 PHE A N 1
ATOM 5456 C CA . PHE A 1 702 ? 10.584 100.821 4.844 1.00 15.50 702 PHE A CA 1
ATOM 5457 C C . PHE A 1 702 ? 11.728 101.732 5.302 1.00 15.55 702 PHE A C 1
ATOM 5458 O O . PHE A 1 702 ? 12.159 102.620 4.569 1.00 15.87 702 PHE A O 1
ATOM 5466 N N . LEU A 1 703 ? 12.204 101.520 6.522 1.00 16.12 703 LEU A N 1
ATOM 5467 C CA . LEU A 1 703 ? 13.282 102.341 7.069 1.00 17.24 703 LEU A CA 1
ATOM 5468 C C . LEU A 1 703 ? 14.623 102.090 6.400 1.00 17.76 703 LEU A C 1
ATOM 5469 O O . LEU A 1 703 ? 15.459 102.983 6.326 1.00 19.18 703 LEU A O 1
ATOM 5474 N N . THR A 1 704 ? 14.821 100.875 5.906 1.00 18.93 704 THR A N 1
ATOM 5475 C CA . THR A 1 704 ? 16.071 100.507 5.268 1.00 19.68 704 THR A CA 1
ATOM 5476 C C . THR A 1 704 ? 16.083 100.713 3.764 1.00 20.25 704 THR A C 1
ATOM 5477 O O . THR A 1 704 ? 17.042 101.250 3.204 1.00 20.79 704 THR A O 1
ATOM 5481 N N . VAL A 1 705 ? 15.007 100.301 3.111 1.00 20.43 705 VAL A N 1
ATOM 5482 C CA . VAL A 1 705 ? 14.950 100.368 1.665 1.00 19.08 705 VAL A CA 1
ATOM 5483 C C . VAL A 1 705 ? 14.001 101.360 1.015 1.00 19.49 705 VAL A C 1
ATOM 5484 O O . VAL A 1 705 ? 14.424 102.379 0.470 1.00 18.97 705 VAL A O 1
ATOM 5488 N N . TRP A 1 706 ? 12.714 101.044 1.054 1.00 19.27 706 TRP A N 1
ATOM 5489 C CA . TRP A 1 706 ? 11.703 101.868 0.405 1.00 19.33 706 TRP A CA 1
ATOM 5490 C C . TRP A 1 706 ? 11.779 103.359 0.731 1.00 19.92 706 TRP A C 1
ATOM 5491 O O . TRP A 1 706 ? 11.831 104.194 -0.173 1.00 20.09 706 TRP A O 1
ATOM 5502 N N . GLY A 1 707 ? 11.789 103.694 2.016 1.00 20.37 707 GLY A N 1
ATOM 5503 C CA . GLY A 1 707 ? 11.854 105.091 2.400 1.00 20.22 707 GLY A CA 1
ATOM 5504 C C . GLY A 1 707 ? 13.003 105.805 1.721 1.00 21.23 707 GLY A C 1
ATOM 5505 O O . GLY A 1 707 ? 12.796 106.703 0.905 1.00 23.98 707 GLY A O 1
ATOM 5506 N N . PRO A 1 708 ? 14.238 105.421 2.031 1.00 19.77 708 PRO A N 1
ATOM 5507 C CA . PRO A 1 708 ? 15.410 106.052 1.427 1.00 21.06 708 PRO A CA 1
ATOM 5508 C C . PRO A 1 708 ? 15.346 106.201 -0.105 1.00 21.56 708 PRO A C 1
ATOM 5509 O O . PRO A 1 708 ? 15.834 107.191 -0.657 1.00 21.55 708 PRO A O 1
ATOM 5513 N N . GLU A 1 709 ? 14.752 105.224 -0.785 1.00 21.79 709 GLU A N 1
ATOM 5514 C CA . GLU A 1 709 ? 14.656 105.255 -2.242 1.00 22.38 709 GLU A CA 1
ATOM 5515 C C . GLU A 1 709 ? 13.518 106.127 -2.748 1.00 23.61 709 GLU A C 1
ATOM 5516 O O . GLU A 1 709 ? 13.346 106.291 -3.960 1.00 25.23 709 GLU A O 1
ATOM 5522 N N . HIS A 1 710 ? 12.740 106.694 -1.841 1.00 22.46 710 HIS A N 1
ATOM 5523 C CA . HIS A 1 710 ? 11.624 107.504 -2.276 1.00 22.92 710 HIS A CA 1
ATOM 5524 C C . HIS A 1 710 ? 11.694 108.961 -1.875 1.00 24.53 710 HIS A C 1
ATOM 5525 O O . HIS A 1 710 ? 10.704 109.682 -1.953 1.00 26.49 710 HIS A O 1
ATOM 5532 N N . THR A 1 711 ? 12.869 109.403 -1.461 1.00 24.61 711 THR A N 1
ATOM 5533 C CA . THR A 1 711 ? 13.039 110.790 -1.074 1.00 25.21 711 THR A CA 1
ATOM 5534 C C . THR A 1 711 ? 14.523 111.127 -1.078 1.00 25.58 711 THR A C 1
ATOM 5535 O O . THR A 1 711 ? 15.363 110.245 -0.952 1.00 25.54 711 THR A O 1
ATOM 5539 N N . ASP A 1 712 ? 14.840 112.403 -1.254 1.00 28.77 712 ASP A N 1
ATOM 5540 C CA . ASP A 1 712 ? 16.226 112.859 -1.231 1.00 31.71 712 ASP A CA 1
ATOM 5541 C C . ASP A 1 712 ? 16.327 113.973 -0.208 1.00 31.62 712 ASP A C 1
ATOM 5542 O O . ASP A 1 712 ? 17.380 114.594 -0.041 1.00 31.92 712 ASP A O 1
ATOM 5547 N N . ASP A 1 713 ? 15.204 114.206 0.470 1.00 31.28 713 ASP A N 1
ATOM 5548 C CA . ASP A 1 713 ? 15.083 115.214 1.516 1.00 31.19 713 ASP A CA 1
ATOM 5549 C C . ASP A 1 713 ? 16.083 114.844 2.613 1.00 30.81 713 ASP A C 1
ATOM 5550 O O . ASP A 1 713 ? 15.918 113.837 3.300 1.00 30.18 713 ASP A O 1
ATOM 5555 N N . PRO A 1 714 ? 17.138 115.652 2.787 1.00 30.61 714 PRO A N 1
ATOM 5556 C CA . PRO A 1 714 ? 18.166 115.388 3.799 1.00 30.38 714 PRO A CA 1
ATOM 5557 C C . PRO A 1 714 ? 17.625 115.095 5.196 1.00 30.64 714 PRO A C 1
ATOM 5558 O O . PRO A 1 714 ? 18.073 114.158 5.862 1.00 31.46 714 PRO A O 1
ATOM 5562 N N . ASP A 1 715 ? 16.665 115.893 5.642 1.00 29.65 715 ASP A N 1
ATOM 5563 C CA . ASP A 1 715 ? 16.082 115.695 6.954 1.00 29.14 715 ASP A CA 1
ATOM 5564 C C . ASP A 1 715 ? 15.323 114.369 7.086 1.00 26.47 715 ASP A C 1
ATOM 5565 O O . ASP A 1 715 ? 15.514 113.630 8.054 1.00 24.59 715 ASP A O 1
ATOM 5570 N N . VAL A 1 716 ? 14.468 114.062 6.116 1.00 23.12 716 VAL A N 1
ATOM 5571 C CA . VAL A 1 716 ? 13.723 112.817 6.180 1.00 21.05 716 VAL A CA 1
ATOM 5572 C C . VAL A 1 716 ? 14.695 111.647 6.120 1.00 21.26 716 VAL A C 1
ATOM 5573 O O . VAL A 1 716 ? 14.493 110.621 6.775 1.00 20.77 716 VAL A O 1
ATOM 5577 N N . LEU A 1 717 ? 15.766 111.804 5.350 1.00 21.04 717 LEU A N 1
ATOM 5578 C CA . LEU A 1 717 ? 16.756 110.741 5.251 1.00 21.32 717 LEU A CA 1
ATOM 5579 C C . LEU A 1 717 ? 17.482 110.593 6.579 1.00 21.90 717 LEU A C 1
ATOM 5580 O O . LEU A 1 717 ? 17.826 109.487 6.968 1.00 22.86 717 LEU A O 1
ATOM 5585 N N . ARG A 1 718 ? 17.701 111.699 7.285 1.00 23.77 718 ARG A N 1
ATOM 5586 C CA . ARG A 1 718 ? 18.373 111.625 8.581 1.00 25.02 718 ARG A CA 1
ATOM 5587 C C . ARG A 1 718 ? 17.483 110.937 9.603 1.00 24.11 718 ARG A C 1
ATOM 5588 O O . ARG A 1 718 ? 17.919 110.011 10.284 1.00 25.07 718 ARG A O 1
ATOM 5596 N N . LEU A 1 719 ? 16.243 111.399 9.713 1.00 20.85 719 LEU A N 1
ATOM 5597 C CA . LEU A 1 719 ? 15.300 110.805 10.643 1.00 21.00 719 LEU A CA 1
ATOM 5598 C C . LEU A 1 719 ? 15.259 109.292 10.424 1.00 23.16 719 LEU A C 1
ATOM 5599 O O . LEU A 1 719 ? 15.520 108.509 11.340 1.00 24.80 719 LEU A O 1
ATOM 5604 N N . MET A 1 720 ? 14.932 108.891 9.199 1.00 23.84 720 MET A N 1
ATOM 5605 C CA . MET A 1 720 ? 14.863 107.482 8.828 1.00 23.51 720 MET A CA 1
ATOM 5606 C C . MET A 1 720 ? 16.085 106.710 9.304 1.00 23.04 720 MET A C 1
ATOM 5607 O O . MET A 1 720 ? 15.961 105.705 10.008 1.00 24.54 720 MET A O 1
ATOM 5612 N N . LYS A 1 721 ? 17.266 107.186 8.935 1.00 21.79 721 LYS A N 1
ATOM 5613 C CA . LYS A 1 721 ? 18.503 106.508 9.311 1.00 23.59 721 LYS A CA 1
ATOM 5614 C C . LYS A 1 721 ? 18.695 106.331 10.827 1.00 22.72 721 LYS A C 1
ATOM 5615 O O . LYS A 1 721 ? 19.286 105.335 11.265 1.00 22.83 721 LYS A O 1
ATOM 5621 N N . SER A 1 722 ? 18.195 107.281 11.621 1.00 19.74 722 SER A N 1
ATOM 5622 C CA . SER A 1 722 ? 18.331 107.209 13.077 1.00 17.98 722 SER A CA 1
ATOM 5623 C C . SER A 1 722 ? 17.317 106.267 13.731 1.00 17.37 722 SER A C 1
ATOM 5624 O O . SER A 1 722 ? 17.290 106.131 14.950 1.00 17.11 722 SER A O 1
ATOM 5627 N N . LEU A 1 723 ? 16.471 105.634 12.930 1.00 17.03 723 LEU A N 1
ATOM 5628 C CA . LEU A 1 723 ? 15.474 104.716 13.473 1.00 16.76 723 LEU A CA 1
ATOM 5629 C C . LEU A 1 723 ? 15.827 103.305 13.078 1.00 16.34 723 LEU A C 1
ATOM 5630 O O . LEU A 1 723 ? 16.355 103.071 12.003 1.00 20.20 723 LEU A O 1
ATOM 5635 N N . THR A 1 724 ? 15.529 102.369 13.959 1.00 16.87 724 THR A N 1
ATOM 5636 C CA . THR A 1 724 ? 15.807 100.969 13.733 1.00 17.95 724 THR A CA 1
ATOM 5637 C C . THR A 1 724 ? 14.695 100.183 14.391 1.00 19.73 724 THR A C 1
ATOM 5638 O O . THR A 1 724 ? 14.221 100.574 15.461 1.00 21.80 724 THR A O 1
ATOM 5642 N N . ILE A 1 725 ? 14.265 99.087 13.767 1.00 19.68 725 ILE A N 1
ATOM 5643 C CA . ILE A 1 725 ? 13.190 98.308 14.356 1.00 20.66 725 ILE A CA 1
ATOM 5644 C C . ILE A 1 725 ? 13.652 97.621 15.624 1.00 20.84 725 ILE A C 1
ATOM 5645 O O . ILE A 1 725 ? 12.855 97.047 16.342 1.00 23.21 725 ILE A O 1
ATOM 5650 N N . GLN A 1 726 ? 14.943 97.673 15.906 1.00 22.15 726 GLN A N 1
ATOM 5651 C CA . GLN A 1 726 ? 15.443 97.044 17.119 1.00 24.27 726 GLN A CA 1
ATOM 5652 C C . GLN A 1 726 ? 15.544 98.015 18.283 1.00 23.31 726 GLN A C 1
ATOM 5653 O O . GLN A 1 726 ? 15.738 97.599 19.423 1.00 21.40 726 GLN A O 1
ATOM 5659 N N . ARG A 1 727 ? 15.408 99.305 17.992 1.00 21.86 727 ARG A N 1
ATOM 5660 C CA . ARG A 1 727 ? 15.524 100.316 19.027 1.00 21.51 727 ARG A CA 1
ATOM 5661 C C . ARG A 1 727 ? 14.367 101.300 19.113 1.00 21.12 727 ARG A C 1
ATOM 5662 O O . ARG A 1 727 ? 13.976 101.704 20.205 1.00 22.15 727 ARG A O 1
ATOM 5670 N N . ASN A 1 728 ? 13.813 101.670 17.965 1.00 19.90 728 ASN A N 1
ATOM 5671 C CA . ASN A 1 728 ? 12.767 102.681 17.925 1.00 18.66 728 ASN A CA 1
ATOM 5672 C C . ASN A 1 728 ? 11.356 102.282 17.559 1.00 18.76 728 ASN A C 1
ATOM 5673 O O . ASN A 1 728 ? 10.485 103.145 17.497 1.00 20.14 728 ASN A O 1
ATOM 5678 N N . TYR A 1 729 ? 11.126 100.994 17.311 1.00 17.83 729 TYR A N 1
ATOM 5679 C CA . TYR A 1 729 ? 9.804 100.522 16.936 1.00 15.66 729 TYR A CA 1
ATOM 5680 C C . TYR A 1 729 ? 9.361 99.311 17.781 1.00 15.98 729 TYR A C 1
ATOM 5681 O O . TYR A 1 729 ? 9.930 98.214 17.703 1.00 15.96 729 TYR A O 1
ATOM 5690 N N . VAL A 1 730 ? 8.343 99.532 18.602 1.00 14.47 730 VAL A N 1
ATOM 5691 C CA . VAL A 1 730 ? 7.812 98.489 19.466 1.00 14.20 730 VAL A CA 1
ATOM 5692 C C . VAL A 1 730 ? 6.465 98.066 18.912 1.00 14.24 730 VAL A C 1
ATOM 5693 O O . VAL A 1 730 ? 5.588 98.905 18.699 1.00 14.61 730 VAL A O 1
ATOM 5697 N N . CYS A 1 731 ? 6.280 96.775 18.673 1.00 14.80 731 CYS A N 1
ATOM 5698 C CA . CYS A 1 731 ? 4.999 96.335 18.134 1.00 16.28 731 CYS A CA 1
ATOM 5699 C C . CYS A 1 731 ? 4.485 95.022 18.675 1.00 16.57 731 CYS A C 1
ATOM 5700 O O . CYS A 1 731 ? 5.242 94.211 19.189 1.00 16.60 731 CYS A O 1
ATOM 5703 N N . GLN A 1 732 ? 3.174 94.843 18.560 1.00 17.08 732 GLN A N 1
ATOM 5704 C CA . GLN A 1 732 ? 2.488 93.627 18.975 1.00 16.69 732 GLN A CA 1
ATOM 5705 C C . GLN A 1 732 ? 1.256 93.501 18.077 1.00 16.03 732 GLN A C 1
ATOM 5706 O O . GLN A 1 732 ? 0.397 94.381 18.057 1.00 15.62 732 GLN A O 1
ATOM 5712 N N . GLY A 1 733 ? 1.170 92.408 17.329 1.00 16.45 733 GLY A N 1
ATOM 5713 C CA . GLY A 1 733 ? 0.032 92.225 16.446 1.00 17.33 733 GLY A CA 1
ATOM 5714 C C . GLY A 1 733 ? -0.084 93.390 15.481 1.00 18.51 733 GLY A C 1
ATOM 5715 O O . GLY A 1 733 ? 0.863 93.716 14.772 1.00 18.92 733 GLY A O 1
ATOM 5716 N N . ASP A 1 734 ? -1.235 94.041 15.454 1.00 19.66 734 ASP A N 1
ATOM 5717 C CA . ASP A 1 734 ? -1.410 95.152 14.533 1.00 21.26 734 ASP A CA 1
ATOM 5718 C C . ASP A 1 734 ? -1.116 96.504 15.170 1.00 22.07 734 ASP A C 1
ATOM 5719 O O . ASP A 1 734 ? -1.334 97.545 14.550 1.00 22.16 734 ASP A O 1
ATOM 5724 N N . ASP A 1 735 ? -0.610 96.498 16.400 1.00 23.00 735 ASP A N 1
ATOM 5725 C CA . ASP A 1 735 ? -0.311 97.762 17.066 1.00 24.24 735 ASP A CA 1
ATOM 5726 C C . ASP A 1 735 ? 1.189 98.067 17.069 1.00 22.91 735 ASP A C 1
ATOM 5727 O O . ASP A 1 735 ? 2.022 97.196 17.336 1.00 22.29 735 ASP A O 1
ATOM 5732 N N . GLY A 1 736 ? 1.522 99.316 16.753 1.00 21.55 736 GLY A N 1
ATOM 5733 C CA . GLY A 1 736 ? 2.911 99.732 16.709 1.00 18.83 736 GLY A CA 1
ATOM 5734 C C . GLY A 1 736 ? 3.143 101.119 17.281 1.00 17.93 736 GLY A C 1
ATOM 5735 O O . GLY A 1 736 ? 2.312 102.014 17.138 1.00 15.77 736 GLY A O 1
ATOM 5736 N N . LEU A 1 737 ? 4.284 101.292 17.935 1.00 16.71 737 LEU A N 1
ATOM 5737 C CA . LEU A 1 737 ? 4.641 102.561 18.530 1.00 17.10 737 LEU A CA 1
ATOM 5738 C C . LEU A 1 737 ? 6.013 102.965 18.006 1.00 19.31 737 LEU A C 1
ATOM 5739 O O . LEU A 1 737 ? 7.002 102.278 18.249 1.00 20.47 737 LEU A O 1
ATOM 5744 N N . MET A 1 738 ? 6.056 104.068 17.260 1.00 22.55 738 MET A N 1
ATOM 5745 C CA . MET A 1 738 ? 7.296 104.599 16.690 1.00 24.20 738 MET A CA 1
ATOM 5746 C C . MET A 1 738 ? 7.856 105.598 17.699 1.00 24.13 738 MET A C 1
ATOM 5747 O O . MET A 1 738 ? 7.279 106.665 17.909 1.00 24.77 738 MET A O 1
ATOM 5752 N N . ILE A 1 739 ? 8.977 105.252 18.321 1.00 22.75 739 ILE A N 1
ATOM 5753 C CA . ILE A 1 739 ? 9.585 106.107 19.332 1.00 22.18 739 ILE A CA 1
ATOM 5754 C C . ILE A 1 739 ? 10.784 106.927 18.836 1.00 22.02 739 ILE A C 1
ATOM 5755 O O . ILE A 1 739 ? 11.896 106.416 18.696 1.00 21.20 739 ILE A O 1
ATOM 5760 N N . ILE A 1 740 ? 10.548 108.208 18.589 1.00 21.40 740 ILE A N 1
ATOM 5761 C CA . ILE A 1 740 ? 11.595 109.098 18.125 1.00 22.65 740 ILE A CA 1
ATOM 5762 C C . ILE A 1 740 ? 12.290 109.833 19.270 1.00 24.80 740 ILE A C 1
ATOM 5763 O O . ILE A 1 740 ? 11.772 110.812 19.808 1.00 25.40 740 ILE A O 1
ATOM 5768 N N . ASP A 1 741 ? 13.461 109.344 19.649 1.00 27.83 741 ASP A N 1
ATOM 5769 C CA . ASP A 1 741 ? 14.243 109.972 20.712 1.00 32.83 741 ASP A CA 1
ATOM 5770 C C . ASP A 1 741 ? 14.593 111.408 20.286 1.00 35.02 741 ASP A C 1
ATOM 5771 O O . ASP A 1 741 ? 14.791 111.675 19.103 1.00 34.71 741 ASP A O 1
ATOM 5776 N N . GLY A 1 742 ? 14.657 112.331 21.241 1.00 38.51 742 GLY A N 1
ATOM 5777 C CA . GLY A 1 742 ? 15.014 113.701 20.907 1.00 42.35 742 GLY A CA 1
ATOM 5778 C C . GLY A 1 742 ? 16.500 113.900 21.158 1.00 45.72 742 GLY A C 1
ATOM 5779 O O . GLY A 1 742 ? 17.242 112.918 21.260 1.00 45.68 742 GLY A O 1
ATOM 5780 N N . THR A 1 743 ? 16.942 115.156 21.244 1.00 48.40 743 THR A N 1
ATOM 5781 C CA . THR A 1 743 ? 18.353 115.475 21.515 1.00 51.06 743 THR A CA 1
ATOM 5782 C C . THR A 1 743 ? 18.433 116.627 22.518 1.00 51.63 743 THR A C 1
ATOM 5783 O O . THR A 1 743 ? 17.417 117.031 23.093 1.00 51.96 743 THR A O 1
ATOM 5787 N N . THR A 1 744 ? 19.634 117.155 22.736 1.00 52.81 744 THR A N 1
ATOM 5788 C CA . THR A 1 744 ? 19.793 118.280 23.657 1.00 53.78 744 THR A CA 1
ATOM 5789 C C . THR A 1 744 ? 19.214 119.514 22.959 1.00 54.14 744 THR A C 1
ATOM 5790 O O . THR A 1 744 ? 18.769 120.469 23.612 1.00 55.07 744 THR A O 1
ATOM 5794 N N . ALA A 1 745 ? 19.217 119.471 21.625 1.00 52.97 745 ALA A N 1
ATOM 5795 C CA . ALA A 1 745 ? 18.699 120.563 20.802 1.00 52.00 745 ALA A CA 1
ATOM 5796 C C . ALA A 1 745 ? 17.171 120.523 20.741 1.00 51.23 745 ALA A C 1
ATOM 5797 O O . ALA A 1 745 ? 16.546 121.220 19.935 1.00 50.85 745 ALA A O 1
ATOM 5799 N N . GLY A 1 746 ? 16.576 119.700 21.599 1.00 49.64 746 GLY A N 1
ATOM 5800 C CA . GLY A 1 746 ? 15.133 119.585 21.624 1.00 46.80 746 GLY A CA 1
ATOM 5801 C C . GLY A 1 746 ? 14.623 118.415 20.806 1.00 44.12 746 GLY A C 1
ATOM 5802 O O . GLY A 1 746 ? 15.366 117.483 20.498 1.00 45.65 746 GLY A O 1
ATOM 5803 N N . LYS A 1 747 ? 13.351 118.471 20.436 1.00 40.32 747 LYS A N 1
ATOM 5804 C CA . LYS A 1 747 ? 12.748 117.400 19.675 1.00 36.67 747 LYS A CA 1
ATOM 5805 C C . LYS A 1 747 ? 12.871 117.547 18.172 1.00 36.05 747 LYS A C 1
ATOM 5806 O O . LYS A 1 747 ? 13.002 118.654 17.648 1.00 36.73 747 LYS A O 1
ATOM 5812 N N . VAL A 1 748 ? 12.833 116.404 17.494 1.00 34.08 748 VAL A N 1
ATOM 5813 C CA . VAL A 1 748 ? 12.924 116.328 16.040 1.00 31.43 748 VAL A CA 1
ATOM 5814 C C . VAL A 1 748 ? 11.821 117.159 15.387 1.00 30.73 748 VAL A C 1
ATOM 5815 O O . VAL A 1 748 ? 10.705 117.229 15.899 1.00 31.58 748 VAL A O 1
ATOM 5819 N N . ASN A 1 749 ? 12.144 117.780 14.255 1.00 30.07 749 ASN A N 1
ATOM 5820 C CA . ASN A 1 749 ? 11.204 118.615 13.510 1.00 28.39 749 ASN A CA 1
ATOM 5821 C C . ASN A 1 749 ? 9.899 117.884 13.163 1.00 28.58 749 ASN A C 1
ATOM 5822 O O . ASN A 1 749 ? 9.924 116.806 12.581 1.00 29.32 749 ASN A O 1
ATOM 5827 N N . SER A 1 750 ? 8.769 118.492 13.512 1.00 28.33 750 SER A N 1
ATOM 5828 C CA . SER A 1 750 ? 7.441 117.932 13.260 1.00 28.79 750 SER A CA 1
ATOM 5829 C C . SER A 1 750 ? 7.135 117.759 11.768 1.00 30.01 750 SER A C 1
ATOM 5830 O O . SER A 1 750 ? 6.547 116.765 11.331 1.00 28.63 750 SER A O 1
ATOM 5833 N N . GLU A 1 751 ? 7.519 118.762 10.997 1.00 31.77 751 GLU A N 1
ATOM 5834 C CA . GLU A 1 751 ? 7.318 118.765 9.561 1.00 31.89 751 GLU A CA 1
ATOM 5835 C C . GLU A 1 751 ? 8.124 117.598 8.958 1.00 31.16 751 GLU A C 1
ATOM 5836 O O . GLU A 1 751 ? 7.667 116.942 8.016 1.00 31.38 751 GLU A O 1
ATOM 5842 N N . THR A 1 752 ? 9.310 117.332 9.512 1.00 28.12 752 THR A N 1
ATOM 5843 C CA . THR A 1 752 ? 10.147 116.244 9.018 1.00 27.13 752 THR A CA 1
ATOM 5844 C C . THR A 1 752 ? 9.478 114.911 9.319 1.00 28.16 752 THR A C 1
ATOM 5845 O O . THR A 1 752 ? 9.551 113.976 8.520 1.00 29.39 752 THR A O 1
ATOM 5849 N N . ILE A 1 753 ? 8.839 114.823 10.480 1.00 26.33 753 ILE A N 1
ATOM 5850 C CA . ILE A 1 753 ? 8.143 113.613 10.880 1.00 24.22 753 ILE A CA 1
ATOM 5851 C C . ILE A 1 753 ? 6.920 113.409 9.993 1.00 24.47 753 ILE A C 1
ATOM 5852 O O . ILE A 1 753 ? 6.631 112.289 9.567 1.00 24.09 753 ILE A O 1
ATOM 5857 N N . GLN A 1 754 ? 6.206 114.492 9.701 1.00 25.00 754 GLN A N 1
ATOM 5858 C CA . GLN A 1 754 ? 5.025 114.400 8.851 1.00 27.29 754 GLN A CA 1
ATOM 5859 C C . GLN A 1 754 ? 5.378 113.807 7.478 1.00 27.44 754 GLN A C 1
ATOM 5860 O O . GLN A 1 754 ? 4.685 112.913 7.000 1.00 26.59 754 GLN A O 1
ATOM 5866 N N . ASN A 1 755 ? 6.452 114.291 6.850 1.00 27.83 755 ASN A N 1
ATOM 5867 C CA . ASN A 1 755 ? 6.862 113.761 5.549 1.00 28.51 755 ASN A CA 1
ATOM 5868 C C . ASN A 1 755 ? 7.194 112.264 5.635 1.00 28.10 755 ASN A C 1
ATOM 5869 O O . ASN A 1 755 ? 6.863 111.495 4.730 1.00 28.17 755 ASN A O 1
ATOM 5874 N N . ASP A 1 756 ? 7.849 111.852 6.720 1.00 26.19 756 ASP A N 1
ATOM 5875 C CA . ASP A 1 756 ? 8.229 110.448 6.906 1.00 23.69 756 ASP A CA 1
ATOM 5876 C C . ASP A 1 756 ? 6.962 109.612 6.991 1.00 23.33 756 ASP A C 1
ATOM 5877 O O . ASP A 1 756 ? 6.838 108.585 6.323 1.00 21.10 756 ASP A O 1
ATOM 5882 N N . LEU A 1 757 ? 6.009 110.069 7.798 1.00 24.83 757 LEU A N 1
ATOM 5883 C CA . LEU A 1 757 ? 4.751 109.351 7.976 1.00 25.16 757 LEU A CA 1
ATOM 5884 C C . LEU A 1 757 ? 3.969 109.200 6.678 1.00 25.50 757 LEU A C 1
ATOM 5885 O O . LEU A 1 757 ? 3.383 108.144 6.426 1.00 25.92 757 LEU A O 1
ATOM 5890 N N . GLU A 1 758 ? 3.957 110.242 5.852 1.00 25.30 758 GLU A N 1
ATOM 5891 C CA . GLU A 1 758 ? 3.227 110.177 4.583 1.00 27.95 758 GLU A CA 1
ATOM 5892 C C . GLU A 1 758 ? 3.875 109.122 3.687 1.00 25.76 758 GLU A C 1
ATOM 5893 O O . GLU A 1 758 ? 3.185 108.380 2.990 1.00 25.92 758 GLU A O 1
ATOM 5899 N N . LEU A 1 759 ? 5.204 109.061 3.708 1.00 23.35 759 LEU A N 1
ATOM 5900 C CA . LEU A 1 759 ? 5.931 108.062 2.927 1.00 22.40 759 LEU A CA 1
ATOM 5901 C C . LEU A 1 759 ? 5.529 106.662 3.404 1.00 21.49 759 LEU A C 1
ATOM 5902 O O . LEU A 1 759 ? 5.283 105.761 2.592 1.00 21.14 759 LEU A O 1
ATOM 5907 N N . ILE A 1 760 ? 5.468 106.492 4.726 1.00 19.38 760 ILE A N 1
ATOM 5908 C CA . ILE A 1 760 ? 5.076 105.215 5.321 1.00 18.33 760 ILE A CA 1
ATOM 5909 C C . ILE A 1 760 ? 3.675 104.846 4.834 1.00 17.04 760 ILE A C 1
ATOM 5910 O O . ILE A 1 760 ? 3.410 103.696 4.471 1.00 12.19 760 ILE A O 1
ATOM 5915 N N . SER A 1 761 ? 2.793 105.843 4.820 1.00 17.02 761 SER A N 1
ATOM 5916 C CA . SER A 1 761 ? 1.410 105.642 4.396 1.00 18.27 761 SER A CA 1
ATOM 5917 C C . SER A 1 761 ? 1.312 105.125 2.965 1.00 18.56 761 SER A C 1
ATOM 5918 O O . SER A 1 761 ? 0.677 104.095 2.713 1.00 19.37 761 SER A O 1
ATOM 5921 N N . LYS A 1 762 ? 1.937 105.826 2.027 1.00 18.88 762 LYS A N 1
ATOM 5922 C CA . LYS A 1 762 ? 1.906 105.392 0.631 1.00 21.81 762 LYS A CA 1
ATOM 5923 C C . LYS A 1 762 ? 2.576 104.018 0.463 1.00 19.58 762 LYS A C 1
ATOM 5924 O O . LYS A 1 762 ? 2.157 103.201 -0.360 1.00 17.40 762 LYS A O 1
ATOM 5930 N N . TYR A 1 763 ? 3.608 103.766 1.262 1.00 19.00 763 TYR A N 1
ATOM 5931 C CA . TYR A 1 763 ? 4.331 102.501 1.209 1.00 17.76 763 TYR A CA 1
ATOM 5932 C C . TYR A 1 763 ? 3.421 101.291 1.475 1.00 17.35 763 TYR A C 1
ATOM 5933 O O . TYR A 1 763 ? 3.509 100.281 0.785 1.00 14.59 763 TYR A O 1
ATOM 5942 N N . GLY A 1 764 ? 2.542 101.412 2.467 1.00 17.38 764 GLY A N 1
ATOM 5943 C CA . GLY A 1 764 ? 1.636 100.328 2.812 1.00 19.30 764 GLY A CA 1
ATOM 5944 C C . GLY A 1 764 ? 0.621 99.953 1.747 1.00 21.01 764 GLY A C 1
ATOM 5945 O O . GLY A 1 764 ? 0.281 98.772 1.608 1.00 21.06 764 GLY A O 1
ATOM 5946 N N . GLU A 1 765 ? 0.134 100.957 1.014 1.00 22.73 765 GLU A N 1
ATOM 5947 C CA . GLU A 1 765 ? -0.837 100.776 -0.061 1.00 23.24 765 GLU A CA 1
ATOM 5948 C C . GLU A 1 765 ? -0.256 99.867 -1.136 1.00 22.42 765 GLU A C 1
ATOM 5949 O O . GLU A 1 765 ? -0.981 99.234 -1.887 1.00 22.74 765 GLU A O 1
ATOM 5955 N N . GLU A 1 766 ? 1.064 99.815 -1.202 1.00 21.92 766 GLU A N 1
ATOM 5956 C CA . GLU A 1 766 ? 1.755 98.983 -2.169 1.00 21.40 766 GLU A CA 1
ATOM 5957 C C . GLU A 1 766 ? 1.467 97.504 -1.952 1.00 21.72 766 GLU A C 1
ATOM 5958 O O . GLU A 1 766 ? 1.318 96.744 -2.913 1.00 22.71 766 GLU A O 1
ATOM 5964 N N . PHE A 1 767 ? 1.388 97.084 -0.694 1.00 21.12 767 PHE A N 1
ATOM 5965 C CA . PHE A 1 767 ? 1.122 95.682 -0.415 1.00 20.40 767 PHE A CA 1
ATOM 5966 C C . PHE A 1 767 ? -0.169 95.432 0.363 1.00 20.32 767 PHE A C 1
ATOM 5967 O O . PHE A 1 767 ? -0.265 94.496 1.161 1.00 21.01 767 PHE A O 1
ATOM 5975 N N . GLY A 1 768 ? -1.159 96.286 0.133 1.00 19.78 768 GLY A N 1
ATOM 5976 C CA . GLY A 1 768 ? -2.455 96.118 0.766 1.00 20.48 768 GLY A CA 1
ATOM 5977 C C . GLY A 1 768 ? -2.657 96.432 2.238 1.00 21.15 768 GLY A C 1
ATOM 5978 O O . GLY A 1 768 ? -3.639 95.979 2.832 1.00 20.18 768 GLY A O 1
ATOM 5979 N N . TRP A 1 769 ? -1.743 97.180 2.842 1.00 21.03 769 TRP A N 1
ATOM 5980 C CA . TRP A 1 769 ? -1.906 97.542 4.242 1.00 21.10 769 TRP A CA 1
ATOM 5981 C C . TRP A 1 769 ? -2.263 99.014 4.326 1.00 22.79 769 TRP A C 1
ATOM 5982 O O . TRP A 1 769 ? -1.595 99.876 3.731 1.00 22.85 769 TRP A O 1
ATOM 5993 N N . LYS A 1 770 ? -3.329 99.293 5.062 1.00 23.82 770 LYS A N 1
ATOM 5994 C CA . LYS A 1 770 ? -3.768 100.655 5.273 1.00 23.43 770 LYS A CA 1
ATOM 5995 C C . LYS A 1 770 ? -3.298 101.010 6.674 1.00 22.08 770 LYS A C 1
ATOM 5996 O O . LYS A 1 770 ? -3.894 100.591 7.659 1.00 21.23 770 LYS A O 1
ATOM 6002 N N . TYR A 1 771 ? -2.205 101.754 6.766 1.00 21.92 771 TYR A N 1
ATOM 6003 C CA . TYR A 1 771 ? -1.691 102.148 8.063 1.00 20.54 771 TYR A CA 1
ATOM 6004 C C . TYR A 1 771 ? -2.596 103.193 8.663 1.00 20.71 771 TYR A C 1
ATOM 6005 O O . TYR A 1 771 ? -3.109 104.054 7.971 1.00 22.22 771 TYR A O 1
ATOM 6014 N N . ASP A 1 772 ? -2.782 103.106 9.963 1.00 22.15 772 ASP A N 1
ATOM 6015 C CA . ASP A 1 772 ? -3.588 104.059 10.679 1.00 23.28 772 ASP A CA 1
ATOM 6016 C C . ASP A 1 772 ? -2.561 104.749 11.551 1.00 22.78 772 ASP A C 1
ATOM 6017 O O . ASP A 1 772 ? -2.169 104.234 12.602 1.00 21.95 772 ASP A O 1
ATOM 6022 N N . ILE A 1 773 ? -2.118 105.910 11.085 1.00 21.43 773 ILE A N 1
ATOM 6023 C CA . ILE A 1 773 ? -1.091 106.681 11.752 1.00 20.66 773 ILE A CA 1
ATOM 6024 C C . ILE A 1 773 ? -1.669 107.830 12.549 1.00 22.03 773 ILE A C 1
ATOM 6025 O O . ILE A 1 773 ? -2.591 108.521 12.107 1.00 23.13 773 ILE A O 1
ATOM 6030 N N . ALA A 1 774 ? -1.123 108.038 13.734 1.00 20.50 774 ALA A N 1
ATOM 6031 C CA . ALA A 1 774 ? -1.567 109.134 14.565 1.00 20.71 774 ALA A CA 1
ATOM 6032 C C . ALA A 1 774 ? -0.342 109.792 15.175 1.00 21.20 774 ALA A C 1
ATOM 6033 O O . ALA A 1 774 ? 0.440 109.145 15.883 1.00 22.17 774 ALA A O 1
ATOM 6035 N N . TYR A 1 775 ? -0.164 111.068 14.862 1.00 19.93 775 TYR A N 1
ATOM 6036 C CA . TYR A 1 775 ? 0.931 111.865 15.390 1.00 20.04 775 TYR A CA 1
ATOM 6037 C C . TYR A 1 775 ? 0.170 113.033 16.018 1.00 20.13 775 TYR A C 1
ATOM 6038 O O . TYR A 1 775 ? -0.278 113.954 15.326 1.00 20.56 775 TYR A O 1
ATOM 6047 N N . ASP A 1 776 ? 0.003 112.975 17.333 1.00 19.96 776 ASP A N 1
ATOM 6048 C CA . ASP A 1 776 ? -0.768 113.989 18.041 1.00 21.41 776 ASP A CA 1
ATOM 6049 C C . ASP A 1 776 ? -0.192 114.517 19.343 1.00 19.93 776 ASP A C 1
ATOM 6050 O O . ASP A 1 776 ? -0.933 115.066 20.151 1.00 22.68 776 ASP A O 1
ATOM 6055 N N . GLY A 1 777 ? 1.109 114.358 19.549 1.00 19.10 777 GLY A N 1
ATOM 6056 C CA . GLY A 1 777 ? 1.726 114.837 20.773 1.00 16.73 777 GLY A CA 1
ATOM 6057 C C . GLY A 1 777 ? 1.518 113.846 21.897 1.00 17.41 777 GLY A C 1
ATOM 6058 O O . GLY A 1 777 ? 2.007 114.033 23.002 1.00 17.90 777 GLY A O 1
ATOM 6059 N N . THR A 1 778 ? 0.816 112.763 21.590 1.00 17.90 778 THR A N 1
ATOM 6060 C CA . THR A 1 778 ? 0.493 111.723 22.563 1.00 19.37 778 THR A CA 1
ATOM 6061 C C . THR A 1 778 ? 1.021 110.337 22.176 1.00 18.61 778 THR A C 1
ATOM 6062 O O . THR A 1 778 ? 1.432 110.114 21.045 1.00 20.01 778 THR A O 1
ATOM 6066 N N . ALA A 1 779 ? 1.025 109.419 23.134 1.00 18.22 779 ALA A N 1
ATOM 6067 C CA . ALA A 1 779 ? 1.455 108.049 22.895 1.00 18.32 779 ALA A CA 1
ATOM 6068 C C . ALA A 1 779 ? 0.319 107.121 23.292 1.00 18.19 779 ALA A C 1
ATOM 6069 O O . ALA A 1 779 ? -0.311 107.314 24.325 1.00 19.61 779 ALA A O 1
ATOM 6071 N N . GLU A 1 780 ? 0.035 106.138 22.451 1.00 19.07 780 GLU A N 1
ATOM 6072 C CA . GLU A 1 780 ? -1.008 105.173 22.732 1.00 20.97 780 GLU A CA 1
ATOM 6073 C C . GLU A 1 780 ? -0.502 103.820 22.272 1.00 21.03 780 GLU A C 1
ATOM 6074 O O . GLU A 1 780 ? -0.322 103.564 21.084 1.00 23.79 780 GLU A O 1
ATOM 6080 N N . TYR A 1 781 ? -0.274 102.946 23.228 1.00 20.99 781 TYR A N 1
ATOM 6081 C CA . TYR A 1 781 ? 0.222 101.633 22.915 1.00 21.70 781 TYR A CA 1
ATOM 6082 C C . TYR A 1 781 ? -0.463 100.630 23.839 1.00 21.85 781 TYR A C 1
ATOM 6083 O O . TYR A 1 781 ? -0.532 100.832 25.064 1.00 22.32 781 TYR A O 1
ATOM 6092 N N . LEU A 1 782 ? -0.977 99.559 23.244 1.00 20.38 782 LEU A N 1
ATOM 6093 C CA . LEU A 1 782 ? -1.660 98.518 24.005 1.00 21.75 782 LEU A CA 1
ATOM 6094 C C . LEU A 1 782 ? -2.770 99.088 24.900 1.00 22.52 782 LEU A C 1
ATOM 6095 O O . LEU A 1 782 ? -2.906 98.702 26.055 1.00 24.05 782 LEU A O 1
ATOM 6100 N N . LYS A 1 783 ? -3.550 100.019 24.368 1.00 23.85 783 LYS A N 1
ATOM 6101 C CA . LYS A 1 783 ? -4.677 100.614 25.098 1.00 26.10 783 LYS A CA 1
ATOM 6102 C C . LYS A 1 783 ? -4.395 101.474 26.338 1.00 24.78 783 LYS A C 1
ATOM 6103 O O . LYS A 1 783 ? -5.303 101.746 27.127 1.00 22.92 783 LYS A O 1
ATOM 6109 N N . LEU A 1 784 ? -3.144 101.884 26.523 1.00 23.53 784 LEU A N 1
ATOM 6110 C CA . LEU A 1 784 ? -2.811 102.775 27.628 1.00 20.61 784 LEU A CA 1
ATOM 6111 C C . LEU A 1 784 ? -2.517 104.118 26.972 1.00 18.70 784 LEU A C 1
ATOM 6112 O O . LEU A 1 784 ? -1.955 104.164 25.879 1.00 17.44 784 LEU A O 1
ATOM 6117 N N . TYR A 1 785 ? -2.909 105.207 27.621 1.00 17.29 785 TYR A N 1
ATOM 6118 C CA . TYR A 1 785 ? -2.674 106.529 27.058 1.00 16.15 785 TYR A CA 1
ATOM 6119 C C . TYR A 1 785 ? -1.612 107.265 27.863 1.00 15.22 785 TYR A C 1
ATOM 6120 O O . TYR A 1 785 ? -1.568 107.150 29.097 1.00 13.02 785 TYR A O 1
ATOM 6129 N N . PHE A 1 786 ? -0.753 108.005 27.152 1.00 14.75 786 PHE A N 1
ATOM 6130 C CA . PHE A 1 786 ? 0.341 108.753 27.771 1.00 13.89 786 PHE A CA 1
ATOM 6131 C C . PHE A 1 786 ? 0.579 110.121 27.179 1.00 13.56 786 PHE A C 1
ATOM 6132 O O . PHE A 1 786 ? 0.629 110.263 25.965 1.00 15.34 786 PHE A O 1
ATOM 6140 N N . ILE A 1 787 ? 0.740 111.125 28.040 1.00 13.32 787 ILE A N 1
ATOM 6141 C CA . ILE A 1 787 ? 1.057 112.478 27.586 1.00 11.23 787 ILE A CA 1
ATOM 6142 C C . ILE A 1 787 ? 2.165 113.079 28.483 1.00 11.89 787 ILE A C 1
ATOM 6143 O O . ILE A 1 787 ? 2.075 113.075 29.709 1.00 8.74 787 ILE A O 1
ATOM 6148 N N . PHE A 1 788 ? 3.226 113.569 27.853 1.00 11.91 788 PHE A N 1
ATOM 6149 C CA . PHE A 1 788 ? 4.340 114.144 28.582 1.00 12.57 788 PHE A CA 1
ATOM 6150 C C . PHE A 1 788 ? 4.843 113.236 29.700 1.00 13.27 788 PHE A C 1
ATOM 6151 O O . PHE A 1 788 ? 5.194 113.687 30.776 1.00 15.07 788 PHE A O 1
ATOM 6159 N N . GLY A 1 789 ? 4.878 111.937 29.436 1.00 14.95 789 GLY A N 1
ATOM 6160 C CA . GLY A 1 789 ? 5.385 111.013 30.430 1.00 13.13 789 GLY A CA 1
ATOM 6161 C C . GLY A 1 789 ? 4.417 110.637 31.524 1.00 12.64 789 GLY A C 1
ATOM 6162 O O . GLY A 1 789 ? 4.795 109.916 32.457 1.00 13.15 789 GLY A O 1
ATOM 6163 N N . CYS A 1 790 ? 3.180 111.119 31.413 1.00 10.22 790 CYS A N 1
ATOM 6164 C CA . CYS A 1 790 ? 2.138 110.816 32.391 1.00 9.01 790 CYS A CA 1
ATOM 6165 C C . CYS A 1 790 ? 1.058 109.881 31.826 1.00 9.36 790 CYS A C 1
ATOM 6166 O O . CYS A 1 790 ? 0.486 110.118 30.754 1.00 9.30 790 CYS A O 1
ATOM 6169 N N . ARG A 1 791 ? 0.772 108.814 32.556 1.00 9.63 791 ARG A N 1
ATOM 6170 C CA . ARG A 1 791 ? -0.248 107.894 32.120 1.00 11.35 791 ARG A CA 1
ATOM 6171 C C . ARG A 1 791 ? -1.604 108.500 32.428 1.00 12.25 791 ARG A C 1
ATOM 6172 O O . ARG A 1 791 ? -1.821 109.059 33.506 1.00 11.47 791 ARG A O 1
ATOM 6180 N N . ILE A 1 792 ? -2.508 108.396 31.465 1.00 10.71 792 ILE A N 1
ATOM 6181 C CA . ILE A 1 792 ? -3.850 108.897 31.635 1.00 10.57 792 ILE A CA 1
ATOM 6182 C C . ILE A 1 792 ? -4.744 107.675 31.643 1.00 11.40 792 ILE A C 1
ATOM 6183 O O . ILE A 1 792 ? -5.015 107.104 30.594 1.00 12.32 792 ILE A O 1
ATOM 6188 N N . PRO A 1 793 ? -5.202 107.242 32.832 1.00 12.07 793 PRO A N 1
ATOM 6189 C CA . PRO A 1 793 ? -6.073 106.061 32.847 1.00 11.22 793 PRO A CA 1
ATOM 6190 C C . PRO A 1 793 ? -7.357 106.427 32.104 1.00 12.84 793 PRO A C 1
ATOM 6191 O O . PRO A 1 793 ? -7.815 107.576 32.183 1.00 13.01 793 PRO A O 1
ATOM 6195 N N . ASN A 1 794 ? -7.922 105.468 31.370 1.00 12.56 794 ASN A N 1
ATOM 6196 C CA . ASN A 1 794 ? -9.148 105.707 30.612 1.00 11.96 794 ASN A CA 1
ATOM 6197 C C . ASN A 1 794 ? -10.300 104.945 31.273 1.00 12.51 794 ASN A C 1
ATOM 6198 O O . ASN A 1 794 ? -10.566 103.792 30.947 1.00 13.75 794 ASN A O 1
ATOM 6203 N N . LEU A 1 795 ? -10.997 105.617 32.181 1.00 12.00 795 LEU A N 1
ATOM 6204 C CA . LEU A 1 795 ? -12.085 105.017 32.941 1.00 11.25 795 LEU A CA 1
ATOM 6205 C C . LEU A 1 795 ? -13.281 104.511 32.144 1.00 11.46 795 LEU A C 1
ATOM 6206 O O . LEU A 1 795 ? -13.965 103.585 32.572 1.00 11.48 795 LEU A O 1
ATOM 6211 N N . SER A 1 796 ? -13.523 105.119 30.990 1.00 12.02 796 SER A N 1
ATOM 6212 C CA . SER A 1 796 ? -14.645 104.758 30.138 1.00 11.09 796 SER A CA 1
ATOM 6213 C C . SER A 1 796 ? -14.523 103.345 29.592 1.00 11.72 796 SER A C 1
ATOM 6214 O O . SER A 1 796 ? -15.536 102.721 29.280 1.00 10.51 796 SER A O 1
ATOM 6217 N N . ARG A 1 797 ? -13.290 102.854 29.460 1.00 12.79 797 ARG A N 1
ATOM 6218 C CA . ARG A 1 797 ? -13.049 101.499 28.948 1.00 14.83 797 ARG A CA 1
ATOM 6219 C C . ARG A 1 797 ? -13.272 100.404 29.981 1.00 14.20 797 ARG A C 1
ATOM 6220 O O . ARG A 1 797 ? -13.199 99.225 29.649 1.00 12.61 797 ARG A O 1
ATOM 6228 N N . HIS A 1 798 ? -13.531 100.790 31.227 1.00 14.11 798 HIS A N 1
ATOM 6229 C CA . HIS A 1 798 ? -13.749 99.816 32.289 1.00 17.23 798 HIS A CA 1
ATOM 6230 C C . HIS A 1 798 ? -15.087 100.008 33.007 1.00 15.30 798 HIS A C 1
ATOM 6231 O O . HIS A 1 798 ? -15.144 100.221 34.212 1.00 13.84 798 HIS A O 1
ATOM 6238 N N . PRO A 1 799 ? -16.190 99.869 32.264 1.00 15.61 799 PRO A N 1
ATOM 6239 C CA . PRO A 1 799 ? -17.535 100.038 32.815 1.00 14.46 799 PRO A CA 1
ATOM 6240 C C . PRO A 1 799 ? -17.728 99.282 34.127 1.00 14.91 799 PRO A C 1
ATOM 6241 O O . PRO A 1 799 ? -17.548 98.060 34.187 1.00 14.34 799 PRO A O 1
ATOM 6245 N N . ILE A 1 800 ? -18.107 100.009 35.173 1.00 14.10 800 ILE A N 1
ATOM 6246 C CA . ILE A 1 800 ? -18.328 99.392 36.472 1.00 12.83 800 ILE A CA 1
ATOM 6247 C C . ILE A 1 800 ? -19.493 98.418 36.430 1.00 12.15 800 ILE A C 1
ATOM 6248 O O . ILE A 1 800 ? -19.435 97.364 37.054 1.00 12.86 800 ILE A O 1
ATOM 6253 N N . VAL A 1 801 ? -20.541 98.755 35.688 1.00 9.49 801 VAL A N 1
ATOM 6254 C CA . VAL A 1 801 ? -21.702 97.872 35.613 1.00 10.51 801 VAL A CA 1
ATOM 6255 C C . VAL A 1 801 ? -21.667 96.980 34.381 1.00 12.30 801 VAL A C 1
ATOM 6256 O O . VAL A 1 801 ? -22.374 95.972 34.309 1.00 13.72 801 VAL A O 1
ATOM 6260 N N . GLY A 1 802 ? -20.849 97.358 33.408 1.00 12.41 802 GLY A N 1
ATOM 6261 C CA . GLY A 1 802 ? -20.812 96.606 32.173 1.00 12.31 802 GLY A CA 1
ATOM 6262 C C . GLY A 1 802 ? -20.190 95.237 32.196 1.00 14.32 802 GLY A C 1
ATOM 6263 O O . GLY A 1 802 ? -19.359 94.922 33.044 1.00 14.91 802 GLY A O 1
ATOM 6264 N N . LYS A 1 803 ? -20.621 94.410 31.255 1.00 15.43 803 LYS A N 1
ATOM 6265 C CA . LYS A 1 803 ? -20.079 93.076 31.089 1.00 15.87 803 LYS A CA 1
ATOM 6266 C C . LYS A 1 803 ? -20.400 92.573 29.698 1.00 17.66 803 LYS A C 1
ATOM 6267 O O . LYS A 1 803 ? -21.487 92.798 29.169 1.00 18.41 803 LYS A O 1
ATOM 6273 N N . GLU A 1 804 ? -19.427 91.885 29.125 1.00 17.58 804 GLU A N 1
ATOM 6274 C CA . GLU A 1 804 ? -19.503 91.316 27.799 1.00 17.89 804 GLU A CA 1
ATOM 6275 C C . GLU A 1 804 ? -20.289 90.002 27.791 1.00 16.13 804 GLU A C 1
ATOM 6276 O O . GLU A 1 804 ? -19.928 89.074 28.494 1.00 16.25 804 GLU A O 1
ATOM 6282 N N . ARG A 1 805 ? -21.373 89.936 27.024 1.00 15.93 805 ARG A N 1
ATOM 6283 C CA . ARG A 1 805 ? -22.167 88.703 26.901 1.00 18.71 805 ARG A CA 1
ATOM 6284 C C . ARG A 1 805 ? -22.480 88.520 25.415 1.00 19.51 805 ARG A C 1
ATOM 6285 O O . ARG A 1 805 ? -23.544 88.908 24.948 1.00 19.25 805 ARG A O 1
ATOM 6293 N N . ALA A 1 806 ? -21.555 87.923 24.673 1.00 22.23 806 ALA A N 1
ATOM 6294 C CA . ALA A 1 806 ? -21.741 87.751 23.231 1.00 24.68 806 ALA A CA 1
ATOM 6295 C C . ALA A 1 806 ? -22.837 86.782 22.824 1.00 25.76 806 ALA A C 1
ATOM 6296 O O . ALA A 1 806 ? -23.533 87.022 21.848 1.00 25.45 806 ALA A O 1
ATOM 6298 N N . ASN A 1 807 ? -22.982 85.687 23.558 1.00 29.35 807 ASN A N 1
ATOM 6299 C CA . ASN A 1 807 ? -24.002 84.687 23.237 1.00 33.28 807 ASN A CA 1
ATOM 6300 C C . ASN A 1 807 ? -25.269 84.918 24.053 1.00 33.83 807 ASN A C 1
ATOM 6301 O O . ASN A 1 807 ? -25.398 85.914 24.761 1.00 36.10 807 ASN A O 1
ATOM 6306 N N . SER A 1 808 ? -26.205 83.987 23.967 1.00 33.57 808 SER A N 1
ATOM 6307 C CA . SER A 1 808 ? -27.437 84.134 24.719 1.00 34.04 808 SER A CA 1
ATOM 6308 C C . SER A 1 808 ? -27.518 83.157 25.906 1.00 34.42 808 SER A C 1
ATOM 6309 O O . SER A 1 808 ? -28.581 82.976 26.505 1.00 34.42 808 SER A O 1
ATOM 6312 N N . SER A 1 809 ? -26.390 82.536 26.248 1.00 33.67 809 SER A N 1
ATOM 6313 C CA . SER A 1 809 ? -26.363 81.608 27.372 1.00 32.22 809 SER A CA 1
ATOM 6314 C C . SER A 1 809 ? -26.609 82.378 28.674 1.00 31.71 809 SER A C 1
ATOM 6315 O O . SER A 1 809 ? -26.494 83.604 28.726 1.00 29.57 809 SER A O 1
ATOM 6318 N N . ALA A 1 810 ? -26.946 81.647 29.727 1.00 32.15 810 ALA A N 1
ATOM 6319 C CA . ALA A 1 810 ? -27.240 82.254 31.015 1.00 32.44 810 ALA A CA 1
ATOM 6320 C C . ALA A 1 810 ? -25.997 82.708 31.771 1.00 32.53 810 ALA A C 1
ATOM 6321 O O . ALA A 1 810 ? -24.962 82.048 31.731 1.00 33.24 810 ALA A O 1
ATOM 6323 N N . GLU A 1 811 ? -26.108 83.843 32.454 1.00 31.97 811 GLU A N 1
ATOM 6324 C CA . GLU A 1 811 ? -25.000 84.383 33.232 1.00 32.70 811 GLU A CA 1
ATOM 6325 C C . GLU A 1 811 ? -24.516 83.314 34.203 1.00 33.07 811 GLU A C 1
ATOM 6326 O O . GLU A 1 811 ? -25.259 82.386 34.535 1.00 33.34 811 GLU A O 1
ATOM 6332 N N . GLU A 1 812 ? -23.277 83.456 34.667 1.00 33.28 812 GLU A N 1
ATOM 6333 C CA . GLU A 1 812 ? -22.718 82.514 35.624 1.00 32.62 812 GLU A CA 1
ATOM 6334 C C . GLU A 1 812 ? -23.470 82.684 36.933 1.00 30.94 812 GLU A C 1
ATOM 6335 O O . GLU A 1 812 ? -23.763 83.798 37.346 1.00 30.78 812 GLU A O 1
ATOM 6341 N N . PRO A 1 813 ? -23.795 81.568 37.599 1.00 30.10 813 PRO A N 1
ATOM 6342 C CA . PRO A 1 813 ? -24.527 81.499 38.872 1.00 28.47 813 PRO A CA 1
ATOM 6343 C C . PRO A 1 813 ? -23.813 82.171 40.038 1.00 27.91 813 PRO A C 1
ATOM 6344 O O . PRO A 1 813 ? -22.579 82.175 40.106 1.00 26.78 813 PRO A O 1
ATOM 6348 N N . TRP A 1 814 ? -24.593 82.729 40.959 1.00 26.58 814 TRP A N 1
ATOM 6349 C CA . TRP A 1 814 ? -24.024 83.363 42.142 1.00 24.93 814 TRP A CA 1
ATOM 6350 C C . TRP A 1 814 ? -23.176 82.273 42.799 1.00 24.90 814 TRP A C 1
ATOM 6351 O O . TRP A 1 814 ? -23.543 81.094 42.774 1.00 24.68 814 TRP A O 1
ATOM 6362 N N . PRO A 1 815 ? -22.050 82.647 43.417 1.00 23.92 815 PRO A N 1
ATOM 6363 C CA . PRO A 1 815 ? -21.535 84.006 43.558 1.00 23.07 815 PRO A CA 1
ATOM 6364 C C . PRO A 1 815 ? -20.425 84.444 42.595 1.00 21.74 815 PRO A C 1
ATOM 6365 O O . PRO A 1 815 ? -19.535 85.196 43.002 1.00 23.57 815 PRO A O 1
ATOM 6369 N N . ALA A 1 816 ? -20.441 83.999 41.344 1.00 19.06 816 ALA A N 1
ATOM 6370 C CA . ALA A 1 816 ? -19.390 84.431 40.412 1.00 17.65 816 ALA A CA 1
ATOM 6371 C C . ALA A 1 816 ? -19.328 85.963 40.388 1.00 17.74 816 ALA A C 1
ATOM 6372 O O . ALA A 1 816 ? -18.267 86.560 40.182 1.00 18.51 816 ALA A O 1
ATOM 6374 N N . ILE A 1 817 ? -20.477 86.592 40.613 1.00 16.26 817 ILE A N 1
ATOM 6375 C CA . ILE A 1 817 ? -20.565 88.039 40.627 1.00 15.22 817 ILE A CA 1
ATOM 6376 C C . ILE A 1 817 ? -19.587 88.622 41.653 1.00 15.83 817 ILE A C 1
ATOM 6377 O O . ILE A 1 817 ? -19.051 89.726 41.459 1.00 14.14 817 ILE A O 1
ATOM 6382 N N . LEU A 1 818 ? -19.352 87.889 42.742 1.00 15.20 818 LEU A N 1
ATOM 6383 C CA . LEU A 1 818 ? -18.434 88.372 43.769 1.00 16.69 818 LEU A CA 1
ATOM 6384 C C . LEU A 1 818 ? -17.033 88.482 43.182 1.00 17.51 818 LEU A C 1
ATOM 6385 O O . LEU A 1 818 ? -16.295 89.403 43.509 1.00 16.40 818 LEU A O 1
ATOM 6390 N N . ASP A 1 819 ? -16.666 87.553 42.304 1.00 17.17 819 ASP A N 1
ATOM 6391 C CA . ASP A 1 819 ? -15.359 87.630 41.688 1.00 17.30 819 ASP A CA 1
ATOM 6392 C C . ASP A 1 819 ? -15.296 88.857 40.789 1.00 17.51 819 ASP A C 1
ATOM 6393 O O . ASP A 1 819 ? -14.283 89.545 40.734 1.00 17.03 819 ASP A O 1
ATOM 6398 N N . GLN A 1 820 ? -16.392 89.149 40.101 1.00 17.39 820 GLN A N 1
ATOM 6399 C CA . GLN A 1 820 ? -16.433 90.306 39.220 1.00 17.54 820 GLN A CA 1
ATOM 6400 C C . GLN A 1 820 ? -16.425 91.624 39.995 1.00 18.15 820 GLN A C 1
ATOM 6401 O O . GLN A 1 820 ? -15.772 92.585 39.595 1.00 16.99 820 GLN A O 1
ATOM 6407 N N . ILE A 1 821 ? -17.152 91.672 41.105 1.00 17.76 821 ILE A N 1
ATOM 6408 C CA . ILE A 1 821 ? -17.201 92.886 41.889 1.00 18.24 821 ILE A CA 1
ATOM 6409 C C . ILE A 1 821 ? -15.807 93.177 42.441 1.00 18.80 821 ILE A C 1
ATOM 6410 O O . ILE A 1 821 ? -15.383 94.339 42.492 1.00 19.18 821 ILE A O 1
ATOM 6415 N N . MET A 1 822 ? -15.087 92.130 42.846 1.00 17.06 822 MET A N 1
ATOM 6416 C CA . MET A 1 822 ? -13.720 92.317 43.335 1.00 15.91 822 MET A CA 1
ATOM 6417 C C . MET A 1 822 ? -12.846 92.775 42.155 1.00 15.72 822 MET A C 1
ATOM 6418 O O . MET A 1 822 ? -11.909 93.552 42.327 1.00 15.95 822 MET A O 1
ATOM 6423 N N . GLY A 1 823 ? -13.180 92.298 40.958 1.00 15.42 823 GLY A N 1
ATOM 6424 C CA . GLY A 1 823 ? -12.450 92.681 39.763 1.00 15.04 823 GLY A CA 1
ATOM 6425 C C . GLY A 1 823 ? -12.705 94.150 39.461 1.00 16.78 823 GLY A C 1
ATOM 6426 O O . GLY A 1 823 ? -11.833 94.845 38.929 1.00 17.17 823 GLY A O 1
ATOM 6427 N N . VAL A 1 824 ? -13.907 94.626 39.797 1.00 16.11 824 VAL A N 1
ATOM 6428 C CA . VAL A 1 824 ? -14.256 96.025 39.603 1.00 14.59 824 VAL A CA 1
ATOM 6429 C C . VAL A 1 824 ? -13.370 96.831 40.562 1.00 15.76 824 VAL A C 1
ATOM 6430 O O . VAL A 1 824 ? -12.698 97.776 40.156 1.00 18.24 824 VAL A O 1
ATOM 6434 N N . PHE A 1 825 ? -13.352 96.441 41.831 1.00 14.20 825 PHE A N 1
ATOM 6435 C CA . PHE A 1 825 ? -12.531 97.128 42.823 1.00 13.33 825 PHE A CA 1
ATOM 6436 C C . PHE A 1 825 ? -11.067 97.238 42.401 1.00 14.39 825 PHE A C 1
ATOM 6437 O O . PHE A 1 825 ? -10.481 98.326 42.454 1.00 13.93 825 PHE A O 1
ATOM 6445 N N . PHE A 1 826 ? -10.465 96.127 41.979 1.00 13.99 826 PHE A N 1
ATOM 6446 C CA . PHE A 1 826 ? -9.058 96.195 41.586 1.00 14.07 826 PHE A CA 1
ATOM 6447 C C . PHE A 1 826 ? -8.858 97.138 40.406 1.00 14.57 826 PHE A C 1
ATOM 6448 O O . PHE A 1 826 ? -7.812 97.774 40.306 1.00 15.12 826 PHE A O 1
ATOM 6456 N N . ASN A 1 827 ? -9.843 97.256 39.515 1.00 15.37 827 ASN A N 1
ATOM 6457 C CA . ASN A 1 827 ? -9.663 98.191 38.397 1.00 17.41 827 ASN A CA 1
ATOM 6458 C C . ASN A 1 827 ? -9.566 99.602 38.970 1.00 16.34 827 ASN A C 1
ATOM 6459 O O . ASN A 1 827 ? -8.771 100.415 38.499 1.00 18.77 827 ASN A O 1
ATOM 6464 N N . GLY A 1 828 ? -10.373 99.891 39.989 1.00 13.44 828 GLY A N 1
ATOM 6465 C CA . GLY A 1 828 ? -10.328 101.207 40.599 1.00 13.10 828 GLY A CA 1
ATOM 6466 C C . GLY A 1 828 ? -8.964 101.504 41.213 1.00 13.73 828 GLY A C 1
ATOM 6467 O O . GLY A 1 828 ? -8.477 102.636 41.134 1.00 12.78 828 GLY A O 1
ATOM 6468 N N . VAL A 1 829 ? -8.351 100.488 41.827 1.00 13.20 829 VAL A N 1
ATOM 6469 C CA . VAL A 1 829 ? -7.041 100.641 42.451 1.00 11.51 829 VAL A CA 1
ATOM 6470 C C . VAL A 1 829 ? -6.018 100.961 41.359 1.00 11.42 829 VAL A C 1
ATOM 6471 O O . VAL A 1 829 ? -5.219 101.889 41.490 1.00 10.22 829 VAL A O 1
ATOM 6475 N N . HIS A 1 830 ? -6.060 100.211 40.268 1.00 11.58 830 HIS A N 1
ATOM 6476 C CA . HIS A 1 830 ? -5.127 100.452 39.176 1.00 14.60 830 HIS A CA 1
ATOM 6477 C C . HIS A 1 830 ? -5.396 101.784 38.498 1.00 13.98 830 HIS A C 1
ATOM 6478 O O . HIS A 1 830 ? -4.459 102.518 38.242 1.00 17.46 830 HIS A O 1
ATOM 6485 N N . ASP A 1 831 ? -6.657 102.097 38.210 1.00 14.02 831 ASP A N 1
ATOM 6486 C CA . ASP A 1 831 ? -6.992 103.356 37.533 1.00 16.92 831 ASP A CA 1
ATOM 6487 C C . ASP A 1 831 ? -6.895 104.592 38.409 1.00 16.83 831 ASP A C 1
ATOM 6488 O O . ASP A 1 831 ? -7.172 105.703 37.949 1.00 16.63 831 ASP A O 1
ATOM 6493 N N . GLY A 1 832 ? -6.523 104.391 39.673 1.00 17.24 832 GLY A N 1
ATOM 6494 C CA . GLY A 1 832 ? -6.364 105.503 40.595 1.00 15.83 832 GLY A CA 1
ATOM 6495 C C . GLY A 1 832 ? -7.556 106.337 41.017 1.00 14.61 832 GLY A C 1
ATOM 6496 O O . GLY A 1 832 ? -7.476 107.560 41.049 1.00 16.82 832 GLY A O 1
ATOM 6497 N N . LEU A 1 833 ? -8.662 105.696 41.351 1.00 14.13 833 LEU A N 1
ATOM 6498 C CA . LEU A 1 833 ? -9.832 106.430 41.818 1.00 12.82 833 LEU A CA 1
ATOM 6499 C C . LEU A 1 833 ? -9.507 107.046 43.194 1.00 11.73 833 LEU A C 1
ATOM 6500 O O . LEU A 1 833 ? -8.440 106.777 43.757 1.00 10.12 833 LEU A O 1
ATOM 6505 N N . GLN A 1 834 ? -10.406 107.871 43.733 1.00 10.57 834 GLN A N 1
ATOM 6506 C CA . GLN A 1 834 ? -10.167 108.485 45.050 1.00 11.06 834 GLN A CA 1
ATOM 6507 C C . GLN A 1 834 ? -10.271 107.350 46.073 1.00 10.80 834 GLN A C 1
ATOM 6508 O O . GLN A 1 834 ? -11.372 106.863 46.365 1.00 11.86 834 GLN A O 1
ATOM 6514 N N . TRP A 1 835 ? -9.129 106.935 46.621 1.00 8.97 835 TRP A N 1
ATOM 6515 C CA . TRP A 1 835 ? -9.101 105.779 47.513 1.00 9.22 835 TRP A CA 1
ATOM 6516 C C . TRP A 1 835 ? -10.183 105.615 48.575 1.00 10.02 835 TRP A C 1
ATOM 6517 O O . TRP A 1 835 ? -10.775 104.532 48.687 1.00 9.93 835 TRP A O 1
ATOM 6528 N N . GLN A 1 836 ? -10.466 106.649 49.353 1.00 9.69 836 GLN A N 1
ATOM 6529 C CA . GLN A 1 836 ? -11.495 106.483 50.361 1.00 10.35 836 GLN A CA 1
ATOM 6530 C C . GLN A 1 836 ? -12.865 106.292 49.737 1.00 11.34 836 GLN A C 1
ATOM 6531 O O . GLN A 1 836 ? -13.570 105.341 50.070 1.00 11.96 836 GLN A O 1
ATOM 6537 N N . ARG A 1 837 ? -13.256 107.175 48.827 1.00 11.79 837 ARG A N 1
ATOM 6538 C CA . ARG A 1 837 ? -14.574 107.043 48.218 1.00 12.47 837 ARG A CA 1
ATOM 6539 C C . ARG A 1 837 ? -14.704 105.682 47.550 1.00 13.28 837 ARG A C 1
ATOM 6540 O O . ARG A 1 837 ? -15.764 105.059 47.603 1.00 14.48 837 ARG A O 1
ATOM 6548 N N . TRP A 1 838 ? -13.624 105.213 46.931 1.00 12.80 838 TRP A N 1
ATOM 6549 C CA . TRP A 1 838 ? -13.657 103.929 46.260 1.00 11.65 838 TRP A CA 1
ATOM 6550 C C . TRP A 1 838 ? -13.792 102.766 47.245 1.00 12.62 838 TRP A C 1
ATOM 6551 O O . TRP A 1 838 ? -14.628 101.873 47.047 1.00 13.50 838 TRP A O 1
ATOM 6562 N N . ILE A 1 839 ? -12.981 102.768 48.299 1.00 10.42 839 ILE A N 1
ATOM 6563 C CA . ILE A 1 839 ? -13.055 101.699 49.281 1.00 11.12 839 ILE A CA 1
ATOM 6564 C C . ILE A 1 839 ? -14.464 101.622 49.875 1.00 11.68 839 ILE A C 1
ATOM 6565 O O . ILE A 1 839 ? -15.057 100.529 49.952 1.00 10.51 839 ILE A O 1
ATOM 6570 N N . ARG A 1 840 ? -15.000 102.777 50.278 1.00 11.73 840 ARG A N 1
ATOM 6571 C CA . ARG A 1 840 ? -16.339 102.829 50.862 1.00 11.12 840 ARG A CA 1
ATOM 6572 C C . ARG A 1 840 ? -17.355 102.304 49.872 1.00 10.53 840 ARG A C 1
ATOM 6573 O O . ARG A 1 840 ? -18.180 101.458 50.217 1.00 12.78 840 ARG A O 1
ATOM 6581 N N . TYR A 1 841 ? -17.309 102.789 48.640 1.00 8.77 841 TYR A N 1
ATOM 6582 C CA . TYR A 1 841 ? -18.265 102.296 47.659 1.00 10.22 841 TYR A CA 1
ATOM 6583 C C . TYR A 1 841 ? -18.181 100.764 47.511 1.00 11.85 841 TYR A C 1
ATOM 6584 O O . TYR A 1 841 ? -19.198 100.079 47.607 1.00 14.80 841 TYR A O 1
ATOM 6593 N N . SER A 1 842 ? -16.979 100.230 47.284 1.00 11.75 842 SER A N 1
ATOM 6594 C CA . SER A 1 842 ? -16.788 98.782 47.129 1.00 11.33 842 SER A CA 1
ATOM 6595 C C . SER A 1 842 ? -17.392 98.001 48.281 1.00 10.54 842 SER A C 1
ATOM 6596 O O . SER A 1 842 ? -17.961 96.929 48.081 1.00 9.64 842 SER A O 1
ATOM 6599 N N . TRP A 1 843 ? -17.256 98.536 49.486 1.00 9.63 843 TRP A N 1
ATOM 6600 C CA . TRP A 1 843 ? -17.810 97.866 50.652 1.00 11.54 843 TRP A CA 1
ATOM 6601 C C . TRP A 1 843 ? -19.327 97.801 50.567 1.00 11.12 843 TRP A C 1
ATOM 6602 O O . TRP A 1 843 ? -19.932 96.802 50.959 1.00 11.87 843 TRP A O 1
ATOM 6613 N N . ALA A 1 844 ? -19.939 98.866 50.060 1.00 10.41 844 ALA A N 1
ATOM 6614 C CA . ALA A 1 844 ? -21.381 98.904 49.913 1.00 9.36 844 ALA A CA 1
ATOM 6615 C C . ALA A 1 844 ? -21.754 97.900 48.833 1.00 12.84 844 ALA A C 1
ATOM 6616 O O . ALA A 1 844 ? -22.705 97.120 48.996 1.00 13.28 844 ALA A O 1
ATOM 6618 N N . LEU A 1 845 ? -20.990 97.911 47.741 1.00 14.29 845 LEU A N 1
ATOM 6619 C CA . LEU A 1 845 ? -21.233 97.005 46.622 1.00 16.75 845 LEU A CA 1
ATOM 6620 C C . LEU A 1 845 ? -21.077 95.550 47.034 1.00 17.90 845 LEU A C 1
ATOM 6621 O O . LEU A 1 845 ? -21.964 94.738 46.761 1.00 19.10 845 LEU A O 1
ATOM 6626 N N . CYS A 1 846 ? -19.955 95.212 47.676 1.00 17.95 846 CYS A N 1
ATOM 6627 C CA . CYS A 1 846 ? -19.733 93.831 48.113 1.00 18.28 846 CYS A CA 1
ATOM 6628 C C . CYS A 1 846 ? -20.846 93.386 49.054 1.00 19.85 846 CYS A C 1
ATOM 6629 O O . CYS A 1 846 ? -21.385 92.279 48.930 1.00 21.65 846 CYS A O 1
ATOM 6632 N N . CYS A 1 847 ? -21.195 94.252 49.999 1.00 19.06 847 CYS A N 1
ATOM 6633 C CA . CYS A 1 847 ? -22.247 93.926 50.945 1.00 18.15 847 CYS A CA 1
ATOM 6634 C C . CYS A 1 847 ? -23.575 93.646 50.219 1.00 17.96 847 CYS A C 1
ATOM 6635 O O . CYS A 1 847 ? -24.301 92.733 50.594 1.00 18.72 847 CYS A O 1
ATOM 6638 N N . ALA A 1 848 ? -23.875 94.418 49.176 1.00 15.58 848 ALA A N 1
ATOM 6639 C CA . ALA A 1 848 ? -25.119 94.253 48.427 1.00 13.96 848 ALA A CA 1
ATOM 6640 C C . ALA A 1 848 ? -25.208 92.965 47.617 1.00 13.22 848 ALA A C 1
ATOM 6641 O O . ALA A 1 848 ? -26.274 92.637 47.096 1.00 13.18 848 ALA A O 1
ATOM 6643 N N . PHE A 1 849 ? -24.096 92.245 47.499 1.00 13.74 849 PHE A N 1
ATOM 6644 C CA . PHE A 1 849 ? -24.078 90.978 46.758 1.00 14.10 849 PHE A CA 1
ATOM 6645 C C . PHE A 1 849 ? -23.640 89.797 47.633 1.00 15.10 849 PHE A C 1
ATOM 6646 O O . PHE A 1 849 ? -23.561 88.664 47.152 1.00 17.26 849 PHE A O 1
ATOM 6654 N N . SER A 1 850 ? -23.357 90.065 48.904 1.00 13.82 850 SER A N 1
ATOM 6655 C CA . SER A 1 850 ? -22.885 89.033 49.823 1.00 16.17 850 SER A CA 1
ATOM 6656 C C . SER A 1 850 ? -23.921 88.012 50.301 1.00 17.38 850 SER A C 1
ATOM 6657 O O . SER A 1 850 ? -23.565 87.019 50.937 1.00 17.19 850 SER A O 1
ATOM 6660 N N . ARG A 1 851 ? -25.191 88.253 49.996 1.00 18.59 851 ARG A N 1
ATOM 6661 C CA . ARG A 1 851 ? -26.254 87.367 50.437 1.00 19.75 851 ARG A CA 1
ATOM 6662 C C . ARG A 1 851 ? -27.004 86.747 49.266 1.00 20.66 851 ARG A C 1
ATOM 6663 O O . ARG A 1 851 ? -27.299 87.417 48.287 1.00 18.76 851 ARG A O 1
ATOM 6671 N N . GLN A 1 852 ? -27.307 85.459 49.369 1.00 23.01 852 GLN A N 1
ATOM 6672 C CA . GLN A 1 852 ? -28.038 84.768 48.319 1.00 25.95 852 GLN A CA 1
ATOM 6673 C C . GLN A 1 852 ? -29.114 83.874 48.919 1.00 29.75 852 GLN A C 1
ATOM 6674 O O . GLN A 1 852 ? -28.853 83.133 49.870 1.00 30.17 852 GLN A O 1
ATOM 6680 N N . ARG A 1 853 ? -30.317 83.937 48.355 1.00 33.72 853 ARG A N 1
ATOM 6681 C CA . ARG A 1 853 ? -31.445 83.133 48.832 1.00 39.39 853 ARG A CA 1
ATOM 6682 C C . ARG A 1 853 ? -31.445 81.693 48.300 1.00 42.12 853 ARG A C 1
ATOM 6683 O O . ARG A 1 853 ? -31.328 81.473 47.093 1.00 41.96 853 ARG A O 1
ATOM 6691 N N . THR A 1 854 ? -31.583 80.717 49.199 1.00 45.78 854 THR A N 1
ATOM 6692 C CA . THR A 1 854 ? -31.614 79.304 48.803 1.00 51.09 854 THR A CA 1
ATOM 6693 C C . THR A 1 854 ? -32.961 78.627 49.063 1.00 54.46 854 THR A C 1
ATOM 6694 O O . THR A 1 854 ? -33.587 78.814 50.115 1.00 54.19 854 THR A O 1
ATOM 6698 N N . MET A 1 855 ? -33.380 77.821 48.087 1.00 58.24 855 MET A N 1
ATOM 6699 C CA . MET A 1 855 ? -34.644 77.072 48.140 1.00 59.69 855 MET A CA 1
ATOM 6700 C C . MET A 1 855 ? -34.322 75.591 48.002 1.00 59.59 855 MET A C 1
ATOM 6701 O O . MET A 1 855 ? -34.106 75.083 46.884 1.00 58.35 855 MET A O 1
ATOM 6706 N N . ILE A 1 856 ? -34.270 74.916 49.149 1.00 60.40 856 ILE A N 1
ATOM 6707 C CA . ILE A 1 856 ? -33.983 73.485 49.208 1.00 61.59 856 ILE A CA 1
ATOM 6708 C C . ILE A 1 856 ? -35.323 72.739 49.352 1.00 63.03 856 ILE A C 1
ATOM 6709 O O . ILE A 1 856 ? -35.682 72.252 50.447 1.00 63.24 856 ILE A O 1
ATOM 6714 N N . GLY A 1 857 ? -36.069 72.674 48.248 1.00 62.68 857 GLY A N 1
ATOM 6715 C CA . GLY A 1 857 ? -37.364 72.011 48.265 1.00 63.06 857 GLY A CA 1
ATOM 6716 C C . GLY A 1 857 ? -38.282 72.523 49.375 1.00 62.59 857 GLY A C 1
ATOM 6717 O O . GLY A 1 857 ? -38.423 71.862 50.418 1.00 63.57 857 GLY A O 1
ATOM 6718 N N . GLU A 1 858 ? -38.897 73.691 49.162 1.00 62.16 858 GLU A N 1
ATOM 6719 C CA . GLU A 1 858 ? -39.818 74.305 50.133 1.00 61.24 858 GLU A CA 1
ATOM 6720 C C . GLU A 1 858 ? -39.148 74.922 51.363 1.00 60.21 858 GLU A C 1
ATOM 6721 O O . GLU A 1 858 ? -39.732 75.789 52.022 1.00 58.80 858 GLU A O 1
ATOM 6727 N N . SER A 1 859 ? -37.930 74.476 51.669 1.00 58.86 859 SER A N 1
ATOM 6728 C CA . SER A 1 859 ? -37.185 74.993 52.820 1.00 57.09 859 SER A CA 1
ATOM 6729 C C . SER A 1 859 ? -36.370 76.235 52.412 1.00 54.88 859 SER A C 1
ATOM 6730 O O . SER A 1 859 ? -35.464 76.158 51.571 1.00 55.09 859 SER A O 1
ATOM 6733 N N . VAL A 1 860 ? -36.706 77.379 53.004 1.00 52.01 860 VAL A N 1
ATOM 6734 C CA . VAL A 1 860 ? -36.028 78.636 52.693 1.00 48.96 860 VAL A CA 1
ATOM 6735 C C . VAL A 1 860 ? -34.810 78.922 53.583 1.00 46.84 860 VAL A C 1
ATOM 6736 O O . VAL A 1 860 ? -34.905 78.918 54.811 1.00 47.25 860 VAL A O 1
ATOM 6740 N N . GLY A 1 861 ? -33.670 79.169 52.946 1.00 44.84 861 GLY A N 1
ATOM 6741 C CA . GLY A 1 861 ? -32.441 79.470 53.666 1.00 41.63 861 GLY A CA 1
ATOM 6742 C C . GLY A 1 861 ? -31.632 80.573 52.985 1.00 39.79 861 GLY A C 1
ATOM 6743 O O . GLY A 1 861 ? -32.024 81.099 51.941 1.00 38.33 861 GLY A O 1
ATOM 6744 N N . TYR A 1 862 ? -30.493 80.928 53.563 1.00 37.57 862 TYR A N 1
ATOM 6745 C CA . TYR A 1 862 ? -29.677 81.981 52.985 1.00 36.65 862 TYR A CA 1
ATOM 6746 C C . TYR A 1 862 ? -28.171 81.770 53.131 1.00 34.27 862 TYR A C 1
ATOM 6747 O O . TYR A 1 862 ? -27.682 81.420 54.206 1.00 34.58 862 TYR A O 1
ATOM 6756 N N . LEU A 1 863 ? -27.449 81.977 52.030 1.00 30.77 863 LEU A N 1
ATOM 6757 C CA . LEU A 1 863 ? -25.993 81.872 52.005 1.00 26.69 863 LEU A CA 1
ATOM 6758 C C . LEU A 1 863 ? -25.526 83.301 52.279 1.00 25.27 863 LEU A C 1
ATOM 6759 O O . LEU A 1 863 ? -26.047 84.256 51.699 1.00 28.03 863 LEU A O 1
ATOM 6764 N N . GLN A 1 864 ? -24.554 83.460 53.162 1.00 21.73 864 GLN A N 1
ATOM 6765 C CA . GLN A 1 864 ? -24.090 84.795 53.517 1.00 16.88 864 GLN A CA 1
ATOM 6766 C C . GLN A 1 864 ? -22.594 84.804 53.776 1.00 16.02 864 GLN A C 1
ATOM 6767 O O . GLN A 1 864 ? -22.121 84.126 54.700 1.00 15.38 864 GLN A O 1
ATOM 6773 N N . TYR A 1 865 ? -21.855 85.553 52.955 1.00 13.33 865 TYR A N 1
ATOM 6774 C CA . TYR A 1 865 ? -20.407 85.669 53.114 1.00 12.08 865 TYR A CA 1
ATOM 6775 C C . TYR A 1 865 ? -20.143 86.774 54.140 1.00 12.19 865 TYR A C 1
ATOM 6776 O O . TYR A 1 865 ? -20.643 87.897 53.995 1.00 13.15 865 TYR A O 1
ATOM 6785 N N . PRO A 1 866 ? -19.380 86.466 55.206 1.00 10.62 866 PRO A N 1
ATOM 6786 C CA . PRO A 1 866 ? -19.084 87.482 56.228 1.00 9.48 866 PRO A CA 1
ATOM 6787 C C . PRO A 1 866 ? -18.202 88.564 55.616 1.00 9.76 866 PRO A C 1
ATOM 6788 O O . PRO A 1 866 ? -17.481 88.305 54.653 1.00 11.04 866 PRO A O 1
ATOM 6792 N N . MET A 1 867 ? -18.241 89.764 56.176 1.00 9.72 867 MET A N 1
ATOM 6793 C CA . MET A 1 867 ? -17.418 90.865 55.673 1.00 11.32 867 MET A CA 1
ATOM 6794 C C . MET A 1 867 ? -15.944 90.453 55.576 1.00 11.48 867 MET A C 1
ATOM 6795 O O . MET A 1 867 ? -15.212 90.913 54.699 1.00 9.74 867 MET A O 1
ATOM 6800 N N . TRP A 1 868 ? -15.513 89.597 56.496 1.00 10.26 868 TRP A N 1
ATOM 6801 C CA . TRP A 1 868 ? -14.136 89.154 56.513 1.00 12.13 868 TRP A CA 1
ATOM 6802 C C . TRP A 1 868 ? -13.696 88.392 55.259 1.00 14.12 868 TRP A C 1
ATOM 6803 O O . TRP A 1 868 ? -12.505 88.319 54.972 1.00 16.04 868 TRP A O 1
ATOM 6814 N N . SER A 1 869 ? -14.628 87.831 54.500 1.00 13.94 869 SER A N 1
ATOM 6815 C CA . SER A 1 869 ? -14.226 87.116 53.295 1.00 15.57 869 SER A CA 1
ATOM 6816 C C . SER A 1 869 ? -13.713 88.111 52.264 1.00 15.08 869 SER A C 1
ATOM 6817 O O . SER A 1 869 ? -12.795 87.824 51.500 1.00 15.76 869 SER A O 1
ATOM 6820 N N . PHE A 1 870 ? -14.319 89.287 52.240 1.00 14.66 870 PHE A N 1
ATOM 6821 C CA . PHE A 1 870 ? -13.904 90.307 51.295 1.00 13.84 870 PHE A CA 1
ATOM 6822 C C . PHE A 1 870 ? -12.528 90.842 51.655 1.00 12.57 870 PHE A C 1
ATOM 6823 O O . PHE A 1 870 ? -11.761 91.252 50.778 1.00 11.20 870 PHE A O 1
ATOM 6831 N N . VAL A 1 871 ? -12.208 90.828 52.945 1.00 9.96 871 VAL A N 1
ATOM 6832 C CA . VAL A 1 871 ? -10.914 91.312 53.370 1.00 9.64 871 VAL A CA 1
ATOM 6833 C C . VAL A 1 871 ? -9.889 90.358 52.802 1.00 10.48 871 VAL A C 1
ATOM 6834 O O . VAL A 1 871 ? -8.938 90.773 52.137 1.00 9.22 871 VAL A O 1
ATOM 6838 N N . TYR A 1 872 ? -10.111 89.069 53.044 1.00 11.01 872 TYR A N 1
ATOM 6839 C CA . TYR A 1 872 ? -9.219 88.034 52.541 1.00 9.99 872 TYR A CA 1
ATOM 6840 C C . TYR A 1 872 ? -9.009 88.181 51.042 1.00 10.02 872 TYR A C 1
ATOM 6841 O O . TYR A 1 872 ? -7.909 87.933 50.550 1.00 12.18 872 TYR A O 1
ATOM 6850 N N . TRP A 1 873 ? -10.062 88.572 50.325 1.00 8.95 873 TRP A N 1
ATOM 6851 C CA . TRP A 1 873 ? -9.995 88.744 48.878 1.00 10.45 873 TRP A CA 1
ATOM 6852 C C . TRP A 1 873 ? -9.235 89.993 48.443 1.00 11.77 873 TRP A C 1
ATOM 6853 O O . TRP A 1 873 ? -8.935 90.165 47.263 1.00 12.84 873 TRP A O 1
ATOM 6864 N N . GLY A 1 874 ? -8.922 90.861 49.398 1.00 13.55 874 GLY A N 1
ATOM 6865 C CA . GLY A 1 874 ? -8.163 92.062 49.090 1.00 12.56 874 GLY A CA 1
ATOM 6866 C C . GLY A 1 874 ? -8.793 93.391 49.452 1.00 11.81 874 GLY A C 1
ATOM 6867 O O . GLY A 1 874 ? -8.172 94.432 49.268 1.00 12.70 874 GLY A O 1
ATOM 6868 N N . LEU A 1 875 ? -10.019 93.372 49.957 1.00 12.14 875 LEU A N 1
ATOM 6869 C CA . LEU A 1 875 ? -10.704 94.618 50.304 1.00 12.31 875 LEU A CA 1
ATOM 6870 C C . LEU A 1 875 ? -10.270 95.101 51.694 1.00 11.60 875 LEU A C 1
ATOM 6871 O O . LEU A 1 875 ? -10.574 94.470 52.707 1.00 13.29 875 LEU A O 1
ATOM 6876 N N . PRO A 1 876 ? -9.548 96.228 51.761 1.00 10.06 876 PRO A N 1
ATOM 6877 C CA . PRO A 1 876 ? -9.085 96.759 53.050 1.00 9.40 876 PRO A CA 1
ATOM 6878 C C . PRO A 1 876 ? -10.190 97.253 53.973 1.00 10.68 876 PRO A C 1
ATOM 6879 O O . PRO A 1 876 ? -11.201 97.788 53.525 1.00 11.86 876 PRO A O 1
ATOM 6883 N N . LEU A 1 877 ? -9.977 97.069 55.271 1.00 13.49 877 LEU A N 1
ATOM 6884 C CA . LEU A 1 877 ? -10.919 97.493 56.293 1.00 13.35 877 LEU A CA 1
ATOM 6885 C C . LEU A 1 877 ? -10.880 99.003 56.403 1.00 14.20 877 LEU A C 1
ATOM 6886 O O . LEU A 1 877 ? -9.857 99.615 56.120 1.00 14.53 877 LEU A O 1
ATOM 6891 N N . VAL A 1 878 ? -12.001 99.588 56.817 1.00 14.18 878 VAL A N 1
ATOM 6892 C CA . VAL A 1 878 ? -12.120 101.026 57.005 1.00 13.98 878 VAL A CA 1
ATOM 6893 C C . VAL A 1 878 ? -11.744 101.364 58.451 1.00 15.37 878 VAL A C 1
ATOM 6894 O O . VAL A 1 878 ? -10.973 102.295 58.707 1.00 15.13 878 VAL A O 1
ATOM 6898 N N . LYS A 1 879 ? -12.289 100.601 59.395 1.00 14.74 879 LYS A N 1
ATOM 6899 C CA . LYS A 1 879 ? -12.017 100.822 60.816 1.00 14.62 879 LYS A CA 1
ATOM 6900 C C . LYS A 1 879 ? -12.483 99.587 61.589 1.00 15.73 879 LYS A C 1
ATOM 6901 O O . LYS A 1 879 ? -13.591 99.088 61.372 1.00 15.88 879 LYS A O 1
ATOM 6907 N N . ALA A 1 880 ? -11.630 99.089 62.481 1.00 16.26 880 ALA A N 1
ATOM 6908 C CA . ALA A 1 880 ? -11.955 97.902 63.267 1.00 15.27 880 ALA A CA 1
ATOM 6909 C C . ALA A 1 880 ? -11.211 97.853 64.588 1.00 14.64 880 ALA A C 1
ATOM 6910 O O . ALA A 1 880 ? -10.165 98.482 64.745 1.00 14.05 880 ALA A O 1
ATOM 6912 N N . PHE A 1 881 ? -11.776 97.102 65.533 1.00 16.61 881 PHE A N 1
ATOM 6913 C CA . PHE A 1 881 ? -11.207 96.907 66.873 1.00 16.56 881 PHE A CA 1
ATOM 6914 C C . PHE A 1 881 ? -10.788 98.197 67.578 1.00 17.88 881 PHE A C 1
ATOM 6915 O O . PHE A 1 881 ? -9.757 98.233 68.241 1.00 20.61 881 PHE A O 1
ATOM 6923 N N . GLY A 1 882 ? -11.588 99.252 67.426 1.00 18.63 882 GLY A N 1
ATOM 6924 C CA . GLY A 1 882 ? -11.288 100.525 68.056 1.00 17.07 882 GLY A CA 1
ATOM 6925 C C . GLY A 1 882 ? -10.133 101.313 67.448 1.00 17.88 882 GLY A C 1
ATOM 6926 O O . GLY A 1 882 ? -9.571 102.189 68.110 1.00 20.56 882 GLY A O 1
ATOM 6927 N N . SER A 1 883 ? -9.778 101.042 66.195 1.00 15.10 883 SER A N 1
ATOM 6928 C CA . SER A 1 883 ? -8.654 101.742 65.556 1.00 12.99 883 SER A CA 1
ATOM 6929 C C . SER A 1 883 ? -9.020 103.096 64.957 1.00 11.73 883 SER A C 1
ATOM 6930 O O . SER A 1 883 ? -10.189 103.481 64.904 1.00 10.41 883 SER A O 1
ATOM 6933 N N . ASP A 1 884 ? -8.004 103.813 64.492 1.00 11.05 884 ASP A N 1
ATOM 6934 C CA . ASP A 1 884 ? -8.260 105.081 63.832 1.00 12.06 884 ASP A CA 1
ATOM 6935 C C . ASP A 1 884 ? -8.852 104.683 62.481 1.00 12.28 884 ASP A C 1
ATOM 6936 O O . ASP A 1 884 ? -8.632 103.564 61.987 1.00 12.19 884 ASP A O 1
ATOM 6941 N N . PRO A 1 885 ? -9.621 105.584 61.863 1.00 12.53 885 PRO A N 1
ATOM 6942 C CA . PRO A 1 885 ? -10.217 105.263 60.560 1.00 11.09 885 PRO A CA 1
ATOM 6943 C C . PRO A 1 885 ? -9.241 105.448 59.398 1.00 10.16 885 PRO A C 1
ATOM 6944 O O . PRO A 1 885 ? -8.320 106.269 59.463 1.00 9.39 885 PRO A O 1
ATOM 6948 N N . TRP A 1 886 ? -9.455 104.660 58.349 1.00 10.62 886 TRP A N 1
ATOM 6949 C CA . TRP A 1 886 ? -8.670 104.703 57.107 1.00 11.75 886 TRP A CA 1
ATOM 6950 C C . TRP A 1 886 ? -7.163 104.502 57.192 1.00 12.91 886 TRP A C 1
ATOM 6951 O O . TRP A 1 886 ? -6.399 105.119 56.435 1.00 13.93 886 TRP A O 1
ATOM 6962 N N . ILE A 1 887 ? -6.730 103.627 58.087 1.00 11.81 887 ILE A N 1
ATOM 6963 C CA . ILE A 1 887 ? -5.314 103.387 58.226 1.00 12.66 887 ILE A CA 1
ATOM 6964 C C . ILE A 1 887 ? -4.856 102.301 57.287 1.00 13.15 887 ILE A C 1
ATOM 6965 O O . ILE A 1 887 ? -3.667 102.034 57.178 1.00 16.88 887 ILE A O 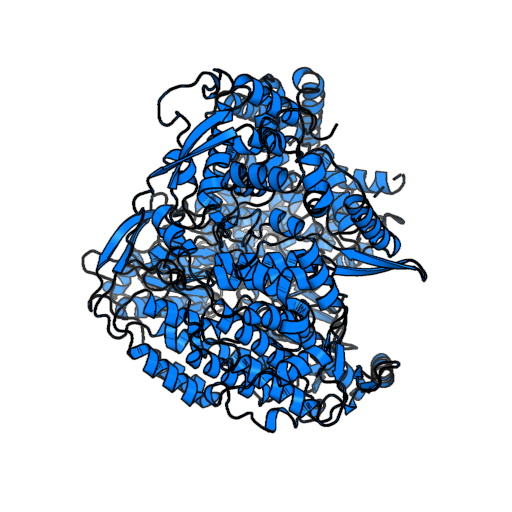1
ATOM 6970 N N . PHE A 1 888 ? -5.794 101.686 56.585 1.00 14.09 888 PHE A N 1
ATOM 6971 C CA . PHE A 1 888 ? -5.448 100.607 55.671 1.00 13.42 888 PHE A CA 1
ATOM 6972 C C . PHE A 1 888 ? -5.549 101.044 54.223 1.00 13.05 888 PHE A C 1
ATOM 6973 O O . PHE A 1 888 ? -6.541 101.651 53.806 1.00 15.18 888 PHE A O 1
ATOM 6981 N N . SER A 1 889 ? -4.503 100.728 53.464 1.00 11.23 889 SER A N 1
ATOM 6982 C CA . SER A 1 889 ? -4.396 101.084 52.057 1.00 8.97 889 SER A CA 1
ATOM 6983 C C . SER A 1 889 ? -4.932 99.980 51.146 1.00 9.15 889 SER A C 1
ATOM 6984 O O . SER A 1 889 ? -4.996 98.820 51.547 1.00 8.57 889 SER A O 1
ATOM 6987 N N . TRP A 1 890 ? -5.339 100.330 49.927 1.00 9.50 890 TRP A N 1
ATOM 6988 C CA . TRP A 1 890 ? -5.822 99.290 49.030 1.00 9.72 890 TRP A CA 1
ATOM 6989 C C . TRP A 1 890 ? -4.660 98.440 48.485 1.00 9.70 890 TRP A C 1
ATOM 6990 O O . TRP A 1 890 ? -4.872 97.523 47.711 1.00 9.98 890 TRP A O 1
ATOM 7001 N N . TYR A 1 891 ? -3.433 98.757 48.879 1.00 9.80 891 TYR A N 1
ATOM 7002 C CA . TYR A 1 891 ? -2.286 97.970 48.442 1.00 10.01 891 TYR A CA 1
ATOM 7003 C C . TYR A 1 891 ? -2.075 96.836 49.444 1.00 9.49 891 TYR A C 1
ATOM 7004 O O . TYR A 1 891 ? -1.054 96.155 49.432 1.00 7.83 891 TYR A O 1
ATOM 7013 N N . MET A 1 892 ? -3.031 96.658 50.344 1.00 10.18 892 MET A N 1
ATOM 7014 C CA . MET A 1 892 ? -2.930 95.563 51.301 1.00 12.50 892 MET A CA 1
ATOM 7015 C C . MET A 1 892 ? -2.951 94.284 50.477 1.00 12.73 892 MET A C 1
ATOM 7016 O O . MET A 1 892 ? -3.834 94.105 49.635 1.00 14.13 892 MET A O 1
ATOM 7021 N N . PRO A 1 893 ? -1.992 93.377 50.706 1.00 12.44 893 PRO A N 1
ATOM 7022 C CA . PRO A 1 893 ? -1.926 92.112 49.962 1.00 13.31 893 PRO A CA 1
ATOM 7023 C C . PRO A 1 893 ? -3.220 91.300 50.057 1.00 13.93 893 PRO A C 1
ATOM 7024 O O . PRO A 1 893 ? -4.133 91.617 50.822 1.00 13.25 893 PRO A O 1
ATOM 7028 N N . THR A 1 894 ? -3.270 90.224 49.291 1.00 15.20 894 THR A N 1
ATOM 7029 C CA . THR A 1 894 ? -4.426 89.341 49.277 1.00 13.88 894 THR A CA 1
ATOM 7030 C C . THR A 1 894 ? -4.144 88.110 50.153 1.00 13.14 894 THR A C 1
ATOM 7031 O O . THR A 1 894 ? -3.013 87.900 50.617 1.00 13.07 894 THR A O 1
ATOM 7035 N N . GLY A 1 895 ? -5.176 87.319 50.412 1.00 13.07 895 GLY A N 1
ATOM 7036 C CA . GLY A 1 895 ? -5.001 86.111 51.210 1.00 13.59 895 GLY A CA 1
ATOM 7037 C C . GLY A 1 895 ? -4.210 86.199 52.511 1.00 14.23 895 GLY A C 1
ATOM 7038 O O . GLY A 1 895 ? -4.253 87.199 53.228 1.00 16.74 895 GLY A O 1
ATOM 7039 N N . ASP A 1 896 ? -3.477 85.144 52.833 1.00 14.08 896 ASP A N 1
ATOM 7040 C CA . ASP A 1 896 ? -2.712 85.131 54.069 1.00 12.93 896 ASP A CA 1
ATOM 7041 C C . ASP A 1 896 ? -1.764 86.308 54.284 1.00 11.45 896 ASP A C 1
ATOM 7042 O O . ASP A 1 896 ? -1.663 86.823 55.403 1.00 8.67 896 ASP A O 1
ATOM 7047 N N . LEU A 1 897 ? -1.079 86.742 53.226 1.00 9.79 897 LEU A N 1
ATOM 7048 C CA . LEU A 1 897 ? -0.144 87.849 53.364 1.00 8.68 897 LEU A CA 1
ATOM 7049 C C . LEU A 1 897 ? -0.847 89.156 53.761 1.00 9.99 897 LEU A C 1
ATOM 7050 O O . LEU A 1 897 ? -0.311 89.952 54.531 1.00 9.50 897 LEU A O 1
ATOM 7055 N N . GLY A 1 898 ? -2.046 89.368 53.238 1.00 8.06 898 GLY A N 1
ATOM 7056 C CA . GLY A 1 898 ? -2.776 90.565 53.581 1.00 8.18 898 GLY A CA 1
ATOM 7057 C C . GLY A 1 898 ? -3.376 90.449 54.977 1.00 9.59 898 GLY A C 1
ATOM 7058 O O . GLY A 1 898 ? -3.410 91.445 55.731 1.00 7.75 898 GLY A O 1
ATOM 7059 N N . MET A 1 899 ? -3.840 89.242 55.329 1.00 8.92 899 MET A N 1
ATOM 7060 C CA . MET A 1 899 ? -4.435 89.000 56.646 1.00 8.10 899 MET A CA 1
ATOM 7061 C C . MET A 1 899 ? -3.364 89.260 57.695 1.00 9.03 899 MET A C 1
ATOM 7062 O O . MET A 1 899 ? -3.615 89.881 58.721 1.00 10.41 899 MET A O 1
ATOM 7067 N N . TYR A 1 900 ? -2.158 88.795 57.422 1.00 10.28 900 TYR A N 1
ATOM 7068 C CA . TYR A 1 900 ? -1.056 88.995 58.340 1.00 10.36 900 TYR A CA 1
ATOM 7069 C C . TYR A 1 900 ? -0.719 90.467 58.458 1.00 11.26 900 TYR A C 1
ATOM 7070 O O . TYR A 1 900 ? -0.346 90.944 59.535 1.00 13.59 900 TYR A O 1
ATOM 7079 N N . SER A 1 901 ? -0.826 91.190 57.351 1.00 10.00 901 SER A N 1
ATOM 7080 C CA . SER A 1 901 ? -0.494 92.607 57.372 1.00 9.69 901 SER A CA 1
ATOM 7081 C C . SER A 1 901 ? -1.444 93.460 58.210 1.00 9.84 901 SER A C 1
ATOM 7082 O O . SER A 1 901 ? -1.001 94.168 59.108 1.00 8.56 901 SER A O 1
ATOM 7085 N N . TRP A 1 902 ? -2.748 93.394 57.951 1.00 9.36 902 TRP A N 1
ATOM 7086 C CA . TRP A 1 902 ? -3.642 94.238 58.725 1.00 8.82 902 TRP A CA 1
ATOM 7087 C C . TRP A 1 902 ? -3.714 93.814 60.183 1.00 10.79 902 TRP A C 1
ATOM 7088 O O . TRP A 1 902 ? -3.916 94.656 61.061 1.00 9.86 902 TRP A O 1
ATOM 7099 N N . ILE A 1 903 ? -3.522 92.525 60.457 1.00 10.98 903 ILE A N 1
ATOM 7100 C CA . ILE A 1 903 ? -3.531 92.065 61.847 1.00 12.13 903 ILE A CA 1
ATOM 7101 C C . ILE A 1 903 ? -2.302 92.612 62.599 1.00 13.48 903 ILE A C 1
ATOM 7102 O O . ILE A 1 903 ? -2.440 93.225 63.664 1.00 15.99 903 ILE A O 1
ATOM 7107 N N . SER A 1 904 ? -1.109 92.430 62.041 1.00 13.64 904 SER A N 1
ATOM 7108 C CA . SER A 1 904 ? 0.103 92.947 62.676 1.00 14.61 904 SER A CA 1
ATOM 7109 C C . SER A 1 904 ? 0.049 94.454 62.917 1.00 15.33 904 SER A C 1
ATOM 7110 O O . SER A 1 904 ? 0.598 94.957 63.900 1.00 15.71 904 SER A O 1
ATOM 7113 N N . LEU A 1 905 ? -0.592 95.176 62.006 1.00 14.67 905 LEU A N 1
ATOM 7114 C CA . LEU A 1 905 ? -0.702 96.618 62.132 1.00 14.43 905 LEU A CA 1
ATOM 7115 C C . LEU A 1 905 ? -1.479 97.048 63.374 1.00 16.20 905 LEU A C 1
ATOM 7116 O O . LEU A 1 905 ? -1.150 98.059 64.000 1.00 15.19 905 LEU A O 1
ATOM 7121 N N . ILE A 1 906 ? -2.520 96.302 63.734 1.00 15.75 906 ILE A N 1
ATOM 7122 C CA . ILE A 1 906 ? -3.290 96.681 64.908 1.00 15.90 906 ILE A CA 1
ATOM 7123 C C . ILE A 1 906 ? -3.352 95.582 65.971 1.00 17.53 906 ILE A C 1
ATOM 7124 O O . ILE A 1 906 ? -4.256 95.571 66.810 1.00 16.55 906 ILE A O 1
ATOM 7129 N N . ARG A 1 907 ? -2.377 94.674 65.944 1.00 18.20 907 ARG A N 1
ATOM 7130 C CA . ARG A 1 907 ? -2.333 93.566 66.900 1.00 19.59 907 ARG A CA 1
ATOM 7131 C C . ARG A 1 907 ? -2.577 93.998 68.364 1.00 19.57 907 ARG A C 1
ATOM 7132 O O . ARG A 1 907 ? -3.476 93.475 69.030 1.00 18.22 907 ARG A O 1
ATOM 7140 N N . PRO A 1 908 ? -1.790 94.965 68.875 1.00 18.95 908 PRO A N 1
ATOM 7141 C CA . PRO A 1 908 ? -1.987 95.403 70.258 1.00 18.03 908 PRO A CA 1
ATOM 7142 C C . PRO A 1 908 ? -3.435 95.823 70.461 1.00 19.41 908 PRO A C 1
ATOM 7143 O O . PRO A 1 908 ? -4.051 95.488 71.470 1.00 19.57 908 PRO A O 1
ATOM 7147 N N . LEU A 1 909 ? -3.967 96.557 69.484 1.00 19.01 909 LEU A N 1
ATOM 7148 C CA . LEU A 1 909 ? -5.339 97.039 69.517 1.00 17.24 909 LEU A CA 1
ATOM 7149 C C . LEU A 1 909 ? -6.330 95.897 69.635 1.00 17.42 909 LEU A C 1
ATOM 7150 O O . LEU A 1 909 ? -7.250 95.939 70.450 1.00 18.33 909 LEU A O 1
ATOM 7155 N N . MET A 1 910 ? -6.151 94.882 68.801 1.00 17.82 910 MET A N 1
ATOM 7156 C CA . MET A 1 910 ? -7.043 93.735 68.798 1.00 18.56 910 MET A CA 1
ATOM 7157 C C . MET A 1 910 ? -7.031 93.031 70.152 1.00 19.87 910 MET A C 1
ATOM 7158 O O . MET A 1 910 ? -8.081 92.673 70.691 1.00 19.51 910 MET A O 1
ATOM 7163 N N . THR A 1 911 ? -5.835 92.833 70.693 1.00 20.04 911 THR A N 1
ATOM 7164 C CA . THR A 1 911 ? -5.691 92.185 71.981 1.00 21.44 911 THR A CA 1
ATOM 7165 C C . THR A 1 911 ? -6.475 93.004 73.012 1.00 22.21 911 THR A C 1
ATOM 7166 O O . THR A 1 911 ? -7.335 92.486 73.736 1.00 22.93 911 THR A O 1
ATOM 7170 N N . ARG A 1 912 ? -6.193 94.297 73.047 1.00 22.50 912 ARG A N 1
ATOM 7171 C CA . ARG A 1 912 ? -6.847 95.184 73.993 1.00 25.59 912 ARG A CA 1
ATOM 7172 C C . ARG A 1 912 ? -8.362 95.138 73.848 1.00 24.01 912 ARG A C 1
ATOM 7173 O O . ARG A 1 912 ? -9.090 95.075 74.838 1.00 23.48 912 ARG A O 1
ATOM 7181 N N . TRP A 1 913 ? -8.835 95.162 72.609 1.00 22.09 913 TRP A N 1
ATOM 7182 C CA . TRP A 1 913 ? -10.265 95.149 72.355 1.00 21.14 913 TRP A CA 1
ATOM 7183 C C . TRP A 1 913 ? -10.926 93.847 72.778 1.00 21.79 913 TRP A C 1
ATOM 7184 O O . TRP A 1 913 ? -12.001 93.855 73.388 1.00 22.93 913 TRP A O 1
ATOM 7195 N N . MET A 1 914 ? -10.295 92.728 72.446 1.00 21.83 914 MET A N 1
ATOM 7196 C CA . MET A 1 914 ? -10.860 91.432 72.786 1.00 23.10 914 MET A CA 1
ATOM 7197 C C . MET A 1 914 ? -11.037 91.257 74.287 1.00 24.27 914 MET A C 1
ATOM 7198 O O . MET A 1 914 ? -12.085 90.792 74.751 1.00 27.03 914 MET A O 1
ATOM 7203 N N . VAL A 1 915 ? -10.022 91.637 75.048 1.00 24.00 915 VAL A N 1
ATOM 7204 C CA . VAL A 1 915 ? -10.103 91.519 76.493 1.00 24.08 915 VAL A CA 1
ATOM 7205 C C . VAL A 1 915 ? -11.211 92.435 77.004 1.00 24.78 915 VAL A C 1
ATOM 7206 O O . VAL A 1 915 ? -12.122 91.998 77.725 1.00 23.36 915 VAL A O 1
ATOM 7210 N N . ALA A 1 916 ? -11.135 93.704 76.611 1.00 24.85 916 ALA A N 1
ATOM 7211 C CA . ALA A 1 916 ? -12.127 94.687 77.013 1.00 25.57 916 ALA A CA 1
ATOM 7212 C C . ALA A 1 916 ? -13.533 94.165 76.781 1.00 27.92 916 ALA A C 1
ATOM 7213 O O . ALA A 1 916 ? -14.447 94.536 77.505 1.00 29.56 916 ALA A O 1
ATOM 7215 N N . ASN A 1 917 ? -13.715 93.305 75.779 1.00 29.24 917 ASN A N 1
ATOM 7216 C CA . ASN A 1 917 ? -15.049 92.768 75.494 1.00 29.43 917 ASN A CA 1
ATOM 7217 C C . ASN A 1 917 ? -15.319 91.361 76.004 1.00 28.66 917 ASN A C 1
ATOM 7218 O O . ASN A 1 917 ? -16.122 90.639 75.420 1.00 27.81 917 ASN A O 1
ATOM 7223 N N . GLY A 1 918 ? -14.650 90.971 77.083 1.00 29.29 918 GLY A N 1
ATOM 7224 C CA . GLY A 1 918 ? -14.870 89.645 77.643 1.00 29.94 918 GLY A CA 1
ATOM 7225 C C . GLY A 1 918 ? -14.109 88.474 77.031 1.00 30.20 918 GLY A C 1
ATOM 7226 O O . GLY A 1 918 ? -14.202 87.347 77.528 1.00 30.07 918 GLY A O 1
ATOM 7227 N N . TYR A 1 919 ? -13.361 88.721 75.959 1.00 28.41 919 TYR A N 1
ATOM 7228 C CA . TYR A 1 919 ? -12.601 87.663 75.317 1.00 28.38 919 TYR A CA 1
ATOM 7229 C C . TYR A 1 919 ? -11.220 87.538 75.951 1.00 30.29 919 TYR A C 1
ATOM 7230 O O . TYR A 1 919 ? -10.207 87.921 75.358 1.00 30.17 919 TYR A O 1
ATOM 7239 N N . VAL A 1 920 ? -11.188 86.980 77.157 1.00 31.25 920 VAL A N 1
ATOM 7240 C CA . VAL A 1 920 ? -9.946 86.833 77.896 1.00 31.08 920 VAL A CA 1
ATOM 7241 C C . VAL A 1 920 ? -9.748 85.395 78.363 1.00 31.73 920 VAL A C 1
ATOM 7242 O O . VAL A 1 920 ? -10.713 84.651 78.544 1.00 31.43 920 VAL A O 1
ATOM 7246 N N . THR A 1 921 ? -8.487 85.012 78.542 1.00 31.66 921 THR A N 1
ATOM 7247 C CA . THR A 1 921 ? -8.131 83.660 78.962 1.00 32.39 921 THR A CA 1
ATOM 7248 C C . THR A 1 921 ? -6.886 83.703 79.839 1.00 34.91 921 THR A C 1
ATOM 7249 O O . THR A 1 921 ? -6.252 84.750 79.981 1.00 35.11 921 THR A O 1
ATOM 7253 N N . ASP A 1 922 ? -6.525 82.553 80.397 1.00 36.86 922 ASP A N 1
ATOM 7254 C CA . ASP A 1 922 ? -5.359 82.454 81.252 1.00 39.15 922 ASP A CA 1
ATOM 7255 C C . ASP A 1 922 ? -4.136 81.969 80.501 1.00 39.52 922 ASP A C 1
ATOM 7256 O O . ASP A 1 922 ? -3.002 82.190 80.938 1.00 38.40 922 ASP A O 1
ATOM 7261 N N . ARG A 1 923 ? -4.363 81.304 79.373 1.00 40.97 923 ARG A N 1
ATOM 7262 C CA . ARG A 1 923 ? -3.2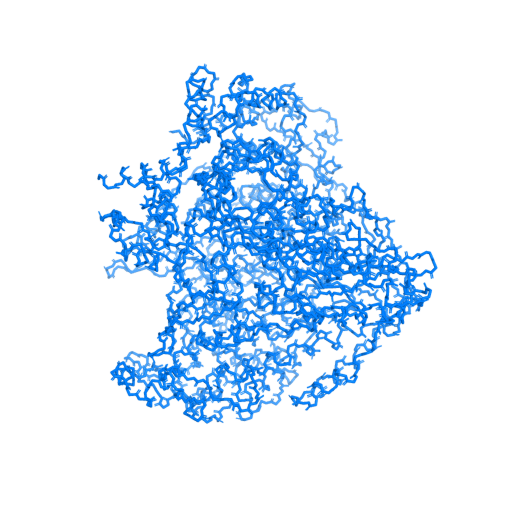55 80.834 78.555 1.00 42.22 923 ARG A CA 1
ATOM 7263 C C . ARG A 1 923 ? -2.732 82.096 77.863 1.00 41.91 923 ARG A C 1
ATOM 7264 O O . ARG A 1 923 ? -3.502 82.944 77.467 1.00 40.98 923 ARG A O 1
ATOM 7272 N N . CYS A 1 924 ? -1.420 82.215 77.721 1.00 42.72 924 CYS A N 1
ATOM 7273 C CA . CYS A 1 924 ? -0.847 83.398 77.112 1.00 43.51 924 CYS A CA 1
ATOM 7274 C C . CYS A 1 924 ? -0.559 83.178 75.653 1.00 42.99 924 CYS A C 1
ATOM 7275 O O . CYS A 1 924 ? 0.327 82.398 75.290 1.00 43.06 924 CYS A O 1
ATOM 7278 N N . SER A 1 925 ? -1.286 83.896 74.801 1.00 41.67 925 SER A N 1
ATOM 7279 C CA . SER A 1 925 ? -1.057 83.709 73.378 1.00 40.80 925 SER A CA 1
ATOM 7280 C C . SER A 1 925 ? 0.199 84.477 73.007 1.00 40.16 925 SER A C 1
ATOM 7281 O O . SER A 1 925 ? 0.462 85.602 73.477 1.00 39.97 925 SER A O 1
ATOM 7284 N N . THR A 1 926 ? 0.982 83.868 72.137 1.00 37.56 926 THR A N 1
ATOM 7285 C CA . THR A 1 926 ? 2.201 84.477 71.661 1.00 34.60 926 THR A CA 1
ATOM 7286 C C . THR A 1 926 ? 1.924 85.703 70.771 1.00 31.59 926 THR A C 1
ATOM 7287 O O . THR A 1 926 ? 2.774 86.584 70.586 1.00 30.70 926 THR A O 1
ATOM 7291 N N . VAL A 1 927 ? 0.735 85.733 70.187 1.00 28.69 927 VAL A N 1
ATOM 7292 C CA . VAL A 1 927 ? 0.368 86.804 69.280 1.00 25.70 927 VAL A CA 1
ATOM 7293 C C . VAL A 1 927 ? -0.634 87.747 69.894 1.00 25.31 927 VAL A C 1
ATOM 7294 O O . VAL A 1 927 ? -0.459 88.962 69.838 1.00 26.03 927 VAL A O 1
ATOM 7298 N N . PHE A 1 928 ? -1.667 87.186 70.504 1.00 22.99 928 PHE A N 1
ATOM 7299 C CA . PHE A 1 928 ? -2.696 88.003 71.096 1.00 22.61 928 PHE A CA 1
ATOM 7300 C C . PHE A 1 928 ? -2.675 88.036 72.628 1.00 23.69 928 PHE A C 1
ATOM 7301 O O . PHE A 1 928 ? -3.664 88.399 73.259 1.00 24.72 928 PHE A O 1
ATOM 7309 N N . GLY A 1 929 ? -1.548 87.660 73.221 1.00 25.58 929 GLY A N 1
ATOM 7310 C CA . GLY A 1 929 ? -1.444 87.673 74.669 1.00 27.18 929 GLY A CA 1
ATOM 7311 C C . GLY A 1 929 ? -2.542 86.927 75.418 1.00 28.89 929 GLY A C 1
ATOM 7312 O O . GLY A 1 929 ? -2.779 85.742 75.171 1.00 29.93 929 GLY A O 1
ATOM 7313 N N . ASN A 1 930 ? -3.219 87.628 76.325 1.00 28.40 930 ASN A N 1
ATOM 7314 C CA . ASN A 1 930 ? -4.285 87.051 77.141 1.00 29.21 930 ASN A CA 1
ATOM 7315 C C . ASN A 1 930 ? -5.666 87.146 76.491 1.00 27.52 930 ASN A C 1
ATOM 7316 O O . ASN A 1 930 ? -6.690 86.973 77.154 1.00 25.87 930 ASN A O 1
ATOM 7321 N N . ALA A 1 931 ? -5.708 87.419 75.196 1.00 26.70 931 ALA A N 1
ATOM 7322 C CA . ALA A 1 931 ? -6.999 87.521 74.531 1.00 26.27 931 ALA A CA 1
ATOM 7323 C C . ALA A 1 931 ? -7.467 86.153 74.075 1.00 25.92 931 ALA A C 1
ATOM 7324 O O . ALA A 1 931 ? -6.687 85.367 73.550 1.00 25.42 931 ALA A O 1
ATOM 7326 N N . ASP A 1 932 ? -8.744 85.867 74.297 1.00 25.75 932 ASP A N 1
ATOM 7327 C CA . ASP A 1 932 ? -9.311 84.603 73.882 1.00 25.39 932 ASP A CA 1
ATOM 7328 C C . ASP A 1 932 ? -9.691 84.757 72.406 1.00 25.47 932 ASP A C 1
ATOM 7329 O O . ASP A 1 932 ? -10.867 84.755 72.035 1.00 22.04 932 ASP A O 1
ATOM 7334 N N . TYR A 1 933 ? -8.670 84.884 71.567 1.00 25.82 933 TYR A N 1
ATOM 7335 C CA . TYR A 1 933 ? -8.880 85.089 70.146 1.00 26.55 933 TYR A CA 1
ATOM 7336 C C . TYR A 1 933 ? -9.698 83.999 69.463 1.00 27.19 933 TYR A C 1
ATOM 7337 O O . TYR A 1 933 ? -10.544 84.294 68.610 1.00 26.17 933 TYR A O 1
ATOM 7346 N N . ARG A 1 934 ? -9.469 82.746 69.841 1.00 28.07 934 ARG A N 1
ATOM 7347 C CA . ARG A 1 934 ? -10.196 81.649 69.212 1.00 28.95 934 ARG A CA 1
ATOM 7348 C C . ARG A 1 934 ? -11.704 81.830 69.285 1.00 26.44 934 ARG A C 1
ATOM 7349 O O . ARG A 1 934 ? -12.414 81.671 68.296 1.00 26.13 934 ARG A O 1
ATOM 7357 N N . ARG A 1 935 ? -12.195 82.172 70.461 1.00 24.80 935 ARG A N 1
ATOM 7358 C CA . ARG A 1 935 ? -13.618 82.372 70.623 1.00 24.71 935 ARG A CA 1
ATOM 7359 C C . ARG A 1 935 ? -14.059 83.681 69.955 1.00 24.83 935 ARG A C 1
ATOM 7360 O O . ARG A 1 935 ? -15.176 83.779 69.440 1.00 25.92 935 ARG A O 1
ATOM 7368 N N . CYS A 1 936 ? -13.181 84.684 69.953 1.00 22.64 936 CYS A N 1
ATOM 7369 C CA . CYS A 1 936 ? -13.520 85.953 69.338 1.00 20.28 936 CYS A CA 1
ATOM 7370 C C . CYS A 1 936 ? -13.682 85.781 67.838 1.00 19.81 936 CYS A C 1
ATOM 7371 O O . CYS A 1 936 ? -14.721 86.126 67.265 1.00 21.31 936 CYS A O 1
ATOM 7374 N N . PHE A 1 937 ? -12.663 85.234 67.194 1.00 17.93 937 PHE A N 1
ATOM 7375 C CA . PHE A 1 937 ? -12.743 85.058 65.753 1.00 17.22 937 PHE A CA 1
ATOM 7376 C C . PHE A 1 937 ? -13.908 84.155 65.309 1.00 17.78 937 PHE A C 1
ATOM 7377 O O . PHE A 1 937 ? -14.429 84.318 64.210 1.00 19.42 937 PHE A O 1
ATOM 7385 N N . ASN A 1 938 ? -14.337 83.215 66.143 1.00 18.04 938 ASN A N 1
ATOM 7386 C CA . ASN A 1 938 ? -15.470 82.372 65.747 1.00 19.04 938 ASN A CA 1
ATOM 7387 C C . ASN A 1 938 ? -16.758 83.161 65.879 1.00 19.96 938 ASN A C 1
ATOM 7388 O O . ASN A 1 938 ? -17.575 83.164 64.962 1.00 20.50 938 ASN A O 1
ATOM 7393 N N . GLU A 1 939 ? -16.935 83.841 67.016 1.00 22.85 939 GLU A N 1
ATOM 7394 C CA . GLU A 1 939 ? -18.146 84.640 67.245 1.00 22.83 939 GLU A CA 1
ATOM 7395 C C . GLU A 1 939 ? -18.281 85.750 66.208 1.00 21.84 939 GLU A C 1
ATOM 7396 O O . GLU A 1 939 ? -19.370 85.979 65.706 1.00 23.98 939 GLU A O 1
ATOM 7402 N N . LEU A 1 940 ? -17.189 86.430 65.870 1.00 18.31 940 LEU A N 1
ATOM 7403 C CA . LEU A 1 940 ? -17.271 87.486 64.865 1.00 17.56 940 LEU A CA 1
ATOM 7404 C C . LEU A 1 940 ? -17.285 86.971 63.414 1.00 17.99 940 LEU A C 1
ATOM 7405 O O . LEU A 1 940 ? -17.345 87.770 62.472 1.00 17.51 940 LEU A O 1
ATOM 7410 N N . LYS A 1 941 ? -17.242 85.649 63.242 1.00 16.22 941 LYS A N 1
ATOM 7411 C CA . LYS A 1 941 ? -17.230 85.029 61.917 1.00 15.61 941 LYS A CA 1
ATOM 7412 C C . LYS A 1 941 ? -15.962 85.353 61.124 1.00 14.39 941 LYS A C 1
ATOM 7413 O O . LYS A 1 941 ? -15.937 85.227 59.901 1.00 11.01 941 LYS A O 1
ATOM 7419 N N . LEU A 1 942 ? -14.910 85.767 61.824 1.00 14.28 942 LEU A N 1
ATOM 7420 C CA . LEU A 1 942 ? -13.646 86.087 61.172 1.00 15.29 942 LEU A CA 1
ATOM 7421 C C . LEU A 1 942 ? -13.012 84.813 60.620 1.00 15.35 942 LEU A C 1
ATOM 7422 O O . LEU A 1 942 ? -12.468 84.817 59.518 1.00 16.95 942 LEU A O 1
ATOM 7427 N N . TYR A 1 943 ? -13.078 83.722 61.379 1.00 14.62 943 TYR A N 1
ATOM 7428 C CA . TYR A 1 943 ? -12.524 82.459 60.910 1.00 14.07 943 TYR A CA 1
ATOM 7429 C C . TYR A 1 943 ? -13.400 81.964 59.765 1.00 14.00 943 TYR A C 1
ATOM 7430 O O . TYR A 1 943 ? -12.911 81.603 58.694 1.00 15.46 943 TYR A O 1
ATOM 7439 N N . GLN A 1 944 ? -14.700 81.956 60.001 1.00 13.48 944 GLN A N 1
ATOM 7440 C CA . GLN A 1 944 ? -15.665 81.525 58.998 1.00 14.76 944 GLN A CA 1
ATOM 7441 C C . GLN A 1 944 ? -15.434 82.238 57.647 1.00 14.56 944 GLN A C 1
ATOM 7442 O O . GLN A 1 944 ? -15.311 81.597 56.587 1.00 13.87 944 GLN A O 1
ATOM 7448 N N . GLY A 1 945 ? -15.364 83.564 57.691 1.00 14.60 945 GLY A N 1
ATOM 7449 C CA . GLY A 1 945 ? -15.147 84.324 56.473 1.00 13.58 945 GLY A CA 1
ATOM 7450 C C . GLY A 1 945 ? -13.828 83.977 55.804 1.00 13.06 945 GLY A C 1
ATOM 7451 O O . GLY A 1 945 ? -13.737 83.927 54.575 1.00 9.61 945 GLY A O 1
ATOM 7452 N N . TYR A 1 946 ? -12.814 83.740 56.634 1.00 12.54 946 TYR A N 1
ATOM 7453 C CA . TYR A 1 946 ? -11.467 83.399 56.189 1.00 13.23 946 TYR A CA 1
ATOM 7454 C C . TYR A 1 946 ? -11.478 82.094 55.378 1.00 14.05 946 TYR A C 1
ATOM 7455 O O . TYR A 1 946 ? -10.989 82.040 54.250 1.00 13.90 946 TYR A O 1
ATOM 7464 N N . TYR A 1 947 ? -12.047 81.049 55.963 1.00 14.74 947 TYR A N 1
ATOM 7465 C CA . TYR A 1 947 ? -12.138 79.757 55.305 1.00 15.80 947 TYR A CA 1
ATOM 7466 C C . TYR A 1 947 ? -13.179 79.720 54.183 1.00 16.58 947 TYR A C 1
ATOM 7467 O O . TYR A 1 947 ? -13.005 79.007 53.195 1.00 17.64 947 TYR A O 1
ATOM 7476 N N . MET A 1 948 ? -14.260 80.480 54.321 1.00 17.00 948 MET A N 1
ATOM 7477 C CA . MET A 1 948 ? -15.268 80.493 53.268 1.00 18.01 948 MET A CA 1
ATOM 7478 C C . MET A 1 948 ? -14.687 81.094 51.996 1.00 19.06 948 MET A C 1
ATOM 7479 O O . MET A 1 948 ? -14.926 80.590 50.899 1.00 19.28 948 MET A O 1
ATOM 7484 N N . ALA A 1 949 ? -13.920 82.172 52.151 1.00 19.16 949 ALA A N 1
ATOM 7485 C CA . ALA A 1 949 ? -13.300 82.855 51.020 1.00 20.42 949 ALA A CA 1
ATOM 7486 C C . ALA A 1 949 ? -12.403 81.932 50.203 1.00 21.68 949 ALA A C 1
ATOM 7487 O O . ALA A 1 949 ? -12.233 82.128 48.996 1.00 20.70 949 ALA A O 1
ATOM 7489 N N . GLN A 1 950 ? -11.843 80.921 50.864 1.00 22.33 950 GLN A N 1
ATOM 7490 C CA . GLN A 1 950 ? -10.927 79.996 50.215 1.00 23.49 950 GLN A CA 1
ATOM 7491 C C . GLN A 1 950 ? -11.575 78.823 49.518 1.00 25.25 950 GLN A C 1
ATOM 7492 O O . GLN A 1 950 ? -10.883 77.911 49.080 1.00 26.96 950 GLN A O 1
ATOM 7498 N N . LEU A 1 951 ? -12.894 78.827 49.428 1.00 26.26 951 LEU A N 1
ATOM 7499 C CA . LEU A 1 951 ? -13.592 77.752 48.745 1.00 29.63 951 LEU A CA 1
ATOM 7500 C C . LEU A 1 951 ? -13.826 78.182 47.303 1.00 33.09 951 LEU A C 1
ATOM 7501 O O . LEU A 1 951 ? -14.124 79.354 47.032 1.00 34.57 951 LEU A O 1
ATOM 7506 N N . PRO A 1 952 ? -13.667 77.248 46.352 1.00 36.59 952 PRO A N 1
ATOM 7507 C CA . PRO A 1 952 ? -13.881 77.575 44.937 1.00 37.86 952 PRO A CA 1
ATOM 7508 C C . PRO A 1 952 ? -15.328 77.985 44.710 1.00 38.75 952 PRO A C 1
ATOM 7509 O O . PRO A 1 952 ? -16.235 77.335 45.221 1.00 38.34 952 PRO A O 1
ATOM 7513 N N . ARG A 1 953 ? -15.533 79.066 43.958 1.00 39.77 953 ARG A N 1
ATOM 7514 C CA . ARG A 1 953 ? -16.871 79.577 43.675 1.00 40.36 953 ARG A CA 1
ATOM 7515 C C . ARG A 1 953 ? -17.507 78.962 42.422 1.00 41.23 953 ARG A C 1
ATOM 7516 O O . ARG A 1 953 ? -18.284 79.629 41.732 1.00 39.93 953 ARG A O 1
ATOM 7524 N N . ASN A 1 954 ? -17.188 77.691 42.152 1.00 42.73 954 ASN A N 1
ATOM 7525 C CA . ASN A 1 954 ? -17.706 76.958 40.990 1.00 45.41 954 ASN A CA 1
ATOM 7526 C C . ASN A 1 954 ? -18.056 75.488 41.272 1.00 45.65 954 ASN A C 1
ATOM 7527 O O . ASN A 1 954 ? -17.166 74.652 41.441 1.00 46.22 954 ASN A O 1
ATOM 7532 N N . PRO A 1 955 ? -19.351 75.147 41.284 0.00 45.86 955 PRO A N 1
ATOM 7533 C CA . PRO A 1 955 ? -19.772 73.766 41.547 0.00 46.13 955 PRO A CA 1
ATOM 7534 C C . PRO A 1 955 ? -18.879 72.734 40.859 0.00 46.56 955 PRO A C 1
ATOM 7535 O O . PRO A 1 955 ? -18.607 72.835 39.664 0.00 46.66 955 PRO A O 1
ATOM 7539 N N . LYS A 1 956 ? -18.424 71.747 41.623 0.00 47.20 956 LYS A N 1
ATOM 7540 C CA . LYS A 1 956 ? -17.564 70.699 41.086 0.00 47.96 956 LYS A CA 1
ATOM 7541 C C . LYS A 1 956 ? -18.388 69.445 40.820 0.00 47.89 956 LYS A C 1
ATOM 7542 O O . LYS A 1 956 ? -17.992 68.580 40.038 0.00 47.93 956 LYS A O 1
ATOM 7548 N N . GLU A 1 965 ? -15.412 53.082 33.129 1.00 58.91 965 GLU A N 1
ATOM 7549 C CA . GLU A 1 965 ? -14.360 52.530 32.276 1.00 60.09 965 GLU A CA 1
ATOM 7550 C C . GLU A 1 965 ? -14.022 53.476 31.115 1.00 59.38 965 GLU A C 1
ATOM 7551 O O . GLU A 1 965 ? -12.913 53.434 30.577 1.00 59.41 965 GLU A O 1
ATOM 7557 N N . VAL A 1 966 ? -14.969 54.319 30.713 1.00 57.33 966 VAL A N 1
ATOM 7558 C CA . VAL A 1 966 ? -14.690 55.234 29.616 1.00 55.63 966 VAL A CA 1
ATOM 7559 C C . VAL A 1 966 ? -13.725 56.307 30.111 1.00 55.50 966 VAL A C 1
ATOM 7560 O O . VAL A 1 966 ? -13.057 56.970 29.320 1.00 55.12 966 VAL A O 1
ATOM 7564 N N . ARG A 1 967 ? -13.634 56.463 31.427 1.00 54.71 967 ARG A N 1
ATOM 7565 C CA . ARG A 1 967 ? -12.747 57.472 31.985 1.00 54.37 967 ARG A CA 1
ATOM 7566 C C . ARG A 1 967 ? -11.298 57.076 31.767 1.00 52.41 967 ARG A C 1
ATOM 7567 O O . ARG A 1 967 ? -10.468 57.902 31.407 1.00 52.55 967 ARG A O 1
ATOM 7575 N N . GLU A 1 968 ? -11.001 55.803 31.978 1.00 50.80 968 GLU A N 1
ATOM 7576 C CA . GLU A 1 968 ? -9.647 55.308 31.814 1.00 50.04 968 GLU A CA 1
ATOM 7577 C C . GLU A 1 968 ? -9.219 55.420 30.348 1.00 49.05 968 GLU A C 1
ATOM 7578 O O . GLU A 1 968 ? -8.060 55.720 30.060 1.00 48.49 968 GLU A O 1
ATOM 7584 N N . GLN A 1 969 ? -10.160 55.189 29.431 1.00 47.29 969 GLN A N 1
ATOM 7585 C CA . GLN A 1 969 ? -9.888 55.252 27.992 1.00 45.39 969 GLN A CA 1
ATOM 7586 C C . GLN A 1 969 ? -9.538 56.668 27.571 1.00 42.81 969 GLN A C 1
ATOM 7587 O O . GLN A 1 969 ? -8.580 56.893 26.835 1.00 41.22 969 GLN A O 1
ATOM 7593 N N . PHE A 1 970 ? -10.349 57.611 28.035 1.00 40.28 970 PHE A N 1
ATOM 7594 C CA . PHE A 1 970 ? -10.163 59.019 27.740 1.00 37.98 970 PHE A CA 1
ATOM 7595 C C . PHE A 1 970 ? -8.768 59.439 28.189 1.00 38.29 970 PHE A C 1
ATOM 7596 O O . PHE A 1 970 ? -7.914 59.804 27.368 1.00 38.35 970 PHE A O 1
ATOM 7604 N N . THR A 1 971 ? -8.548 59.373 29.498 1.00 36.95 971 THR A N 1
ATOM 7605 C CA . THR A 1 971 ? -7.271 59.742 30.091 1.00 35.44 971 THR A CA 1
ATOM 7606 C C . THR A 1 971 ? -6.114 59.052 29.376 1.00 33.66 971 THR A C 1
ATOM 7607 O O . THR A 1 971 ? -5.087 59.673 29.098 1.00 34.34 971 THR A O 1
ATOM 7611 N N . GLN A 1 972 ? -6.280 57.775 29.061 1.00 31.60 972 GLN A N 1
ATOM 7612 C CA . GLN A 1 972 ? -5.232 57.045 28.358 1.00 30.93 972 GLN A CA 1
ATOM 7613 C C . GLN A 1 972 ? -5.020 57.638 26.959 1.00 29.98 972 GLN A C 1
ATOM 7614 O O . GLN A 1 972 ? -3.898 57.670 26.450 1.00 27.93 972 GLN A O 1
ATOM 7620 N N . ALA A 1 973 ? -6.104 58.100 26.342 1.00 28.70 973 ALA A N 1
ATOM 7621 C CA . ALA A 1 973 ? -6.025 58.700 25.017 1.00 28.75 973 ALA A CA 1
ATOM 7622 C C . ALA A 1 973 ? -5.178 59.964 25.130 1.00 27.97 973 ALA A C 1
ATOM 7623 O O . ALA A 1 973 ? -4.203 60.144 24.399 1.00 26.33 973 ALA A O 1
ATOM 7625 N N . LEU A 1 974 ? -5.548 60.835 26.061 1.00 28.56 974 LEU A N 1
ATOM 7626 C CA . LEU A 1 974 ? -4.799 62.066 26.266 1.00 28.19 974 LEU A CA 1
ATOM 7627 C C . LEU A 1 974 ? -3.343 61.697 26.484 1.00 28.75 974 LEU A C 1
ATOM 7628 O O . LEU A 1 974 ? -2.440 62.315 25.918 1.00 30.31 974 LEU A O 1
ATOM 7633 N N . SER A 1 975 ? -3.112 60.665 27.282 1.00 28.90 975 SER A N 1
ATOM 7634 C CA . SER A 1 975 ? -1.747 60.232 27.546 1.00 30.16 975 SER A CA 1
ATOM 7635 C C . SER A 1 975 ? -0.973 59.838 26.275 1.00 29.00 975 SER A C 1
ATOM 7636 O O . SER A 1 975 ? 0.198 60.173 26.139 1.00 28.12 975 SER A O 1
ATOM 7639 N N . ASP A 1 976 ? -1.612 59.131 25.349 1.00 29.86 976 ASP A N 1
ATOM 7640 C CA . ASP A 1 976 ? -0.920 58.731 24.124 1.00 32.10 976 ASP A CA 1
ATOM 7641 C C . ASP A 1 976 ? -0.596 59.967 23.291 1.00 33.22 976 ASP A C 1
ATOM 7642 O O . ASP A 1 976 ? 0.433 60.029 22.608 1.00 32.21 976 ASP A O 1
ATOM 7647 N N . TYR A 1 977 ? -1.492 60.947 23.347 1.00 32.91 977 TYR A N 1
ATOM 7648 C CA . TYR A 1 977 ? -1.313 62.179 22.604 1.00 33.24 977 TYR A CA 1
ATOM 7649 C C . TYR A 1 977 ? -0.030 62.870 23.049 1.00 34.92 977 TYR A C 1
ATOM 7650 O O . TYR A 1 977 ? 0.804 63.248 22.226 1.00 34.11 977 TYR A O 1
ATOM 7659 N N . LEU A 1 978 ? 0.119 63.029 24.361 1.00 36.44 978 LEU A N 1
ATOM 7660 C CA . LEU A 1 978 ? 1.286 63.691 24.932 1.00 38.47 978 LEU A CA 1
ATOM 7661 C C . LEU A 1 978 ? 2.547 62.825 24.841 1.00 40.38 978 LEU A C 1
ATOM 7662 O O . LEU A 1 978 ? 3.581 63.274 24.340 1.00 41.19 978 LEU A O 1
ATOM 7667 N N . MET A 1 979 ? 2.451 61.584 25.318 1.00 42.27 979 MET A N 1
ATOM 7668 C CA . MET A 1 979 ? 3.580 60.652 25.311 1.00 43.74 979 MET A CA 1
ATOM 7669 C C . MET A 1 979 ? 3.799 60.004 23.955 1.00 44.04 979 MET A C 1
ATOM 7670 O O . MET A 1 979 ? 4.428 58.949 23.851 1.00 43.11 979 MET A O 1
ATOM 7675 N N . GLN A 1 980 ? 3.277 60.641 22.916 1.00 44.69 980 GLN A N 1
ATOM 7676 C CA . GLN A 1 980 ? 3.413 60.130 21.561 1.00 44.75 980 GLN A CA 1
ATOM 7677 C C . GLN A 1 980 ? 4.846 59.666 21.301 1.00 43.43 980 GLN A C 1
ATOM 7678 O O . GLN A 1 980 ? 5.077 58.529 20.885 1.00 44.99 980 GLN A O 1
ATOM 7684 N N . ASN A 1 981 ? 5.807 60.544 21.564 1.00 40.62 981 ASN A N 1
ATOM 7685 C CA . ASN A 1 981 ? 7.205 60.212 21.342 1.00 38.15 981 ASN A CA 1
ATOM 7686 C C . ASN A 1 981 ? 7.754 59.322 22.455 1.00 36.53 981 ASN A C 1
ATOM 7687 O O . ASN A 1 981 ? 7.699 59.680 23.621 1.00 35.95 981 ASN A O 1
ATOM 7692 N N . PRO A 1 982 ? 8.287 58.143 22.099 1.00 36.15 982 PRO A N 1
ATOM 7693 C CA . PRO A 1 982 ? 8.854 57.179 23.049 1.00 35.58 982 PRO A CA 1
ATOM 7694 C C . PRO A 1 982 ? 9.993 57.733 23.915 1.00 35.95 982 PRO A C 1
ATOM 7695 O O . PRO A 1 982 ? 10.087 57.412 25.104 1.00 35.25 982 PRO A O 1
ATOM 7699 N N . GLU A 1 983 ? 10.855 58.555 23.319 1.00 35.68 983 GLU A N 1
ATOM 7700 C CA . GLU A 1 983 ? 11.988 59.130 24.042 1.00 36.49 983 GLU A CA 1
ATOM 7701 C C . GLU A 1 983 ? 11.539 59.992 25.222 1.00 35.62 983 GLU A C 1
ATOM 7702 O O . GLU A 1 983 ? 12.167 59.982 26.281 1.00 35.11 983 GLU A O 1
ATOM 7708 N N . LEU A 1 984 ? 10.457 60.742 25.034 1.00 34.76 984 LEU A N 1
ATOM 7709 C CA . LEU A 1 984 ? 9.939 61.611 26.086 1.00 34.18 984 LEU A CA 1
ATOM 7710 C C . LEU A 1 984 ? 9.446 60.739 27.251 1.00 34.59 984 LEU A C 1
ATOM 7711 O O . LEU A 1 984 ? 9.753 61.007 28.418 1.00 33.81 984 LEU A O 1
ATOM 7716 N N . LYS A 1 985 ? 8.717 59.674 26.926 1.00 34.55 985 LYS A N 1
ATOM 7717 C CA . LYS A 1 985 ? 8.188 58.770 27.942 1.00 34.58 985 LYS A CA 1
ATOM 7718 C C . LYS A 1 985 ? 9.317 58.151 28.757 1.00 33.43 985 LYS A C 1
ATOM 7719 O O . LYS A 1 985 ? 9.238 58.059 29.984 1.00 32.93 985 LYS A O 1
ATOM 7725 N N . SER A 1 986 ? 10.370 57.735 28.063 1.00 32.51 986 SER A N 1
ATOM 7726 C CA . SER A 1 986 ? 11.526 57.126 28.707 1.00 31.44 986 SER A CA 1
ATOM 7727 C C . SER A 1 986 ? 12.128 58.075 29.725 1.00 30.07 986 SER A C 1
ATOM 7728 O O . SER A 1 986 ? 12.609 57.652 30.775 1.00 30.71 986 SER A O 1
ATOM 7731 N N . ARG A 1 987 ? 12.111 59.360 29.409 1.00 28.47 987 ARG A N 1
ATOM 7732 C CA . ARG A 1 987 ? 12.649 60.346 30.326 1.00 28.42 987 ARG A CA 1
ATOM 7733 C C . ARG A 1 987 ? 11.834 60.384 31.616 1.00 28.29 987 ARG A C 1
ATOM 7734 O O . ARG A 1 987 ? 12.388 60.287 32.718 1.00 25.87 987 ARG A O 1
ATOM 7742 N N . VAL A 1 988 ? 10.517 60.517 31.463 1.00 28.29 988 VAL A N 1
ATOM 7743 C CA . VAL A 1 988 ? 9.607 60.586 32.599 1.00 29.39 988 VAL A CA 1
ATOM 7744 C C . VAL A 1 988 ? 9.670 59.347 33.488 1.00 30.28 988 VAL A C 1
ATOM 7745 O O . VAL A 1 988 ? 9.595 59.454 34.715 1.00 30.78 988 VAL A O 1
ATOM 7749 N N . LEU A 1 989 ? 9.807 58.177 32.871 1.00 30.58 989 LEU A N 1
ATOM 7750 C CA . LEU A 1 989 ? 9.908 56.928 33.618 1.00 29.35 989 LEU A CA 1
ATOM 7751 C C . LEU A 1 989 ? 11.216 56.916 34.403 1.00 28.74 989 LEU A C 1
ATOM 7752 O O . LEU A 1 989 ? 11.245 56.528 35.567 1.00 29.29 989 LEU A O 1
ATOM 7757 N N . ARG A 1 990 ? 12.298 57.355 33.770 1.00 28.67 990 ARG A N 1
ATOM 7758 C CA . ARG A 1 990 ? 13.590 57.396 34.446 1.00 30.56 990 ARG A CA 1
ATOM 7759 C C . ARG A 1 990 ? 13.435 58.300 35.663 1.00 30.24 990 ARG A C 1
ATOM 7760 O O . ARG A 1 990 ? 13.834 57.948 36.777 1.00 30.28 990 ARG A O 1
ATOM 7768 N N . GLY A 1 991 ? 12.840 59.465 35.440 1.00 29.07 991 GLY A N 1
ATOM 7769 C CA . GLY A 1 991 ? 12.632 60.388 36.531 1.00 29.58 991 GLY A CA 1
ATOM 7770 C C . GLY A 1 991 ? 11.911 59.685 37.664 1.00 30.77 991 GLY A C 1
ATOM 7771 O O . GLY A 1 991 ? 12.291 59.826 38.827 1.00 30.90 991 GLY A O 1
ATOM 7772 N N . ARG A 1 992 ? 10.885 58.908 37.330 1.00 30.17 992 ARG A N 1
ATOM 7773 C CA . ARG A 1 992 ? 10.118 58.204 38.348 1.00 32.10 992 ARG A CA 1
ATOM 7774 C C . ARG A 1 992 ? 10.910 57.187 39.166 1.00 31.84 992 ARG A C 1
ATOM 7775 O O . ARG A 1 992 ? 10.835 57.186 40.400 1.00 30.38 992 ARG A O 1
ATOM 7783 N N . SER A 1 993 ? 11.669 56.324 38.499 1.00 31.49 993 SER A N 1
ATOM 7784 C CA . SER A 1 993 ? 12.461 55.348 39.235 1.00 31.78 993 SER A CA 1
ATOM 7785 C C . SER A 1 993 ? 13.519 56.106 40.044 1.00 31.90 993 SER A C 1
ATOM 7786 O O . SER A 1 993 ? 13.814 55.751 41.185 1.00 32.82 993 SER A O 1
ATOM 7789 N N . GLU A 1 994 ? 14.081 57.160 39.461 1.00 31.61 994 GLU A N 1
ATOM 7790 C CA . GLU A 1 994 ? 15.084 57.943 40.164 1.00 32.60 994 GLU A CA 1
ATOM 7791 C C . GLU A 1 994 ? 14.454 58.637 41.363 1.00 32.80 994 GLU A C 1
ATOM 7792 O O . GLU A 1 994 ? 15.074 58.782 42.416 1.00 32.34 994 GLU A O 1
ATOM 7798 N N . TRP A 1 995 ? 13.201 59.044 41.197 1.00 32.75 995 TRP A N 1
ATOM 7799 C CA . TRP A 1 995 ? 12.474 59.740 42.244 1.00 32.40 995 TRP A CA 1
ATOM 7800 C C . TRP A 1 995 ? 12.266 58.896 43.491 1.00 31.61 995 TRP A C 1
ATOM 7801 O O . TRP A 1 995 ? 12.368 59.405 44.607 1.00 31.75 995 TRP A O 1
ATOM 7812 N N . GLU A 1 996 ? 11.961 57.616 43.301 1.00 31.27 996 GLU A N 1
ATOM 7813 C CA . GLU A 1 996 ? 11.741 56.712 44.426 1.00 31.47 996 GLU A CA 1
ATOM 7814 C C . GLU A 1 996 ? 13.009 56.577 45.256 1.00 32.37 996 GLU A C 1
ATOM 7815 O O . GLU A 1 996 ? 12.958 56.406 46.477 1.00 32.04 996 GLU A O 1
ATOM 7821 N N . LYS A 1 997 ? 14.147 56.673 44.583 1.00 32.05 997 LYS A N 1
ATOM 7822 C CA . LYS A 1 997 ? 15.430 56.545 45.242 1.00 33.22 997 LYS A CA 1
ATOM 7823 C C . LYS A 1 997 ? 15.903 57.792 45.984 1.00 33.61 997 LYS A C 1
ATOM 7824 O O . LYS A 1 997 ? 16.366 57.687 47.115 1.00 35.28 997 LYS A O 1
ATOM 7830 N N . TYR A 1 998 ? 15.768 58.967 45.373 1.00 33.56 998 TYR A N 1
ATOM 7831 C CA . TYR A 1 998 ? 16.254 60.187 46.010 1.00 32.86 998 TYR A CA 1
ATOM 7832 C C . TYR A 1 998 ? 15.276 61.270 46.461 1.00 31.40 998 TYR A C 1
ATOM 7833 O O . TYR A 1 998 ? 15.639 62.113 47.289 1.00 30.90 998 TYR A O 1
ATOM 7842 N N . GLY A 1 999 ? 14.056 61.271 45.933 1.00 28.40 999 GLY A N 1
ATOM 7843 C CA . GLY A 1 999 ? 13.123 62.319 46.303 1.00 27.21 999 GLY A CA 1
ATOM 7844 C C . GLY A 1 999 ? 11.816 61.997 47.000 1.00 27.43 999 GLY A C 1
ATOM 7845 O O . GLY A 1 999 ? 11.235 62.863 47.651 1.00 28.02 999 GLY A O 1
ATOM 7846 N N . ALA A 1 1000 ? 11.338 60.771 46.862 1.00 26.47 1000 ALA A N 1
ATOM 7847 C CA . ALA A 1 1000 ? 10.091 60.384 47.496 1.00 25.74 1000 ALA A CA 1
ATOM 7848 C C . ALA A 1 1000 ? 10.102 60.707 48.997 1.00 25.98 1000 ALA A C 1
ATOM 7849 O O . ALA A 1 1000 ? 11.114 60.532 49.677 1.00 26.98 1000 ALA A O 1
ATOM 7851 N N . GLY A 1 1001 ? 8.974 61.168 49.524 1.00 24.73 1001 GLY A N 1
ATOM 7852 C CA . GLY A 1 1001 ? 8.931 61.491 50.937 1.00 22.69 1001 GLY A CA 1
ATOM 7853 C C . GLY A 1 1001 ? 9.344 62.912 51.265 1.00 21.37 1001 GLY A C 1
ATOM 7854 O O . GLY A 1 1001 ? 8.758 63.535 52.143 1.00 22.24 1001 GLY A O 1
ATOM 7855 N N . ILE A 1 1002 ? 10.351 63.434 50.579 1.00 20.42 1002 ILE A N 1
ATOM 7856 C CA . ILE A 1 1002 ? 10.786 64.795 50.848 1.00 20.28 1002 ILE A CA 1
ATOM 7857 C C . ILE A 1 1002 ? 9.649 65.783 50.583 1.00 21.00 1002 ILE A C 1
ATOM 7858 O O . ILE A 1 1002 ? 9.338 66.613 51.435 1.00 22.50 1002 ILE A O 1
ATOM 7863 N N . ILE A 1 1003 ? 9.035 65.716 49.408 1.00 20.74 1003 ILE A N 1
ATOM 7864 C CA . ILE A 1 1003 ? 7.882 66.566 49.128 1.00 20.71 1003 ILE A CA 1
ATOM 7865 C C . ILE A 1 1003 ? 6.838 65.617 48.578 1.00 20.76 1003 ILE A C 1
ATOM 7866 O O . ILE A 1 1003 ? 7.172 64.500 48.206 1.00 21.84 1003 ILE A O 1
ATOM 7871 N N . HIS A 1 1004 ? 5.584 66.047 48.538 1.00 21.64 1004 HIS A N 1
ATOM 7872 C CA . HIS A 1 1004 ? 4.508 65.200 48.047 1.00 23.65 1004 HIS A CA 1
ATOM 7873 C C . HIS A 1 1004 ? 3.777 65.841 46.873 1.00 24.36 1004 HIS A C 1
ATOM 7874 O O . HIS A 1 1004 ? 2.788 65.308 46.389 1.00 25.42 1004 HIS A O 1
ATOM 7881 N N . ASN A 1 1005 ? 4.312 66.971 46.412 1.00 26.44 1005 ASN A N 1
ATOM 7882 C CA . ASN A 1 1005 ? 3.785 67.777 45.298 1.00 27.11 1005 ASN A CA 1
ATOM 7883 C C . ASN A 1 1005 ? 4.503 67.592 43.949 1.00 26.94 1005 ASN A C 1
ATOM 7884 O O . ASN A 1 1005 ? 4.314 68.407 43.044 1.00 28.47 1005 ASN A O 1
ATOM 7889 N N . PRO A 1 1006 ? 5.310 66.533 43.784 1.00 25.86 1006 PRO A N 1
ATOM 7890 C CA . PRO A 1 1006 ? 6.024 66.357 42.510 1.00 24.54 1006 PRO A CA 1
ATOM 7891 C C . PRO A 1 1006 ? 5.220 66.554 41.235 1.00 21.49 1006 PRO A C 1
ATOM 7892 O O . PRO A 1 1006 ? 4.315 65.768 40.937 1.00 19.05 1006 PRO A O 1
ATOM 7896 N N . PRO A 1 1007 ? 5.525 67.624 40.481 1.00 20.77 1007 PRO A N 1
ATOM 7897 C CA . PRO A 1 1007 ? 4.827 67.906 39.217 1.00 19.94 1007 PRO A CA 1
ATOM 7898 C C . PRO A 1 1007 ? 5.318 66.843 38.224 1.00 20.35 1007 PRO A C 1
ATOM 7899 O O . PRO A 1 1007 ? 6.488 66.438 38.267 1.00 20.88 1007 PRO A O 1
ATOM 7903 N N . SER A 1 1008 ? 4.444 66.361 37.353 1.00 19.30 1008 SER A N 1
ATOM 7904 C CA . SER A 1 1008 ? 4.874 65.333 36.413 1.00 21.34 1008 SER A CA 1
ATOM 7905 C C . SER A 1 1008 ? 4.063 65.299 35.122 1.00 21.98 1008 SER A C 1
ATOM 7906 O O . SER A 1 1008 ? 2.855 65.531 35.138 1.00 22.80 1008 SER A O 1
ATOM 7909 N N . LEU A 1 1009 ? 4.722 65.009 34.004 1.00 22.00 1009 LEU A N 1
ATOM 7910 C CA . LEU A 1 1009 ? 4.001 64.925 32.746 1.00 24.28 1009 LEU A CA 1
ATOM 7911 C C . LEU A 1 1009 ? 2.877 63.900 32.859 1.00 24.72 1009 LEU A C 1
ATOM 7912 O O . LEU A 1 1009 ? 1.826 64.099 32.264 1.00 26.09 1009 LEU A O 1
ATOM 7917 N N . PHE A 1 1010 ? 3.077 62.820 33.619 1.00 25.91 1010 PHE A N 1
ATOM 7918 C CA . PHE A 1 1010 ? 2.013 61.821 33.779 1.00 27.67 1010 PHE A CA 1
ATOM 7919 C C . PHE A 1 1010 ? 0.768 62.417 34.443 1.00 28.51 1010 PHE A C 1
ATOM 7920 O O . PHE A 1 1010 ? -0.308 61.814 34.414 1.00 29.49 1010 PHE A O 1
ATOM 7928 N N . ASP A 1 1011 ? 0.915 63.595 35.047 1.00 28.88 1011 ASP A N 1
ATOM 7929 C CA . ASP A 1 1011 ? -0.215 64.265 35.692 1.00 29.90 1011 ASP A CA 1
ATOM 7930 C C . ASP A 1 1011 ? -1.042 65.045 34.680 1.00 29.19 1011 ASP A C 1
ATOM 7931 O O . ASP A 1 1011 ? -2.220 65.313 34.906 1.00 30.62 1011 ASP A O 1
ATOM 7936 N N . VAL A 1 1012 ? -0.422 65.411 33.567 1.00 27.00 1012 VAL A N 1
ATOM 7937 C CA . VAL A 1 1012 ? -1.098 66.204 32.559 1.00 25.03 1012 VAL A CA 1
ATOM 7938 C C . VAL A 1 1012 ? -2.384 65.599 32.014 1.00 23.75 1012 VAL A C 1
ATOM 7939 O O . VAL A 1 1012 ? -3.394 66.295 31.860 1.00 22.38 1012 VAL A O 1
ATOM 7943 N N . PRO A 1 1013 ? -2.381 64.294 31.730 1.00 23.90 1013 PRO A N 1
ATOM 7944 C CA . PRO A 1 1013 ? -3.636 63.740 31.202 1.00 24.66 1013 PRO A CA 1
ATOM 7945 C C . PRO A 1 1013 ? -4.824 63.971 32.160 1.00 25.60 1013 PRO A C 1
ATOM 7946 O O . PRO A 1 1013 ? -5.947 64.265 31.728 1.00 23.76 1013 PRO A O 1
ATOM 7950 N N . HIS A 1 1014 ? -4.575 63.851 33.462 1.00 26.81 1014 HIS A N 1
ATOM 7951 C CA . HIS A 1 1014 ? -5.646 64.061 34.428 1.00 28.41 1014 HIS A CA 1
ATOM 7952 C C . HIS A 1 1014 ? -5.954 65.542 34.564 1.00 27.72 1014 HIS A C 1
ATOM 7953 O O . HIS A 1 1014 ? -7.097 65.929 34.808 1.00 26.89 1014 HIS A O 1
ATOM 7960 N N . LYS A 1 1015 ? -4.933 66.370 34.399 1.00 27.95 1015 LYS A N 1
ATOM 7961 C CA . LYS A 1 1015 ? -5.118 67.807 34.485 1.00 30.17 1015 LYS A CA 1
ATOM 7962 C C . LYS A 1 1015 ? -6.049 68.234 33.351 1.00 30.07 1015 LYS A C 1
ATOM 7963 O O . LYS A 1 1015 ? -6.949 69.054 33.556 1.00 28.42 1015 LYS A O 1
ATOM 7969 N N . TRP A 1 1016 ? -5.835 67.671 32.161 1.00 28.90 1016 TRP A N 1
ATOM 7970 C CA . TRP A 1 1016 ? -6.664 68.004 31.005 1.00 29.98 1016 TRP A CA 1
ATOM 7971 C C . TRP A 1 1016 ? -8.101 67.507 31.185 1.00 32.20 1016 TRP A C 1
ATOM 7972 O O . TRP A 1 1016 ? -9.059 68.236 30.910 1.00 31.31 1016 TRP A O 1
ATOM 7983 N N . TYR A 1 1017 ? -8.249 66.268 31.649 1.00 34.00 1017 TYR A N 1
ATOM 7984 C CA . TYR A 1 1017 ? -9.570 65.689 31.873 1.00 36.40 1017 TYR A CA 1
ATOM 7985 C C . TYR A 1 1017 ? -10.398 66.547 32.813 1.00 37.81 1017 TYR A C 1
ATOM 7986 O O . TYR A 1 1017 ? -11.580 66.788 32.578 1.00 38.60 1017 TYR A O 1
ATOM 7995 N N . GLN A 1 1018 ? -9.756 66.984 33.890 1.00 39.17 1018 GLN A N 1
ATOM 7996 C CA . GLN A 1 1018 ? -10.373 67.813 34.910 1.00 40.66 1018 GLN A CA 1
ATOM 7997 C C . GLN A 1 1018 ? -10.872 69.093 34.249 1.00 39.13 1018 GLN A C 1
ATOM 7998 O O . GLN A 1 1018 ? -12.017 69.509 34.438 1.00 39.03 1018 GLN A O 1
ATOM 8004 N N . GLY A 1 1019 ? -9.999 69.719 33.471 1.00 37.98 1019 GLY A N 1
ATOM 8005 C CA . GLY A 1 1019 ? -10.367 70.945 32.791 1.00 35.72 1019 GLY A CA 1
ATOM 8006 C C . GLY A 1 1019 ? -11.524 70.755 31.831 1.00 34.96 1019 GLY A C 1
ATOM 8007 O O . GLY A 1 1019 ? -12.342 71.646 31.675 1.00 35.90 1019 GLY A O 1
ATOM 8008 N N . ALA A 1 1020 ? -11.593 69.599 31.179 1.00 34.54 1020 ALA A N 1
ATOM 8009 C CA . ALA A 1 1020 ? -12.672 69.332 30.241 1.00 34.37 1020 ALA A CA 1
ATOM 8010 C C . ALA A 1 1020 ? -13.950 69.133 31.032 1.00 35.04 1020 ALA A C 1
ATOM 8011 O O . ALA A 1 1020 ? -15.051 69.363 30.523 1.00 34.60 1020 ALA A O 1
ATOM 8013 N N . GLN A 1 1021 ? -13.807 68.696 32.280 1.00 35.07 1021 GLN A N 1
ATOM 8014 C CA . GLN A 1 1021 ? -14.973 68.495 33.128 1.00 36.02 1021 GLN A CA 1
ATOM 8015 C C . GLN A 1 1021 ? -15.486 69.831 33.630 1.00 35.94 1021 GLN A C 1
ATOM 8016 O O . GLN A 1 1021 ? -16.674 70.132 33.496 1.00 36.36 1021 GLN A O 1
ATOM 8022 N N . GLU A 1 1022 ? -14.587 70.634 34.193 1.00 35.31 1022 GLU A N 1
ATOM 8023 C CA . GLU A 1 1022 ? -14.956 71.943 34.725 1.00 36.06 1022 GLU A CA 1
ATOM 8024 C C . GLU A 1 1022 ? -15.515 72.878 33.666 1.00 35.75 1022 GLU A C 1
ATOM 8025 O O . GLU A 1 1022 ? -16.145 73.883 33.987 1.00 36.20 1022 GLU A O 1
ATOM 8031 N N . ALA A 1 1023 ? -15.304 72.539 32.400 1.00 37.13 1023 ALA A N 1
ATOM 8032 C CA . ALA A 1 1023 ? -15.781 73.375 31.302 1.00 37.66 1023 ALA A CA 1
ATOM 8033 C C . ALA A 1 1023 ? -17.254 73.121 31.004 1.00 38.17 1023 ALA A C 1
ATOM 8034 O O . ALA A 1 1023 ? -17.937 73.957 30.408 1.00 37.16 1023 ALA A O 1
ATOM 8036 N N . ALA A 1 1024 ? -17.734 71.956 31.419 1.00 39.79 1024 ALA A N 1
ATOM 8037 C CA . ALA A 1 1024 ? -19.122 71.591 31.200 1.00 41.85 1024 ALA A CA 1
ATOM 8038 C C . ALA A 1 1024 ? -20.002 72.460 32.098 1.00 43.22 1024 ALA A C 1
ATOM 8039 O O . ALA A 1 1024 ? -19.505 73.094 33.035 1.00 42.95 1024 ALA A O 1
ATOM 8041 N N . ILE A 1 1025 ? -21.300 72.509 31.799 1.00 43.81 1025 ILE A N 1
ATOM 8042 C CA . ILE A 1 1025 ? -22.231 73.302 32.596 1.00 44.14 1025 ILE A CA 1
ATOM 8043 C C . ILE A 1 1025 ? -22.659 72.482 33.813 1.00 43.65 1025 ILE A C 1
ATOM 8044 O O . ILE A 1 1025 ? -23.044 71.308 33.688 1.00 43.09 1025 ILE A O 1
ATOM 8049 N N . ALA A 1 1026 ? -22.575 73.107 34.985 1.00 42.12 1026 ALA A N 1
ATOM 8050 C CA . ALA A 1 1026 ? -22.928 72.462 36.244 1.00 41.78 1026 ALA A CA 1
ATOM 8051 C C . ALA A 1 1026 ? -24.355 71.931 36.263 1.00 41.70 1026 ALA A C 1
ATOM 8052 O O . ALA A 1 1026 ? -25.246 72.480 35.618 1.00 40.31 1026 ALA A O 1
ATOM 8054 N N . THR A 1 1027 ? -24.557 70.853 37.011 1.00 42.75 1027 THR A N 1
ATOM 8055 C CA . THR A 1 1027 ? -25.872 70.254 37.151 1.00 44.54 1027 THR A CA 1
ATOM 8056 C C . THR A 1 1027 ? -26.540 70.825 38.411 1.00 45.61 1027 THR A C 1
ATOM 8057 O O . THR A 1 1027 ? -25.854 71.318 39.311 1.00 46.35 1027 THR A O 1
ATOM 8061 N N . ARG A 1 1028 ? -27.870 70.764 38.463 1.00 46.04 1028 ARG A N 1
ATOM 8062 C CA . ARG A 1 1028 ? -28.646 71.281 39.590 1.00 45.61 1028 ARG A CA 1
ATOM 8063 C C . ARG A 1 1028 ? -28.117 70.786 40.930 1.00 43.69 1028 ARG A C 1
ATOM 8064 O O . ARG A 1 1028 ? -28.031 71.553 41.890 1.00 41.60 1028 ARG A O 1
ATOM 8072 N N . GLU A 1 1029 ? -27.767 69.502 40.983 1.00 41.95 1029 GLU A N 1
ATOM 8073 C CA . GLU A 1 1029 ? -27.236 68.888 42.198 1.00 40.90 1029 GLU A CA 1
ATOM 8074 C C . GLU A 1 1029 ? -25.894 69.497 42.539 1.00 38.35 1029 GLU A C 1
ATOM 8075 O O . GLU A 1 1029 ? -25.619 69.809 43.689 1.00 39.64 1029 GLU A O 1
ATOM 8081 N N . GLU A 1 1030 ? -25.049 69.651 41.531 1.00 35.73 1030 GLU A N 1
ATOM 8082 C CA . GLU A 1 1030 ? -23.736 70.217 41.741 1.00 32.83 1030 GLU A CA 1
ATOM 8083 C C . GLU A 1 1030 ? -23.799 71.605 42.340 1.00 30.99 1030 GLU A C 1
ATOM 8084 O O . GLU A 1 1030 ? -23.015 71.934 43.225 1.00 28.67 1030 GLU A O 1
ATOM 8090 N N . LEU A 1 1031 ? -24.735 72.415 41.863 1.00 30.49 1031 LEU A N 1
ATOM 8091 C CA . LEU A 1 1031 ? -24.895 73.773 42.370 1.00 30.42 1031 LEU A CA 1
ATOM 8092 C C . LEU A 1 1031 ? -25.339 73.726 43.818 1.00 31.09 1031 LEU A C 1
ATOM 8093 O O . LEU A 1 1031 ? -24.900 74.532 44.638 1.00 29.92 1031 LEU A O 1
ATOM 8098 N N . ALA A 1 1032 ? -26.211 72.771 44.126 1.00 31.90 1032 ALA A N 1
ATOM 8099 C CA . ALA A 1 1032 ? -26.722 72.605 45.477 1.00 31.78 1032 ALA A CA 1
ATOM 8100 C C . ALA A 1 1032 ? -25.618 72.143 46.419 1.00 32.41 1032 ALA A C 1
ATOM 8101 O O . ALA A 1 1032 ? -25.609 72.512 47.593 1.00 33.92 1032 ALA A O 1
ATOM 8103 N N . GLU A 1 1033 ? -24.689 71.340 45.910 1.00 32.15 1033 GLU A N 1
ATOM 8104 C CA . GLU A 1 1033 ? -23.602 70.849 46.740 1.00 33.90 1033 GLU A CA 1
ATOM 8105 C C . GLU A 1 1033 ? -22.640 71.967 47.073 1.00 33.18 1033 GLU A C 1
ATOM 8106 O O . GLU A 1 1033 ? -22.068 71.999 48.158 1.00 32.36 1033 GLU A O 1
ATOM 8112 N N . MET A 1 1034 ? -22.461 72.883 46.132 1.00 33.74 1034 MET A N 1
ATOM 8113 C CA . MET A 1 1034 ? -21.568 74.015 46.343 1.00 34.61 1034 MET A CA 1
ATOM 8114 C C . MET A 1 1034 ? -22.107 74.869 47.496 1.00 32.90 1034 MET A C 1
ATOM 8115 O O . MET A 1 1034 ? -21.342 75.347 48.339 1.00 32.55 1034 MET A O 1
ATOM 8120 N N . ASP A 1 1035 ? -23.427 75.045 47.527 1.00 30.15 1035 ASP A N 1
ATOM 8121 C CA . ASP A 1 1035 ? -24.064 75.830 48.574 1.00 28.95 1035 ASP A CA 1
ATOM 8122 C C . ASP A 1 1035 ? -23.907 75.131 49.910 1.00 27.67 1035 ASP A C 1
ATOM 8123 O O . ASP A 1 1035 ? -23.557 75.755 50.903 1.00 25.82 1035 ASP A O 1
ATOM 8128 N N . GLU A 1 1036 ? -24.161 73.829 49.932 1.00 29.30 1036 GLU A N 1
ATOM 8129 C CA . GLU A 1 1036 ? -24.027 73.066 51.164 1.00 30.55 1036 GLU A CA 1
ATOM 8130 C C . GLU A 1 1036 ? -22.592 73.166 51.690 1.00 29.16 1036 GLU A C 1
ATOM 8131 O O . GLU A 1 1036 ? -22.378 73.249 52.895 1.00 28.97 1036 GLU A O 1
ATOM 8137 N N . THR A 1 1037 ? -21.615 73.169 50.783 1.00 27.91 1037 THR A N 1
ATOM 8138 C CA . THR A 1 1037 ? -20.217 73.285 51.172 1.00 27.33 1037 THR A CA 1
ATOM 8139 C C . THR A 1 1037 ? -19.999 74.646 51.823 1.00 27.46 1037 THR A C 1
ATOM 8140 O O . THR A 1 1037 ? -19.256 74.761 52.795 1.00 26.37 1037 THR A O 1
ATOM 8144 N N . LEU A 1 1038 ? -20.645 75.672 51.274 1.00 28.39 1038 LEU A N 1
ATOM 8145 C CA . LEU A 1 1038 ? -20.547 77.032 51.807 1.00 28.89 1038 LEU A CA 1
ATOM 8146 C C . LEU A 1 1038 ? -21.155 77.105 53.207 1.00 29.38 1038 LEU A C 1
ATOM 8147 O O . LEU A 1 1038 ? -20.515 77.608 54.130 1.00 29.40 1038 LEU A O 1
ATOM 8152 N N . MET A 1 1039 ? -22.388 76.612 53.359 1.00 28.37 1039 MET A N 1
ATOM 8153 C CA . MET A 1 1039 ? -23.059 76.615 54.659 1.00 29.40 1039 MET A CA 1
ATOM 8154 C C . MET A 1 1039 ? -22.305 75.781 55.695 1.00 28.11 1039 MET A C 1
ATOM 8155 O O . MET A 1 1039 ? -22.335 76.070 56.888 1.00 27.34 1039 MET A O 1
ATOM 8160 N N . ARG A 1 1040 ? -21.620 74.744 55.244 1.00 26.68 1040 ARG A N 1
ATOM 8161 C CA . ARG A 1 1040 ? -20.891 73.916 56.173 1.00 26.30 1040 ARG A CA 1
ATOM 8162 C C . ARG A 1 1040 ? -19.739 74.718 56.752 1.00 25.52 1040 ARG A C 1
ATOM 8163 O O . ARG A 1 1040 ? -19.489 74.677 57.959 1.00 24.64 1040 ARG A O 1
ATOM 8171 N N . ALA A 1 1041 ? -19.051 75.462 55.892 1.00 23.61 1041 ALA A N 1
ATOM 8172 C CA . ALA A 1 1041 ? -17.916 76.256 56.328 1.00 23.97 1041 ALA A CA 1
ATOM 8173 C C . ALA A 1 1041 ? -18.314 77.389 57.261 1.00 23.54 1041 ALA A C 1
ATOM 8174 O O . ALA A 1 1041 ? -17.525 77.796 58.104 1.00 23.86 1041 ALA A O 1
ATOM 8176 N N . ARG A 1 1042 ? -19.532 77.894 57.115 1.00 23.54 1042 ARG A N 1
ATOM 8177 C CA . ARG A 1 1042 ? -20.005 78.975 57.970 1.00 26.04 1042 ARG A CA 1
ATOM 8178 C C . ARG A 1 1042 ? -20.486 78.434 59.319 1.00 28.61 1042 ARG A C 1
ATOM 8179 O O . ARG A 1 1042 ? -20.471 79.153 60.330 1.00 30.49 1042 ARG A O 1
ATOM 8187 N N . ARG A 1 1043 ? -20.911 77.172 59.336 1.00 29.14 1043 ARG A N 1
ATOM 8188 C CA . ARG A 1 1043 ? -21.396 76.562 60.567 1.00 29.92 1043 ARG A CA 1
ATOM 8189 C C . ARG A 1 1043 ? -20.292 75.949 61.421 1.00 28.09 1043 ARG A C 1
ATOM 8190 O O . ARG A 1 1043 ? -20.397 75.935 62.640 1.00 27.69 1043 ARG A O 1
ATOM 8198 N N . HIS A 1 1044 ? -19.241 75.455 60.777 1.00 26.87 1044 HIS A N 1
ATOM 8199 C CA . HIS A 1 1044 ? -18.107 74.834 61.466 1.00 27.58 1044 HIS A CA 1
ATOM 8200 C C . HIS A 1 1044 ? -17.407 75.851 62.372 1.00 26.27 1044 HIS A C 1
ATOM 8201 O O . HIS A 1 1044 ? -17.438 77.047 62.110 1.00 26.61 1044 HIS A O 1
ATOM 8208 N N . SER A 1 1045 ? -16.788 75.373 63.444 1.00 23.63 1045 SER A N 1
ATOM 8209 C CA . SER A 1 1045 ? -16.078 76.244 64.372 1.00 22.36 1045 SER A CA 1
ATOM 8210 C C . SER A 1 1045 ? -14.582 75.961 64.255 1.00 21.11 1045 SER A C 1
ATOM 8211 O O . SER A 1 1045 ? -14.179 74.815 64.313 1.00 24.42 1045 SER A O 1
ATOM 8214 N N . TYR A 1 1046 ? -13.755 76.991 64.104 1.00 20.07 1046 TYR A N 1
ATOM 8215 C CA . TYR A 1 1046 ? -12.305 76.790 63.951 1.00 18.89 1046 TYR A CA 1
ATOM 8216 C C . TYR A 1 1046 ? -11.477 77.187 65.175 1.00 18.90 1046 TYR A C 1
ATOM 8217 O O . TYR A 1 1046 ? -11.971 77.818 66.108 1.00 20.63 1046 TYR A O 1
ATOM 8226 N N . SER A 1 1047 ? -10.198 76.844 65.153 1.00 18.21 1047 SER A N 1
ATOM 8227 C CA . SER A 1 1047 ? -9.326 77.193 66.263 1.00 18.14 1047 SER A CA 1
ATOM 8228 C C . SER A 1 1047 ? -7.999 77.836 65.798 1.00 18.12 1047 SER A C 1
ATOM 8229 O O . SER A 1 1047 ? -7.090 78.072 66.601 1.00 19.96 1047 SER A O 1
ATOM 8232 N N . SER A 1 1048 ? -7.890 78.134 64.507 1.00 15.90 1048 SER A N 1
ATOM 8233 C CA . SER A 1 1048 ? -6.671 78.745 63.993 1.00 15.11 1048 SER A CA 1
ATOM 8234 C C . SER A 1 1048 ? -6.769 79.044 62.500 1.00 15.28 1048 SER A C 1
ATOM 8235 O O . SER A 1 1048 ? -7.663 78.549 61.815 1.00 16.83 1048 SER A O 1
ATOM 8238 N N . PHE A 1 1049 ? -5.847 79.859 62.003 1.00 14.66 1049 PHE A N 1
ATOM 8239 C CA . PHE A 1 1049 ? -5.788 80.176 60.580 1.00 15.78 1049 PHE A CA 1
ATOM 8240 C C . PHE A 1 1049 ? -4.967 79.071 59.892 1.00 16.52 1049 PHE A C 1
ATOM 8241 O O . PHE A 1 1049 ? -4.671 78.028 60.500 1.00 15.34 1049 PHE A O 1
ATOM 8249 N N . SER A 1 1050 ? -4.591 79.309 58.634 1.00 16.30 1050 SER A N 1
ATOM 8250 C CA . SER A 1 1050 ? -3.775 78.357 57.876 1.00 16.62 1050 SER A CA 1
ATOM 8251 C C . SER A 1 1050 ? -2.441 78.155 58.602 1.00 18.31 1050 SER A C 1
ATOM 8252 O O . SER A 1 1050 ? -2.035 78.989 59.413 1.00 19.63 1050 SER A O 1
ATOM 8255 N N . LYS A 1 1051 ? -1.747 77.065 58.311 1.00 18.58 1051 LYS A N 1
ATOM 8256 C CA . LYS A 1 1051 ? -0.475 76.838 58.970 1.00 19.59 1051 LYS A CA 1
ATOM 8257 C C . LYS A 1 1051 ? 0.527 77.919 58.612 1.00 18.12 1051 LYS A C 1
ATOM 8258 O O . LYS A 1 1051 ? 1.312 78.328 59.457 1.00 19.27 1051 LYS A O 1
ATOM 8264 N N . LEU A 1 1052 ? 0.493 78.404 57.376 1.00 17.59 1052 LEU A N 1
ATOM 8265 C CA . LEU A 1 1052 ? 1.423 79.460 56.966 1.00 17.15 1052 LEU A CA 1
ATOM 8266 C C . LEU A 1 1052 ? 1.161 80.770 57.708 1.00 15.95 1052 LEU A C 1
ATOM 8267 O O . LEU A 1 1052 ? 2.094 81.408 58.184 1.00 15.16 1052 LEU A O 1
ATOM 8272 N N . LEU A 1 1053 ? -0.105 81.170 57.818 1.00 14.99 1053 LEU A N 1
ATOM 8273 C CA . LEU A 1 1053 ? -0.428 82.404 58.522 1.00 14.44 1053 LEU A CA 1
ATOM 8274 C C . LEU A 1 1053 ? -0.081 82.296 60.022 1.00 14.71 1053 LEU A C 1
ATOM 8275 O O . LEU A 1 1053 ? 0.412 83.264 60.626 1.00 14.56 1053 LEU A O 1
ATOM 8280 N N . GLU A 1 1054 ? -0.314 81.133 60.627 1.00 13.32 1054 GLU A N 1
ATOM 8281 C CA . GLU A 1 1054 ? 0.043 80.970 62.033 1.00 14.96 1054 GLU A CA 1
ATOM 8282 C C . GLU A 1 1054 ? 1.559 81.167 62.217 1.00 15.80 1054 GLU A C 1
ATOM 8283 O O . GLU A 1 1054 ? 2.018 81.620 63.271 1.00 14.97 1054 GLU A O 1
ATOM 8289 N N . ALA A 1 1055 ? 2.332 80.840 61.185 1.00 14.91 1055 ALA A N 1
ATOM 8290 C CA . ALA A 1 1055 ? 3.773 81.014 61.255 1.00 14.03 1055 ALA A CA 1
ATOM 8291 C C . ALA A 1 1055 ? 4.203 82.466 61.010 1.00 14.52 1055 ALA A C 1
ATOM 8292 O O . ALA A 1 1055 ? 5.129 82.955 61.659 1.00 13.07 1055 ALA A O 1
ATOM 8294 N N . TYR A 1 1056 ? 3.551 83.166 60.083 1.00 15.27 1056 TYR A N 1
ATOM 8295 C CA . TYR A 1 1056 ? 3.937 84.565 59.831 1.00 16.05 1056 TYR A CA 1
ATOM 8296 C C . TYR A 1 1056 ? 3.670 85.418 61.073 1.00 16.61 1056 TYR A C 1
ATOM 8297 O O . TYR A 1 1056 ? 4.443 86.323 61.391 1.00 14.55 1056 TYR A O 1
ATOM 8306 N N . LEU A 1 1057 ? 2.565 85.117 61.756 1.00 17.16 1057 LEU A N 1
ATOM 8307 C CA . LEU A 1 1057 ? 2.156 85.844 62.954 1.00 19.19 1057 LEU A CA 1
ATOM 8308 C C . LEU A 1 1057 ? 3.143 85.793 64.120 1.00 19.55 1057 LEU A C 1
ATOM 8309 O O . LEU A 1 1057 ? 3.001 86.543 65.087 1.00 19.84 1057 LEU A O 1
ATOM 8314 N N . LEU A 1 1058 ? 4.129 84.904 64.042 1.00 19.34 1058 LEU A N 1
ATOM 8315 C CA . LEU A 1 1058 ? 5.144 84.814 65.089 1.00 18.11 1058 LEU A CA 1
ATOM 8316 C C . LEU A 1 1058 ? 6.175 85.921 64.873 1.00 17.61 1058 LEU A C 1
ATOM 8317 O O . LEU A 1 1058 ? 6.996 86.198 65.743 1.00 17.65 1058 LEU A O 1
ATOM 8322 N N . VAL A 1 1059 ? 6.121 86.540 63.698 1.00 18.12 1059 VAL A N 1
ATOM 8323 C CA . VAL A 1 1059 ? 7.042 87.599 63.307 1.00 18.00 1059 VAL A CA 1
ATOM 8324 C C . VAL A 1 1059 ? 6.483 88.993 63.572 1.00 20.30 1059 VAL A C 1
ATOM 8325 O O . VAL A 1 1059 ? 5.416 89.345 63.077 1.00 20.76 1059 VAL A O 1
ATOM 8329 N N . LYS A 1 1060 ? 7.227 89.779 64.348 1.00 22.59 1060 LYS A N 1
ATOM 8330 C CA . LYS A 1 1060 ? 6.839 91.137 64.712 1.00 24.44 1060 LYS A CA 1
ATOM 8331 C C . LYS A 1 1060 ? 7.834 92.159 64.133 1.00 23.64 1060 LYS A C 1
ATOM 8332 O O . LYS A 1 1060 ? 9.021 91.860 63.952 1.00 23.55 1060 LYS A O 1
ATOM 8338 N N . TRP A 1 1061 ? 7.351 93.366 63.852 1.00 21.77 1061 TRP A N 1
ATOM 8339 C CA . TRP A 1 1061 ? 8.195 94.410 63.276 1.00 18.46 1061 TRP A CA 1
ATOM 8340 C C . TRP A 1 1061 ? 8.062 95.752 63.965 1.00 19.89 1061 TRP A C 1
ATOM 8341 O O . TRP A 1 1061 ? 7.216 95.943 64.834 1.00 19.90 1061 TRP A O 1
ATOM 8352 N N . ARG A 1 1062 ? 8.931 96.676 63.565 1.00 20.99 1062 ARG A N 1
ATOM 8353 C CA . ARG A 1 1062 ? 8.918 98.038 64.066 1.00 22.32 1062 ARG A CA 1
ATOM 8354 C C . ARG A 1 1062 ? 8.992 98.956 62.858 1.00 22.53 1062 ARG A C 1
ATOM 8355 O O . ARG A 1 1062 ? 9.933 98.885 62.066 1.00 21.33 1062 ARG A O 1
ATOM 8363 N N . MET A 1 1063 ? 7.982 99.802 62.715 1.00 23.00 1063 MET A N 1
ATOM 8364 C CA . MET A 1 1063 ? 7.934 100.741 61.614 1.00 25.34 1063 MET A CA 1
ATOM 8365 C C . MET A 1 1063 ? 8.610 102.031 62.046 1.00 26.34 1063 MET A C 1
ATOM 8366 O O . MET A 1 1063 ? 8.310 102.567 63.111 1.00 28.06 1063 MET A O 1
ATOM 8371 N N . CYS A 1 1064 ? 9.538 102.515 61.227 1.00 26.37 1064 CYS A N 1
ATOM 8372 C CA . CYS A 1 1064 ? 10.284 103.710 61.572 1.00 28.47 1064 CYS A CA 1
ATOM 8373 C C . CYS A 1 1064 ? 10.179 104.876 60.597 1.00 29.58 1064 CYS A C 1
ATOM 8374 O O . CYS A 1 1064 ? 9.104 105.174 60.094 1.00 29.69 1064 CYS A O 1
ATOM 8377 N N . GLU A 1 1065 ? 11.305 105.535 60.340 1.00 31.39 1065 GLU A N 1
ATOM 8378 C CA . GLU A 1 1065 ? 11.335 106.706 59.473 1.00 34.20 1065 GLU A CA 1
ATOM 8379 C C . GLU A 1 1065 ? 10.658 106.511 58.120 1.00 33.50 1065 GLU A C 1
ATOM 8380 O O . GLU A 1 1065 ? 10.730 105.438 57.520 1.00 33.38 1065 GLU A O 1
ATOM 8386 N N . ALA A 1 1066 ? 10.001 107.564 57.645 1.00 31.54 1066 ALA A N 1
ATOM 8387 C CA . ALA A 1 1066 ? 9.354 107.525 56.344 1.00 30.03 1066 ALA A CA 1
ATOM 8388 C C . ALA A 1 1066 ? 10.488 107.599 55.330 1.00 28.60 1066 ALA A C 1
ATOM 8389 O O . ALA A 1 1066 ? 11.500 108.252 55.579 1.00 26.62 1066 ALA A O 1
ATOM 8391 N N . ARG A 1 1067 ? 10.329 106.918 54.202 1.00 28.47 1067 ARG A N 1
ATOM 8392 C CA . ARG A 1 1067 ? 11.355 106.938 53.166 1.00 29.24 1067 ARG A CA 1
ATOM 8393 C C . ARG A 1 1067 ? 11.369 108.295 52.461 1.00 29.52 1067 ARG A C 1
ATOM 8394 O O . ARG A 1 1067 ? 10.370 109.003 52.441 1.00 29.33 1067 ARG A O 1
ATOM 8402 N N . GLU A 1 1068 ? 12.517 108.652 51.893 1.00 30.61 1068 GLU A N 1
ATOM 8403 C CA . GLU A 1 1068 ? 12.661 109.898 51.155 1.00 30.80 1068 GLU A CA 1
ATOM 8404 C C . GLU A 1 1068 ? 11.995 109.662 49.812 1.00 29.61 1068 GLU A C 1
ATOM 8405 O O . GLU A 1 1068 ? 11.838 108.519 49.386 1.00 31.89 1068 GLU A O 1
ATOM 8411 N N . PRO A 1 1069 ? 11.593 110.729 49.122 1.00 27.55 1069 PRO A N 1
ATOM 8412 C CA . PRO A 1 1069 ? 10.946 110.517 47.822 1.00 27.05 1069 PRO A CA 1
ATOM 8413 C C . PRO A 1 1069 ? 11.866 109.808 46.823 1.00 25.07 1069 PRO A C 1
ATOM 8414 O O . PRO A 1 1069 ? 13.051 110.129 46.737 1.00 24.47 1069 PRO A O 1
ATOM 8418 N N . SER A 1 1070 ? 11.317 108.848 46.081 1.00 22.45 1070 SER A N 1
ATOM 8419 C CA . SER A 1 1070 ? 12.077 108.127 45.069 1.00 21.30 1070 SER A CA 1
ATOM 8420 C C . SER A 1 1070 ? 11.929 108.909 43.780 1.00 20.36 1070 SER A C 1
ATOM 8421 O O . SER A 1 1070 ? 12.744 108.778 42.864 1.00 20.94 1070 SER A O 1
ATOM 8424 N N . VAL A 1 1071 ? 10.867 109.707 43.712 1.00 19.58 1071 VAL A N 1
ATOM 8425 C CA . VAL A 1 1071 ? 10.587 110.548 42.550 1.00 19.24 1071 VAL A CA 1
ATOM 8426 C C . VAL A 1 1071 ? 10.018 111.914 42.975 1.00 19.78 1071 VAL A C 1
ATOM 8427 O O . VAL A 1 1071 ? 9.320 112.041 43.983 1.00 19.37 1071 VAL A O 1
ATOM 8431 N N . ASP A 1 1072 ? 10.326 112.932 42.183 1.00 19.43 1072 ASP A N 1
ATOM 8432 C CA . ASP A 1 1072 ? 9.889 114.296 42.437 1.00 19.60 1072 ASP A CA 1
ATOM 8433 C C . ASP A 1 1072 ? 8.376 114.421 42.700 1.00 19.32 1072 ASP A C 1
ATOM 8434 O O . ASP A 1 1072 ? 7.555 113.871 41.962 1.00 17.05 1072 ASP A O 1
ATOM 8439 N N . LEU A 1 1073 ? 8.020 115.166 43.745 1.00 20.36 1073 LEU A N 1
ATOM 8440 C CA . LEU A 1 1073 ? 6.618 115.365 44.123 1.00 22.11 1073 LEU A CA 1
ATOM 8441 C C . LEU A 1 1073 ? 5.780 116.245 43.199 1.00 22.90 1073 LEU A C 1
ATOM 8442 O O . LEU A 1 1073 ? 4.550 116.262 43.324 1.00 23.82 1073 LEU A O 1
ATOM 8447 N N . ARG A 1 1074 ? 6.420 116.986 42.294 1.00 20.95 1074 ARG A N 1
ATOM 8448 C CA . ARG A 1 1074 ? 5.674 117.839 41.361 1.00 21.04 1074 ARG A CA 1
ATOM 8449 C C . ARG A 1 1074 ? 5.446 117.075 40.058 1.00 21.13 1074 ARG A C 1
ATOM 8450 O O . ARG A 1 1074 ? 4.902 117.609 39.089 1.00 23.15 1074 ARG A O 1
ATOM 8458 N N . LEU A 1 1075 ? 5.852 115.817 40.043 1.00 19.75 1075 LEU A N 1
ATOM 8459 C CA . LEU A 1 1075 ? 5.783 115.011 38.841 1.00 18.09 1075 LEU A CA 1
ATOM 8460 C C . LEU A 1 1075 ? 4.586 114.108 38.626 1.00 19.01 1075 LEU A C 1
ATOM 8461 O O . LEU A 1 1075 ? 4.379 113.149 39.368 1.00 20.69 1075 LEU A O 1
ATOM 8466 N N . PRO A 1 1076 ? 3.787 114.395 37.591 1.00 18.38 1076 PRO A N 1
ATOM 8467 C CA . PRO A 1 1076 ? 2.601 113.587 37.271 1.00 19.23 1076 PRO A CA 1
ATOM 8468 C C . PRO A 1 1076 ? 3.007 112.248 36.615 1.00 20.20 1076 PRO A C 1
ATOM 8469 O O . PRO A 1 1076 ? 3.675 112.226 35.578 1.00 20.49 1076 PRO A O 1
ATOM 8473 N N . LEU A 1 1077 ? 2.625 111.131 37.218 1.00 21.36 1077 LEU A N 1
ATOM 8474 C CA . LEU A 1 1077 ? 2.947 109.834 36.622 1.00 20.49 1077 LEU A CA 1
ATOM 8475 C C . LEU A 1 1077 ? 1.654 109.142 36.197 1.00 18.49 1077 LEU A C 1
ATOM 8476 O O . LEU A 1 1077 ? 1.611 108.428 35.189 1.00 15.46 1077 LEU A O 1
ATOM 8481 N N . CYS A 1 1078 ? 0.600 109.370 36.972 1.00 16.77 1078 CYS A N 1
ATOM 8482 C CA . CYS A 1 1078 ? -0.697 108.781 36.671 1.00 18.10 1078 CYS A CA 1
ATOM 8483 C C . CYS A 1 1078 ? -1.809 109.757 37.017 1.00 15.82 1078 CYS A C 1
ATOM 8484 O O . CYS A 1 1078 ? -2.059 110.018 38.192 1.00 17.51 1078 CYS A O 1
ATOM 8487 N N . ALA A 1 1079 ? -2.470 110.295 35.997 1.00 13.98 1079 ALA A N 1
ATOM 8488 C CA . ALA A 1 1079 ? -3.534 111.261 36.230 1.00 12.61 1079 ALA A CA 1
ATOM 8489 C C . ALA A 1 1079 ? -4.513 110.667 37.235 1.00 13.07 1079 ALA A C 1
ATOM 8490 O O . ALA A 1 1079 ? -4.872 109.485 37.147 1.00 13.18 1079 ALA A O 1
ATOM 8492 N N . GLY A 1 1080 ? -4.923 111.492 38.199 1.00 13.57 1080 GLY A N 1
ATOM 8493 C CA . GLY A 1 1080 ? -5.830 111.044 39.236 1.00 12.91 1080 GLY A CA 1
ATOM 8494 C C . GLY A 1 1080 ? -5.013 110.674 40.461 1.00 14.56 1080 GLY A C 1
ATOM 8495 O O . GLY A 1 1080 ? -5.529 110.666 41.586 1.00 15.67 1080 GLY A O 1
ATOM 8496 N N . ILE A 1 1081 ? -3.738 110.349 40.252 1.00 12.62 1081 ILE A N 1
ATOM 8497 C CA . ILE A 1 1081 ? -2.876 110.007 41.366 1.00 13.46 1081 ILE A CA 1
ATOM 8498 C C . ILE A 1 1081 ? -1.998 111.217 41.620 1.00 15.02 1081 ILE A C 1
ATOM 8499 O O . ILE A 1 1081 ? -0.881 111.317 41.125 1.00 13.78 1081 ILE A O 1
ATOM 8504 N N . ASP A 1 1082 ? -2.532 112.135 42.413 1.00 16.79 1082 ASP A N 1
ATOM 8505 C CA . ASP A 1 1082 ? -1.859 113.382 42.751 1.00 18.44 1082 ASP A CA 1
ATOM 8506 C C . ASP A 1 1082 ? -2.093 113.716 44.232 1.00 17.62 1082 ASP A C 1
ATOM 8507 O O . ASP A 1 1082 ? -2.730 112.951 44.954 1.00 16.11 1082 ASP A O 1
ATOM 8512 N N . PRO A 1 1083 ? -1.604 114.882 44.688 1.00 16.63 1083 PRO A N 1
ATOM 8513 C CA . PRO A 1 1083 ? -1.776 115.283 46.087 1.00 16.33 1083 PRO A CA 1
ATOM 8514 C C . PRO A 1 1083 ? -3.219 115.255 46.592 1.00 16.97 1083 PRO A C 1
ATOM 8515 O O . PRO A 1 1083 ? -3.461 115.377 47.792 1.00 15.68 1083 PRO A O 1
ATOM 8519 N N . LEU A 1 1084 ? -4.175 115.103 45.678 1.00 18.40 1084 LEU A N 1
ATOM 8520 C CA . LEU A 1 1084 ? -5.590 115.037 46.055 1.00 17.29 1084 LEU A CA 1
ATOM 8521 C C . LEU A 1 1084 ? -6.027 113.592 46.382 1.00 17.08 1084 LEU A C 1
ATOM 8522 O O . LEU A 1 1084 ? -7.103 113.375 46.937 1.00 17.12 1084 LEU A O 1
ATOM 8527 N N . ASN A 1 1085 ? -5.198 112.611 46.022 1.00 15.17 1085 ASN A N 1
ATOM 8528 C CA . ASN A 1 1085 ? -5.480 111.198 46.299 1.00 14.63 1085 ASN A CA 1
ATOM 8529 C C . ASN A 1 1085 ? -4.309 110.691 47.170 1.00 14.50 1085 ASN A C 1
ATOM 8530 O O . ASN A 1 1085 ? -3.508 109.865 46.742 1.00 16.90 1085 ASN A O 1
ATOM 8535 N N . SER A 1 1086 ? -4.240 111.204 48.396 1.00 15.15 1086 SER A N 1
ATOM 8536 C CA . SER A 1 1086 ? -3.165 110.936 49.356 1.00 14.90 1086 SER A CA 1
ATOM 8537 C C . SER A 1 1086 ? -2.462 109.581 49.410 1.00 15.65 1086 SER A C 1
ATOM 8538 O O . SER A 1 1086 ? -1.253 109.504 49.145 1.00 14.76 1086 SER A O 1
ATOM 8541 N N . ASP A 1 1087 ? -3.188 108.518 49.757 1.00 14.47 1087 ASP A N 1
ATOM 8542 C CA . ASP A 1 1087 ? -2.547 107.210 49.857 1.00 14.21 1087 ASP A CA 1
ATOM 8543 C C . ASP A 1 1087 ? -1.837 106.761 48.571 1.00 12.32 1087 ASP A C 1
ATOM 8544 O O . ASP A 1 1087 ? -0.642 106.488 48.597 1.00 13.27 1087 ASP A O 1
ATOM 8549 N N . PRO A 1 1088 ? -2.556 106.680 47.439 1.00 10.28 1088 PRO A N 1
ATOM 8550 C CA . PRO A 1 1088 ? -1.912 106.252 46.189 1.00 9.37 1088 PRO A CA 1
ATOM 8551 C C . PRO A 1 1088 ? -0.742 107.148 45.784 1.00 9.25 1088 PRO A C 1
ATOM 8552 O O . PRO A 1 1088 ? 0.277 106.659 45.318 1.00 8.94 1088 PRO A O 1
ATOM 8556 N N . PHE A 1 1089 ? -0.902 108.459 45.960 1.00 9.05 1089 PHE A N 1
ATOM 8557 C CA . PHE A 1 1089 ? 0.134 109.430 45.590 1.00 10.07 1089 PHE A CA 1
ATOM 8558 C C . PHE A 1 1089 ? 1.417 109.298 46.418 1.00 10.98 1089 PHE A C 1
ATOM 8559 O O . PHE A 1 1089 ? 2.530 109.372 45.880 1.00 9.30 1089 PHE A O 1
ATOM 8567 N N . LEU A 1 1090 ? 1.248 109.131 47.727 1.00 11.03 1090 LEU A N 1
ATOM 8568 C CA . LEU A 1 1090 ? 2.380 108.997 48.623 1.00 12.86 1090 LEU A CA 1
ATOM 8569 C C . LEU A 1 1090 ? 3.080 107.653 48.366 1.00 14.68 1090 LEU A C 1
ATOM 8570 O O . LEU A 1 1090 ? 4.318 107.582 48.331 1.00 14.94 1090 LEU A O 1
ATOM 8575 N N . LYS A 1 1091 ? 2.299 106.601 48.140 1.00 13.51 1091 LYS A N 1
ATOM 8576 C CA . LYS A 1 1091 ? 2.883 105.296 47.868 1.00 14.03 1091 LYS A CA 1
ATOM 8577 C C . LYS A 1 1091 ? 3.691 105.388 46.585 1.00 15.41 1091 LYS A C 1
ATOM 8578 O O . LYS A 1 1091 ? 4.811 104.880 46.505 1.00 18.03 1091 LYS A O 1
ATOM 8584 N N . MET A 1 1092 ? 3.120 106.042 45.581 1.00 15.26 1092 MET A N 1
ATOM 8585 C CA . MET A 1 1092 ? 3.790 106.220 44.298 1.00 16.19 1092 MET A CA 1
ATOM 8586 C C . MET A 1 1092 ? 5.105 106.974 44.485 1.00 16.69 1092 MET A C 1
ATOM 8587 O O . MET A 1 1092 ? 6.153 106.593 43.949 1.00 14.51 1092 MET A O 1
ATOM 8592 N N . VAL A 1 1093 ? 5.025 108.045 45.265 1.00 15.72 1093 VAL A N 1
ATOM 8593 C CA . VAL A 1 1093 ? 6.158 108.905 45.534 1.00 16.33 1093 VAL A CA 1
ATOM 8594 C C . VAL A 1 1093 ? 7.221 108.284 46.411 1.00 16.29 1093 VAL A C 1
ATOM 8595 O O . VAL A 1 1093 ? 8.403 108.419 46.130 1.00 17.19 1093 VAL A O 1
ATOM 8599 N N . SER A 1 1094 ? 6.805 107.600 47.471 1.00 17.19 1094 SER A N 1
ATOM 8600 C CA . SER A 1 1094 ? 7.757 106.975 48.386 1.00 15.10 1094 SER A CA 1
ATOM 8601 C C . SER A 1 1094 ? 8.374 105.693 47.836 1.00 16.10 1094 SER A C 1
ATOM 8602 O O . SER A 1 1094 ? 9.592 105.527 47.846 1.00 16.92 1094 SER A O 1
ATOM 8605 N N . VAL A 1 1095 ? 7.529 104.790 47.357 1.00 15.81 1095 VAL A N 1
ATOM 8606 C CA . VAL A 1 1095 ? 7.992 103.517 46.825 1.00 16.31 1095 VAL A CA 1
ATOM 8607 C C . VAL A 1 1095 ? 8.606 103.672 45.447 1.00 14.54 1095 VAL A C 1
ATOM 8608 O O . VAL A 1 1095 ? 9.589 103.015 45.125 1.00 15.65 1095 VAL A O 1
ATOM 8612 N N . GLY A 1 1096 ? 8.019 104.548 44.640 1.00 14.94 1096 GLY A N 1
ATOM 8613 C CA . GLY A 1 1096 ? 8.516 104.770 43.297 1.00 13.56 1096 GLY A CA 1
ATOM 8614 C C . GLY A 1 1096 ? 7.856 103.849 42.279 1.00 14.28 1096 GLY A C 1
ATOM 8615 O O . GLY A 1 1096 ? 7.500 102.717 42.601 1.00 13.85 1096 GLY A O 1
ATOM 8616 N N . PRO A 1 1097 ? 7.689 104.301 41.027 1.00 14.42 1097 PRO A N 1
ATOM 8617 C CA . PRO A 1 1097 ? 7.056 103.447 40.015 1.00 14.14 1097 PRO A CA 1
ATOM 8618 C C . PRO A 1 1097 ? 7.929 102.259 39.602 1.00 14.72 1097 PRO A C 1
ATOM 8619 O O . PRO A 1 1097 ? 9.156 102.309 39.709 1.00 12.49 1097 PRO A O 1
ATOM 8623 N N . MET A 1 1098 ? 7.279 101.189 39.153 1.00 14.57 1098 MET A N 1
ATOM 8624 C CA . MET A 1 1098 ? 7.971 100.008 38.653 1.00 15.70 1098 MET A CA 1
ATOM 8625 C C . MET A 1 1098 ? 8.456 100.435 37.256 1.00 16.27 1098 MET A C 1
ATOM 8626 O O . MET A 1 1098 ? 7.643 100.724 36.376 1.00 17.88 1098 MET A O 1
ATOM 8631 N N . LEU A 1 1099 ? 9.765 100.469 37.038 1.00 14.83 1099 LEU A N 1
ATOM 8632 C CA . LEU A 1 1099 ? 10.265 100.917 35.749 1.00 12.64 1099 LEU A CA 1
ATOM 8633 C C . LEU A 1 1099 ? 10.716 99.846 34.761 1.00 11.71 1099 LEU A C 1
ATOM 8634 O O . LEU A 1 1099 ? 11.514 100.109 33.857 1.00 11.21 1099 LEU A O 1
ATOM 8639 N N . GLN A 1 1100 ? 10.191 98.640 34.918 1.00 11.14 1100 GLN A N 1
ATOM 8640 C CA . GLN A 1 1100 ? 10.514 97.570 33.988 1.00 11.08 1100 GLN A CA 1
ATOM 8641 C C . GLN A 1 1100 ? 9.299 96.724 33.648 1.00 9.31 1100 GLN A C 1
ATOM 8642 O O . GLN A 1 1100 ? 8.389 96.561 34.454 1.00 9.55 1100 GLN A O 1
ATOM 8648 N N . SER A 1 1101 ? 9.271 96.198 32.437 1.00 11.15 1101 SER A N 1
ATOM 8649 C CA . SER A 1 1101 ? 8.184 95.319 32.040 1.00 10.70 1101 SER A CA 1
ATOM 8650 C C . SER A 1 1101 ? 8.100 94.206 33.077 1.00 11.65 1101 SER A C 1
ATOM 8651 O O . SER A 1 1101 ? 9.101 93.552 33.381 1.00 12.30 1101 SER A O 1
ATOM 8654 N N . THR A 1 1102 ? 6.907 93.990 33.619 1.00 13.33 1102 THR A N 1
ATOM 8655 C CA . THR A 1 1102 ? 6.702 92.956 34.617 1.00 13.75 1102 THR A CA 1
ATOM 8656 C C . THR A 1 1102 ? 6.886 91.542 34.068 1.00 16.63 1102 THR A C 1
ATOM 8657 O O . THR A 1 1102 ? 7.185 90.608 34.813 1.00 16.91 1102 THR A O 1
ATOM 8661 N N . ARG A 1 1103 ? 6.725 91.382 32.760 1.00 20.14 1103 ARG A N 1
ATOM 8662 C CA . ARG A 1 1103 ? 6.894 90.074 32.147 1.00 22.92 1103 ARG A CA 1
ATOM 8663 C C . ARG A 1 1103 ? 8.380 89.722 32.123 1.00 22.85 1103 ARG A C 1
ATOM 8664 O O . ARG A 1 1103 ? 8.769 88.580 32.383 1.00 22.24 1103 ARG A O 1
ATOM 8672 N N . LYS A 1 1104 ? 9.209 90.714 31.817 1.00 22.45 1104 LYS A N 1
ATOM 8673 C CA . LYS A 1 1104 ? 10.644 90.504 31.753 1.00 23.65 1104 LYS A CA 1
ATOM 8674 C C . LYS A 1 1104 ? 11.244 90.425 33.146 1.00 22.96 1104 LYS A C 1
ATOM 8675 O O . LYS A 1 1104 ? 12.284 89.792 33.349 1.00 24.45 1104 LYS A O 1
ATOM 8681 N N . TYR A 1 1105 ? 10.604 91.077 34.107 1.00 19.86 1105 TYR A N 1
ATOM 8682 C CA . TYR A 1 1105 ? 11.104 91.031 35.466 1.00 17.69 1105 TYR A CA 1
ATOM 8683 C C . TYR A 1 1105 ? 10.878 89.637 36.045 1.00 18.89 1105 TYR A C 1
ATOM 8684 O O . TYR A 1 1105 ? 11.804 89.002 36.556 1.00 18.62 1105 TYR A O 1
ATOM 8693 N N . PHE A 1 1106 ? 9.638 89.165 35.967 1.00 19.05 1106 PHE A N 1
ATOM 8694 C CA . PHE A 1 1106 ? 9.304 87.859 36.504 1.00 19.86 1106 PHE A CA 1
ATOM 8695 C C . PHE A 1 1106 ? 9.895 86.693 35.735 1.00 20.67 1106 PHE A C 1
ATOM 8696 O O . PHE A 1 1106 ? 10.046 85.607 36.291 1.00 20.57 1106 PHE A O 1
ATOM 8704 N N . ALA A 1 1107 ? 10.247 86.903 34.470 1.00 20.98 1107 ALA A N 1
ATOM 8705 C CA . ALA A 1 1107 ? 10.852 85.819 33.705 1.00 22.68 1107 ALA A CA 1
ATOM 8706 C C . ALA A 1 1107 ? 12.216 85.487 34.334 1.00 23.78 1107 ALA A C 1
ATOM 8707 O O . ALA A 1 1107 ? 12.790 84.414 34.090 1.00 23.83 1107 ALA A O 1
ATOM 8709 N N . GLN A 1 1108 ? 12.729 86.406 35.150 1.00 22.88 1108 GLN A N 1
ATOM 8710 C CA . GLN A 1 1108 ? 14.010 86.190 35.808 1.00 23.22 1108 GLN A CA 1
ATOM 8711 C C . GLN A 1 1108 ? 13.841 85.467 37.132 1.00 21.61 1108 GLN A C 1
ATOM 8712 O O . GLN A 1 1108 ? 14.817 85.193 37.813 1.00 23.01 1108 GLN A O 1
ATOM 8718 N N . THR A 1 1109 ? 12.606 85.146 37.500 1.00 20.57 1109 THR A N 1
ATOM 8719 C CA . THR A 1 1109 ? 12.356 84.448 38.766 1.00 19.22 1109 THR A CA 1
ATOM 8720 C C . THR A 1 1109 ? 12.005 82.964 38.602 1.00 20.34 1109 THR A C 1
ATOM 8721 O O . THR A 1 1109 ? 11.444 82.340 39.503 1.00 22.05 1109 THR A O 1
ATOM 8725 N N . LEU A 1 1110 ? 12.342 82.395 37.457 1.00 20.59 1110 LEU A N 1
ATOM 8726 C CA . LEU A 1 1110 ? 12.036 81.000 37.191 1.00 23.06 1110 LEU A CA 1
ATOM 8727 C C . LEU A 1 1110 ? 13.250 80.271 36.648 1.00 23.72 1110 LEU A C 1
ATOM 8728 O O . LEU A 1 1110 ? 14.055 80.850 35.916 1.00 25.98 1110 LEU A O 1
ATOM 8733 N N . PHE A 1 1111 ? 13.389 78.999 36.986 1.00 22.88 1111 PHE A N 1
ATOM 8734 C CA . PHE A 1 1111 ? 14.512 78.263 36.447 1.00 23.37 1111 PHE A CA 1
ATOM 8735 C C . PHE A 1 1111 ? 14.204 77.847 35.026 1.00 23.97 1111 PHE A C 1
ATOM 8736 O O . PHE A 1 1111 ? 15.110 77.748 34.217 1.00 24.17 1111 PHE A O 1
ATOM 8744 N N . MET A 1 1112 ? 12.921 77.630 34.732 1.00 26.59 1112 MET A N 1
ATOM 8745 C CA . MET A 1 1112 ? 12.452 77.226 33.396 1.00 29.73 1112 MET A CA 1
ATOM 8746 C C . MET A 1 1112 ? 11.277 78.073 32.910 1.00 29.97 1112 MET A C 1
ATOM 8747 O O . MET A 1 1112 ? 10.186 78.026 33.476 1.00 30.39 1112 MET A O 1
ATOM 8752 N N . ALA A 1 1113 ? 11.508 78.822 31.840 1.00 30.60 1113 ALA A N 1
ATOM 8753 C CA . ALA A 1 1113 ? 10.505 79.693 31.239 1.00 30.23 1113 ALA A CA 1
ATOM 8754 C C . ALA A 1 1113 ? 9.150 79.038 30.992 1.00 30.20 1113 ALA A C 1
ATOM 8755 O O . ALA A 1 1113 ? 8.107 79.552 31.413 1.00 29.44 1113 ALA A O 1
ATOM 8757 N N . LYS A 1 1114 ? 9.151 77.911 30.292 1.00 29.26 1114 LYS A N 1
ATOM 8758 C CA . LYS A 1 1114 ? 7.886 77.260 30.006 1.00 28.96 1114 LYS A CA 1
ATOM 8759 C C . LYS A 1 1114 ? 7.916 75.749 30.121 1.00 25.09 1114 LYS A C 1
ATOM 8760 O O . LYS A 1 1114 ? 8.975 75.143 30.205 1.00 25.35 1114 LYS A O 1
ATOM 8766 N N . THR A 1 1115 ? 6.731 75.150 30.167 1.00 22.73 1115 THR A N 1
ATOM 8767 C CA . THR A 1 1115 ? 6.602 73.705 30.262 1.00 19.37 1115 THR A CA 1
ATOM 8768 C C . THR A 1 1115 ? 5.344 73.304 29.507 1.00 19.74 1115 THR A C 1
ATOM 8769 O O . THR A 1 1115 ? 4.716 74.121 28.857 1.00 18.33 1115 THR A O 1
ATOM 8773 N N . VAL A 1 1116 ? 4.976 72.038 29.587 1.00 22.01 1116 VAL A N 1
ATOM 8774 C CA . VAL A 1 1116 ? 3.779 71.571 28.913 1.00 23.15 1116 VAL A CA 1
ATOM 8775 C C . VAL A 1 1116 ? 2.551 72.306 29.434 1.00 23.16 1116 VAL A C 1
ATOM 8776 O O . VAL A 1 1116 ? 2.454 72.608 30.621 1.00 22.02 1116 VAL A O 1
ATOM 8780 N N . SER A 1 1117 ? 1.619 72.605 28.539 1.00 25.38 1117 SER A N 1
ATOM 8781 C CA . SER A 1 1117 ? 0.384 73.265 28.939 1.00 26.35 1117 SER A CA 1
ATOM 8782 C C . SER A 1 1117 ? -0.300 72.226 29.801 1.00 26.29 1117 SER A C 1
ATOM 8783 O O . SER A 1 1117 ? -0.558 71.113 29.336 1.00 28.07 1117 SER A O 1
ATOM 8786 N N . GLY A 1 1118 ? -0.583 72.574 31.049 1.00 25.60 1118 GLY A N 1
ATOM 8787 C CA . GLY A 1 1118 ? -1.199 71.617 31.949 1.00 26.01 1118 GLY A CA 1
ATOM 8788 C C . GLY A 1 1118 ? -0.423 71.549 33.257 1.00 26.63 1118 GLY A C 1
ATOM 8789 O O . GLY A 1 1118 ? -0.941 71.079 34.280 1.00 28.25 1118 GLY A O 1
ATOM 8790 N N . LEU A 1 1119 ? 0.837 71.981 33.220 1.00 24.99 1119 LEU A N 1
ATOM 8791 C CA . LEU A 1 1119 ? 1.659 72.031 34.425 1.00 22.91 1119 LEU A CA 1
ATOM 8792 C C . LEU A 1 1119 ? 1.963 73.506 34.673 1.00 22.07 1119 LEU A C 1
ATOM 8793 O O . LEU A 1 1119 ? 1.959 74.315 33.756 1.00 21.12 1119 LEU A O 1
ATOM 8798 N N . ASP A 1 1120 ? 2.214 73.850 35.921 1.00 23.14 1120 ASP A N 1
ATOM 8799 C CA . ASP A 1 1120 ? 2.485 75.228 36.285 1.00 23.41 1120 ASP A CA 1
ATOM 8800 C C . ASP A 1 1120 ? 3.980 75.472 36.489 1.00 23.73 1120 ASP A C 1
ATOM 8801 O O . ASP A 1 1120 ? 4.598 74.932 37.421 1.00 22.58 1120 ASP A O 1
ATOM 8806 N N . VAL A 1 1121 ? 4.556 76.288 35.613 1.00 22.59 1121 VAL A N 1
ATOM 8807 C CA . VAL A 1 1121 ? 5.972 76.622 35.701 1.00 22.10 1121 VAL A CA 1
ATOM 8808 C C . VAL A 1 1121 ? 6.325 77.098 37.115 1.00 20.82 1121 VAL A C 1
ATOM 8809 O O . VAL A 1 1121 ? 7.422 76.824 37.603 1.00 19.45 1121 VAL A O 1
ATOM 8813 N N . ASN A 1 1122 ? 5.398 77.805 37.770 1.00 20.10 1122 ASN A N 1
ATOM 8814 C CA . ASN A 1 1122 ? 5.633 78.288 39.127 1.00 18.56 1122 ASN A CA 1
ATOM 8815 C C . ASN A 1 1122 ? 5.623 77.129 40.111 1.00 19.91 1122 ASN A C 1
ATOM 8816 O O . ASN A 1 1122 ? 6.288 77.177 41.149 1.00 20.30 1122 ASN A O 1
ATOM 8821 N N . ALA A 1 1123 ? 4.858 76.088 39.796 1.00 18.68 1123 ALA A N 1
ATOM 8822 C CA . ALA A 1 1123 ? 4.787 74.936 40.683 1.00 17.23 1123 ALA A CA 1
ATOM 8823 C C . ALA A 1 1123 ? 6.090 74.152 40.584 1.00 17.48 1123 ALA A C 1
ATOM 8824 O O . ALA A 1 1123 ? 6.657 73.733 41.596 1.00 17.60 1123 ALA A O 1
ATOM 8826 N N . ILE A 1 1124 ? 6.566 73.964 39.357 1.00 17.03 1124 ILE A N 1
ATOM 8827 C CA . ILE A 1 1124 ? 7.803 73.241 39.137 1.00 15.92 1124 ILE A CA 1
ATOM 8828 C C . ILE A 1 1124 ? 8.926 73.968 39.854 1.00 16.17 1124 ILE A C 1
ATOM 8829 O O . ILE A 1 1124 ? 9.771 73.353 40.509 1.00 16.79 1124 ILE A O 1
ATOM 8834 N N . ASP A 1 1125 ? 8.919 75.289 39.750 1.00 17.05 1125 ASP A N 1
ATOM 8835 C CA . ASP A 1 1125 ? 9.951 76.072 40.398 1.00 18.54 1125 ASP A CA 1
ATOM 8836 C C . ASP A 1 1125 ? 9.815 75.933 41.915 1.00 18.80 1125 ASP A C 1
ATOM 8837 O O . ASP A 1 1125 ? 10.804 75.993 42.639 1.00 18.89 1125 ASP A O 1
ATOM 8842 N N . SER A 1 1126 ? 8.588 75.733 42.392 1.00 18.69 1126 SER A N 1
ATOM 8843 C CA . SER A 1 1126 ? 8.352 75.577 43.825 1.00 18.86 1126 SER A CA 1
ATOM 8844 C C . SER A 1 1126 ? 8.827 74.200 44.305 1.00 17.26 1126 SER A C 1
ATOM 8845 O O . SER A 1 1126 ? 9.404 74.066 45.388 1.00 16.11 1126 SER A O 1
ATOM 8848 N N . ALA A 1 1127 ? 8.581 73.176 43.498 1.00 16.28 1127 ALA A N 1
ATOM 8849 C CA . ALA A 1 1127 ? 8.991 71.831 43.868 1.00 16.55 1127 ALA A CA 1
ATOM 8850 C C . ALA A 1 1127 ? 10.515 71.725 43.987 1.00 17.03 1127 ALA A C 1
ATOM 8851 O O . ALA A 1 1127 ? 11.038 71.124 44.930 1.00 16.33 1127 ALA A O 1
ATOM 8853 N N . LEU A 1 1128 ? 11.218 72.320 43.027 1.00 16.32 1128 LEU A N 1
ATOM 8854 C CA . LEU A 1 1128 ? 12.671 72.298 43.002 1.00 15.44 1128 LEU A CA 1
ATOM 8855 C C . LEU A 1 1128 ? 13.262 73.053 44.180 1.00 16.54 1128 LEU A C 1
ATOM 8856 O O . LEU A 1 1128 ? 14.153 72.556 44.881 1.00 16.34 1128 LEU A O 1
ATOM 8861 N N . LEU A 1 1129 ? 12.779 74.273 44.394 1.00 15.27 1129 LEU A N 1
ATOM 8862 C CA . LEU A 1 1129 ? 13.306 75.054 45.483 1.00 13.92 1129 LEU A CA 1
ATOM 8863 C C . LEU A 1 1129 ? 12.965 74.417 46.828 1.00 12.94 1129 LEU A C 1
ATOM 8864 O O . LEU A 1 1129 ? 13.775 74.445 47.753 1.00 9.51 1129 LEU A O 1
ATOM 8869 N N . ARG A 1 1130 ? 11.785 73.815 46.935 1.00 11.49 1130 ARG A N 1
ATOM 8870 C CA . ARG A 1 1130 ? 11.418 73.198 48.196 1.00 13.69 1130 ARG A CA 1
ATOM 8871 C C . ARG A 1 1130 ? 12.296 71.983 48.485 1.00 14.75 1130 ARG A C 1
ATOM 8872 O O . ARG A 1 1130 ? 12.739 71.798 49.624 1.00 13.84 1130 ARG A O 1
ATOM 8880 N N . LEU A 1 1131 ? 12.576 71.171 47.465 1.00 14.23 1131 LEU A N 1
ATOM 8881 C CA . LEU A 1 1131 ? 13.433 70.011 47.681 1.00 16.32 1131 LEU A CA 1
ATOM 8882 C C . LEU A 1 1131 ? 14.778 70.503 48.180 1.00 17.74 1131 LEU A C 1
ATOM 8883 O O . LEU A 1 1131 ? 15.361 69.913 49.093 1.00 17.42 1131 LEU A O 1
ATOM 8888 N N . ARG A 1 1132 ? 15.266 71.593 47.585 1.00 18.77 1132 ARG A N 1
ATOM 8889 C CA . ARG A 1 1132 ? 16.554 72.148 47.987 1.00 19.57 1132 ARG A CA 1
ATOM 8890 C C . ARG A 1 1132 ? 16.546 72.618 49.440 1.00 20.69 1132 ARG A C 1
ATOM 8891 O O . ARG A 1 1132 ? 17.497 72.381 50.189 1.00 20.75 1132 ARG A O 1
ATOM 8899 N N . THR A 1 1133 ? 15.469 73.285 49.837 1.00 20.97 1133 THR A N 1
ATOM 8900 C CA . THR A 1 1133 ? 15.345 73.782 51.200 1.00 20.38 1133 THR A CA 1
ATOM 8901 C C . THR A 1 1133 ? 15.233 72.615 52.179 1.00 21.60 1133 THR A C 1
ATOM 8902 O O . THR A 1 1133 ? 15.817 72.639 53.273 1.00 20.64 1133 THR A O 1
ATOM 8906 N N . LEU A 1 1134 ? 14.504 71.585 51.761 1.00 20.95 1134 LEU A N 1
ATOM 8907 C CA . LEU A 1 1134 ? 14.303 70.414 52.593 1.00 20.47 1134 LEU A CA 1
ATOM 8908 C C . LEU A 1 1134 ? 15.523 69.496 52.671 1.00 21.27 1134 LEU A C 1
ATOM 8909 O O . LEU A 1 1134 ? 15.427 68.370 53.168 1.00 22.92 1134 LEU A O 1
ATOM 8914 N N . GLY A 1 1135 ? 16.668 69.982 52.192 1.00 20.00 1135 GLY A N 1
ATOM 8915 C CA . GLY A 1 1135 ? 17.891 69.202 52.262 1.00 18.51 1135 GLY A CA 1
ATOM 8916 C C . GLY A 1 1135 ? 18.028 68.033 51.302 1.00 20.27 1135 GLY A C 1
ATOM 8917 O O . GLY A 1 1135 ? 18.942 67.222 51.442 1.00 19.72 1135 GLY A O 1
ATOM 8918 N N . ALA A 1 1136 ? 17.142 67.932 50.318 1.00 20.73 1136 ALA A N 1
ATOM 8919 C CA . ALA A 1 1136 ? 17.234 66.834 49.374 1.00 21.25 1136 ALA A CA 1
ATOM 8920 C C . ALA A 1 1136 ? 18.534 66.928 48.598 1.00 22.98 1136 ALA A C 1
ATOM 8921 O O . ALA A 1 1136 ? 19.174 67.984 48.528 1.00 21.68 1136 ALA A O 1
ATOM 8923 N N . ASP A 1 1137 ? 18.920 65.802 48.015 1.00 26.29 1137 ASP A N 1
ATOM 8924 C CA . ASP A 1 1137 ? 20.138 65.721 47.237 1.00 27.40 1137 ASP A CA 1
ATOM 8925 C C . ASP A 1 1137 ? 19.951 66.177 45.791 1.00 27.41 1137 ASP A C 1
ATOM 8926 O O . ASP A 1 1137 ? 18.863 66.066 45.221 1.00 26.28 1137 ASP A O 1
ATOM 8931 N N . LYS A 1 1138 ? 21.030 66.683 45.204 1.00 27.01 1138 LYS A N 1
ATOM 8932 C CA . LYS A 1 1138 ? 21.023 67.139 43.819 1.00 26.94 1138 LYS A CA 1
ATOM 8933 C C . LYS A 1 1138 ? 20.265 66.160 42.916 1.00 26.45 1138 LYS A C 1
ATOM 8934 O O . LYS A 1 1138 ? 19.441 66.562 42.095 1.00 25.99 1138 LYS A O 1
ATOM 8940 N N . LYS A 1 1139 ? 20.536 64.871 43.083 1.00 25.93 1139 LYS A N 1
ATOM 8941 C CA . LYS A 1 1139 ? 19.890 63.863 42.263 1.00 25.51 1139 LYS A CA 1
ATOM 8942 C C . LYS A 1 1139 ? 18.370 63.896 42.340 1.00 24.52 1139 LYS A C 1
ATOM 8943 O O . LYS A 1 1139 ? 17.684 63.467 41.406 1.00 22.89 1139 LYS A O 1
ATOM 8949 N N . ALA A 1 1140 ? 17.843 64.410 43.448 1.00 24.16 1140 ALA A N 1
ATOM 8950 C CA . ALA A 1 1140 ? 16.399 64.519 43.622 1.00 21.05 1140 ALA A CA 1
ATOM 8951 C C . ALA A 1 1140 ? 15.881 65.623 42.684 1.00 21.14 1140 ALA A C 1
ATOM 8952 O O . ALA A 1 1140 ? 14.857 65.452 42.024 1.00 19.53 1140 ALA A O 1
ATOM 8954 N N . LEU A 1 1141 ? 16.585 66.756 42.622 1.00 19.98 1141 LEU A N 1
ATOM 8955 C CA . LEU A 1 1141 ? 16.167 67.831 41.719 1.00 19.17 1141 LEU A CA 1
ATOM 8956 C C . LEU A 1 1141 ? 16.303 67.322 40.296 1.00 18.81 1141 LEU A C 1
ATOM 8957 O O . LEU A 1 1141 ? 15.529 67.688 39.416 1.00 19.52 1141 LEU A O 1
ATOM 8962 N N . THR A 1 1142 ? 17.283 66.456 40.074 1.00 18.11 1142 THR A N 1
ATOM 8963 C CA . THR A 1 1142 ? 17.478 65.888 38.757 1.00 17.20 1142 THR A CA 1
ATOM 8964 C C . THR A 1 1142 ? 16.299 64.990 38.441 1.00 17.01 1142 THR A C 1
ATOM 8965 O O . THR A 1 1142 ? 1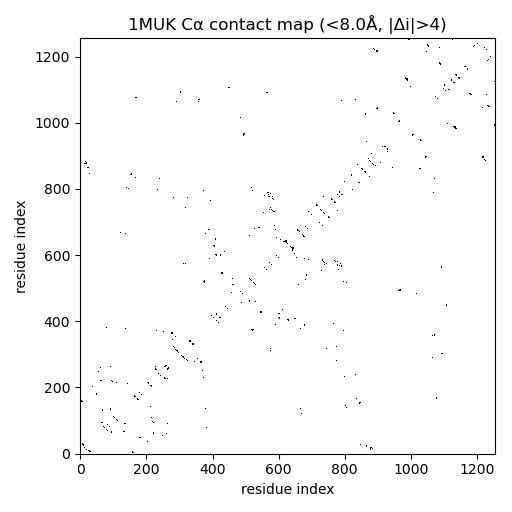5.797 64.987 37.322 1.00 17.29 1142 THR A O 1
ATOM 8969 N N . ALA A 1 1143 ? 15.848 64.220 39.425 1.00 15.65 1143 ALA A N 1
ATOM 8970 C CA . ALA A 1 1143 ? 14.697 63.362 39.199 1.00 15.46 1143 ALA A CA 1
ATOM 8971 C C . ALA A 1 1143 ? 13.463 64.213 38.851 1.00 15.69 1143 ALA A C 1
ATOM 8972 O O . ALA A 1 1143 ? 12.709 63.892 37.925 1.00 15.51 1143 ALA A O 1
ATOM 8974 N N . GLN A 1 1144 ? 13.268 65.301 39.591 1.00 14.72 1144 GLN A N 1
ATOM 8975 C CA . GLN A 1 1144 ? 12.122 66.163 39.372 1.00 14.99 1144 GLN A CA 1
ATOM 8976 C C . GLN A 1 1144 ? 12.109 66.752 37.970 1.00 15.13 1144 GLN A C 1
ATOM 8977 O O . GLN A 1 1144 ? 11.045 66.889 37.367 1.00 14.45 1144 GLN A O 1
ATOM 8983 N N . LEU A 1 1145 ? 13.287 67.090 37.451 1.00 15.64 1145 LEU A N 1
ATOM 8984 C CA . LEU A 1 1145 ? 13.402 67.671 36.115 1.00 16.83 1145 LEU A CA 1
ATOM 8985 C C . LEU A 1 1145 ? 13.223 66.625 34.999 1.00 19.19 1145 LEU A C 1
ATOM 8986 O O . LEU A 1 1145 ? 12.851 66.961 33.862 1.00 19.66 1145 LEU A O 1
ATOM 8991 N N . LEU A 1 1146 ? 13.486 65.360 35.323 1.00 20.16 1146 LEU A N 1
ATOM 8992 C CA . LEU A 1 1146 ? 13.332 64.287 34.353 1.00 20.21 1146 LEU A CA 1
ATOM 8993 C C . LEU A 1 1146 ? 11.856 63.985 34.261 1.00 21.40 1146 LEU A C 1
ATOM 8994 O O . LEU A 1 1146 ? 11.354 63.615 33.202 1.00 21.64 1146 LEU A O 1
ATOM 8999 N N . MET A 1 1147 ? 11.154 64.149 35.377 1.00 21.86 1147 MET A N 1
ATOM 9000 C CA . MET A 1 1147 ? 9.727 63.895 35.386 1.00 22.88 1147 MET A CA 1
ATOM 9001 C C . MET A 1 1147 ? 8.933 64.957 34.618 1.00 24.05 1147 MET A C 1
ATOM 9002 O O . MET A 1 1147 ? 7.763 64.738 34.299 1.00 24.90 1147 MET A O 1
ATOM 9007 N N . VAL A 1 1148 ? 9.545 66.104 34.319 1.00 24.12 1148 VAL A N 1
ATOM 9008 C CA . VAL A 1 1148 ? 8.824 67.108 33.551 1.00 23.52 1148 VAL A CA 1
ATOM 9009 C C . VAL A 1 1148 ? 9.288 67.164 32.089 1.00 24.57 1148 VAL A C 1
ATOM 9010 O O . VAL A 1 1148 ? 8.939 68.082 31.347 1.00 23.64 1148 VAL A O 1
ATOM 9014 N N . GLY A 1 1149 ? 10.074 66.170 31.676 1.00 24.89 1149 GLY A N 1
ATOM 9015 C CA . GLY A 1 1149 ? 10.501 66.112 30.289 1.00 24.34 1149 GLY A CA 1
ATOM 9016 C C . GLY A 1 1149 ? 11.949 66.329 29.914 1.00 23.67 1149 GLY A C 1
ATOM 9017 O O . GLY A 1 1149 ? 12.354 65.929 28.835 1.00 24.80 1149 GLY A O 1
ATOM 9018 N N . LEU A 1 1150 ? 12.733 66.957 30.776 1.00 24.83 1150 LEU A N 1
ATOM 9019 C CA . LEU A 1 1150 ? 14.134 67.209 30.461 1.00 26.12 1150 LEU A CA 1
ATOM 9020 C C . LEU A 1 1150 ? 14.996 65.984 30.258 1.00 26.72 1150 LEU A C 1
ATOM 9021 O O . LEU A 1 1150 ? 14.774 64.927 30.847 1.00 27.18 1150 LEU A O 1
ATOM 9026 N N . GLN A 1 1151 ? 16.003 66.164 29.420 1.00 28.17 1151 GLN A N 1
ATOM 9027 C CA . GLN A 1 1151 ? 16.971 65.135 29.101 1.00 29.75 1151 GLN A CA 1
ATOM 9028 C C . GLN A 1 1151 ? 17.972 65.106 30.257 1.00 30.45 1151 GLN A C 1
ATOM 9029 O O . GLN A 1 1151 ? 18.400 66.161 30.717 1.00 30.28 1151 GLN A O 1
ATOM 9035 N N . GLU A 1 1152 ? 18.334 63.909 30.727 1.00 31.18 1152 GLU A N 1
ATOM 9036 C CA . GLU A 1 1152 ? 19.272 63.765 31.840 1.00 32.20 1152 GLU A CA 1
ATOM 9037 C C . GLU A 1 1152 ? 20.414 64.768 31.830 1.00 30.76 1152 GLU A C 1
ATOM 9038 O O . GLU A 1 1152 ? 20.764 65.304 32.875 1.00 31.11 1152 GLU A O 1
ATOM 9044 N N . SER A 1 1153 ? 20.991 65.030 30.664 1.00 29.13 1153 SER A N 1
ATOM 9045 C CA . SER A 1 1153 ? 22.085 65.994 30.566 1.00 28.81 1153 SER A CA 1
ATOM 9046 C C . SER A 1 1153 ? 21.664 67.345 31.140 1.00 26.95 1153 SER A C 1
ATOM 9047 O O . SER A 1 1153 ? 22.301 67.865 32.052 1.00 25.40 1153 SER A O 1
ATOM 9050 N N . GLU A 1 1154 ? 20.598 67.914 30.585 1.00 26.11 1154 GLU A N 1
ATOM 9051 C CA . GLU A 1 1154 ? 20.107 69.215 31.032 1.00 27.05 1154 GLU A CA 1
ATOM 9052 C C . GLU A 1 1154 ? 19.605 69.130 32.458 1.00 25.67 1154 GLU A C 1
ATOM 9053 O O . GLU A 1 1154 ? 19.806 70.052 33.250 1.00 25.50 1154 GLU A O 1
ATOM 9059 N N . ALA A 1 1155 ? 18.944 68.017 32.769 1.00 23.78 1155 ALA A N 1
ATOM 9060 C CA . ALA A 1 1155 ? 18.407 67.783 34.098 1.00 22.28 1155 ALA A CA 1
ATOM 9061 C C . ALA A 1 1155 ? 19.502 67.932 35.138 1.00 21.50 1155 ALA A C 1
ATOM 9062 O O . ALA A 1 1155 ? 19.420 68.787 36.013 1.00 19.72 1155 ALA A O 1
ATOM 9064 N N . ASP A 1 1156 ? 20.527 67.094 35.021 1.00 21.66 1156 ASP A N 1
ATOM 9065 C CA . ASP A 1 1156 ? 21.656 67.091 35.944 1.00 21.44 1156 ASP A CA 1
ATOM 9066 C C . ASP A 1 1156 ? 22.322 68.457 36.032 1.00 21.34 1156 ASP A C 1
ATOM 9067 O O . ASP A 1 1156 ? 22.735 68.893 37.119 1.00 22.58 1156 ASP A O 1
ATOM 9072 N N . ALA A 1 1157 ? 22.424 69.143 34.901 1.00 19.79 1157 ALA A N 1
ATOM 9073 C CA . ALA A 1 1157 ? 23.059 70.450 34.911 1.00 19.01 1157 ALA A CA 1
ATOM 9074 C C . ALA A 1 1157 ? 22.167 71.490 35.591 1.00 18.47 1157 ALA A C 1
ATOM 9075 O O . ALA A 1 1157 ? 22.606 72.175 36.516 1.00 20.94 1157 ALA A O 1
ATOM 9077 N N . LEU A 1 1158 ? 20.920 71.618 35.151 1.00 16.70 1158 LEU A N 1
ATOM 9078 C CA . LEU A 1 1158 ? 20.044 72.597 35.786 1.00 17.18 1158 LEU A CA 1
ATOM 9079 C C . LEU A 1 1158 ? 19.990 72.335 37.293 1.00 17.48 1158 LEU A C 1
ATOM 9080 O O . LEU A 1 1158 ? 20.065 73.277 38.092 1.00 16.93 1158 LEU A O 1
ATOM 9085 N N . ALA A 1 1159 ? 19.898 71.061 37.680 1.00 16.55 1159 ALA A N 1
ATOM 9086 C CA . ALA A 1 1159 ? 19.837 70.708 39.098 1.00 19.18 1159 ALA A CA 1
ATOM 9087 C C . ALA A 1 1159 ? 21.056 71.233 39.860 1.00 20.86 1159 ALA A C 1
ATOM 9088 O O . ALA A 1 1159 ? 20.917 71.935 40.881 1.00 20.87 1159 ALA A O 1
ATOM 9090 N N . GLY A 1 1160 ? 22.244 70.899 39.354 1.00 21.98 1160 GLY A N 1
ATOM 9091 C CA . GLY A 1 1160 ? 23.471 71.335 39.991 1.00 20.03 1160 GLY A CA 1
ATOM 9092 C C . GLY A 1 1160 ? 23.548 72.837 40.029 1.00 19.49 1160 GLY A C 1
ATOM 9093 O O . GLY A 1 1160 ? 24.162 73.426 40.906 1.00 22.29 1160 GLY A O 1
ATOM 9094 N N . LYS A 1 1161 ? 22.918 73.475 39.061 1.00 20.47 1161 LYS A N 1
ATOM 9095 C CA . LYS A 1 1161 ? 22.923 74.926 39.009 1.00 19.67 1161 LYS A CA 1
ATOM 9096 C C . LYS A 1 1161 ? 22.027 75.445 40.126 1.00 19.72 1161 LYS A C 1
ATOM 9097 O O . LYS A 1 1161 ? 22.381 76.378 40.853 1.00 19.86 1161 LYS A O 1
ATOM 9103 N N . ILE A 1 1162 ? 20.860 74.823 40.256 1.00 19.98 1162 ILE A N 1
ATOM 9104 C CA . ILE A 1 1162 ? 19.904 75.208 41.275 1.00 20.41 1162 ILE A CA 1
ATOM 9105 C C . ILE A 1 1162 ? 20.495 75.016 42.672 1.00 21.83 1162 ILE A C 1
ATOM 9106 O O . ILE A 1 1162 ? 20.276 75.841 43.561 1.00 22.92 1162 ILE A O 1
ATOM 9111 N N . MET A 1 1163 ? 21.259 73.945 42.863 1.00 20.84 1163 MET A N 1
ATOM 9112 C CA . MET A 1 1163 ? 21.863 73.683 44.165 1.00 20.56 1163 MET A CA 1
ATOM 9113 C C . MET A 1 1163 ? 22.815 74.783 44.626 1.00 22.19 1163 MET A C 1
ATOM 9114 O O . MET A 1 1163 ? 22.939 75.045 45.818 1.00 22.91 1163 MET A O 1
ATOM 9119 N N . LEU A 1 1164 ? 23.496 75.429 43.688 1.00 23.51 1164 LEU A N 1
ATOM 9120 C CA . LEU A 1 1164 ? 24.456 76.458 44.056 1.00 23.76 1164 LEU A CA 1
ATOM 9121 C C . LEU A 1 1164 ? 23.992 77.877 43.837 1.00 23.57 1164 LEU A C 1
ATOM 9122 O O . LEU A 1 1164 ? 24.702 78.817 44.167 1.00 24.07 1164 LEU A O 1
ATOM 9127 N N . GLN A 1 1165 ? 22.799 78.054 43.293 1.00 25.15 1165 GLN A N 1
ATOM 9128 C CA . GLN A 1 1165 ? 22.324 79.405 43.010 1.00 24.85 1165 GLN A CA 1
ATOM 9129 C C . GLN A 1 1165 ? 21.798 80.251 44.153 1.00 23.95 1165 GLN A C 1
ATOM 9130 O O . GLN A 1 1165 ? 21.131 79.767 45.071 1.00 24.27 1165 GLN A O 1
ATOM 9136 N N . ASP A 1 1166 ? 22.132 81.532 44.074 1.00 23.10 1166 ASP A N 1
ATOM 9137 C CA . ASP A 1 1166 ? 21.688 82.536 45.025 1.00 23.06 1166 ASP A CA 1
ATOM 9138 C C . ASP A 1 1166 ? 20.346 83.000 44.490 1.00 22.43 1166 ASP A C 1
ATOM 9139 O O . ASP A 1 1166 ? 20.280 83.850 43.602 1.00 21.26 1166 ASP A O 1
ATOM 9144 N N . VAL A 1 1167 ? 19.280 82.434 45.028 1.00 22.36 1167 VAL A N 1
ATOM 9145 C CA . VAL A 1 1167 ? 17.934 82.766 44.602 1.00 21.66 1167 VAL A CA 1
ATOM 9146 C C . VAL A 1 1167 ? 17.474 84.099 45.211 1.00 22.03 1167 VAL A C 1
ATOM 9147 O O . VAL A 1 1167 ? 17.595 84.321 46.420 1.00 21.97 1167 VAL A O 1
ATOM 9151 N N . ASN A 1 1168 ? 16.974 85.000 44.370 1.00 21.59 1168 ASN A N 1
ATOM 9152 C CA . ASN A 1 1168 ? 16.526 86.295 44.864 1.00 20.49 1168 ASN A CA 1
ATOM 9153 C C . ASN A 1 1168 ? 15.175 86.195 45.554 1.00 17.60 1168 ASN A C 1
ATOM 9154 O O . ASN A 1 1168 ? 14.470 85.198 45.429 1.00 17.87 1168 ASN A O 1
ATOM 9159 N N . THR A 1 1169 ? 14.834 87.236 46.293 1.00 14.21 1169 THR A N 1
ATOM 9160 C CA . THR A 1 1169 ? 13.615 87.279 47.080 1.00 14.72 1169 THR A CA 1
ATOM 9161 C C . THR A 1 1169 ? 12.307 86.759 46.506 1.00 15.43 1169 THR A C 1
ATOM 9162 O O . THR A 1 1169 ? 11.656 85.902 47.115 1.00 16.50 1169 THR A O 1
ATOM 9166 N N . VAL A 1 1170 ? 11.911 87.278 45.353 1.00 14.73 1170 VAL A N 1
ATOM 9167 C CA . VAL A 1 1170 ? 10.672 86.855 44.724 1.00 13.42 1170 VAL A CA 1
ATOM 9168 C C . VAL A 1 1170 ? 10.621 85.371 44.368 1.00 13.03 1170 VAL A C 1
ATOM 9169 O O . VAL A 1 1170 ? 9.674 84.669 44.708 1.00 12.88 1170 VAL A O 1
ATOM 9173 N N . GLN A 1 1171 ? 11.637 84.881 43.686 1.00 13.96 1171 GLN A N 1
ATOM 9174 C CA . GLN A 1 1171 ? 11.609 83.489 43.293 1.00 15.70 1171 GLN A CA 1
ATOM 9175 C C . GLN A 1 1171 ? 11.598 82.517 44.465 1.00 17.08 1171 GLN A C 1
ATOM 9176 O O . GLN A 1 1171 ? 10.847 81.534 44.455 1.00 15.84 1171 GLN A O 1
ATOM 9182 N N . LEU A 1 1172 ? 12.414 82.798 45.476 1.00 16.18 1172 LEU A N 1
ATOM 9183 C CA . LEU A 1 1172 ? 12.504 81.908 46.622 1.00 15.42 1172 LEU A CA 1
ATOM 9184 C C . LEU A 1 1172 ? 11.231 81.931 47.442 1.00 16.56 1172 LEU A C 1
ATOM 9185 O O . LEU A 1 1172 ? 10.811 80.900 47.982 1.00 17.63 1172 LEU A O 1
ATOM 9190 N N . ALA A 1 1173 ? 10.606 83.103 47.525 1.00 16.10 1173 ALA A N 1
ATOM 9191 C CA . ALA A 1 1173 ? 9.370 83.248 48.290 1.00 15.40 1173 ALA A CA 1
ATOM 9192 C C . ALA A 1 1173 ? 8.294 82.256 47.861 1.00 13.79 1173 ALA A C 1
ATOM 9193 O O . ALA A 1 1173 ? 7.363 81.996 48.618 1.00 14.86 1173 ALA A O 1
ATOM 9195 N N . ARG A 1 1174 ? 8.400 81.713 46.655 1.00 11.79 1174 ARG A N 1
ATOM 9196 C CA . ARG A 1 1174 ? 7.406 80.748 46.202 1.00 12.69 1174 ARG A CA 1
ATOM 9197 C C . ARG A 1 1174 ? 7.418 79.438 47.000 1.00 13.87 1174 ARG A C 1
ATOM 9198 O O . ARG A 1 1174 ? 6.429 78.705 46.991 1.00 11.63 1174 ARG A O 1
ATOM 9206 N N . VAL A 1 1175 ? 8.521 79.128 47.684 1.00 14.50 1175 VAL A N 1
ATOM 9207 C CA . VAL A 1 1175 ? 8.564 77.874 48.444 1.00 15.16 1175 VAL A CA 1
ATOM 9208 C C . VAL A 1 1175 ? 7.455 77.835 49.473 1.00 15.35 1175 VAL A C 1
ATOM 9209 O O . VAL A 1 1175 ? 7.149 76.782 50.026 1.00 16.81 1175 VAL A O 1
ATOM 9213 N N . VAL A 1 1176 ? 6.857 78.986 49.739 1.00 14.74 1176 VAL A N 1
ATOM 9214 C CA . VAL A 1 1176 ? 5.801 79.038 50.719 1.00 14.51 1176 VAL A CA 1
ATOM 9215 C C . VAL A 1 1176 ? 4.581 79.752 50.126 1.00 15.30 1176 VAL A C 1
ATOM 9216 O O . VAL A 1 1176 ? 3.761 80.348 50.824 1.00 13.52 1176 VAL A O 1
ATOM 9220 N N . ASN A 1 1177 ? 4.483 79.675 48.803 1.00 16.24 1177 ASN A N 1
ATOM 9221 C CA . ASN A 1 1177 ? 3.379 80.267 48.063 1.00 16.42 1177 ASN A CA 1
ATOM 9222 C C . ASN A 1 1177 ? 3.155 81.773 48.200 1.00 16.01 1177 ASN A C 1
ATOM 9223 O O . ASN A 1 1177 ? 2.017 82.231 48.114 1.00 17.46 1177 ASN A O 1
ATOM 9228 N N . LEU A 1 1178 ? 4.211 82.548 48.421 1.00 13.30 1178 LEU A N 1
ATOM 9229 C CA . LEU A 1 1178 ? 4.034 83.991 48.500 1.00 13.20 1178 LEU A CA 1
ATOM 9230 C C . LEU A 1 1178 ? 4.248 84.582 47.105 1.00 11.94 1178 LEU A C 1
ATOM 9231 O O . LEU A 1 1178 ? 5.206 84.256 46.422 1.00 11.43 1178 LEU A O 1
ATOM 9236 N N . ALA A 1 1179 ? 3.328 85.440 46.682 1.00 11.12 1179 ALA A N 1
ATOM 9237 C CA . ALA A 1 1179 ? 3.411 86.069 45.370 1.00 10.04 1179 ALA A CA 1
ATOM 9238 C C . ALA A 1 1179 ? 3.359 87.591 45.477 1.00 9.36 1179 ALA A C 1
ATOM 9239 O O . ALA A 1 1179 ? 2.763 88.136 46.410 1.00 8.62 1179 ALA A O 1
ATOM 9241 N N . VAL A 1 1180 ? 4.005 88.284 44.543 1.00 9.17 1180 VAL A N 1
ATOM 9242 C CA . VAL A 1 1180 ? 3.951 89.747 44.562 1.00 9.75 1180 VAL A CA 1
ATOM 9243 C C . VAL A 1 1180 ? 2.504 90.080 44.230 1.00 10.20 1180 VAL A C 1
ATOM 9244 O O . VAL A 1 1180 ? 1.967 89.582 43.246 1.00 11.62 1180 VAL A O 1
ATOM 9248 N N . PRO A 1 1181 ? 1.841 90.895 45.063 1.00 11.64 1181 PRO A N 1
ATOM 9249 C CA . PRO A 1 1181 ? 0.438 91.273 44.835 1.00 11.83 1181 PRO A CA 1
ATOM 9250 C C . PRO A 1 1181 ? 0.209 92.044 43.532 1.00 14.18 1181 PRO A C 1
ATOM 9251 O O . PRO A 1 1181 ? 0.974 92.959 43.190 1.00 16.03 1181 PRO A O 1
ATOM 9255 N N . ASP A 1 1182 ? -0.846 91.690 42.808 1.00 15.26 1182 ASP A N 1
ATOM 9256 C CA . ASP A 1 1182 ? -1.147 92.383 41.560 1.00 16.31 1182 ASP A CA 1
ATOM 9257 C C . ASP A 1 1182 ? -1.144 93.887 41.738 1.00 15.20 1182 ASP A C 1
ATOM 9258 O O . ASP A 1 1182 ? -0.526 94.605 40.952 1.00 13.72 1182 ASP A O 1
ATOM 9263 N N . THR A 1 1183 ? -1.807 94.364 42.788 1.00 12.70 1183 THR A N 1
ATOM 9264 C CA . THR A 1 1183 ? -1.868 95.794 43.026 1.00 11.63 1183 THR A CA 1
ATOM 9265 C C . THR A 1 1183 ? -0.502 96.499 43.150 1.00 11.34 1183 THR A C 1
ATOM 9266 O O . THR A 1 1183 ? -0.406 97.706 42.932 1.00 12.20 1183 THR A O 1
ATOM 9270 N N . TRP A 1 1184 ? 0.552 95.752 43.456 1.00 10.64 1184 TRP A N 1
ATOM 9271 C CA . TRP A 1 1184 ? 1.886 96.333 43.621 1.00 12.76 1184 TRP A CA 1
ATOM 9272 C C . TRP A 1 1184 ? 2.675 96.440 42.312 1.00 14.79 1184 TRP A C 1
ATOM 9273 O O . TRP A 1 1184 ? 3.681 97.154 42.247 1.00 16.29 1184 TRP A O 1
ATOM 9284 N N . MET A 1 1185 ? 2.248 95.694 41.298 1.00 14.37 1185 MET A N 1
ATOM 9285 C CA . MET A 1 1185 ? 2.928 95.657 40.003 1.00 15.52 1185 MET A CA 1
ATOM 9286 C C . MET A 1 1185 ? 3.264 97.016 39.370 1.00 16.54 1185 MET A C 1
ATOM 9287 O O . MET A 1 1185 ? 4.090 97.092 38.455 1.00 17.15 1185 MET A O 1
ATOM 9292 N N . SER A 1 1186 ? 2.630 98.092 39.819 1.00 15.48 1186 SER A N 1
ATOM 9293 C CA . SER A 1 1186 ? 2.934 99.384 39.214 1.00 15.49 1186 SER A CA 1
ATOM 9294 C C . SER A 1 1186 ? 3.976 100.159 40.017 1.00 15.07 1186 SER A C 1
ATOM 9295 O O . SER A 1 1186 ? 4.397 101.242 39.625 1.00 15.76 1186 SER A O 1
ATOM 9298 N N . LEU A 1 1187 ? 4.403 99.594 41.138 1.00 14.09 1187 LEU A N 1
ATOM 9299 C CA . LEU A 1 1187 ? 5.397 100.251 41.984 1.00 13.86 1187 LEU A CA 1
ATOM 9300 C C . LEU A 1 1187 ? 6.695 99.445 42.035 1.00 13.99 1187 LEU A C 1
ATOM 9301 O O . LEU A 1 1187 ? 6.723 98.279 41.639 1.00 13.66 1187 LEU A O 1
ATOM 9306 N N . ASP A 1 1188 ? 7.759 100.062 42.542 1.00 13.82 1188 ASP A N 1
ATOM 9307 C CA . ASP A 1 1188 ? 9.054 99.398 42.637 1.00 15.11 1188 ASP A CA 1
ATOM 9308 C C . ASP A 1 1188 ? 9.150 98.481 43.869 1.00 15.34 1188 ASP A C 1
ATOM 9309 O O . ASP A 1 1188 ? 9.798 98.826 44.871 1.00 12.61 1188 ASP A O 1
ATOM 9314 N N . PHE A 1 1189 ? 8.521 97.305 43.777 1.00 14.46 1189 PHE A N 1
ATOM 9315 C CA . PHE A 1 1189 ? 8.533 96.351 44.890 1.00 15.31 1189 PHE A CA 1
ATOM 9316 C C . PHE A 1 1189 ? 9.893 95.682 45.091 1.00 16.39 1189 PHE A C 1
ATOM 9317 O O . PHE A 1 1189 ? 10.206 95.231 46.191 1.00 18.22 1189 PHE A O 1
ATOM 9325 N N . ASP A 1 1190 ? 10.702 95.638 44.036 1.00 17.38 1190 ASP A N 1
ATOM 9326 C CA . ASP A 1 1190 ? 12.026 95.039 44.110 1.00 18.66 1190 ASP A CA 1
ATOM 9327 C C . ASP A 1 1190 ? 12.855 95.864 45.078 1.00 20.58 1190 ASP A C 1
ATOM 9328 O O . ASP A 1 1190 ? 13.570 95.316 45.921 1.00 21.05 1190 ASP A O 1
ATOM 9333 N N . SER A 1 1191 ? 12.754 97.188 44.960 1.00 21.82 1191 SER A N 1
ATOM 9334 C CA . SER A 1 1191 ? 13.507 98.082 45.843 1.00 21.31 1191 SER A CA 1
ATOM 9335 C C . SER A 1 1191 ? 13.006 98.014 47.266 1.00 20.17 1191 SER A C 1
ATOM 9336 O O . SER A 1 1191 ? 13.793 98.044 48.211 1.00 21.04 1191 SER A O 1
ATOM 9339 N N . MET A 1 1192 ? 11.696 97.936 47.433 1.00 18.90 1192 MET A N 1
ATOM 9340 C CA . MET A 1 1192 ? 11.172 97.847 48.772 1.00 21.07 1192 MET A CA 1
ATOM 9341 C C . MET A 1 1192 ? 11.735 96.616 49.491 1.00 23.59 1192 MET A C 1
ATOM 9342 O O . MET A 1 1192 ? 12.174 96.720 50.634 1.00 25.47 1192 MET A O 1
ATOM 9347 N N . PHE A 1 1193 ? 11.716 95.455 48.834 1.00 23.63 1193 PHE A N 1
ATOM 9348 C CA . PHE A 1 1193 ? 12.250 94.242 49.453 1.00 22.94 1193 PHE A CA 1
ATOM 9349 C C . PHE A 1 1193 ? 13.738 94.392 49.775 1.00 23.96 1193 PHE A C 1
ATOM 9350 O O . PHE A 1 1193 ? 14.175 93.975 50.837 1.00 26.17 1193 PHE A O 1
ATOM 9358 N N . LYS A 1 1194 ? 14.514 94.985 48.871 1.00 24.20 1194 LYS A N 1
ATOM 9359 C CA . LYS A 1 1194 ? 15.964 95.110 49.077 1.00 27.50 1194 LYS A CA 1
ATOM 9360 C C . LYS A 1 1194 ? 16.524 96.158 50.040 1.00 28.93 1194 LYS A C 1
ATOM 9361 O O . LYS A 1 1194 ? 17.364 95.846 50.888 1.00 29.14 1194 LYS A O 1
ATOM 9367 N N . HIS A 1 1195 ? 16.076 97.400 49.909 1.00 28.58 1195 HIS A N 1
ATOM 9368 C CA . HIS A 1 1195 ? 16.631 98.464 50.732 1.00 28.14 1195 HIS A CA 1
ATOM 9369 C C . HIS A 1 1195 ? 15.733 99.015 51.826 1.00 27.23 1195 HIS A C 1
ATOM 9370 O O . HIS A 1 1195 ? 16.178 99.813 52.649 1.00 27.73 1195 HIS A O 1
ATOM 9377 N N . HIS A 1 1196 ? 14.486 98.585 51.879 1.00 25.00 1196 HIS A N 1
ATOM 9378 C CA . HIS A 1 1196 ? 13.631 99.171 52.876 1.00 24.25 1196 HIS A CA 1
ATOM 9379 C C . HIS A 1 1196 ? 12.900 98.264 53.868 1.00 23.31 1196 HIS A C 1
ATOM 9380 O O . HIS A 1 1196 ? 12.004 98.694 54.593 1.00 21.90 1196 HIS A O 1
ATOM 9387 N N . VAL A 1 1197 ? 13.337 97.014 53.927 1.00 22.82 1197 VAL A N 1
ATOM 9388 C CA . VAL A 1 1197 ? 12.807 96.046 54.880 1.00 23.21 1197 VAL A CA 1
ATOM 9389 C C . VAL A 1 1197 ? 14.065 95.505 55.545 1.00 23.03 1197 VAL A C 1
ATOM 9390 O O . VAL A 1 1197 ? 14.687 94.582 55.029 1.00 24.56 1197 VAL A O 1
ATOM 9394 N N . LYS A 1 1198 ? 14.451 96.102 56.667 1.00 22.69 1198 LYS A N 1
ATOM 9395 C CA . LYS A 1 1198 ? 15.656 95.690 57.378 1.00 22.38 1198 LYS A CA 1
ATOM 9396 C C . LYS A 1 1198 ? 15.424 94.490 58.284 1.00 22.17 1198 LYS A C 1
ATOM 9397 O O . LYS A 1 1198 ? 14.545 94.508 59.138 1.00 23.20 1198 LYS A O 1
ATOM 9403 N N . LEU A 1 1199 ? 16.227 93.449 58.099 1.00 22.97 1199 LEU A N 1
ATOM 9404 C CA . LEU A 1 1199 ? 16.119 92.240 58.904 1.00 22.50 1199 LEU A CA 1
ATOM 9405 C C . LEU A 1 1199 ? 17.113 92.240 60.073 1.00 23.95 1199 LEU A C 1
ATOM 9406 O O . LEU A 1 1199 ? 17.241 91.249 60.790 1.00 24.84 1199 LEU A O 1
ATOM 9411 N N . LEU A 1 1200 ? 17.824 93.355 60.251 1.00 26.52 1200 LEU A N 1
ATOM 9412 C CA . LEU A 1 1200 ? 18.775 93.517 61.359 1.00 28.07 1200 LEU A CA 1
ATOM 9413 C C . LEU A 1 1200 ? 18.045 94.478 62.278 1.00 28.42 1200 LEU A C 1
ATOM 9414 O O . LEU A 1 1200 ? 17.993 95.668 61.998 1.00 28.30 1200 LEU A O 1
ATOM 9419 N N . PRO A 1 1201 ? 17.478 93.974 63.388 1.00 30.74 1201 PRO A N 1
ATOM 9420 C CA . PRO A 1 1201 ? 16.732 94.801 64.348 1.00 32.61 1201 PRO A CA 1
ATOM 9421 C C . PRO A 1 1201 ? 17.222 96.235 64.480 1.00 33.59 1201 PRO A C 1
ATOM 9422 O O . PRO A 1 1201 ? 18.414 96.519 64.318 1.00 34.94 1201 PRO A O 1
ATOM 9426 N N . LYS A 1 1202 ? 16.290 97.137 64.759 1.00 34.05 1202 LYS A N 1
ATOM 9427 C CA . LYS A 1 1202 ? 16.614 98.549 64.891 1.00 37.30 1202 LYS A CA 1
ATOM 9428 C C . LYS A 1 1202 ? 17.798 98.796 65.834 1.00 38.61 1202 LYS A C 1
ATOM 9429 O O . LYS A 1 1202 ? 18.660 99.634 65.556 1.00 37.52 1202 LYS A O 1
ATOM 9435 N N . ASP A 1 1203 ? 17.849 98.046 66.934 1.00 39.39 1203 ASP A N 1
ATOM 9436 C CA . ASP A 1 1203 ? 18.909 98.195 67.926 1.00 40.02 1203 ASP A CA 1
ATOM 9437 C C . ASP A 1 1203 ? 19.886 97.027 68.032 1.00 40.31 1203 ASP A C 1
ATOM 9438 O O . ASP A 1 1203 ? 20.264 96.634 69.132 1.00 40.21 1203 ASP A O 1
ATOM 9443 N N . GLY A 1 1204 ? 20.294 96.463 66.903 1.00 40.64 1204 GLY A N 1
ATOM 9444 C CA . GLY A 1 1204 ? 21.244 95.369 66.958 1.00 41.49 1204 GLY A CA 1
ATOM 9445 C C . GLY A 1 1204 ? 20.703 93.968 66.739 1.00 42.07 1204 GLY A C 1
ATOM 9446 O O . GLY A 1 1204 ? 19.631 93.776 66.170 1.00 41.65 1204 GLY A O 1
ATOM 9447 N N . ARG A 1 1205 ? 21.465 92.979 67.198 1.00 42.42 1205 ARG A N 1
ATOM 9448 C CA . ARG A 1 1205 ? 21.093 91.583 67.037 1.00 42.32 1205 ARG A CA 1
ATOM 9449 C C . ARG A 1 1205 ? 20.395 90.958 68.236 1.00 42.32 1205 ARG A C 1
ATOM 9450 O O . ARG A 1 1205 ? 20.769 91.188 69.387 1.00 43.48 1205 ARG A O 1
ATOM 9458 N N . HIS A 1 1206 ? 19.372 90.165 67.947 1.00 41.04 1206 HIS A N 1
ATOM 9459 C CA . HIS A 1 1206 ? 18.608 89.472 68.970 1.00 40.70 1206 HIS A CA 1
ATOM 9460 C C . HIS A 1 1206 ? 18.764 87.992 68.681 1.00 39.60 1206 HIS A C 1
ATOM 9461 O O . HIS A 1 1206 ? 18.916 87.604 67.524 1.00 40.09 1206 HIS A O 1
ATOM 9468 N N . LEU A 1 1207 ? 18.728 87.166 69.719 1.00 37.72 1207 LEU A N 1
ATOM 9469 C CA . LEU A 1 1207 ? 18.854 85.731 69.530 1.00 36.83 1207 LEU A CA 1
ATOM 9470 C C . LEU A 1 1207 ? 17.767 85.223 68.590 1.00 36.49 1207 LEU A C 1
ATOM 9471 O O . LEU A 1 1207 ? 18.015 84.357 67.741 1.00 36.30 1207 LEU A O 1
ATOM 9476 N N . ASN A 1 1208 ? 16.566 85.779 68.737 1.00 34.77 1208 ASN A N 1
ATOM 9477 C CA . ASN A 1 1208 ? 15.423 85.382 67.927 1.00 33.47 1208 ASN A CA 1
ATOM 9478 C C . ASN A 1 1208 ? 15.429 85.864 66.487 1.00 33.51 1208 ASN A C 1
ATOM 9479 O O . ASN A 1 1208 ? 14.855 85.209 65.616 1.00 34.40 1208 ASN A O 1
ATOM 9484 N N . THR A 1 1209 ? 16.071 87.000 66.229 1.00 31.45 1209 THR A N 1
ATOM 9485 C CA . THR A 1 1209 ? 16.099 87.553 64.881 1.00 29.33 1209 THR A CA 1
ATOM 9486 C C . THR A 1 1209 ? 17.215 87.004 64.005 1.00 27.96 1209 THR A C 1
ATOM 9487 O O . THR A 1 1209 ? 17.195 87.194 62.794 1.00 28.27 1209 THR A O 1
ATOM 9491 N N . ASP A 1 1210 ? 18.195 86.333 64.595 1.00 26.56 1210 ASP A N 1
ATOM 9492 C CA . ASP A 1 1210 ? 19.279 85.809 63.779 1.00 27.55 1210 ASP A CA 1
ATOM 9493 C C . ASP A 1 1210 ? 18.776 84.771 62.798 1.00 26.51 1210 ASP A C 1
ATOM 9494 O O . ASP A 1 1210 ? 17.792 84.095 63.040 1.00 28.10 1210 ASP A O 1
ATOM 9499 N N . ILE A 1 1211 ? 19.468 84.647 61.681 1.00 26.24 1211 ILE A N 1
ATOM 9500 C CA . ILE A 1 1211 ? 19.101 83.679 60.668 1.00 24.93 1211 ILE A CA 1
ATOM 9501 C C . ILE A 1 1211 ? 20.065 82.514 60.789 1.00 24.59 1211 ILE A C 1
ATOM 9502 O O . ILE A 1 1211 ? 21.277 82.707 60.713 1.00 23.38 1211 ILE A O 1
ATOM 9507 N N . PRO A 1 1212 ? 19.545 81.296 61.024 1.00 24.84 1212 PRO A N 1
ATOM 9508 C CA . PRO A 1 1212 ? 20.430 80.138 61.143 1.00 26.11 1212 PRO A CA 1
ATOM 9509 C C . PRO A 1 1212 ? 21.184 79.947 59.830 1.00 28.21 1212 PRO A C 1
ATOM 9510 O O . PRO A 1 1212 ? 20.647 80.197 58.749 1.00 27.12 1212 PRO A O 1
ATOM 9514 N N . PRO A 1 1213 ? 22.438 79.488 59.914 1.00 29.98 1213 PRO A N 1
ATOM 9515 C CA . PRO A 1 1213 ? 23.318 79.250 58.768 1.00 30.90 1213 PRO A CA 1
ATOM 9516 C C . PRO A 1 1213 ? 22.671 78.582 57.551 1.00 31.12 1213 PRO A C 1
ATOM 9517 O O . PRO A 1 1213 ? 22.903 79.011 56.419 1.00 32.42 1213 PRO A O 1
ATOM 9521 N N . ARG A 1 1214 ? 21.866 77.545 57.761 1.00 28.90 1214 ARG A N 1
ATOM 9522 C CA . ARG A 1 1214 ? 21.260 76.877 56.616 1.00 28.24 1214 ARG A CA 1
ATOM 9523 C C . ARG A 1 1214 ? 19.841 77.309 56.299 1.00 25.81 1214 ARG A C 1
ATOM 9524 O O . ARG A 1 1214 ? 19.153 76.666 55.499 1.00 23.38 1214 ARG A O 1
ATOM 9532 N N . MET A 1 1215 ? 19.393 78.392 56.920 1.00 23.40 1215 MET A N 1
ATOM 9533 C CA . MET A 1 1215 ? 18.038 78.874 56.670 1.00 22.44 1215 MET A CA 1
ATOM 9534 C C . MET A 1 1215 ? 18.028 80.310 56.125 1.00 21.71 1215 MET A C 1
ATOM 9535 O O . MET A 1 1215 ? 17.157 81.113 56.466 1.00 20.88 1215 MET A O 1
ATOM 9540 N N . GLY A 1 1216 ? 19.009 80.623 55.281 1.00 20.58 1216 GLY A N 1
ATOM 9541 C CA . GLY A 1 1216 ? 19.086 81.948 54.699 1.00 18.97 1216 GLY A CA 1
ATOM 9542 C C . GLY A 1 1216 ? 17.872 82.232 53.834 1.00 17.96 1216 GLY A C 1
ATOM 9543 O O . GLY A 1 1216 ? 17.576 83.386 53.528 1.00 16.90 1216 GLY A O 1
ATOM 9544 N N . TRP A 1 1217 ? 17.166 81.174 53.441 1.00 17.67 1217 TRP A N 1
ATOM 9545 C CA . TRP A 1 1217 ? 15.978 81.312 52.617 1.00 15.22 1217 TRP A CA 1
ATOM 9546 C C . TRP A 1 1217 ? 14.887 82.022 53.386 1.00 16.25 1217 TRP A C 1
ATOM 9547 O O . TRP A 1 1217 ? 13.904 82.463 52.793 1.00 17.50 1217 TRP A O 1
ATOM 9558 N N . LEU A 1 1218 ? 15.051 82.126 54.705 1.00 15.92 1218 LEU A N 1
ATOM 9559 C CA . LEU A 1 1218 ? 14.064 82.810 55.540 1.00 16.10 1218 LEU A CA 1
ATOM 9560 C C . LEU A 1 1218 ? 13.935 84.269 55.128 1.00 16.62 1218 LEU A C 1
ATOM 9561 O O . LEU A 1 1218 ? 12.832 84.815 55.062 1.00 17.80 1218 LEU A O 1
ATOM 9566 N N . ARG A 1 1219 ? 15.080 84.891 54.869 1.00 17.62 1219 ARG A N 1
ATOM 9567 C CA . ARG A 1 1219 ? 15.145 86.300 54.488 1.00 17.79 1219 ARG A CA 1
ATOM 9568 C C . ARG A 1 1219 ? 14.127 86.686 53.430 1.00 16.22 1219 ARG A C 1
ATOM 9569 O O . ARG A 1 1219 ? 13.534 87.770 53.498 1.00 13.09 1219 ARG A O 1
ATOM 9577 N N . ALA A 1 1220 ? 13.936 85.795 52.458 1.00 13.88 1220 ALA A N 1
ATOM 9578 C CA . ALA A 1 1220 ? 13.002 86.038 51.367 1.00 13.02 1220 ALA A CA 1
ATOM 9579 C C . ALA A 1 1220 ? 11.597 86.172 51.929 1.00 12.86 1220 ALA A C 1
ATOM 9580 O O . ALA A 1 1220 ? 10.884 87.150 51.664 1.00 11.70 1220 ALA A O 1
ATOM 9582 N N . ILE A 1 1221 ? 11.217 85.178 52.719 1.00 10.61 1221 ILE A N 1
ATOM 9583 C CA . ILE A 1 1221 ? 9.906 85.151 53.311 1.00 9.14 1221 ILE A CA 1
ATOM 9584 C C . ILE A 1 1221 ? 9.722 86.382 54.181 1.00 12.83 1221 ILE A C 1
ATOM 9585 O O . ILE A 1 1221 ? 8.714 87.100 54.065 1.00 15.74 1221 ILE A O 1
ATOM 9590 N N . LEU A 1 1222 ? 10.705 86.634 55.042 1.00 11.66 1222 LEU A N 1
ATOM 9591 C CA . LEU A 1 1222 ? 10.642 87.759 55.943 1.00 12.18 1222 LEU A CA 1
ATOM 9592 C C . LEU A 1 1222 ? 10.488 89.079 55.190 1.00 14.80 1222 LEU A C 1
ATOM 9593 O O . LEU A 1 1222 ? 9.795 89.995 55.648 1.00 15.89 1222 LEU A O 1
ATOM 9598 N N . ARG A 1 1223 ? 11.116 89.188 54.028 1.00 15.01 1223 ARG A N 1
ATOM 9599 C CA . ARG A 1 1223 ? 11.007 90.429 53.291 1.00 14.51 1223 ARG A CA 1
ATOM 9600 C C . ARG A 1 1223 ? 9.570 90.674 52.895 1.00 14.06 1223 ARG A C 1
ATOM 9601 O O . ARG A 1 1223 ? 9.076 91.797 53.029 1.00 12.58 1223 ARG A O 1
ATOM 9609 N N . PHE A 1 1224 ? 8.887 89.627 52.439 1.00 13.52 1224 PHE A N 1
ATOM 9610 C CA . PHE A 1 1224 ? 7.487 89.779 52.055 1.00 15.06 1224 PHE A CA 1
ATOM 9611 C C . PHE A 1 1224 ? 6.624 90.245 53.235 1.00 15.75 1224 PHE A C 1
ATOM 9612 O O . PHE A 1 1224 ? 5.809 91.157 53.097 1.00 16.85 1224 PHE A O 1
ATOM 9620 N N . LEU A 1 1225 ? 6.804 89.627 54.396 1.00 16.38 1225 LEU A N 1
ATOM 9621 C CA . LEU A 1 1225 ? 6.014 90.003 55.564 1.00 16.80 1225 LEU A CA 1
ATOM 9622 C C . LEU A 1 1225 ? 6.177 91.477 55.917 1.00 16.99 1225 LEU A C 1
ATOM 9623 O O . LEU A 1 1225 ? 5.193 92.185 56.141 1.00 16.07 1225 LEU A O 1
ATOM 9628 N N . GLY A 1 1226 ? 7.423 91.936 55.962 1.00 17.10 1226 GLY A N 1
ATOM 9629 C CA . GLY A 1 1226 ? 7.676 93.328 56.281 1.00 17.07 1226 GLY A CA 1
ATOM 9630 C C . GLY A 1 1226 ? 7.066 94.254 55.239 1.00 15.97 1226 GLY A C 1
ATOM 9631 O O . GLY A 1 1226 ? 6.466 95.280 55.571 1.00 13.96 1226 GLY A O 1
ATOM 9632 N N . ALA A 1 1227 ? 7.219 93.888 53.972 1.00 13.78 1227 ALA A N 1
ATOM 9633 C CA . ALA A 1 1227 ? 6.683 94.698 52.891 1.00 13.85 1227 ALA A CA 1
ATOM 9634 C C . ALA A 1 1227 ? 5.164 94.726 52.995 1.00 15.39 1227 ALA A C 1
ATOM 9635 O O . ALA A 1 1227 ? 4.527 95.750 52.715 1.00 15.94 1227 ALA A O 1
ATOM 9637 N N . GLY A 1 1228 ? 4.591 93.597 53.410 1.00 15.29 1228 GLY A N 1
ATOM 9638 C CA . GLY A 1 1228 ? 3.148 93.508 53.535 1.00 14.65 1228 GLY A CA 1
ATOM 9639 C C . GLY A 1 1228 ? 2.628 94.612 54.431 1.00 14.46 1228 GLY A C 1
ATOM 9640 O O . GLY A 1 1228 ? 1.726 95.349 54.046 1.00 13.78 1228 GLY A O 1
ATOM 9641 N N . MET A 1 1229 ? 3.205 94.727 55.626 1.00 14.17 1229 MET A N 1
ATOM 9642 C CA . MET A 1 1229 ? 2.793 95.751 56.574 1.00 14.76 1229 MET A CA 1
ATOM 9643 C C . MET A 1 1229 ? 3.050 97.164 56.057 1.00 15.56 1229 MET A C 1
ATOM 9644 O O . MET A 1 1229 ? 2.219 98.063 56.227 1.00 16.14 1229 MET A O 1
ATOM 9649 N N . VAL A 1 1230 ? 4.200 97.366 55.430 1.00 13.28 1230 VAL A N 1
ATOM 9650 C CA . VAL A 1 1230 ? 4.527 98.688 54.943 1.00 12.94 1230 VAL A CA 1
ATOM 9651 C C . VAL A 1 1230 ? 3.516 99.170 53.920 1.00 12.92 1230 VAL A C 1
ATOM 9652 O O . VAL A 1 1230 ? 3.052 100.302 53.985 1.00 13.09 1230 VAL A O 1
ATOM 9656 N N . MET A 1 1231 ? 3.165 98.298 52.989 1.00 13.23 1231 MET A N 1
ATOM 9657 C CA . MET A 1 1231 ? 2.230 98.642 51.929 1.00 11.88 1231 MET A CA 1
ATOM 9658 C C . MET A 1 1231 ? 0.784 98.713 52.370 1.00 11.30 1231 MET A C 1
ATOM 9659 O O . MET A 1 1231 ? -0.028 99.388 51.733 1.00 10.04 1231 MET A O 1
ATOM 9664 N N . THR A 1 1232 ? 0.455 98.004 53.449 1.00 11.75 1232 THR A N 1
ATOM 9665 C CA . THR A 1 1232 ? -0.910 97.991 53.969 1.00 11.01 1232 THR A CA 1
ATOM 9666 C C . THR A 1 1232 ? -1.221 99.245 54.797 1.00 11.15 1232 THR A C 1
ATOM 9667 O O . THR A 1 1232 ? -2.372 99.655 54.900 1.00 8.65 1232 THR A O 1
ATOM 9671 N N . ALA A 1 1233 ? -0.184 99.853 55.368 1.00 12.20 1233 ALA A N 1
ATOM 9672 C CA . ALA A 1 1233 ? -0.346 101.061 56.177 1.00 14.99 1233 ALA A CA 1
ATOM 9673 C C . ALA A 1 1233 ? -0.549 102.309 55.311 1.00 15.88 1233 ALA A C 1
ATOM 9674 O O . ALA A 1 1233 ? 0.330 102.690 54.518 1.00 16.05 1233 ALA A O 1
ATOM 9676 N N . THR A 1 1234 ? -1.712 102.938 55.461 1.00 13.41 1234 THR A N 1
ATOM 9677 C CA . THR A 1 1234 ? -2.034 104.149 54.709 1.00 14.42 1234 THR A CA 1
ATOM 9678 C C . THR A 1 1234 ? -0.929 105.207 54.785 1.00 13.21 1234 THR A C 1
ATOM 9679 O O . THR A 1 1234 ? -0.334 105.413 55.847 1.00 13.76 1234 THR A O 1
ATOM 9683 N N . GLY A 1 1235 ? -0.651 105.865 53.664 1.00 11.63 1235 GLY A N 1
ATOM 9684 C CA . GLY A 1 1235 ? 0.353 106.920 53.663 1.00 11.10 1235 GLY A CA 1
ATOM 9685 C C . GLY A 1 1235 ? 1.667 106.617 52.980 1.00 11.71 1235 GLY A C 1
ATOM 9686 O O . GLY A 1 1235 ? 1.727 105.754 52.116 1.00 11.63 1235 GLY A O 1
ATOM 9687 N N . VAL A 1 1236 ? 2.728 107.325 53.358 1.00 12.68 1236 VAL A N 1
ATOM 9688 C CA . VAL A 1 1236 ? 4.034 107.092 52.744 1.00 14.73 1236 VAL A CA 1
ATOM 9689 C C . VAL A 1 1236 ? 4.613 105.733 53.114 1.00 15.25 1236 VAL A C 1
ATOM 9690 O O . VAL A 1 1236 ? 4.471 105.280 54.246 1.00 16.11 1236 VAL A O 1
ATOM 9694 N N . ALA A 1 1237 ? 5.262 105.083 52.157 1.00 15.97 1237 ALA A N 1
ATOM 9695 C CA . ALA A 1 1237 ? 5.903 103.804 52.420 1.00 15.65 1237 ALA A CA 1
ATOM 9696 C C . ALA A 1 1237 ? 6.915 104.181 53.472 1.00 16.48 1237 ALA A C 1
ATOM 9697 O O . ALA A 1 1237 ? 7.540 105.244 53.401 1.00 18.73 1237 ALA A O 1
ATOM 9699 N N . VAL A 1 1238 ? 7.094 103.301 54.437 1.00 14.63 1238 VAL A N 1
ATOM 9700 C CA . VAL A 1 1238 ? 7.979 103.568 55.536 1.00 12.53 1238 VAL A CA 1
ATOM 9701 C C . VAL A 1 1238 ? 9.045 102.482 55.605 1.00 14.27 1238 VAL A C 1
ATOM 9702 O O . VAL A 1 1238 ? 8.910 101.435 54.973 1.00 15.47 1238 VAL A O 1
ATOM 9706 N N . ASP A 1 1239 ? 10.121 102.745 56.338 1.00 13.94 1239 ASP A N 1
ATOM 9707 C CA . ASP A 1 1239 ? 11.165 101.748 56.522 1.00 14.22 1239 ASP A CA 1
ATOM 9708 C C . ASP A 1 1239 ? 10.667 100.840 57.643 1.00 14.81 1239 ASP A C 1
ATOM 9709 O O . ASP A 1 1239 ? 10.132 101.329 58.648 1.00 14.42 1239 ASP A O 1
ATOM 9714 N N . ILE A 1 1240 ? 10.827 99.528 57.491 1.00 13.10 1240 ILE A N 1
ATOM 9715 C CA . ILE A 1 1240 ? 10.384 98.642 58.551 1.00 12.19 1240 ILE A CA 1
ATOM 9716 C C . ILE A 1 1240 ? 11.541 97.752 59.041 1.00 13.26 1240 ILE A C 1
ATOM 9717 O O . ILE A 1 1240 ? 12.349 97.251 58.242 1.00 13.80 1240 ILE A O 1
ATOM 9722 N N . TYR A 1 1241 ? 11.639 97.587 60.360 1.00 13.13 1241 TYR A N 1
ATOM 9723 C CA . TYR A 1 1241 ? 12.717 96.783 60.956 1.00 14.92 1241 TYR A CA 1
ATOM 9724 C C . TYR A 1 1241 ? 12.240 95.537 61.718 1.00 13.85 1241 TYR A C 1
ATOM 9725 O O . TYR A 1 1241 ? 11.360 95.623 62.591 1.00 11.32 1241 TYR A O 1
ATOM 9734 N N . LEU A 1 1242 ? 12.821 94.386 61.385 1.00 12.93 1242 LEU A N 1
ATOM 9735 C CA . LEU A 1 1242 ? 12.457 93.146 62.059 1.00 14.80 1242 LEU A CA 1
ATOM 9736 C C . LEU A 1 1242 ? 12.733 93.377 63.534 1.00 17.03 1242 LEU A C 1
ATOM 9737 O O . LEU A 1 1242 ? 13.819 93.832 63.914 1.00 17.71 1242 LEU A O 1
ATOM 9742 N N . GLU A 1 1243 ? 11.746 93.084 64.366 1.00 18.49 1243 GLU A N 1
ATOM 9743 C CA . GLU A 1 1243 ? 11.900 93.293 65.790 1.00 21.72 1243 GLU A CA 1
ATOM 9744 C C . GLU A 1 1243 ? 11.937 91.957 66.539 1.00 22.54 1243 GLU A C 1
ATOM 9745 O O . GLU A 1 1243 ? 12.698 91.797 67.502 1.00 18.79 1243 GLU A O 1
ATOM 9751 N N . ASP A 1 1244 ? 11.152 90.982 66.078 1.00 21.91 1244 ASP A N 1
ATOM 9752 C CA . ASP A 1 1244 ? 11.138 89.711 66.778 1.00 22.12 1244 ASP A CA 1
ATOM 9753 C C . ASP A 1 1244 ? 10.478 88.531 66.081 1.00 20.04 1244 ASP A C 1
ATOM 9754 O O . ASP A 1 1244 ? 9.614 88.691 65.222 1.00 20.71 1244 ASP A O 1
ATOM 9759 N N . ILE A 1 1245 ? 10.918 87.341 66.472 1.00 18.26 1245 ILE A N 1
ATOM 9760 C CA . ILE A 1 1245 ? 10.377 86.079 65.977 1.00 17.93 1245 ILE A CA 1
ATOM 9761 C C . ILE A 1 1245 ? 10.182 85.276 67.259 1.00 19.98 1245 ILE A C 1
ATOM 9762 O O . ILE A 1 1245 ? 11.158 84.813 67.849 1.00 19.40 1245 ILE A O 1
ATOM 9767 N N . HIS A 1 1246 ? 8.934 85.119 67.690 1.00 21.48 1246 HIS A N 1
ATOM 9768 C CA . HIS A 1 1246 ? 8.654 84.414 68.931 1.00 24.81 1246 HIS A CA 1
ATOM 9769 C C . HIS A 1 1246 ? 9.529 83.222 69.312 1.00 24.75 1246 HIS A C 1
ATOM 9770 O O . HIS A 1 1246 ? 10.202 83.260 70.353 1.00 29.38 1246 HIS A O 1
ATOM 9777 N N . GLY A 1 1247 ? 9.525 82.163 68.517 1.00 21.77 1247 GLY A N 1
ATOM 9778 C CA . GLY A 1 1247 ? 10.343 81.018 68.891 1.00 19.06 1247 GLY A CA 1
ATOM 9779 C C . GLY A 1 1247 ? 11.708 80.978 68.231 1.00 18.26 1247 GLY A C 1
ATOM 9780 O O . GLY A 1 1247 ? 12.341 79.921 68.146 1.00 18.15 1247 GLY A O 1
ATOM 9781 N N . GLY A 1 1248 ? 12.166 82.128 67.753 1.00 17.14 1248 GLY A N 1
ATOM 9782 C CA . GLY A 1 1248 ? 13.462 82.187 67.105 1.00 16.59 1248 GLY A CA 1
ATOM 9783 C C . GLY A 1 1248 ? 13.426 81.738 65.655 1.00 17.13 1248 GLY A C 1
ATOM 9784 O O . GLY A 1 1248 ? 12.518 81.015 65.228 1.00 16.69 1248 GLY A O 1
ATOM 9785 N N . GLY A 1 1249 ? 14.435 82.166 64.900 1.00 17.41 1249 GLY A N 1
ATOM 9786 C CA . GLY A 1 1249 ? 14.527 81.821 63.497 1.00 15.95 1249 GLY A CA 1
ATOM 9787 C C . GLY A 1 1249 ? 14.635 80.337 63.211 1.00 15.67 1249 GLY A C 1
ATOM 9788 O O . GLY A 1 1249 ? 14.140 79.858 62.189 1.00 15.05 1249 GLY A O 1
ATOM 9789 N N . ARG A 1 1250 ? 15.272 79.596 64.105 1.00 15.87 1250 ARG A N 1
ATOM 9790 C CA . ARG A 1 1250 ? 15.433 78.172 63.871 1.00 16.95 1250 ARG A CA 1
ATOM 9791 C C . ARG A 1 1250 ? 14.086 77.473 63.921 1.00 17.28 1250 ARG A C 1
ATOM 9792 O O . ARG A 1 1250 ? 13.764 76.672 63.033 1.00 16.84 1250 ARG A O 1
ATOM 9800 N N . SER A 1 1251 ? 13.302 77.785 64.952 1.00 16.69 1251 SER A N 1
ATOM 9801 C CA . SER A 1 1251 ? 11.978 77.193 65.119 1.00 16.65 1251 SER A CA 1
ATOM 9802 C C . SER A 1 1251 ? 11.086 77.600 63.961 1.00 15.19 1251 SER A C 1
ATOM 9803 O O . SER A 1 1251 ? 10.305 76.787 63.436 1.00 15.19 1251 SER A O 1
ATOM 9806 N N . LEU A 1 1252 ? 11.201 78.860 63.557 1.00 13.36 1252 LEU A N 1
ATOM 9807 C CA . LEU A 1 1252 ? 10.369 79.355 62.477 1.00 13.66 1252 LEU A CA 1
ATOM 9808 C C . LEU A 1 1252 ? 10.640 78.579 61.189 1.00 14.31 1252 LEU A C 1
ATOM 9809 O O . LEU A 1 1252 ? 9.705 78.168 60.488 1.00 15.48 1252 LEU A O 1
ATOM 9814 N N . GLY A 1 1253 ? 11.913 78.359 60.889 1.00 12.15 1253 GLY A N 1
ATOM 9815 C CA . GLY A 1 1253 ? 12.258 77.622 59.687 1.00 12.29 1253 GLY A CA 1
ATOM 9816 C C . GLY A 1 1253 ? 11.645 76.232 59.635 1.00 12.73 1253 GLY A C 1
ATOM 9817 O O . GLY A 1 1253 ? 11.082 75.833 58.604 1.00 11.56 1253 GLY A O 1
ATOM 9818 N N . GLN A 1 1254 ? 11.752 75.489 60.738 1.00 12.84 1254 GLN A N 1
ATOM 9819 C CA . GLN A 1 1254 ? 11.195 74.139 60.783 1.00 14.86 1254 GLN A CA 1
ATOM 9820 C C . GLN A 1 1254 ? 9.692 74.225 60.538 1.00 15.51 1254 GLN A C 1
ATOM 9821 O O . GLN A 1 1254 ? 9.114 73.399 59.821 1.00 16.34 1254 GLN A O 1
ATOM 9827 N N . ARG A 1 1255 ? 9.064 75.233 61.131 1.00 14.40 1255 ARG A N 1
ATOM 9828 C CA . ARG A 1 1255 ? 7.626 75.406 60.967 1.00 15.19 1255 ARG A CA 1
ATOM 9829 C C . ARG A 1 1255 ? 7.261 75.489 59.481 1.00 13.96 1255 ARG A C 1
ATOM 9830 O O . ARG A 1 1255 ? 6.317 74.836 59.042 1.00 15.80 1255 ARG A O 1
ATOM 9838 N N . PHE A 1 1256 ? 8.009 76.269 58.705 1.00 13.38 1256 PHE A N 1
ATOM 9839 C CA . PHE A 1 1256 ? 7.744 76.374 57.260 1.00 13.44 1256 PHE A CA 1
ATOM 9840 C C . PHE A 1 1256 ? 8.169 75.075 56.540 1.00 13.51 1256 PHE A C 1
ATOM 9841 O O . PHE A 1 1256 ? 7.598 74.699 55.507 1.00 11.14 1256 PHE A O 1
ATOM 9849 N N . MET A 1 1257 ? 9.182 74.394 57.067 1.00 13.74 1257 MET A N 1
ATOM 9850 C CA . MET A 1 1257 ? 9.598 73.151 56.424 1.00 15.19 1257 MET A CA 1
ATOM 9851 C C . MET A 1 1257 ? 8.519 72.083 56.588 1.00 14.52 1257 MET A C 1
ATOM 9852 O O . MET A 1 1257 ? 8.284 71.273 55.674 1.00 14.31 1257 MET A O 1
ATOM 9857 N N . THR A 1 1258 ? 7.850 72.090 57.738 1.00 11.81 1258 THR A N 1
ATOM 9858 C CA . THR A 1 1258 ? 6.785 71.128 57.970 1.00 11.45 1258 THR A CA 1
ATOM 9859 C C . THR A 1 1258 ? 5.706 71.409 56.916 1.00 12.73 1258 THR A C 1
ATOM 9860 O O . THR A 1 1258 ? 5.150 70.484 56.310 1.00 11.48 1258 THR A O 1
ATOM 9864 N N . TRP A 1 1259 ? 5.434 72.691 56.672 1.00 12.89 1259 TRP A N 1
ATOM 9865 C CA . TRP A 1 1259 ? 4.438 73.038 55.670 1.00 15.49 1259 TRP A CA 1
ATOM 9866 C C . TRP A 1 1259 ? 4.890 72.624 54.273 1.00 16.02 1259 TRP A C 1
ATOM 9867 O O . TRP A 1 1259 ? 4.089 72.147 53.484 1.00 15.69 1259 TRP A O 1
ATOM 9878 N N . MET A 1 1260 ? 6.169 72.824 53.968 1.00 17.47 1260 MET A N 1
ATOM 9879 C CA . MET A 1 1260 ? 6.686 72.479 52.657 1.00 18.48 1260 MET A CA 1
ATOM 9880 C C . MET A 1 1260 ? 6.560 71.000 52.357 1.00 21.88 1260 MET A C 1
ATOM 9881 O O . MET A 1 1260 ? 6.194 70.624 51.240 1.00 24.28 1260 MET A O 1
ATOM 9886 N N . ARG A 1 1261 ? 6.835 70.152 53.346 1.00 21.49 1261 ARG A N 1
ATOM 9887 C CA . ARG A 1 1261 ? 6.761 68.733 53.092 1.00 20.84 1261 ARG A CA 1
ATOM 9888 C C . ARG A 1 1261 ? 5.369 68.139 53.227 1.00 23.06 1261 ARG A C 1
ATOM 9889 O O . ARG A 1 1261 ? 5.140 67.006 52.817 1.00 25.41 1261 ARG A O 1
ATOM 9897 N N . GLN A 1 1262 ? 4.422 68.886 53.769 1.00 24.65 1262 GLN A N 1
ATOM 9898 C CA . GLN A 1 1262 ? 3.092 68.318 53.912 1.00 25.86 1262 GLN A CA 1
ATOM 9899 C C . GLN A 1 1262 ? 2.091 68.548 52.784 1.00 26.14 1262 GLN A C 1
ATOM 9900 O O . GLN A 1 1262 ? 1.035 67.907 52.770 1.00 27.57 1262 GLN A O 1
ATOM 9906 N N . GLU A 1 1263 ? 2.406 69.431 51.836 1.00 24.80 1263 GLU A N 1
ATOM 9907 C CA . GLU A 1 1263 ? 1.474 69.738 50.742 1.00 26.48 1263 GLU A CA 1
ATOM 9908 C C . GLU A 1 1263 ? 0.846 68.577 49.957 1.00 28.11 1263 GLU A C 1
ATOM 9909 O O . GLU A 1 1263 ? 1.484 67.932 49.129 1.00 29.42 1263 GLU A O 1
ATOM 9915 N N . GLY A 1 1264 ? -0.428 68.342 50.239 0.00 28.56 1264 GLY A N 1
ATOM 9916 C CA . GLY A 1 1264 ? -1.148 67.278 49.584 0.00 29.19 1264 GLY A CA 1
ATOM 9917 C C . GLY A 1 1264 ? -0.715 65.895 50.021 0.00 29.67 1264 GLY A C 1
ATOM 9918 O O . GLY A 1 1264 ? -0.022 65.209 49.268 0.00 29.64 1264 GLY A O 1
ATOM 9919 N N . ARG A 1 1265 ? -1.100 65.474 51.223 0.00 30.13 1265 ARG A N 1
ATOM 9920 C CA . ARG A 1 1265 ? -0.721 64.137 51.656 0.00 30.74 1265 ARG A CA 1
ATOM 9921 C C . ARG A 1 1265 ? -1.884 63.138 51.581 0.00 31.29 1265 ARG A C 1
ATOM 9922 O O . ARG A 1 1265 ? -1.876 62.353 50.611 0.00 31.60 1265 ARG A O 1
#

Nearest PDB structures (foldseek):
  1mwh-assembly1_A  TM=1.001E+00  e=0.000E+00  Reovirus sp.
  1n38-assembly1_A  TM=9.995E-01  e=0.000E+00  Mammalian orthoreovirus 3 Dearing
  2cse-assembly1_1  TM=9.996E-01  e=0.000E+00  Mammalian orthoreovirus 1 Lang
  7elh-assembly1_B  TM=9.939E-01  e=0.000E+00  Mammalian orthoreovirus 3
  7yez-assembly1_R  TM=9.805E-01  e=0.000E+00  Mammalian orthoreovirus 3

Radius of gyration: 31.41 Å; Cα contacts (8 Å, |Δi|>4): 2525; chains: 1; bounding box: 73×75×99 Å

Sequence (1256 aa):
SSMILTQFGPFIESISGITDQSNDVFEDAAKAFSMFTRSDVYKALDEIPFSDDAMLPIPPTIYTKPSHDSYYYIDALNRVRRKTYQGPDDVYVPNCSIVELLEPHETLTSYGRLSEAIENRAKDGDSQARIATTYGRIAESQARQIKAPLEKFVLALLVAEAGGSLYDPVLQKYDEIPDLSHNCPLWCFREICRHISGPLPDRAPYLYLSAGVFWLMSPRMTSAIPPLLSDLVNLAILQQTAGLDPSLVKLGVQICLHAAASSSYSWFILKTKSIFPQNTLHSMYESLEGGYCPNLEWLEPRSDYKFMYMGVMPLSAKYARSAPSNDKKARELGEKYGLSSVVGELRKRTKTYVKHDFASVRYIRDAMACTSGIFLVRTPTETVLQEYTQSPEIKVPIPQKDWTGPIGEIRILKDTTSSIARYLYRTWYLAAARMAAQPRTWDPLFQAIMRSQYVTARGGSGAALRESLYAINVSLPDFKGLPVKAATKIFQAAQLANLPFSHTSVAILADTSMGLRNQVQRRPRSIMPLNVPQQQVSAPHTLTADYINYHMNLSPTSGSAVIEKVIPLGVYASSPPNQSINIDISACDASITWDFFLSVIMAAIHEGVASSSIGKPFMGVPASIVNDESVVGVRAARPISGMQNMIQHLSKLYKRGFSYRVNDSFSPGNDFTHMTTTFPSGSTATSTEHTANNSTMMETFLTVWGPEHTDDPDVLRLMKSLTIQRNYVCQGDDGLMIIDGTTAGKVNSETIQNDLELISKYGEEFGWKYDIAYDGTAEYLKLYFIFGCRIPNLSRHPIVGKERANSSAEEPWPAILDQIMGVFFNGVHDGLQWQRWIRYSWALCCAFSRQRTMIGESVGYLQYPMWSFVYWGLPLVKAFGSDPWIFSWYMPTGDLGMYSWISLIRPLMTRWMVANGYVTDRCSTVFGNADYRRCFNELKLYQGYYMAQLPRNPKEVREQFTQALSDYLMQNPELKSRVLRGRSEWEKYGAGIIHNPPSLFDVPHKWYQGAQEAAIATREELAEMDETLMRARRHSYSSFSKLLEAYLLVKWRMCEAREPSVDLRLPLCAGIDPLNSDPFLKMVSVGPMLQSTRKYFAQTLFMAKTVSGLDVNAIDSALLRLRTLGADKKALTAQLLMVGLQESEADALAGKIMLQDVNTVQLARVVNLAVPDTWMSLDFDSMFKHHVKLLPKDGRHLNTDIPPRMGWLRAILRFLGAGMVMTATGVAVDIYLEDIHGGGRSLGQRFMTWMRQEGR

Foldseek 3Di:
DVVLCVQLVVVLCCLQQNDPHFLVSLQSLLVVLVVQDLVVLLVVLVPQQADPLLDDDFPLLLFAFADCVVQWDADPLRFIAGDDDPDPLPGFQWKHFQLVQFDADPPRRQWTAGDPVLVVCVQVPDGSSLSSLLNRLQLFQLLQQFLADLSLLSSLLCSNLVSPFHADPVVRGTFPQDGLSNNNLSVCLSVLQCVQCPPPSDSDQWHHDLQTIIGRSGRRRISLVSLLNLQSSLLSLQCLWQVFDSVLLVLLNVQQSLLSSDGHNLSSLLLCLCLLCCLAVLAAQLAAAWFKAWDKDQDPPNLQLFIDTDEIDIDHSLQGWQADRCVVVSCVSCVVSVRNVSSVVSNVVRVPPRYDFLVRLLNSLSNLQSRRQRFTTGFVVSVCCPLFPDAFQQQAFFDPVQWFDDFQLATAGHCPGPDLLNLVLVLLLQLLLVLLQDPLQPALQSLLQLLQVQQFLAAAQQVQQQVQLVVVVRHWDPLPPALFFCRGLNVVLLRCLPPALVSSLSSLQTAWEWDWWTATSDHIDIATHHHSNNQSLCVLLQSSLVSCCVPPFNEADADQDPLQFSLQVQLNLLAWVKHKKKKFFPSLLSQCACRRHLSSSLNSNLNSNPPSQPQEAGSRFAKAWTWDCRPPPDIDIDTGGNNSVSSSSNSVNRVQFHWYFDDGPSRNPPTDIDGGNGHHCNHSRQWSSQQSSVLSLVQCCLPPQVVVPDPPVLLVVQSVVFHRSNAWYDTRRIIMGMGRQDPSIHRNNVSVVVNVVSVQVSCSNRRTHMDIGGRSWTATSRWTDHNSATNQNNSRQSQGGRMDRDSDGDDDPPVSLVVLVVSLLVCLVQQIQFSSSLSSSSSSNSSRQKDWDDPPPDTDMFGQRSLLVVLQQRDGQRHLPDRGPQFGSLQFHHLLSVLQVCLVCQQSNLVSQVVVVQAADDQDLRSGGGVVQVVCLVSCNQLNNVLSPADRAQAVSVVSSLVSSVSSSCVDVVQVVLQVVLVVLQVVFPPLQADLQDFPSCQSVLSSRSSSSSRDDDPVSNVVSSVVSVVSSPDGDRDHDLVSVLLSLWHKDFDAFADFPHDLRYRHYNSQHPSSFQSVQACGQQHWRSTSPVSVCCVLFLDNDARPRTDSLSLLLLLLLCLLSVTDLSNQLSSVSRRRDDSVVSSVSSVCSNPDDHDQQNLLPVQDDHNGSSCSGGNLVCCLPPAEALAAPVGDDQQSDAPPSRPSVSSNSSSSSQSNQSGGGGHRTRMYTHGRNVGNVVSSVSSSVVSRPPPD

B-factor: mean 23.67, std 10.81, range [2.71, 76.88]

Solvent-accessible surface area: 47350 Å² total; per-residue (Å²): 50,75,60,2,83,113,93,2,14,88,5,4,78,2,0,8,11,108,55,37,13,37,4,110,36,4,17,81,3,1,96,10,5,42,121,25,76,85,25,33,4,2,86,2,0,52,78,14,110,23,28,120,76,0,68,17,123,36,28,106,74,1,14,104,37,72,42,11,84,60,26,18,88,51,23,109,122,89,22,2,49,8,79,59,108,103,20,117,36,1,15,4,1,0,2,0,19,2,41,93,13,20,65,84,52,170,114,68,103,19,6,0,97,27,11,117,50,22,39,65,113,3,127,117,48,54,57,144,3,8,15,5,0,1,0,4,46,2,0,28,3,14,2,4,11,7,22,6,22,6,13,53,0,3,5,0,2,8,0,0,19,27,18,35,48,4,90,12,44,61,74,129,113,139,40,149,29,50,86,14,18,64,0,2,0,1,24,0,2,20,44,0,0,93,88,0,1,42,124,52,112,44,30,1,1,12,17,17,51,64,40,4,2,25,7,1,49,1,97,57,2,0,1,1,0,2,6,0,2,10,3,0,2,12,6,1,0,11,2,0,0,0,20,2,42,46,55,1,0,53,17,0,0,55,12,1,3,61,0,0,27,22,33,0,1,0,16,13,2,24,57,3,76,46,0,3,20,26,0,0,2,37,8,4,1,101,66,4,131,10,16,69,0,1,59,16,90,11,39,119,77,19,46,49,5,90,5,114,55,106,18,39,49,76,12,51,77,113,7,19,40,45,9,45,85,15,48,154,127,0,94,99,38,0,122,153,27,52,1,47,84,2,0,20,73,0,6,142,50,3,100,94,56,41,107,1,41,35,62,0,1,30,9,0,0,5,0,1,1,1,14,4,6,16,34,0,3,5,8,17,0,8,0,0,25,62,45,13,90,142,79,25,117,31,117,68,86,16,47,169,155,3,38,26,21,36,0,28,43,0,108,32,6,77,103,123,2,101,11,26,0,78,54,0,26,98,38,0,88,74,0,0,32,125,4,0,60,40,118,132,1,57,23,14,15,11,23,4,16,12,14,0,79,6,2,39,41,178,33,1,8,26,66,1,1,99,82,24,0,164,74,64,147,23,101,8,67,88,19,182,66,21,85,16,86,56,60,1,17,6,17,4,0,3,12,16,16,100,60,78,20,80,83,10,21,59,0,2,58,8,29,2,38,29,24,30,115,6,42,12,13,51,80,2,124,12,50,0,24,1,0,5,6,0,3,23,0,0,6,1,0,6,10,1,0,58,26,2,28,169,95,37,13,1,21,15,89,20,44,96,40,19,27,60,25,12,30,6,1,3,9,16,0,8,5,7,33,22,16,7,0,8,0,53,3,38,63,7,40,13,7,0,9,48,109,3,0,2,9,0,0,0,0,0,0,1,34,4,1,34,99,37,0,124,61,59,84,0,1,33,0,62,51,38,105,18,56,8,61,16,90,145,78,91,169,56,68,90,98,4,0,0,0,10,7,0,0,10,54,0,0,98,1,6,88,88,3,2,9,0,63,3,113,9,64,12,0,17,52,1,96,35,80,28,105,14,63,5,2,0,44,24,12,29,0,15,63,21,0,9,4,0,0,1,1,5,0,0,63,3,0,13,86,25,21,0,45,129,93,30,131,54,85,77,2,55,163,8,2,180,76,9,48,13,104,97,10,1,0,0,38,11,57,27,0,0,4,0,5,46,19,88,137,97,4,49,41,80,18,128,12,1,72,52,4,15,94,18,0,40,117,0,0,64,40,0,4,1,141,22,81,48,38,19,17,32,2,0,52,8,16,97,14,13,3,5,15,0,0,14,1,5,14,8,6,58,68,16,9,1,8,59,48,21,15,77,53,66,65,48,109,70,40,0,8,19,0,61,38,2,10,30,9,2,59,58,3,4,36,10,0,5,18,4,13,8,3,0,0,1,4,0,0,2,0,1,4,14,0,46,62,128,15,105,126,69,157,68,88,24,66,4,8,4,0,0,4,0,0,2,35,25,2,0,0,2,0,33,1,10,40,7,103,43,3,48,0,0,2,8,6,2,80,9,29,10,2,1,0,0,1,0,20,34,8,62,81,45,0,28,162,63,0,58,86,82,46,18,81,49,151,194,86,23,49,12,6,21,72,0,33,50,121,107,0,0,27,96,41,60,0,0,4,0,0,50,1,0,75,47,102,60,97,30,206,178,30,155,112,87,0,17,79,6,0,23,47,11,4,14,81,60,101,90,0,95,64,22,0,83,111,0,116,56,18,16,126,145,76,0,44,46,42,2,80,60,30,14,6,0,43,52,0,5,110,109,9,27,105,22,0,65,133,30,38,165,35,52,208,116,62,54,60,87,21,33,60,44,11,53,127,12,43,161,104,80,37,55,44,8,29,125,15,0,40,1,3,4,15,2,45,25,95,77,31,88,55,27,143,68,46,6,32,89,119,4,2,23,4,2,0,12,2,58,116,1,2,0,0,12,33,0,17,10,2,2,2,20,17,32,24,6,14,139,75,33,41,55,149,8,40,28,31,88,98,13,1,42,31,21,81,26,64,41,4,2,11,0,1,0,8,0,53,16,22,64,8,69,79,97,0,0,13,0,0,0,1,15,0,0,10,77,78,77,84,0,67,62,23,0,16,120,0,61,162,56,140,19,109,15,8,7,11,0,33,0,1,99,10,72,9,15,82,9,0,25,32,1,36,0,36,27,2,3,122,114,41,7,64,27,113,2,82,98,29,192,47,169,52,4,44,31,26,140,214,16,31,19,0,94,3,0,0,63,0,0,0,0,0,7,5,0,0,25,28,4,60,0,28,18,0,29,0,46,32,0,95,35,9,3,177,61,1,0,88,115,1,22,51,31,0,72,60,55,61,178

Organism: Reovirus type 3 (strain Dearing) (NCBI:txid10886)

CATH classification: 3.90.1850.10

InterPro domains:
  IPR007097 RNA-directed RNA polymerase, reovirus [PS50523] (555-792)
  IPR012915 Reovirus RNA-dependent RNA polymerase lambda 3 [PF07925] (1-1263)
  IPR043502 DNA/RNA polymerase superfamily [SSF56672] (3-1265)